Protein 5C0N (pdb70)

CATH classification: 2.40.128.20

InterPro domains:
  IPR000463 Cytosolic fatty-acid binding [PR00178] (5-27)
  IPR000463 Cytosolic fatty-acid binding [PR00178] (64-80)
  IPR000463 Cytosolic fatty-acid binding [PR00178] (111-131)
  IPR000463 Cytosolic fatty-acid binding [PS00214] (7-24)
  IPR000566 Lipocalin/cytosolic fatty-acid binding domain [PF00061] (6-131)
  IPR012674 Calycin [G3DSA:2.40.128.20] (1-132)
  IPR012674 Calycin [SSF50814] (1-131)
  IPR031259 Intracellular lipid binding protein [PTHR11955] (1-131)

GO terms:
  GO:0060229 lipase activator activity (F, IDA)
  GO:0005811 lipid droplet (C, IDA)
  GO:0009617 response to bacterium (P, IEP)
  GO:0019433 triglyceride catabolic process (P, IDA)
  GO:0050872 white fat cell differentiation (P, IDA)
  GO:0050873 brown fat cell differentiation (P, IDA)
  GO:0140042 lipid droplet formation (P, IDA)
  GO:0071285 cellular response to lithium ion (P, IDA)
  GO:0071356 cellular response to tumor necrosis factor (P, IDA)
  GO:0005811 lipid droplet (C, IGI)
  GO:0042632 cholesterol homeostasis (P, IMP)
  GO:0045892 negative regulation of DNA-templated transcription (P, IMP)
  GO:0050729 positive regulation of inflammatory response (P, IMP)
  GO:0006469 negative regulation of protein kinase activity (P, IMP)
  GO:0005654 nucleoplasm (C, TAS)
  GO:0120162 positive regulation of cold-induced thermogenesis (P, IGI)
  GO:0005324 long-chain fatty acid transmembrane transporter activity (F, IDA)
  GO:0005634 nucleus (C, IDA)
  GO:0005737 cytoplasm (C, IDA)
  GO:0036041 long-chain fatty acid binding (F, IDA)

Structure (mmCIF, N/CA/C/O backbone):
data_5C0N
#
_entry.id   5C0N
#
_cell.length_a   65.270
_cell.length_b   101.950
_cell.length_c   95.320
_cell.angle_alpha   90.00
_cell.angle_beta   90.03
_cell.angle_gamma   90.00
#
_symmetry.space_group_name_H-M   'P 1 21 1'
#
loop_
_entity.id
_entity.type
_entity.pdbx_description
1 polymer 'Fatty acid-binding protein, adipocyte'
2 polymer 'Fab CA33 Heavy chain'
3 polymer 'Fab CA33 light chain'
#
loop_
_atom_site.group_PDB
_atom_site.id
_atom_site.type_symbol
_atom_site.label_atom_id
_atom_site.label_alt_id
_atom_site.label_comp_id
_atom_site.label_asym_id
_atom_site.label_entity_id
_atom_site.label_seq_id
_atom_site.pdbx_PDB_ins_code
_atom_site.Cartn_x
_atom_site.Cartn_y
_atom_site.Cartn_z
_atom_site.occupancy
_atom_site.B_iso_or_equiv
_atom_site.auth_seq_id
_atom_site.auth_comp_id
_atom_site.auth_asym_id
_atom_site.auth_atom_id
_atom_site.pdbx_PDB_model_num
ATOM 1 N N . CYS A 1 2 ? 28.239 -55.819 21.958 1.00 78.00 1 CYS A N 1
ATOM 2 C CA . CYS A 1 2 ? 28.643 -54.529 21.306 1.00 84.55 1 CYS A CA 1
ATOM 3 C C . CYS A 1 2 ? 27.486 -53.898 20.500 1.00 84.25 1 CYS A C 1
ATOM 4 O O . CYS A 1 2 ? 27.693 -52.991 19.690 1.00 87.09 1 CYS A O 1
ATOM 7 N N . ASP A 1 3 ? 26.269 -54.354 20.769 1.00 89.63 2 ASP A N 1
ATOM 8 C CA . ASP A 1 3 ? 25.067 -53.856 20.101 1.00 92.99 2 ASP A CA 1
ATOM 9 C C . ASP A 1 3 ? 24.525 -52.664 20.910 1.00 84.82 2 ASP A C 1
ATOM 10 O O . ASP A 1 3 ? 24.383 -51.568 20.391 1.00 96.12 2 ASP A O 1
ATOM 15 N N . ALA A 1 4 ? 24.277 -52.890 22.199 1.00 75.50 3 ALA A N 1
ATOM 16 C CA . ALA A 1 4 ? 23.751 -51.888 23.137 1.00 67.06 3 ALA A CA 1
ATOM 17 C C . ALA A 1 4 ? 24.637 -50.650 23.403 1.00 67.39 3 ALA A C 1
ATOM 18 O O . ALA A 1 4 ? 24.262 -49.793 24.197 1.00 68.71 3 ALA A O 1
ATOM 20 N N . PHE A 1 5 ? 25.809 -50.549 22.786 1.00 61.14 4 PHE A N 1
ATOM 21 C CA . PHE A 1 5 ? 26.519 -49.267 22.750 1.00 57.60 4 PHE A CA 1
ATOM 22 C C . PHE A 1 5 ? 26.176 -48.499 21.481 1.00 53.15 4 PHE A C 1
ATOM 23 O O . PHE A 1 5 ? 26.200 -47.271 21.458 1.00 51.98 4 PHE A O 1
ATOM 31 N N . VAL A 1 6 ? 25.890 -49.221 20.412 1.00 50.19 5 VAL A N 1
ATOM 32 C CA . VAL A 1 6 ? 25.727 -48.607 19.087 1.00 54.66 5 VAL A CA 1
ATOM 33 C C . VAL A 1 6 ? 24.637 -47.535 19.134 1.00 51.32 5 VAL A C 1
ATOM 34 O O . VAL A 1 6 ? 23.614 -47.716 19.777 1.00 50.32 5 VAL A O 1
ATOM 38 N N . GLY A 1 7 ? 24.872 -46.425 18.455 1.00 48.63 6 GLY A N 1
ATOM 39 C CA . GLY A 1 7 ? 23.878 -45.381 18.390 1.00 51.82 6 GLY A CA 1
ATOM 40 C C . GLY A 1 7 ? 24.462 -43.996 18.588 1.00 52.68 6 GLY A C 1
ATOM 41 O O . GLY A 1 7 ? 25.657 -43.822 18.743 1.00 62.35 6 GLY A O 1
ATOM 42 N N . THR A 1 8 ? 23.586 -43.015 18.543 1.00 50.65 7 THR A N 1
ATOM 43 C CA . THR A 1 8 ? 23.930 -41.637 18.743 1.00 49.12 7 THR A CA 1
ATOM 44 C C . THR A 1 8 ? 23.492 -41.347 20.150 1.00 51.05 7 THR A C 1
ATOM 45 O O . THR A 1 8 ? 22.433 -41.831 20.590 1.00 53.58 7 THR A O 1
ATOM 49 N N . TRP A 1 9 ? 24.299 -40.579 20.865 1.00 46.74 8 TRP A N 1
ATOM 50 C CA . TRP A 1 9 ? 24.055 -40.344 22.269 1.00 45.37 8 TRP A CA 1
ATOM 51 C C . TRP A 1 9 ? 24.163 -38.852 22.583 1.00 48.70 8 TRP A C 1
ATOM 52 O O . TRP A 1 9 ? 24.970 -38.166 21.987 1.00 49.76 8 TRP A O 1
ATOM 63 N N . LYS A 1 10 ? 23.371 -38.374 23.546 1.00 48.06 9 LYS A N 1
ATOM 64 C CA . LYS A 1 10 ? 23.205 -36.947 23.801 1.00 44.11 9 LYS A CA 1
ATOM 65 C C . LYS A 1 10 ? 23.426 -36.648 25.277 1.00 44.04 9 LYS A C 1
ATOM 66 O O . LYS A 1 10 ? 22.801 -37.259 26.151 1.00 43.78 9 LYS A O 1
ATOM 72 N N . LEU A 1 11 ? 24.334 -35.719 25.555 1.00 42.02 10 LEU A N 1
ATOM 73 C CA . LEU A 1 11 ? 24.809 -35.507 26.918 1.00 41.05 10 LEU A CA 1
ATOM 74 C C . LEU A 1 11 ? 23.726 -34.883 27.774 1.00 42.64 10 LEU A C 1
ATOM 75 O O . LEU A 1 11 ? 23.149 -33.860 27.424 1.00 39.03 10 LEU A O 1
ATOM 80 N N . VAL A 1 12 ? 23.469 -35.493 28.920 1.00 43.27 11 VAL A N 1
ATOM 81 C CA . VAL A 1 12 ? 22.450 -34.984 29.811 1.00 42.86 11 VAL A CA 1
ATOM 82 C C . VAL A 1 12 ? 22.875 -34.636 31.234 1.00 41.41 11 VAL A C 1
ATOM 83 O O . VAL A 1 12 ? 22.070 -34.043 31.947 1.00 43.22 11 VAL A O 1
ATOM 87 N N . SER A 1 13 ? 24.072 -35.036 31.674 1.00 39.67 12 SER A N 1
ATOM 88 C CA . SER A 1 13 ? 24.641 -34.533 32.933 1.00 43.09 12 SER A CA 1
ATOM 89 C C . SER A 1 13 ? 26.154 -34.623 32.982 1.00 46.05 12 SER A C 1
ATOM 90 O O . SER A 1 13 ? 26.745 -35.457 32.309 1.00 44.87 12 SER A O 1
ATOM 93 N N . SER A 1 14 ? 26.755 -33.747 33.796 1.00 48.69 13 SER A N 1
ATOM 94 C CA . SER A 1 14 ? 28.208 -33.658 33.958 1.00 49.37 13 SER A CA 1
ATOM 95 C C . SER A 1 14 ? 28.590 -33.529 35.441 1.00 50.44 13 SER A C 1
ATOM 96 O O . SER A 1 14 ? 27.739 -33.284 36.297 1.00 56.31 13 SER A O 1
ATOM 99 N N . GLU A 1 15 ? 29.867 -33.725 35.728 1.00 51.78 14 GLU A N 1
ATOM 100 C CA . GLU A 1 15 ? 30.373 -33.854 37.091 1.00 58.23 14 GLU A CA 1
ATOM 101 C C . GLU A 1 15 ? 31.873 -33.880 37.032 1.00 60.28 14 GLU A C 1
ATOM 102 O O . GLU A 1 15 ? 32.458 -34.866 36.580 1.00 77.94 14 GLU A O 1
ATOM 108 N N . ASN A 1 16 ? 32.495 -32.793 37.457 1.00 58.20 15 ASN A N 1
ATOM 109 C CA . ASN A 1 16 ? 33.953 -32.704 37.596 1.00 52.96 15 ASN A CA 1
ATOM 110 C C . ASN A 1 16 ? 34.752 -32.647 36.303 1.00 47.85 15 ASN A C 1
ATOM 111 O O . ASN A 1 16 ? 35.957 -32.713 36.349 1.00 52.45 15 ASN A O 1
ATOM 116 N N . PHE A 1 17 ? 34.106 -32.451 35.167 1.00 46.76 16 PHE A N 1
ATOM 117 C CA . PHE A 1 17 ? 34.819 -32.397 33.901 1.00 47.51 16 PHE A CA 1
ATOM 118 C C . PHE A 1 17 ? 35.865 -31.268 33.824 1.00 50.18 16 PHE A C 1
ATOM 119 O O . PHE A 1 17 ? 36.769 -31.324 32.985 1.00 46.30 16 PHE A O 1
ATOM 127 N N . ASP A 1 18 ? 35.730 -30.224 34.650 1.00 50.90 17 ASP A N 1
ATOM 128 C CA . ASP A 1 18 ? 36.783 -29.218 34.722 1.00 51.24 17 ASP A CA 1
ATOM 129 C C . ASP A 1 18 ? 37.984 -29.793 35.473 1.00 50.72 17 ASP A C 1
ATOM 130 O O . ASP A 1 18 ? 39.102 -29.723 34.996 1.00 50.16 17 ASP A O 1
ATOM 135 N N . ASP A 1 19 ? 37.726 -30.399 36.623 1.00 53.53 18 ASP A N 1
ATOM 136 C CA . ASP A 1 19 ? 38.768 -31.003 37.452 1.00 55.87 18 ASP A CA 1
ATOM 137 C C . ASP A 1 19 ? 39.530 -32.059 36.718 1.00 57.62 18 ASP A C 1
ATOM 138 O O . ASP A 1 19 ? 40.749 -31.980 36.636 1.00 65.04 18 ASP A O 1
ATOM 143 N N . TYR A 1 20 ? 38.817 -33.031 36.149 1.00 56.30 19 TYR A N 1
ATOM 144 C CA . TYR A 1 20 ? 39.460 -34.054 35.337 1.00 52.04 19 TYR A CA 1
ATOM 145 C C . TYR A 1 20 ? 40.365 -33.395 34.296 1.00 48.20 19 TYR A C 1
ATOM 146 O O . TYR A 1 20 ? 41.462 -33.861 34.087 1.00 47.71 19 TYR A O 1
ATOM 155 N N . MET A 1 21 ? 39.937 -32.306 33.666 1.00 48.31 20 MET A N 1
ATOM 156 C CA . MET A 1 21 ? 40.731 -31.716 32.569 1.00 52.16 20 MET A CA 1
ATOM 157 C C . MET A 1 21 ? 41.995 -30.976 33.001 1.00 58.57 20 MET A C 1
ATOM 158 O O . MET A 1 21 ? 42.960 -30.926 32.229 1.00 55.46 20 MET A O 1
ATOM 163 N N . LYS A 1 22 ? 41.963 -30.348 34.186 1.00 63.13 21 LYS A N 1
ATOM 164 C CA . LYS A 1 22 ? 43.149 -29.715 34.791 1.00 64.16 21 LYS A CA 1
ATOM 165 C C . LYS A 1 22 ? 44.155 -30.790 35.221 1.00 63.98 21 LYS A C 1
ATOM 166 O O . LYS A 1 22 ? 45.353 -30.538 35.287 1.00 66.14 21 LYS A O 1
ATOM 172 N N . GLU A 1 23 ? 43.663 -31.988 35.501 1.00 60.58 22 GLU A N 1
ATOM 173 C CA . GLU A 1 23 ? 44.505 -33.132 35.805 1.00 57.89 22 GLU A CA 1
ATOM 174 C C . GLU A 1 23 ? 45.207 -33.686 34.568 1.00 56.21 22 GLU A C 1
ATOM 175 O O . GLU A 1 23 ? 46.336 -34.156 34.622 1.00 59.42 22 GLU A O 1
ATOM 181 N N . VAL A 1 24 ? 44.501 -33.710 33.461 1.00 56.86 23 VAL A N 1
ATOM 182 C CA . VAL A 1 24 ? 45.073 -34.180 32.222 1.00 59.98 23 VAL A CA 1
ATOM 183 C C . VAL A 1 24 ? 45.917 -33.019 31.676 1.00 61.35 23 VAL A C 1
ATOM 184 O O . VAL A 1 24 ? 46.735 -33.193 30.760 1.00 59.64 23 VAL A O 1
ATOM 188 N N . GLY A 1 25 ? 45.710 -31.835 32.246 1.00 57.57 24 GLY A N 1
ATOM 189 C CA . GLY A 1 25 ? 46.634 -30.707 32.070 1.00 60.76 24 GLY A CA 1
ATOM 190 C C . GLY A 1 25 ? 46.324 -29.739 30.934 1.00 61.44 24 GLY A C 1
ATOM 191 O O . GLY A 1 25 ? 47.225 -29.350 30.198 1.00 60.53 24 GLY A O 1
ATOM 192 N N . VAL A 1 26 ? 45.053 -29.354 30.795 1.00 62.96 25 VAL A N 1
ATOM 193 C CA . VAL A 1 26 ? 44.624 -28.444 29.740 1.00 62.77 25 VAL A CA 1
ATOM 194 C C . VAL A 1 26 ? 44.572 -27.039 30.354 1.00 64.83 25 VAL A C 1
ATOM 195 O O . VAL A 1 26 ? 44.365 -26.895 31.563 1.00 56.62 25 VAL A O 1
ATOM 199 N N . GLY A 1 27 ? 44.794 -26.012 29.530 1.00 64.95 26 GLY A N 1
ATOM 200 C CA . GLY A 1 27 ? 44.975 -24.633 30.031 1.00 72.83 26 GLY A CA 1
ATOM 201 C C . GLY A 1 27 ? 43.695 -23.918 30.407 1.00 71.88 26 GLY A C 1
ATOM 202 O O . GLY A 1 27 ? 42.661 -24.216 29.838 1.00 75.01 26 GLY A O 1
ATOM 203 N N . PHE A 1 28 ? 43.767 -22.960 31.332 1.00 68.61 27 PHE A N 1
ATOM 204 C CA . PHE A 1 28 ? 42.559 -22.337 31.877 1.00 72.68 27 PHE A CA 1
ATOM 205 C C . PHE A 1 28 ? 41.614 -21.850 30.785 1.00 72.69 27 PHE A C 1
ATOM 206 O O . PHE A 1 28 ? 40.447 -22.255 30.716 1.00 69.37 27 PHE A O 1
ATOM 214 N N . ALA A 1 29 ? 42.118 -20.962 29.943 1.00 69.83 28 ALA A N 1
ATOM 215 C CA . ALA A 1 29 ? 41.308 -20.405 28.876 1.00 64.15 28 ALA A CA 1
ATOM 216 C C . ALA A 1 29 ? 40.702 -21.511 28.031 1.00 61.39 28 ALA A C 1
ATOM 217 O O . ALA A 1 29 ? 39.492 -21.536 27.786 1.00 57.72 28 ALA A O 1
ATOM 219 N N . THR A 1 30 ? 41.557 -22.433 27.599 1.00 61.25 29 THR A N 1
ATOM 220 C CA . THR A 1 30 ? 41.168 -23.418 26.586 1.00 63.22 29 THR A CA 1
ATOM 221 C C . THR A 1 30 ? 40.279 -24.497 27.252 1.00 61.65 29 THR A C 1
ATOM 222 O O . THR A 1 30 ? 39.521 -25.196 26.576 1.00 60.66 29 THR A O 1
ATOM 226 N N . ARG A 1 31 ? 40.388 -24.612 28.579 1.00 59.68 30 ARG A N 1
ATOM 227 C CA . ARG A 1 31 ? 39.605 -25.559 29.388 1.00 52.43 30 ARG A CA 1
ATOM 228 C C . ARG A 1 31 ? 38.186 -25.091 29.575 1.00 52.23 30 ARG A C 1
ATOM 229 O O . ARG A 1 31 ? 37.273 -25.900 29.584 1.00 51.64 30 ARG A O 1
ATOM 237 N N . LYS A 1 32 ? 37.991 -23.787 29.726 1.00 59.67 31 LYS A N 1
ATOM 238 C CA . LYS A 1 32 ? 36.643 -23.261 29.885 1.00 72.16 31 LYS A CA 1
ATOM 239 C C . LYS A 1 32 ? 35.817 -23.391 28.594 1.00 71.44 31 LYS A C 1
ATOM 240 O O . LYS A 1 32 ? 34.703 -23.912 28.613 1.00 69.69 31 LYS A O 1
ATOM 246 N N . VAL A 1 33 ? 36.374 -22.951 27.472 1.00 73.52 32 VAL A N 1
ATOM 247 C CA . VAL A 1 33 ? 35.647 -22.975 26.196 1.00 71.97 32 VAL A CA 1
ATOM 248 C C . VAL A 1 33 ? 35.208 -24.392 25.786 1.00 75.10 32 VAL A C 1
ATOM 249 O O . VAL A 1 33 ? 34.114 -24.583 25.240 1.00 81.88 32 VAL A O 1
ATOM 253 N N . ALA A 1 34 ? 36.059 -25.382 26.026 1.00 74.67 33 ALA A N 1
ATOM 254 C CA . ALA A 1 34 ? 35.678 -26.774 25.796 1.00 69.46 33 ALA A CA 1
ATOM 255 C C . ALA A 1 34 ? 34.611 -27.241 26.793 1.00 67.04 33 ALA A C 1
ATOM 256 O O . ALA A 1 34 ? 33.780 -28.085 26.465 1.00 67.22 33 ALA A O 1
ATOM 258 N N . GLY A 1 35 ? 34.644 -26.704 28.009 1.00 63.48 34 GLY A N 1
ATOM 259 C CA . GLY A 1 35 ? 33.658 -27.061 29.033 1.00 61.87 34 GLY A CA 1
ATOM 260 C C . GLY A 1 35 ? 32.265 -26.514 28.775 1.00 60.62 34 GLY A C 1
ATOM 261 O O . GLY A 1 35 ? 31.297 -27.061 29.278 1.00 59.17 34 GLY A O 1
ATOM 262 N N . MET A 1 36 ? 32.175 -25.425 28.006 1.00 64.99 35 MET A N 1
ATOM 263 C CA . MET A 1 36 ? 30.890 -24.844 27.581 1.00 62.19 35 MET A CA 1
ATOM 264 C C . MET A 1 36 ? 30.159 -25.871 26.742 1.00 61.26 35 MET A C 1
ATOM 265 O O . MET A 1 36 ? 29.086 -26.346 27.116 1.00 67.29 35 MET A O 1
ATOM 270 N N . ALA A 1 37 ? 30.775 -26.233 25.622 1.00 58.91 36 ALA A N 1
ATOM 271 C CA . ALA A 1 37 ? 30.170 -27.126 24.632 1.00 56.54 36 ALA A CA 1
ATOM 272 C C . ALA A 1 37 ? 29.668 -28.411 25.222 1.00 51.92 36 ALA A C 1
ATOM 273 O O . ALA A 1 37 ? 30.009 -28.747 26.337 1.00 56.28 36 ALA A O 1
ATOM 275 N N . LYS A 1 38 ? 28.811 -29.096 24.478 1.00 51.55 37 LYS A N 1
ATOM 276 C CA . LYS A 1 38 ? 28.218 -30.335 24.944 1.00 50.91 37 LYS A CA 1
ATOM 277 C C . LYS A 1 38 ? 28.377 -31.393 23.895 1.00 52.57 37 LYS A C 1
ATOM 278 O O . LYS A 1 38 ? 27.587 -31.510 22.968 1.00 54.95 37 LYS A O 1
ATOM 284 N N . PRO A 1 39 ? 29.420 -32.180 24.029 1.00 56.54 38 PRO A N 1
ATOM 285 C CA . PRO A 1 39 ? 29.592 -33.192 23.020 1.00 58.85 38 PRO A CA 1
ATOM 286 C C . PRO A 1 39 ? 28.500 -34.254 23.053 1.00 58.56 38 PRO A C 1
ATOM 287 O O . PRO A 1 39 ? 28.028 -34.615 24.128 1.00 60.14 38 PRO A O 1
ATOM 291 N N . ASN A 1 40 ? 28.141 -34.748 21.870 1.00 55.27 39 ASN A N 1
ATOM 292 C CA . ASN A 1 40 ? 27.390 -35.978 21.719 1.00 51.41 39 ASN A CA 1
ATOM 293 C C . ASN A 1 40 ? 28.392 -37.133 21.656 1.00 53.88 39 ASN A C 1
ATOM 294 O O . ASN A 1 40 ? 29.567 -36.948 21.934 1.00 56.62 39 ASN A O 1
ATOM 299 N N . MET A 1 41 ? 27.936 -38.329 21.290 1.00 59.29 40 MET A N 1
ATOM 300 C CA . MET A 1 41 ? 28.794 -39.509 21.176 1.00 51.81 40 MET A CA 1
ATOM 301 C C . MET A 1 41 ? 28.126 -40.513 20.208 1.00 51.74 40 MET A C 1
ATOM 302 O O . MET A 1 41 ? 27.110 -41.130 20.505 1.00 49.22 40 MET A O 1
ATOM 307 N N . ILE A 1 42 ? 28.682 -40.627 19.014 1.00 51.85 41 ILE A N 1
ATOM 308 C CA . ILE A 1 42 ? 28.164 -41.565 18.037 1.00 51.84 41 ILE A CA 1
ATOM 309 C C . ILE A 1 42 ? 29.069 -42.765 17.989 1.00 47.63 41 ILE A C 1
ATOM 310 O O . ILE A 1 42 ? 30.281 -42.617 17.883 1.00 51.94 41 ILE A O 1
ATOM 315 N N . ILE A 1 43 ? 28.471 -43.949 18.041 1.00 46.54 42 ILE A N 1
ATOM 316 C CA . ILE A 1 43 ? 29.200 -45.204 18.122 1.00 44.89 42 ILE A CA 1
ATOM 317 C C . ILE A 1 43 ? 28.682 -46.174 17.060 1.00 50.77 42 ILE A C 1
ATOM 318 O O . ILE A 1 43 ? 27.485 -46.544 17.071 1.00 48.52 42 ILE A O 1
ATOM 323 N N . SER A 1 44 ? 29.587 -46.578 16.156 1.00 49.49 43 SER A N 1
ATOM 324 C CA . SER A 1 44 ? 29.253 -47.435 15.028 1.00 50.50 43 SER A CA 1
ATOM 325 C C . SER A 1 44 ? 30.137 -48.665 15.022 1.00 50.87 43 SER A C 1
ATOM 326 O O . SER A 1 44 ? 31.149 -48.714 15.737 1.00 50.98 43 SER A O 1
ATOM 329 N N . VAL A 1 45 ? 29.759 -49.649 14.199 1.00 54.80 44 VAL A N 1
ATOM 330 C CA . VAL A 1 45 ? 30.491 -50.918 14.073 1.00 57.01 44 VAL A CA 1
ATOM 331 C C . VAL A 1 45 ? 30.545 -51.434 12.617 1.00 61.13 44 VAL A C 1
ATOM 332 O O . VAL A 1 45 ? 29.830 -52.345 12.227 1.00 64.61 44 VAL A O 1
ATOM 336 N N . ASN A 1 46 ? 31.428 -50.828 11.834 1.00 68.15 45 ASN A N 1
ATOM 337 C CA . ASN A 1 46 ? 31.760 -51.267 10.474 1.00 70.80 45 ASN A CA 1
ATOM 338 C C . ASN A 1 46 ? 32.520 -52.637 10.453 1.00 66.89 45 ASN A C 1
ATOM 339 O O . ASN A 1 46 ? 33.757 -52.692 10.501 1.00 62.36 45 ASN A O 1
ATOM 344 N N . GLY A 1 47 ? 31.782 -53.739 10.377 1.00 63.36 46 GLY A N 1
ATOM 345 C CA . GLY A 1 47 ? 32.393 -55.077 10.369 1.00 66.97 46 GLY A CA 1
ATOM 346 C C . GLY A 1 47 ? 32.874 -55.470 11.755 1.00 69.94 46 GLY A C 1
ATOM 347 O O . GLY A 1 47 ? 32.097 -55.946 12.583 1.00 76.19 46 GLY A O 1
ATOM 348 N N . ASP A 1 48 ? 34.161 -55.283 12.020 1.00 72.80 47 ASP A N 1
ATOM 349 C CA . ASP A 1 48 ? 34.681 -55.390 13.399 1.00 75.32 47 ASP A CA 1
ATOM 350 C C . ASP A 1 48 ? 35.483 -54.124 13.847 1.00 66.94 47 ASP A C 1
ATOM 351 O O . ASP A 1 48 ? 35.980 -54.058 14.966 1.00 59.43 47 ASP A O 1
ATOM 356 N N . LEU A 1 49 ? 35.577 -53.126 12.975 1.00 58.26 48 LEU A N 1
ATOM 357 C CA . LEU A 1 49 ? 36.271 -51.923 13.278 1.00 52.29 48 LEU A CA 1
ATOM 358 C C . LEU A 1 49 ? 35.255 -50.931 13.890 1.00 52.99 48 LEU A C 1
ATOM 359 O O . LEU A 1 49 ? 34.358 -50.388 13.212 1.00 55.11 48 LEU A O 1
ATOM 364 N N . VAL A 1 50 ? 35.430 -50.667 15.184 1.00 49.49 49 VAL A N 1
ATOM 365 C CA . VAL A 1 50 ? 34.570 -49.730 15.933 1.00 44.28 49 VAL A CA 1
ATOM 366 C C . VAL A 1 50 ? 34.921 -48.238 15.788 1.00 41.31 49 VAL A C 1
ATOM 367 O O . VAL A 1 50 ? 36.055 -47.795 15.946 1.00 42.99 49 VAL A O 1
ATOM 371 N N . THR A 1 51 ? 33.931 -47.439 15.498 1.00 42.45 50 THR A N 1
ATOM 372 C CA . THR A 1 51 ? 34.187 -46.026 15.317 1.00 48.14 50 THR A CA 1
ATOM 373 C C . THR A 1 51 ? 33.397 -45.294 16.381 1.00 49.97 50 THR A C 1
ATOM 374 O O . THR A 1 51 ? 32.204 -45.555 16.575 1.00 55.44 50 THR A O 1
ATOM 378 N N . ILE A 1 52 ? 34.088 -44.422 17.103 1.00 48.81 51 ILE A N 1
ATOM 379 C CA . ILE A 1 52 ? 33.465 -43.590 18.088 1.00 51.74 51 ILE A CA 1
ATOM 380 C C . ILE A 1 52 ? 33.722 -42.154 17.684 1.00 50.35 51 ILE A C 1
ATOM 381 O O . ILE A 1 52 ? 34.864 -41.717 17.713 1.00 55.18 51 ILE A O 1
ATOM 386 N N . ARG A 1 53 ? 32.667 -41.423 17.337 1.00 50.94 52 ARG A N 1
ATOM 387 C CA . ARG A 1 53 ? 32.763 -39.997 17.020 1.00 50.94 52 ARG A CA 1
ATOM 388 C C . ARG A 1 53 ? 32.224 -39.184 18.156 1.00 52.79 52 ARG A C 1
ATOM 389 O O . ARG A 1 53 ? 31.312 -39.635 18.835 1.00 50.64 52 ARG A O 1
ATOM 397 N N . SER A 1 54 ? 32.759 -37.980 18.345 1.00 51.07 53 SER A N 1
ATOM 398 C CA . SER A 1 54 ? 32.141 -37.021 19.236 1.00 51.67 53 SER A CA 1
ATOM 399 C C . SER A 1 54 ? 32.005 -35.714 18.492 1.00 57.27 53 SER A C 1
ATOM 400 O O . SER A 1 54 ? 32.998 -35.203 17.991 1.00 65.02 53 SER A O 1
ATOM 403 N N . GLU A 1 55 ? 30.786 -35.173 18.419 1.00 60.43 54 GLU A N 1
ATOM 404 C CA . GLU A 1 55 ? 30.492 -33.970 17.619 1.00 61.66 54 GLU A CA 1
ATOM 405 C C . GLU A 1 55 ? 30.191 -32.767 18.482 1.00 63.21 54 GLU A C 1
ATOM 406 O O . GLU A 1 55 ? 29.116 -32.200 18.416 1.00 76.15 54 GLU A O 1
ATOM 412 N N . SER A 1 56 ? 31.140 -32.384 19.315 1.00 71.61 55 SER A N 1
ATOM 413 C CA . SER A 1 56 ? 31.017 -31.162 20.107 1.00 70.73 55 SER A CA 1
ATOM 414 C C . SER A 1 56 ? 31.211 -29.929 19.239 1.00 68.15 55 SER A C 1
ATOM 415 O O . SER A 1 56 ? 31.698 -30.010 18.108 1.00 62.63 55 SER A O 1
ATOM 418 N N . THR A 1 57 ? 30.851 -28.780 19.800 1.00 72.84 56 THR A N 1
ATOM 419 C CA . THR A 1 57 ? 30.984 -27.497 19.111 1.00 79.84 56 THR A CA 1
ATOM 420 C C . THR A 1 57 ? 32.452 -27.154 18.842 1.00 78.65 56 THR A C 1
ATOM 421 O O . THR A 1 57 ? 32.888 -27.090 17.680 1.00 67.67 56 THR A O 1
ATOM 425 N N . PHE A 1 58 ? 33.210 -26.948 19.909 1.00 76.19 57 PHE A N 1
ATOM 426 C CA . PHE A 1 58 ? 34.509 -26.329 19.745 1.00 81.98 57 PHE A CA 1
ATOM 427 C C . PHE A 1 58 ? 35.502 -27.272 19.029 1.00 77.36 57 PHE A C 1
ATOM 428 O O . PHE A 1 58 ? 36.352 -26.790 18.267 1.00 76.68 57 PHE A O 1
ATOM 436 N N . LYS A 1 59 ? 35.384 -28.593 19.227 1.00 71.57 58 LYS A N 1
ATOM 437 C CA . LYS A 1 59 ? 36.149 -29.572 18.413 1.00 66.90 58 LYS A CA 1
ATOM 438 C C . LYS A 1 59 ? 35.393 -30.867 18.151 1.00 60.19 58 LYS A C 1
ATOM 439 O O . LYS A 1 59 ? 34.843 -31.461 19.053 1.00 57.45 58 LYS A O 1
ATOM 445 N N . ASN A 1 60 ? 35.388 -31.292 16.896 1.00 60.11 59 ASN A N 1
ATOM 446 C CA . ASN A 1 60 ? 34.993 -32.645 16.534 1.00 64.11 59 ASN A CA 1
ATOM 447 C C . ASN A 1 60 ? 36.189 -33.598 16.555 1.00 65.54 59 ASN A C 1
ATOM 448 O O . ASN A 1 60 ? 37.317 -33.214 16.257 1.00 72.58 59 ASN A O 1
ATOM 453 N N . THR A 1 61 ? 35.921 -34.850 16.899 1.00 63.54 60 THR A N 1
ATOM 454 C CA . THR A 1 61 ? 36.931 -35.895 16.940 1.00 56.45 60 THR A CA 1
ATOM 455 C C . THR A 1 61 ? 36.312 -37.215 16.482 1.00 56.70 60 THR A C 1
ATOM 456 O O . THR A 1 61 ? 35.086 -37.369 16.428 1.00 54.70 60 THR A O 1
ATOM 460 N N . GLU A 1 62 ? 37.180 -38.156 16.136 1.00 58.53 61 GLU A N 1
ATOM 461 C CA . GLU A 1 62 ? 36.772 -39.492 15.703 1.00 58.26 61 GLU A CA 1
ATOM 462 C C . GLU A 1 62 ? 37.923 -40.463 15.863 1.00 54.08 61 GLU A C 1
ATOM 463 O O . GLU A 1 62 ? 39.075 -40.103 15.620 1.00 58.91 61 GLU A O 1
ATOM 469 N N . ILE A 1 63 ? 37.616 -41.689 16.264 1.00 48.58 62 ILE A N 1
ATOM 470 C CA . ILE A 1 63 ? 38.638 -42.708 16.402 1.00 50.23 62 ILE A CA 1
ATOM 471 C C . ILE A 1 63 ? 38.119 -43.987 15.786 1.00 52.31 62 ILE A C 1
ATOM 472 O O . ILE A 1 63 ? 36.916 -44.184 15.724 1.00 56.24 62 ILE A O 1
ATOM 477 N N . SER A 1 64 ? 39.018 -44.840 15.297 1.00 54.98 63 SER A N 1
ATOM 478 C CA . SER A 1 64 ? 38.620 -46.140 14.725 1.00 52.45 63 SER A CA 1
ATOM 479 C C . SER A 1 64 ? 39.617 -47.199 15.114 1.00 52.42 63 SER A C 1
ATOM 480 O O . SER A 1 64 ? 40.829 -47.015 14.949 1.00 50.52 63 SER A O 1
ATOM 483 N N . PHE A 1 65 ? 39.110 -48.314 15.628 1.00 51.65 64 PHE A N 1
ATOM 484 C CA . PHE A 1 65 ? 39.984 -49.276 16.268 1.00 53.00 64 PHE A CA 1
ATOM 485 C C . PHE A 1 65 ? 39.448 -50.670 16.242 1.00 53.95 64 PHE A C 1
ATOM 486 O O . PHE A 1 65 ? 38.296 -50.901 15.869 1.00 53.80 64 PHE A O 1
ATOM 494 N N . LYS A 1 66 ? 40.323 -51.597 16.614 1.00 52.95 65 LYS A N 1
ATOM 495 C CA . LYS A 1 66 ? 39.898 -52.929 16.922 1.00 56.31 65 LYS A CA 1
ATOM 496 C C . LYS A 1 66 ? 39.982 -53.138 18.426 1.00 51.64 65 LYS A C 1
ATOM 497 O O . LYS A 1 66 ? 40.887 -52.619 19.122 1.00 51.93 65 LYS A O 1
ATOM 503 N N . LEU A 1 67 ? 39.023 -53.912 18.919 1.00 48.61 66 LEU A N 1
ATOM 504 C CA . LEU A 1 67 ? 38.950 -54.201 20.331 1.00 49.52 66 LEU A CA 1
ATOM 505 C C . LEU A 1 67 ? 40.169 -54.973 20.805 1.00 49.36 66 LEU A C 1
ATOM 506 O O . LEU A 1 67 ? 40.349 -56.124 20.455 1.00 53.55 66 LEU A O 1
ATOM 511 N N . GLY A 1 68 ? 41.018 -54.298 21.577 1.00 50.93 67 GLY A N 1
ATOM 512 C CA . GLY A 1 68 ? 42.140 -54.941 22.252 1.00 49.13 67 GLY A CA 1
ATOM 513 C C . GLY A 1 68 ? 43.415 -54.828 21.459 1.00 50.50 67 GLY A C 1
ATOM 514 O O . GLY A 1 68 ? 44.400 -55.533 21.762 1.00 52.04 67 GLY A O 1
ATOM 515 N N . VAL A 1 69 ? 43.388 -53.929 20.461 1.00 45.80 68 VAL A N 1
ATOM 516 C CA . VAL A 1 69 ? 44.552 -53.574 19.652 1.00 40.20 68 VAL A CA 1
ATOM 517 C C . VAL A 1 69 ? 44.848 -52.104 19.849 1.00 40.70 68 VAL A C 1
ATOM 518 O O . VAL A 1 69 ? 44.024 -51.230 19.525 1.00 39.00 68 VAL A O 1
ATOM 522 N N . GLU A 1 70 ? 46.035 -51.829 20.374 1.00 44.95 69 GLU A N 1
ATOM 523 C CA . GLU A 1 70 ? 46.466 -50.461 20.609 1.00 46.82 69 GLU A CA 1
ATOM 524 C C . GLU A 1 70 ? 46.480 -49.739 19.310 1.00 49.37 69 GLU A C 1
ATOM 525 O O . GLU A 1 70 ? 46.647 -50.358 18.274 1.00 59.30 69 GLU A O 1
ATOM 531 N N . PHE A 1 71 ? 46.321 -48.427 19.384 1.00 53.99 70 PHE A N 1
ATOM 532 C CA . PHE A 1 71 ? 46.327 -47.549 18.233 1.00 53.19 70 PHE A CA 1
ATOM 533 C C . PHE A 1 71 ? 46.729 -46.157 18.707 1.00 49.42 70 PHE A C 1
ATOM 534 O O . PHE A 1 71 ? 46.860 -45.903 19.896 1.00 40.87 70 PHE A O 1
ATOM 542 N N . ASP A 1 72 ? 46.932 -45.263 17.753 1.00 56.05 71 ASP A N 1
ATOM 543 C CA . ASP A 1 72 ? 47.303 -43.876 18.047 1.00 62.00 71 ASP A CA 1
ATOM 544 C C . ASP A 1 72 ? 46.100 -42.948 17.881 1.00 57.71 71 ASP A C 1
ATOM 545 O O . ASP A 1 72 ? 45.279 -43.170 17.005 1.00 58.25 71 ASP A O 1
ATOM 550 N N . GLU A 1 73 ? 45.990 -41.928 18.725 1.00 52.76 72 GLU A N 1
ATOM 551 C CA . GLU A 1 73 ? 44.928 -40.958 18.572 1.00 54.88 72 GLU A CA 1
ATOM 552 C C . GLU A 1 73 ? 45.360 -39.576 19.005 1.00 52.38 72 GLU A C 1
ATOM 553 O O . GLU A 1 73 ? 46.300 -39.424 19.765 1.00 51.97 72 GLU A O 1
ATOM 559 N N . ILE A 1 74 ? 44.672 -38.573 18.486 1.00 53.06 73 ILE A N 1
ATOM 560 C CA . ILE A 1 74 ? 44.816 -37.227 18.987 1.00 58.39 73 ILE A CA 1
ATOM 561 C C . ILE A 1 74 ? 43.472 -36.903 19.658 1.00 56.05 73 ILE A C 1
ATOM 562 O O . ILE A 1 74 ? 42.419 -36.858 19.020 1.00 55.33 73 ILE A O 1
ATOM 567 N N . THR A 1 75 ? 43.50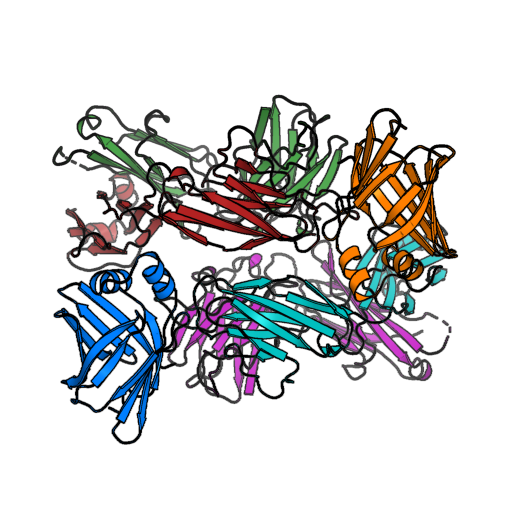9 -36.708 20.964 1.00 54.52 74 THR A N 1
ATOM 568 C CA . THR A 1 75 ? 42.318 -36.387 21.709 1.00 56.38 74 THR A CA 1
ATOM 569 C C . THR A 1 75 ? 41.967 -34.968 21.461 1.00 60.39 74 THR A C 1
ATOM 570 O O . THR A 1 75 ? 42.813 -34.188 21.024 1.00 70.69 74 THR A O 1
ATOM 574 N N . ALA A 1 76 ? 40.725 -34.628 21.780 1.00 61.46 75 ALA A N 1
ATOM 575 C CA . ALA A 1 76 ? 40.197 -33.280 21.610 1.00 63.87 75 ALA A CA 1
ATOM 576 C C . ALA A 1 76 ? 41.091 -32.154 22.193 1.00 66.36 75 ALA A C 1
ATOM 577 O O . ALA A 1 76 ? 41.349 -31.161 21.513 1.00 80.21 75 ALA A O 1
ATOM 579 N N . ASP A 1 77 ? 41.580 -32.312 23.426 1.00 63.77 76 ASP A N 1
ATOM 580 C CA . ASP A 1 77 ? 42.566 -31.367 24.004 1.00 62.46 76 ASP A CA 1
ATOM 581 C C . ASP A 1 77 ? 43.963 -31.419 23.328 1.00 64.02 76 ASP A C 1
ATOM 582 O O . ASP A 1 77 ? 44.888 -30.717 23.733 1.00 64.20 76 ASP A O 1
ATOM 587 N N . ASP A 1 78 ? 44.090 -32.266 22.310 1.00 60.98 77 ASP A N 1
ATOM 588 C CA . ASP A 1 78 ? 45.189 -32.245 21.359 1.00 62.55 77 ASP A CA 1
ATOM 589 C C . ASP A 1 78 ? 46.462 -32.903 21.899 1.00 59.54 77 ASP A C 1
ATOM 590 O O . ASP A 1 78 ? 47.557 -32.633 21.425 1.00 61.39 77 ASP A O 1
ATOM 595 N N . ARG A 1 79 ? 46.315 -33.796 22.862 1.00 57.99 78 ARG A N 1
ATOM 596 C CA . ARG A 1 79 ? 47.420 -34.671 23.244 1.00 56.41 78 ARG A CA 1
ATOM 597 C C . ARG A 1 79 ? 47.569 -35.805 22.242 1.00 61.37 78 ARG A C 1
ATOM 598 O O . ARG A 1 79 ? 46.552 -36.346 21.782 1.00 62.32 78 ARG A O 1
ATOM 606 N N . LYS A 1 80 ? 48.820 -36.190 21.939 1.00 63.73 79 LYS A N 1
ATOM 607 C CA . LYS A 1 80 ? 49.120 -37.363 21.058 1.00 58.03 79 LYS A CA 1
ATOM 608 C C . LYS A 1 80 ? 49.333 -38.617 21.882 1.00 48.77 79 LYS A C 1
ATOM 609 O O . LYS A 1 80 ? 50.408 -38.785 22.470 1.00 45.20 79 LYS A O 1
ATOM 615 N N . VAL A 1 81 ? 48.335 -39.498 21.927 1.00 41.86 80 VAL A N 1
ATOM 616 C CA . VAL A 1 81 ? 48.391 -40.611 22.880 1.00 42.70 80 VAL A CA 1
ATOM 617 C C . VAL A 1 81 ? 48.442 -42.002 22.215 1.00 45.67 80 VAL A C 1
ATOM 618 O O . VAL A 1 81 ? 48.398 -42.141 20.980 1.00 53.36 80 VAL A O 1
ATOM 622 N N . LYS A 1 82 ? 48.626 -43.005 23.063 1.00 41.46 81 LYS A N 1
ATOM 623 C CA . LYS A 1 82 ? 48.614 -44.395 22.686 1.00 41.49 81 LYS A CA 1
ATOM 624 C C . LYS A 1 82 ? 47.513 -44.974 23.533 1.00 42.40 81 LYS A C 1
ATOM 625 O O . LYS A 1 82 ? 47.399 -44.685 24.722 1.00 48.19 81 LYS A O 1
ATOM 631 N N . SER A 1 83 ? 46.666 -45.777 22.939 1.00 42.78 82 SER A N 1
ATOM 632 C CA . SER A 1 83 ? 45.519 -46.222 23.665 1.00 41.95 82 SER A CA 1
ATOM 633 C C . SER A 1 83 ? 44.973 -47.511 23.114 1.00 40.64 82 SER A C 1
ATOM 634 O O . SER A 1 83 ? 45.181 -47.844 21.970 1.00 38.82 82 SER A O 1
ATOM 637 N N . ILE A 1 84 ? 44.218 -48.191 23.950 1.00 38.05 83 ILE A N 1
ATOM 638 C CA . ILE A 1 84 ? 43.722 -49.494 23.652 1.00 40.74 83 ILE A CA 1
ATOM 639 C C . ILE A 1 84 ? 42.339 -49.519 24.255 1.00 43.80 83 ILE A C 1
ATOM 640 O O . ILE A 1 84 ? 42.112 -48.836 25.250 1.00 49.94 83 ILE A O 1
ATOM 645 N N . ILE A 1 85 ? 41.413 -50.255 23.632 1.00 42.01 84 ILE A N 1
ATOM 646 C CA . ILE A 1 85 ? 40.050 -50.307 24.094 1.00 38.09 84 ILE A CA 1
ATOM 647 C C . ILE A 1 85 ? 39.545 -51.725 24.039 1.00 38.03 84 ILE A C 1
ATOM 648 O O . ILE A 1 85 ? 39.602 -52.334 23.014 1.00 37.65 84 ILE A O 1
ATOM 653 N N . THR A 1 86 ? 38.998 -52.208 25.143 1.00 41.16 85 THR A N 1
ATOM 654 C CA . THR A 1 86 ? 38.613 -53.611 25.302 1.00 44.22 85 THR A CA 1
ATOM 655 C C . THR A 1 86 ? 37.251 -53.700 25.975 1.00 49.25 85 THR A C 1
ATOM 656 O O . THR A 1 86 ? 36.924 -52.889 26.855 1.00 59.80 85 THR A O 1
ATOM 660 N N . LEU A 1 87 ? 36.452 -54.671 25.560 1.00 49.45 86 LEU A N 1
ATOM 661 C CA . LEU A 1 87 ? 35.142 -54.843 26.136 1.00 49.32 86 LEU A CA 1
ATOM 662 C C . LEU A 1 87 ? 35.294 -55.627 27.398 1.00 48.11 86 LEU A C 1
ATOM 663 O O . LEU A 1 87 ? 35.376 -56.848 27.369 1.00 50.49 86 LEU A O 1
ATOM 668 N N . ASP A 1 88 ? 35.298 -54.899 28.512 1.00 52.86 87 ASP A N 1
ATOM 669 C CA . ASP A 1 88 ? 35.660 -55.421 29.833 1.00 54.65 87 ASP A CA 1
ATOM 670 C C . ASP A 1 88 ? 34.469 -55.613 30.771 1.00 53.76 87 ASP A C 1
ATOM 671 O O . ASP A 1 88 ? 34.046 -54.677 31.480 1.00 50.31 87 ASP A O 1
ATOM 676 N N . GLY A 1 89 ? 33.963 -56.840 30.822 1.00 53.02 88 GLY A N 1
ATOM 677 C CA . GLY A 1 89 ? 32.883 -57.145 31.752 1.00 56.24 88 GLY A CA 1
ATOM 678 C C . GLY A 1 89 ? 31.657 -56.241 31.564 1.00 53.89 88 GLY A C 1
ATOM 679 O O . GLY A 1 89 ? 31.150 -55.666 32.526 1.00 55.11 88 GLY A O 1
ATOM 680 N N . GLY A 1 90 ? 31.187 -56.112 30.323 1.00 48.79 89 GLY A N 1
ATOM 681 C CA . GLY A 1 90 ? 29.980 -55.334 30.026 1.00 45.87 89 GLY A CA 1
ATOM 682 C C . GLY A 1 90 ? 30.293 -53.934 29.552 1.00 49.13 89 GLY A C 1
ATOM 683 O O . GLY A 1 90 ? 29.614 -53.403 28.668 1.00 54.68 89 GLY A O 1
ATOM 684 N N . ALA A 1 91 ? 31.358 -53.349 30.103 1.00 49.47 90 ALA A N 1
ATOM 685 C CA . ALA A 1 91 ? 31.797 -51.997 29.762 1.00 45.23 90 ALA A CA 1
ATOM 686 C C . ALA A 1 91 ? 32.774 -51.944 28.595 1.00 43.83 90 ALA A C 1
ATOM 687 O O . ALA A 1 91 ? 33.378 -52.920 28.232 1.00 45.59 90 ALA A O 1
ATOM 689 N N . LEU A 1 92 ? 32.943 -50.754 28.042 1.00 43.62 91 LEU A N 1
ATOM 690 C CA . LEU A 1 92 ? 33.907 -50.520 27.011 1.00 40.29 91 LEU A CA 1
ATOM 691 C C . LEU A 1 92 ? 34.966 -49.603 27.630 1.00 39.64 91 LEU A C 1
ATOM 692 O O . LEU A 1 92 ? 34.810 -48.372 27.731 1.00 38.36 91 LEU A O 1
ATOM 697 N N . VAL A 1 93 ? 36.046 -50.224 28.079 1.00 40.44 92 VAL A N 1
ATOM 698 C CA . VAL A 1 93 ? 37.096 -49.514 28.817 1.00 41.28 92 VAL A CA 1
ATOM 699 C C . VAL A 1 93 ? 38.208 -49.096 27.886 1.00 42.27 92 VAL A C 1
ATOM 700 O O . VAL A 1 93 ? 38.631 -49.879 27.044 1.00 38.26 92 VAL A O 1
ATOM 704 N N . GLN A 1 94 ? 38.695 -47.876 28.079 1.00 45.89 93 GLN A N 1
ATOM 705 C CA . GLN A 1 94 ? 39.767 -47.322 27.258 1.00 45.17 93 GLN A CA 1
ATOM 706 C C . GLN A 1 94 ? 40.892 -46.887 28.161 1.00 41.15 93 GLN A C 1
ATOM 707 O O . GLN A 1 94 ? 40.677 -46.089 29.065 1.00 54.19 93 GLN A O 1
ATOM 713 N N . VAL A 1 95 ? 42.083 -47.382 27.948 1.00 34.21 94 VAL A N 1
ATOM 714 C CA . VAL A 1 95 ? 43.212 -46.767 28.597 1.00 34.46 94 VAL A CA 1
ATOM 715 C C . VAL A 1 95 ? 43.915 -45.863 27.610 1.00 36.20 94 VAL A C 1
ATOM 716 O O . VAL A 1 95 ? 44.061 -46.222 26.446 1.00 40.50 94 VAL A O 1
ATOM 720 N N . GLN A 1 96 ? 44.334 -44.689 28.074 1.00 35.36 95 GLN A N 1
ATOM 721 C CA . GLN A 1 96 ? 45.179 -43.815 27.295 1.00 35.64 95 GLN A CA 1
ATOM 722 C C . GLN A 1 96 ? 46.461 -43.595 28.063 1.00 38.70 95 GLN A C 1
ATOM 723 O O . GLN A 1 96 ? 46.425 -43.137 29.205 1.00 34.93 95 GLN A O 1
ATOM 729 N N . LYS A 1 97 ? 47.588 -43.956 27.429 1.00 43.50 96 LYS A N 1
ATOM 730 C CA . LYS A 1 97 ? 48.922 -43.723 27.967 1.00 40.77 96 LYS A CA 1
ATOM 731 C C . LYS A 1 97 ? 49.620 -42.714 27.055 1.00 40.84 96 LYS A C 1
ATOM 732 O O . LYS A 1 97 ? 49.517 -42.804 25.843 1.00 42.34 96 LYS A O 1
ATOM 738 N N . TRP A 1 98 ? 50.247 -41.703 27.652 1.00 41.29 97 TRP A N 1
ATOM 739 C CA . TRP A 1 98 ? 50.992 -40.693 26.919 1.00 44.27 97 TRP A CA 1
ATOM 740 C C . TRP A 1 98 ? 51.902 -39.952 27.912 1.00 47.28 97 TRP A C 1
ATOM 741 O O . TRP A 1 98 ? 51.555 -39.805 29.068 1.00 42.80 97 TRP A O 1
ATOM 752 N N . ASP A 1 99 ? 53.064 -39.488 27.441 1.00 55.49 98 ASP A N 1
ATOM 753 C CA . ASP A 1 99 ? 54.139 -38.885 28.299 1.00 54.64 98 ASP A CA 1
ATOM 754 C C . ASP A 1 99 ? 54.238 -39.472 29.713 1.00 45.89 98 ASP A C 1
ATOM 755 O O . ASP A 1 99 ? 54.197 -38.723 30.692 1.00 45.38 98 ASP A O 1
ATOM 760 N N . GLY A 1 100 ? 54.362 -40.795 29.815 1.00 40.32 99 GLY A N 1
ATOM 761 C CA . GLY A 1 100 ? 54.540 -41.461 31.120 1.00 39.29 99 GLY A CA 1
ATOM 762 C C . GLY A 1 100 ? 53.337 -41.395 32.064 1.00 40.62 99 GLY A C 1
ATOM 763 O O . GLY A 1 100 ? 53.446 -41.671 33.256 1.00 36.52 99 GLY A O 1
ATOM 764 N N . LYS A 1 101 ? 52.177 -41.030 31.524 1.00 43.86 100 LYS A N 1
ATOM 765 C CA . LYS A 1 101 ? 50.977 -40.801 32.324 1.00 44.38 100 LYS A CA 1
ATOM 766 C C . LYS A 1 101 ? 49.824 -41.602 31.725 1.00 42.76 100 LYS A C 1
ATOM 767 O O . LYS A 1 101 ? 49.934 -42.107 30.620 1.00 39.55 100 LYS A O 1
ATOM 773 N N . SER A 1 102 ? 48.745 -41.735 32.496 1.00 43.48 101 SER A N 1
ATOM 774 C CA . SER A 1 102 ? 47.675 -42.675 32.212 1.00 38.87 101 SER A CA 1
ATOM 775 C C . SER A 1 102 ? 46.297 -42.169 32.667 1.00 39.58 101 SER A C 1
ATOM 776 O O . SER A 1 102 ? 46.175 -41.265 33.497 1.00 37.47 101 SER A O 1
ATOM 779 N N . THR A 1 103 ? 45.259 -42.782 32.110 1.00 42.02 102 THR A N 1
ATOM 780 C CA . THR A 1 103 ? 43.884 -42.424 32.401 1.00 41.08 102 THR A CA 1
ATOM 781 C C . THR A 1 103 ? 42.932 -43.440 31.804 1.00 39.37 102 THR A C 1
ATOM 782 O O . THR A 1 103 ? 43.220 -44.063 30.780 1.00 35.81 102 THR A O 1
ATOM 786 N N . THR A 1 104 ? 41.766 -43.573 32.413 1.00 38.55 103 THR A N 1
ATOM 787 C CA . THR A 1 104 ? 40.887 -44.668 32.054 1.00 37.35 103 THR A CA 1
ATOM 788 C C . THR A 1 104 ? 39.542 -44.121 31.797 1.00 35.00 103 THR A C 1
ATOM 789 O O . THR A 1 104 ? 39.048 -43.399 32.607 1.00 42.70 103 THR A O 1
ATOM 793 N N . ILE A 1 105 ? 38.930 -44.518 30.698 1.00 34.47 104 ILE A N 1
ATOM 794 C CA . ILE A 1 105 ? 37.613 -44.056 30.327 1.00 37.69 104 ILE A CA 1
ATOM 795 C C . ILE A 1 105 ? 36.656 -45.273 30.186 1.00 39.82 104 ILE A C 1
ATOM 796 O O . ILE A 1 105 ? 36.609 -45.968 29.158 1.00 34.93 104 ILE A O 1
ATOM 801 N N . LYS A 1 106 ? 35.900 -45.527 31.255 1.00 43.99 105 LYS A N 1
ATOM 802 C CA . LYS A 1 106 ? 34.912 -46.607 31.284 1.00 43.83 105 LYS A CA 1
ATOM 803 C C . LYS A 1 106 ? 33.613 -46.080 30.766 1.00 43.05 105 LYS A C 1
ATOM 804 O O . LYS A 1 106 ? 33.207 -44.991 31.118 1.00 39.43 105 LYS A O 1
ATOM 810 N N . ARG A 1 107 ? 32.967 -46.885 29.921 1.00 47.31 106 ARG A N 1
ATOM 811 C CA . ARG A 1 107 ? 31.693 -46.557 29.300 1.00 43.28 106 ARG A CA 1
ATOM 812 C C . ARG A 1 107 ? 30.763 -47.704 29.536 1.00 47.38 106 ARG A C 1
ATOM 813 O O . ARG A 1 107 ? 30.802 -48.661 28.780 1.00 47.27 106 ARG A O 1
ATOM 821 N N . LYS A 1 108 ? 29.933 -47.642 30.572 1.00 50.39 107 LYS A N 1
ATOM 822 C CA . LYS A 1 108 ? 29.003 -48.723 30.780 1.00 52.58 107 LYS A CA 1
ATOM 823 C C . LYS A 1 108 ? 27.610 -48.243 30.476 1.00 50.56 107 LYS A C 1
ATOM 824 O O . LYS A 1 108 ? 27.312 -47.070 30.581 1.00 53.15 107 LYS A O 1
ATOM 830 N N . ARG A 1 109 ? 26.742 -49.155 30.084 1.00 53.78 108 ARG A N 1
ATOM 831 C CA . ARG A 1 109 ? 25.316 -48.861 30.035 1.00 53.90 108 ARG A CA 1
ATOM 832 C C . ARG A 1 109 ? 24.775 -48.927 31.472 1.00 51.83 108 ARG A C 1
ATOM 833 O O . ARG A 1 109 ? 25.216 -49.749 32.246 1.00 49.52 108 ARG A O 1
ATOM 841 N N . ASP A 1 110 ? 23.862 -48.028 31.826 1.00 58.51 109 ASP A N 1
ATOM 842 C CA . ASP A 1 110 ? 23.173 -48.035 33.129 1.00 63.55 109 ASP A CA 1
ATOM 843 C C . ASP A 1 110 ? 21.711 -47.605 32.911 1.00 61.42 109 ASP A C 1
ATOM 844 O O . ASP A 1 110 ? 21.430 -46.435 32.675 1.00 61.52 109 ASP A O 1
ATOM 849 N N . GLY A 1 111 ? 20.791 -48.563 32.962 1.00 58.70 110 GLY A N 1
ATOM 850 C CA . GLY A 1 111 ? 19.421 -48.331 32.534 1.00 54.29 110 GLY A CA 1
ATOM 851 C C . GLY A 1 111 ? 19.414 -48.042 31.053 1.00 56.62 110 GLY A C 1
ATOM 852 O O . GLY A 1 111 ? 20.180 -48.642 30.302 1.00 54.01 110 GLY A O 1
ATOM 853 N N . ASP A 1 112 ? 18.547 -47.116 30.633 1.00 66.18 111 ASP A N 1
ATOM 854 C CA . ASP A 1 112 ? 18.521 -46.602 29.231 1.00 68.62 111 ASP A CA 1
ATOM 855 C C . ASP A 1 112 ? 19.641 -45.589 28.933 1.00 63.18 111 ASP A C 1
ATOM 856 O O . ASP A 1 112 ? 19.729 -45.076 27.814 1.00 50.07 111 ASP A O 1
ATOM 861 N N . LYS A 1 113 ? 20.494 -45.327 29.937 1.00 63.53 112 LYS A N 1
ATOM 862 C CA . LYS A 1 113 ? 21.611 -44.402 29.798 1.00 66.50 112 LYS A CA 1
ATOM 863 C C . LYS A 1 113 ? 22.941 -45.080 29.497 1.00 67.25 112 LYS A C 1
ATOM 864 O O . LYS A 1 113 ? 23.091 -46.304 29.590 1.00 67.17 112 LYS A O 1
ATOM 870 N N . LEU A 1 114 ? 23.901 -44.228 29.147 1.00 66.44 113 LEU A N 1
ATOM 871 C CA . LEU A 1 114 ? 25.291 -44.582 28.934 1.00 64.69 113 LEU A CA 1
ATOM 872 C C . LEU A 1 114 ? 26.140 -43.709 29.843 1.00 61.24 113 LEU A C 1
ATOM 873 O O . LEU A 1 114 ? 26.280 -42.525 29.584 1.00 59.61 113 LEU A O 1
ATOM 878 N N . VAL A 1 115 ? 26.697 -44.306 30.899 1.00 54.95 114 VAL A N 1
ATOM 879 C CA . VAL A 1 115 ? 27.496 -43.591 31.889 1.00 49.94 114 VAL A CA 1
ATOM 880 C C . VAL A 1 115 ? 28.963 -43.689 31.519 1.00 44.43 114 VAL A C 1
ATOM 881 O O . VAL A 1 115 ? 29.429 -44.735 31.084 1.00 44.72 114 VAL A O 1
ATOM 885 N N . VAL A 1 116 ? 29.689 -42.604 31.725 1.00 40.51 115 VAL A N 1
ATOM 886 C CA . VAL A 1 116 ? 31.104 -42.549 31.387 1.00 39.90 115 VAL A CA 1
ATOM 887 C C . VAL A 1 116 ? 31.954 -42.030 32.568 1.00 42.33 115 VAL A C 1
ATOM 888 O O . VAL A 1 116 ? 31.900 -40.851 32.919 1.00 46.15 115 VAL A O 1
ATOM 892 N N . GLU A 1 117 ? 32.725 -42.914 33.178 1.00 40.97 116 GLU A N 1
ATOM 893 C CA . GLU A 1 117 ? 33.585 -42.551 34.260 1.00 42.00 116 GLU A CA 1
ATOM 894 C C . GLU A 1 117 ? 34.936 -42.311 33.602 1.00 40.99 116 GLU A C 1
ATOM 895 O O . GLU A 1 117 ? 35.416 -43.170 32.888 1.00 41.05 116 GLU A O 1
ATOM 901 N N . CYS A 1 118 ? 35.538 -41.139 33.815 1.00 41.90 117 CYS A N 1
ATOM 902 C CA . CYS A 1 118 ? 36.964 -40.888 33.473 1.00 41.50 117 CYS A CA 1
ATOM 903 C C . CYS A 1 118 ? 37.776 -40.681 34.736 1.00 37.95 117 CYS A C 1
ATOM 904 O O . CYS A 1 118 ? 37.349 -39.962 35.598 1.00 48.53 117 CYS A O 1
ATOM 907 N N . VAL A 1 119 ? 38.915 -41.339 34.871 1.00 38.62 118 VAL A N 1
ATOM 908 C CA . VAL A 1 119 ? 39.779 -41.188 36.049 1.00 39.15 118 VAL A CA 1
ATOM 909 C C . VAL A 1 119 ? 41.243 -40.983 35.692 1.00 43.38 118 VAL A C 1
ATOM 910 O O . VAL A 1 119 ? 41.823 -41.721 34.900 1.00 41.39 118 VAL A O 1
ATOM 914 N N . MET A 1 120 ? 41.822 -39.943 36.268 1.00 50.72 119 MET A N 1
ATOM 915 C CA . MET A 1 120 ? 43.244 -39.751 36.254 1.00 52.75 119 MET A CA 1
ATOM 916 C C . MET A 1 120 ? 43.716 -39.440 37.672 1.00 59.65 119 MET A C 1
ATOM 917 O O . MET A 1 120 ? 43.580 -38.304 38.170 1.00 59.84 119 MET A O 1
ATOM 922 N N . LYS A 1 121 ? 44.225 -40.486 38.321 1.00 64.25 120 LYS A N 1
ATOM 923 C CA . LYS A 1 121 ? 44.758 -40.405 39.662 1.00 67.22 120 LYS A CA 1
ATOM 924 C C . LYS A 1 121 ? 43.702 -39.928 40.658 1.00 65.15 120 LYS A C 1
ATOM 925 O O . LYS A 1 121 ? 43.756 -38.792 41.127 1.00 57.83 120 LYS A O 1
ATOM 931 N N . GLY A 1 122 ? 42.736 -40.785 40.979 1.00 68.72 121 GLY A N 1
ATOM 932 C CA . GLY A 1 122 ? 41.725 -40.439 41.989 1.00 72.39 121 GLY A CA 1
ATOM 933 C C . GLY A 1 122 ? 40.718 -39.378 41.547 1.00 68.93 121 GLY A C 1
ATOM 934 O O . GLY A 1 122 ? 39.530 -39.509 41.847 1.00 78.27 121 GLY A O 1
ATOM 935 N N . VAL A 1 123 ? 41.186 -38.330 40.864 1.00 52.60 122 VAL A N 1
ATOM 936 C CA . VAL A 1 123 ? 40.310 -37.382 40.210 1.00 47.65 122 VAL A CA 1
ATOM 937 C C . VAL A 1 123 ? 39.483 -38.068 39.152 1.00 47.10 122 VAL A C 1
ATOM 938 O O . VAL A 1 123 ? 40.015 -38.553 38.179 1.00 46.08 122 VAL A O 1
ATOM 942 N N . THR A 1 124 ? 38.167 -38.083 39.327 1.00 51.84 123 THR A N 1
ATOM 943 C CA . THR A 1 124 ? 37.259 -38.772 38.393 1.00 48.40 123 THR A CA 1
ATOM 944 C C . THR A 1 124 ? 36.023 -37.932 38.013 1.00 47.37 123 THR A C 1
ATOM 945 O O . THR A 1 124 ? 35.481 -37.231 38.870 1.00 55.71 123 THR A O 1
ATOM 949 N N . SER A 1 125 ? 35.589 -38.010 36.749 1.00 41.39 124 SER A N 1
ATOM 950 C CA . SER A 1 125 ? 34.480 -37.188 36.232 1.00 42.30 124 SER A CA 1
ATOM 951 C C . SER A 1 125 ? 33.436 -38.056 35.614 1.00 39.98 124 SER A C 1
ATOM 952 O O . SER A 1 125 ? 33.780 -39.118 35.091 1.00 46.40 124 SER A O 1
ATOM 955 N N . THR A 1 126 ? 32.174 -37.645 35.646 1.00 35.79 125 THR A N 1
ATOM 956 C CA . THR A 1 126 ? 31.097 -38.546 35.183 1.00 38.79 125 THR A CA 1
ATOM 957 C C . THR A 1 126 ? 30.159 -37.812 34.274 1.00 42.06 125 THR A C 1
ATOM 958 O O . THR A 1 126 ? 29.418 -36.937 34.725 1.00 54.32 125 THR A O 1
ATOM 962 N N . ARG A 1 127 ? 30.142 -38.190 33.009 1.00 41.48 126 ARG A N 1
ATOM 963 C CA . ARG A 1 127 ? 29.139 -37.680 32.089 1.00 44.57 126 ARG A CA 1
ATOM 964 C C . ARG A 1 127 ? 28.139 -38.774 31.791 1.00 43.50 126 ARG A C 1
ATOM 965 O O . ARG A 1 127 ? 28.418 -39.951 31.993 1.00 42.08 126 ARG A O 1
ATOM 973 N N . VAL A 1 128 ? 26.955 -38.367 31.358 1.00 42.91 127 VAL A N 1
ATOM 974 C CA . VAL A 1 128 ? 25.860 -39.297 31.163 1.00 44.86 127 VAL A CA 1
ATOM 975 C C . VAL A 1 128 ? 25.151 -38.964 29.852 1.00 43.71 127 VAL A C 1
ATOM 976 O O . VAL A 1 128 ? 25.110 -37.815 29.433 1.00 47.60 127 VAL A O 1
ATOM 980 N N . TYR A 1 129 ? 24.626 -39.975 29.184 1.00 41.10 128 TYR A N 1
ATOM 981 C CA . TYR A 1 129 ? 24.061 -39.757 27.881 1.00 46.66 128 TYR A CA 1
ATOM 982 C C . TYR A 1 129 ? 22.752 -40.540 27.708 1.00 55.30 128 TYR A C 1
ATOM 983 O O . TYR A 1 129 ? 22.587 -41.622 28.272 1.00 58.31 128 TYR A O 1
ATOM 992 N N . GLU A 1 130 ? 21.825 -39.968 26.935 1.00 59.15 129 GLU A N 1
ATOM 993 C CA . GLU A 1 130 ? 20.578 -40.612 26.567 1.00 58.77 129 GLU A CA 1
ATOM 994 C C . GLU A 1 130 ? 20.656 -40.798 25.089 1.00 57.82 129 GLU A C 1
ATOM 995 O O . GLU A 1 130 ? 21.338 -40.044 24.406 1.00 56.16 129 GLU A O 1
ATOM 1001 N N . ARG A 1 131 ? 19.950 -41.793 24.582 1.00 58.76 130 ARG A N 1
ATOM 1002 C CA . ARG A 1 131 ? 19.906 -42.011 23.145 1.00 59.28 130 ARG A CA 1
ATOM 1003 C C . ARG A 1 131 ? 19.247 -40.808 22.481 1.00 59.68 130 ARG A C 1
ATOM 1004 O O . ARG A 1 131 ? 18.099 -40.491 22.757 1.00 53.98 130 ARG A O 1
ATOM 1012 N N . ALA A 1 132 ? 19.995 -40.115 21.635 1.00 63.76 131 ALA A N 1
ATOM 1013 C CA . ALA A 1 132 ? 19.402 -39.168 20.693 1.00 63.75 131 ALA A CA 1
ATOM 1014 C C . ALA A 1 132 ? 18.838 -39.927 19.490 1.00 66.23 131 ALA A C 1
ATOM 1015 O O . ALA A 1 132 ? 18.288 -41.028 19.592 1.00 72.09 131 ALA A O 1
ATOM 1018 N N . GLN B 2 1 ? -1.823 -37.980 12.889 1.00 68.37 1 GLN H N 1
ATOM 1019 C CA . GLN B 2 1 ? -2.098 -36.985 11.830 1.00 66.72 1 GLN H CA 1
ATOM 1020 C C . GLN B 2 1 ? -3.037 -35.845 12.236 1.00 59.87 1 GLN H C 1
ATOM 1021 O O . GLN B 2 1 ? -3.485 -35.105 11.373 1.00 66.81 1 GLN H O 1
ATOM 1027 N N . SER B 2 2 ? -3.288 -35.651 13.531 1.00 53.88 2 SER H N 1
ATOM 1028 C CA . SER B 2 2 ? -4.169 -34.575 13.991 1.00 50.73 2 SER H CA 1
ATOM 1029 C C . SER B 2 2 ? -4.283 -34.445 15.512 1.00 44.85 2 SER H C 1
ATOM 1030 O O . SER B 2 2 ? -4.307 -35.441 16.229 1.00 42.70 2 SER H O 1
ATOM 1033 N N . VAL B 2 3 ? -4.356 -33.210 15.993 1.00 44.50 3 VAL H N 1
ATOM 1034 C CA . VAL B 2 3 ? -4.649 -32.948 17.405 1.00 49.17 3 VAL H CA 1
ATOM 1035 C C . VAL B 2 3 ? -5.601 -31.758 17.521 1.00 51.45 3 VAL H C 1
ATOM 1036 O O . VAL B 2 3 ? -5.647 -30.940 16.616 1.00 50.29 3 VAL H O 1
ATOM 1040 N N . GLU B 2 4 ? -6.372 -31.664 18.608 1.00 52.39 4 GLU H N 1
ATOM 1041 C CA . GLU B 2 4 ? -7.384 -30.608 18.717 1.00 54.41 4 GLU H CA 1
ATOM 1042 C C . GLU B 2 4 ? -7.666 -30.227 20.149 1.00 51.03 4 GLU H C 1
ATOM 1043 O O . GLU B 2 4 ? -7.962 -31.091 20.976 1.00 45.27 4 GLU H O 1
ATOM 1049 N N . GLU B 2 5 ? -7.612 -28.922 20.419 1.00 49.07 5 GLU H N 1
ATOM 1050 C CA . GLU B 2 5 ? -7.829 -28.407 21.762 1.00 51.73 5 GLU H CA 1
ATOM 1051 C C . GLU B 2 5 ? -9.274 -28.061 21.927 1.00 53.58 5 GLU H C 1
ATOM 1052 O O . GLU B 2 5 ? -9.965 -27.746 20.943 1.00 48.00 5 GLU H O 1
ATOM 1058 N N . SER B 2 6 ? -9.695 -28.070 23.193 1.00 52.39 6 SER H N 1
ATOM 1059 C CA . SER B 2 6 ? -11.063 -27.805 23.557 1.00 49.09 6 SER H CA 1
ATOM 1060 C C . SER B 2 6 ? -11.090 -27.467 25.016 1.00 46.58 6 SER H C 1
ATOM 1061 O O . SER B 2 6 ? -10.214 -27.870 25.767 1.00 43.31 6 SER H O 1
ATOM 1064 N N . GLY B 2 7 ? -12.114 -26.741 25.429 1.00 49.11 7 GLY H N 1
ATOM 1065 C CA . GLY B 2 7 ? -12.369 -26.530 26.852 1.00 47.43 7 GLY H CA 1
ATOM 1066 C C . GLY B 2 7 ? -12.089 -25.125 27.328 1.00 44.89 7 GLY H C 1
ATOM 1067 O O . GLY B 2 7 ? -12.278 -24.825 28.495 1.00 50.25 7 GLY H O 1
ATOM 1068 N N . GLY B 2 8 ? -11.605 -24.277 26.430 1.00 42.08 8 GLY H N 1
ATOM 1069 C CA . GLY B 2 8 ? -11.287 -22.891 26.747 1.00 38.04 8 GLY H CA 1
ATOM 1070 C C . GLY B 2 8 ? -12.540 -22.065 26.873 1.00 36.41 8 GLY H C 1
ATOM 1071 O O . GLY B 2 8 ? -13.461 -22.162 26.067 1.00 32.49 8 GLY H O 1
ATOM 1072 N N . ARG B 2 9 ? -12.565 -21.223 27.885 1.00 38.06 9 ARG H N 1
ATOM 1073 C CA . ARG B 2 9 ? -13.751 -20.458 28.205 1.00 39.77 9 ARG H CA 1
ATOM 1074 C C . ARG B 2 9 ? -13.401 -19.336 29.139 1.00 36.35 9 ARG H C 1
ATOM 1075 O O . ARG B 2 9 ? -12.246 -19.166 29.499 1.00 39.21 9 ARG H O 1
ATOM 1083 N N . LEU B 2 10 ? -14.394 -18.558 29.526 1.00 35.88 10 LEU H N 1
ATOM 1084 C CA . LEU B 2 10 ? -14.198 -17.553 30.551 1.00 35.98 10 LEU H CA 1
ATOM 1085 C C . LEU B 2 10 ? -14.271 -18.194 31.940 1.00 38.54 10 LEU H C 1
ATOM 1086 O O . LEU B 2 10 ? -15.235 -18.909 32.229 1.00 40.10 10 LEU H O 1
ATOM 1091 N N . VAL B 2 11 ? -13.235 -17.974 32.765 1.00 40.64 11 VAL H N 1
ATOM 1092 C CA . VAL B 2 11 ? -13.287 -18.254 34.210 1.00 40.64 11 VAL H CA 1
ATOM 1093 C C . VAL B 2 11 ? -12.980 -17.019 35.025 1.00 40.67 11 VAL H C 1
ATOM 1094 O O . VAL B 2 11 ? -12.352 -16.063 34.544 1.00 37.47 11 VAL H O 1
ATOM 1098 N N . THR B 2 12 ? -13.442 -17.041 36.265 1.00 43.74 12 THR H N 1
ATOM 1099 C CA . THR B 2 12 ? -13.065 -16.005 37.204 1.00 49.23 12 THR H CA 1
ATOM 1100 C C . THR B 2 12 ? -11.715 -16.408 37.800 1.00 47.45 12 THR H C 1
ATOM 1101 O O . THR B 2 12 ? -11.399 -17.607 37.876 1.00 46.54 12 THR H O 1
ATOM 1105 N N . PRO B 2 13 ? -10.897 -15.410 38.181 1.00 42.13 13 PRO H N 1
ATOM 1106 C CA . PRO B 2 13 ? -9.638 -15.697 38.805 1.00 44.70 13 PRO H CA 1
ATOM 1107 C C . PRO B 2 13 ? -9.854 -16.671 39.934 1.00 52.15 13 PRO H C 1
ATOM 1108 O O . PRO B 2 13 ? -10.815 -16.494 40.694 1.00 58.87 13 PRO H O 1
ATOM 1112 N N . GLY B 2 14 ? -9.014 -17.707 40.023 1.00 55.35 14 GLY H N 1
ATOM 1113 C CA . GLY B 2 14 ? -9.068 -18.643 41.147 1.00 56.08 14 GLY H CA 1
ATOM 1114 C C . GLY B 2 14 ? -9.670 -19.992 40.845 1.00 60.81 14 GLY H C 1
ATOM 1115 O O . GLY B 2 14 ? -9.182 -21.008 41.323 1.00 70.44 14 GLY H O 1
ATOM 1116 N N . THR B 2 15 ? -10.745 -20.031 40.079 1.00 64.06 15 THR H N 1
ATOM 1117 C CA . THR B 2 15 ? -11.402 -21.311 39.824 1.00 67.43 15 THR H CA 1
ATOM 1118 C C . THR B 2 15 ? -10.606 -22.147 38.829 1.00 59.85 15 THR H C 1
ATOM 1119 O O . THR B 2 15 ? -10.268 -21.678 37.742 1.00 57.33 15 THR H O 1
ATOM 1123 N N . PRO B 2 16 ? -10.326 -23.404 39.176 1.00 57.75 16 PRO H N 1
ATOM 1124 C CA . PRO B 2 16 ? -9.582 -24.251 38.214 1.00 63.51 16 PRO H CA 1
ATOM 1125 C C . PRO B 2 16 ? -10.259 -24.503 36.834 1.00 56.75 16 PRO H C 1
ATOM 1126 O O . PRO B 2 16 ? -11.454 -24.272 36.664 1.00 51.46 16 PRO H O 1
ATOM 1130 N N . LEU B 2 17 ? -9.454 -24.971 35.886 1.00 49.96 17 LEU H N 1
ATOM 1131 C CA . LEU B 2 17 ? -9.809 -25.037 34.469 1.00 47.81 17 LEU H CA 1
ATOM 1132 C C . LEU B 2 17 ? -9.084 -26.222 33.853 1.00 46.50 17 LEU H C 1
ATOM 1133 O O . LEU B 2 17 ? -7.914 -26.471 34.179 1.00 44.22 17 LEU H O 1
ATOM 1138 N N . THR B 2 18 ? -9.761 -26.977 32.989 1.00 44.48 18 THR H N 1
ATOM 1139 C CA . THR B 2 18 ? -9.076 -28.063 32.320 1.00 43.18 18 THR H CA 1
ATOM 1140 C C . THR B 2 18 ? -9.241 -28.022 30.828 1.00 39.99 18 THR H C 1
ATOM 1141 O O . THR B 2 18 ? -10.325 -28.158 30.304 1.00 39.56 18 THR H O 1
ATOM 1145 N N . LEU B 2 19 ? -8.119 -27.851 30.152 1.00 41.83 19 LEU H N 1
ATOM 1146 C CA . LEU B 2 19 ? -8.067 -27.948 28.709 1.00 46.54 19 LEU H CA 1
ATOM 1147 C C . LEU B 2 19 ? -7.750 -29.404 28.329 1.00 49.45 19 LEU H C 1
ATOM 1148 O O . LEU B 2 19 ? -7.211 -30.176 29.127 1.00 49.00 19 LEU H O 1
ATOM 1153 N N . THR B 2 20 ? -8.070 -29.744 27.090 1.00 51.29 20 THR H N 1
ATOM 1154 C CA . THR B 2 20 ? -8.080 -31.110 26.635 1.00 53.73 20 THR H CA 1
ATOM 1155 C C . THR B 2 20 ? -7.683 -31.144 25.181 1.00 53.13 20 THR H C 1
ATOM 1156 O O . THR B 2 20 ? -8.306 -30.497 24.332 1.00 51.60 20 THR H O 1
ATOM 1160 N N . CYS B 2 21 ? -6.622 -31.883 24.910 1.00 52.95 21 CYS H N 1
ATOM 1161 C CA . CYS B 2 21 ? -6.188 -32.124 23.558 1.00 53.11 21 CYS H CA 1
ATOM 1162 C C . CYS B 2 21 ? -6.720 -33.489 23.178 1.00 51.02 21 CYS H C 1
ATOM 1163 O O . CYS B 2 21 ? -6.621 -34.425 23.973 1.00 54.73 21 CYS H O 1
ATOM 1166 N N . THR B 2 22 ? -7.287 -33.620 21.990 1.00 42.61 22 THR H N 1
ATOM 1167 C CA . THR B 2 22 ? -7.780 -34.911 21.574 1.00 40.96 22 THR H CA 1
ATOM 1168 C C . THR B 2 22 ? -7.127 -35.277 20.274 1.00 42.77 22 THR H C 1
ATOM 1169 O O . THR B 2 22 ? -7.004 -34.455 19.356 1.00 46.81 22 THR H O 1
ATOM 1173 N N . VAL B 2 23 ? -6.720 -36.529 20.185 1.00 42.01 23 VAL H N 1
ATOM 1174 C CA . VAL B 2 23 ? -5.803 -36.944 19.151 1.00 41.27 23 VAL H CA 1
ATOM 1175 C C . VAL B 2 23 ? -6.458 -37.996 18.277 1.00 44.97 23 VAL H C 1
ATOM 1176 O O . VAL B 2 23 ? -7.439 -38.637 18.670 1.00 40.22 23 VAL H O 1
ATOM 1180 N N . SER B 2 24 ? -5.907 -38.158 17.080 1.00 51.55 24 SER H N 1
ATOM 1181 C CA . SER B 2 24 ? -6.428 -39.130 16.119 1.00 56.47 24 SER H CA 1
ATOM 1182 C C . SER B 2 24 ? -5.405 -39.349 15.012 1.00 57.82 24 SER H C 1
ATOM 1183 O O . SER B 2 24 ? -4.898 -38.399 14.419 1.00 54.97 24 SER H O 1
ATOM 1186 N N . GLY B 2 25 ? -5.098 -40.618 14.773 1.00 55.71 25 GLY H N 1
ATOM 1187 C CA . GLY B 2 25 ? -4.123 -40.987 13.791 1.00 53.44 25 GLY H CA 1
ATOM 1188 C C . GLY B 2 25 ? -2.794 -41.433 14.375 1.00 53.85 25 GLY H C 1
ATOM 1189 O O . GLY B 2 25 ? -1.873 -41.744 13.623 1.00 66.79 25 GLY H O 1
ATOM 1190 N N . PHE B 2 26 ? -2.665 -41.481 15.693 1.00 53.27 26 PHE H N 1
ATOM 1191 C CA . PHE B 2 26 ? -1.439 -41.995 16.309 1.00 57.29 26 PHE H CA 1
ATOM 1192 C C . PHE B 2 26 ? -1.690 -42.370 17.760 1.00 59.34 26 PHE H C 1
ATOM 1193 O O . PHE B 2 26 ? -2.705 -41.972 18.342 1.00 67.96 26 PHE H O 1
ATOM 1201 N N . SER B 2 27 ? -0.769 -43.113 18.358 1.00 53.55 27 SER H N 1
ATOM 1202 C CA . SER B 2 27 ? -0.992 -43.556 19.729 1.00 50.86 27 SER H CA 1
ATOM 1203 C C . SER B 2 27 ? -0.157 -42.766 20.745 1.00 51.65 27 SER H C 1
ATOM 1204 O O . SER B 2 27 ? 0.979 -42.397 20.487 1.00 50.86 27 SER H O 1
ATOM 1207 N N . LEU B 2 28 ? -0.743 -42.504 21.903 1.00 55.70 28 LEU H N 1
ATOM 1208 C CA . LEU B 2 28 ? -0.046 -41.839 23.018 1.00 57.24 28 LEU H CA 1
ATOM 1209 C C . LEU B 2 28 ? 0.881 -42.749 23.785 1.00 56.73 28 LEU H C 1
ATOM 1210 O O . LEU B 2 28 ? 1.475 -42.337 24.757 1.00 58.27 28 LEU H O 1
ATOM 1215 N N . SER B 2 29 ? 0.951 -44.003 23.395 1.00 61.31 29 SER H N 1
ATOM 1216 C CA . SER B 2 29 ? 1.923 -44.900 23.978 1.00 69.38 29 SER H CA 1
ATOM 1217 C C . SER B 2 29 ? 3.181 -44.875 23.108 1.00 70.24 29 SER H C 1
ATOM 1218 O O . SER B 2 29 ? 4.193 -45.472 23.464 1.00 83.09 29 SER H O 1
ATOM 1221 N N . THR B 2 30 ? 3.123 -44.168 21.980 1.00 63.59 30 THR H N 1
ATOM 1222 C CA . THR B 2 30 ? 4.275 -43.983 21.082 1.00 60.47 30 THR H CA 1
ATOM 1223 C C . THR B 2 30 ? 4.834 -42.535 21.138 1.00 56.71 30 THR H C 1
ATOM 1224 O O . THR B 2 30 ? 6.044 -42.329 21.135 1.00 50.84 30 THR H O 1
ATOM 1228 N N . TYR B 2 31 ? 3.933 -41.550 21.195 1.00 56.54 31 TYR H N 1
ATOM 1229 C CA . TYR B 2 31 ? 4.275 -40.150 20.991 1.00 50.50 31 TYR H CA 1
ATOM 1230 C C . TYR B 2 31 ? 4.264 -39.310 22.234 1.00 51.32 31 TYR H C 1
ATOM 1231 O O . TYR B 2 31 ? 3.509 -39.548 23.194 1.00 58.67 31 TYR H O 1
ATOM 1240 N N . TYR B 2 32 ? 5.110 -38.287 22.181 1.00 49.28 32 TYR H N 1
ATOM 1241 C CA . TYR B 2 32 ? 5.172 -37.274 23.218 1.00 49.55 32 TYR H CA 1
ATOM 1242 C C . TYR B 2 32 ? 4.048 -36.260 22.918 1.00 49.09 32 TYR H C 1
ATOM 1243 O O . TYR B 2 32 ? 3.613 -36.152 21.778 1.00 50.93 32 TYR H O 1
ATOM 1252 N N . MET B 2 33 ? 3.612 -35.485 23.894 1.00 43.22 33 MET H N 1
ATOM 1253 C CA . MET B 2 33 ? 2.761 -34.366 23.572 1.00 45.04 33 MET H CA 1
ATOM 1254 C C . MET B 2 33 ? 3.175 -33.217 24.425 1.00 44.99 33 MET H C 1
ATOM 1255 O O . MET B 2 33 ? 3.737 -33.419 25.486 1.00 46.32 33 MET H O 1
ATOM 1260 N N . SER B 2 34 ? 2.876 -32.010 23.972 1.00 44.48 34 SER H N 1
ATOM 1261 C CA . SER B 2 34 ? 3.233 -30.835 24.723 1.00 42.35 34 SER H CA 1
ATOM 1262 C C . SER B 2 34 ? 2.210 -29.744 24.562 1.00 40.62 34 SER H C 1
ATOM 1263 O O . SER B 2 34 ? 1.453 -29.733 23.601 1.00 45.59 34 SER H O 1
ATOM 1266 N N . TRP B 2 35 ? 2.160 -28.850 25.539 1.00 39.14 35 TRP H N 1
ATOM 1267 C CA . TRP B 2 35 ? 1.267 -27.706 25.511 1.00 35.42 35 TRP H CA 1
ATOM 1268 C C . TRP B 2 35 ? 2.084 -26.465 25.459 1.00 36.53 35 TRP H C 1
ATOM 1269 O O . TRP B 2 35 ? 3.084 -26.319 26.178 1.00 38.77 35 TRP H O 1
ATOM 1280 N N . VAL B 2 36 ? 1.620 -25.553 24.630 1.00 37.03 36 VAL H N 1
ATOM 1281 C CA . VAL B 2 36 ? 2.264 -24.276 24.411 1.00 39.21 36 VAL H CA 1
ATOM 1282 C C . VAL B 2 36 ? 1.211 -23.224 24.460 1.00 37.02 36 VAL H C 1
ATOM 1283 O O . VAL B 2 36 ? 0.090 -23.468 23.992 1.00 37.34 36 VAL H O 1
ATOM 1287 N N . ARG B 2 37 ? 1.528 -22.063 25.017 1.00 34.45 37 ARG H N 1
ATOM 1288 C CA . ARG B 2 37 ? 0.490 -21.058 25.129 1.00 37.01 37 ARG H CA 1
ATOM 1289 C C . ARG B 2 37 ? 0.980 -19.793 24.507 1.00 36.47 37 ARG H C 1
ATOM 1290 O O . ARG B 2 37 ? 2.198 -19.601 24.400 1.00 40.76 37 ARG H O 1
ATOM 1298 N N . GLN B 2 38 ? 0.039 -18.933 24.116 1.00 32.77 38 GLN H N 1
ATOM 1299 C CA . GLN B 2 38 ? 0.378 -17.657 23.502 1.00 30.52 38 GLN H CA 1
ATOM 1300 C C . GLN B 2 38 ? -0.662 -16.620 23.796 1.00 32.79 38 GLN H C 1
ATOM 1301 O O . GLN B 2 38 ? -1.769 -16.672 23.265 1.00 31.46 38 GLN H O 1
ATOM 1307 N N . ALA B 2 39 ? -0.322 -15.672 24.653 1.00 36.31 39 ALA H N 1
ATOM 1308 C CA . ALA B 2 39 ? -1.250 -14.594 24.949 1.00 40.73 39 ALA H CA 1
ATOM 1309 C C . ALA B 2 39 ? -1.381 -13.686 23.700 1.00 45.48 39 ALA H C 1
ATOM 1310 O O . ALA B 2 39 ? -0.509 -13.678 22.834 1.00 45.51 39 ALA H O 1
ATOM 1312 N N . PRO B 2 40 ? -2.467 -12.912 23.607 1.00 47.21 40 PRO H N 1
ATOM 1313 C CA . PRO B 2 40 ? -2.675 -12.187 22.356 1.00 47.58 40 PRO H CA 1
ATOM 1314 C C . PRO B 2 40 ? -1.599 -11.126 22.042 1.00 48.52 40 PRO H C 1
ATOM 1315 O O . PRO B 2 40 ? -1.180 -10.361 22.918 1.00 45.54 40 PRO H O 1
ATOM 1319 N N . GLY B 2 41 ? -1.163 -11.099 20.790 1.00 52.12 41 GLY H N 1
ATOM 1320 C CA . GLY B 2 41 ? -0.144 -10.162 20.328 1.00 56.98 41 GLY H CA 1
ATOM 1321 C C . GLY B 2 41 ? 1.217 -10.365 20.978 1.00 63.18 41 GLY H C 1
ATOM 1322 O O . GLY B 2 41 ? 2.001 -9.415 21.137 1.00 62.12 41 GLY H O 1
ATOM 1323 N N . LYS B 2 42 ? 1.527 -11.611 21.319 1.00 62.81 42 LYS H N 1
ATOM 1324 C CA . LYS B 2 42 ? 2.646 -11.885 22.209 1.00 60.91 42 LYS H CA 1
ATOM 1325 C C . LYS B 2 42 ? 3.381 -13.140 21.735 1.00 50.09 42 LYS H C 1
ATOM 1326 O O . LYS B 2 42 ? 2.967 -13.747 20.765 1.00 48.20 42 LYS H O 1
ATOM 1332 N N . GLY B 2 43 ? 4.417 -13.562 22.453 1.00 40.80 43 GLY H N 1
ATOM 1333 C CA . GLY B 2 43 ? 5.150 -14.757 22.065 1.00 41.07 43 GLY H CA 1
ATOM 1334 C C . GLY B 2 43 ? 4.549 -16.124 22.418 1.00 40.41 43 GLY H C 1
ATOM 1335 O O . GLY B 2 43 ? 3.708 -16.254 23.316 1.00 38.49 43 GLY H O 1
ATOM 1336 N N . LEU B 2 44 ? 5.064 -17.157 21.755 1.00 40.97 44 LEU H N 1
ATOM 1337 C CA . LEU B 2 44 ? 4.846 -18.543 22.165 1.00 43.58 44 LEU H CA 1
ATOM 1338 C C . LEU B 2 44 ? 5.602 -18.869 23.447 1.00 37.84 44 LEU H C 1
ATOM 1339 O O . LEU B 2 44 ? 6.770 -18.677 23.494 1.00 34.80 44 LEU H O 1
ATOM 1344 N N . GLU B 2 45 ? 4.922 -19.332 24.478 1.00 41.23 45 GLU H N 1
ATOM 1345 C CA . GLU B 2 45 ? 5.561 -19.852 25.697 1.00 42.86 45 GLU H CA 1
ATOM 1346 C C . GLU B 2 45 ? 5.305 -21.353 25.755 1.00 39.84 45 GLU H C 1
ATOM 1347 O O . GLU B 2 45 ? 4.154 -21.804 25.581 1.00 40.76 45 GLU H O 1
ATOM 1353 N N . TRP B 2 46 ? 6.363 -22.118 25.989 1.00 36.49 46 TRP H N 1
ATOM 1354 C CA . TRP B 2 46 ? 6.248 -23.572 26.190 1.00 34.44 46 TRP H CA 1
ATOM 1355 C C . TRP B 2 46 ? 5.864 -23.857 27.634 1.00 34.52 46 TRP H C 1
ATOM 1356 O O . TRP B 2 46 ? 6.526 -23.361 28.553 1.00 36.58 46 TRP H O 1
ATOM 1367 N N . ILE B 2 47 ? 4.800 -24.626 27.827 1.00 34.47 47 ILE H N 1
ATOM 1368 C CA . ILE B 2 47 ? 4.334 -24.950 29.164 1.00 38.34 47 ILE H CA 1
ATOM 1369 C C . ILE B 2 47 ? 5.039 -26.170 29.712 1.00 41.02 47 ILE H C 1
ATOM 1370 O O . ILE B 2 47 ? 5.595 -26.125 30.796 1.00 44.23 47 ILE H O 1
ATOM 1375 N N . GLY B 2 48 ? 4.949 -27.277 28.995 1.00 43.23 48 GLY H N 1
ATOM 1376 C CA . GLY B 2 48 ? 5.476 -28.542 29.491 1.00 43.29 48 GLY H CA 1
ATOM 1377 C C . GLY B 2 48 ? 5.239 -29.659 28.492 1.00 41.34 48 GLY H C 1
ATOM 1378 O O . GLY B 2 48 ? 4.412 -29.550 27.606 1.00 38.06 48 GLY H O 1
ATOM 1379 N N . ILE B 2 49 ? 5.958 -30.749 28.651 1.00 40.24 49 ILE H N 1
ATOM 1380 C CA . ILE B 2 49 ? 5.813 -31.889 27.765 1.00 39.42 49 ILE H CA 1
ATOM 1381 C C . ILE B 2 49 ? 5.416 -33.101 28.595 1.00 38.80 49 ILE H C 1
ATOM 1382 O O . ILE B 2 49 ? 5.756 -33.157 29.775 1.00 40.21 49 ILE H O 1
ATOM 1387 N N . ILE B 2 50 ? 4.689 -34.040 27.988 1.00 38.05 50 ILE H N 1
ATOM 1388 C CA . ILE B 2 50 ? 4.416 -35.340 28.601 1.00 40.73 50 ILE H CA 1
ATOM 1389 C C . ILE B 2 50 ? 4.878 -36.531 27.721 1.00 45.49 50 ILE H C 1
ATOM 1390 O O . ILE B 2 50 ? 4.548 -36.626 26.541 1.00 47.89 50 ILE H O 1
ATOM 1395 N N . TYR B 2 51 ? 5.672 -37.414 28.330 1.00 49.72 51 TYR H N 1
ATOM 1396 C CA . TYR B 2 51 ? 6.321 -38.531 27.659 1.00 50.04 51 TYR H CA 1
ATOM 1397 C C . TYR B 2 51 ? 5.297 -39.626 27.426 1.00 52.90 51 TYR H C 1
ATOM 1398 O O . TYR B 2 51 ? 4.234 -39.591 28.044 1.00 50.75 51 TYR H O 1
ATOM 1407 N N . PRO B 2 52 ? 5.624 -40.625 26.564 1.00 56.23 52 PRO H N 1
ATOM 1408 C CA . PRO B 2 52 ? 4.731 -41.772 26.329 1.00 56.75 52 PRO H CA 1
ATOM 1409 C C . PRO B 2 52 ? 4.629 -42.699 27.534 1.00 56.46 52 PRO H C 1
ATOM 1410 O O . PRO B 2 52 ? 3.638 -43.388 27.684 1.00 58.22 52 PRO H O 1
ATOM 1414 N N . SER B 2 53 ? 5.647 -42.699 28.385 1.00 58.93 53 SER H N 1
ATOM 1415 C CA . SER B 2 53 ? 5.606 -43.450 29.636 1.00 58.27 53 SER H CA 1
ATOM 1416 C C . SER B 2 53 ? 4.749 -42.787 30.725 1.00 63.68 53 SER H C 1
ATOM 1417 O O . SER B 2 53 ? 4.449 -43.417 31.726 1.00 73.56 53 SER H O 1
ATOM 1420 N N . GLY B 2 54 ? 4.407 -41.509 30.564 1.00 63.10 54 GLY H N 1
ATOM 1421 C CA . GLY B 2 54 ? 3.580 -40.784 31.542 1.00 58.11 54 GLY H CA 1
ATOM 1422 C C . GLY B 2 54 ? 4.355 -39.731 32.329 1.00 53.42 54 GLY H C 1
ATOM 1423 O O . GLY B 2 54 ? 3.781 -38.981 33.117 1.00 50.60 54 GLY H O 1
ATOM 1424 N N . SER B 2 55 ? 5.669 -39.708 32.136 1.00 51.38 55 SER H N 1
ATOM 1425 C CA . SER B 2 55 ? 6.541 -38.729 32.774 1.00 52.22 55 SER H CA 1
ATOM 1426 C C . SER B 2 55 ? 6.303 -37.357 32.199 1.00 53.44 55 SER H C 1
ATOM 1427 O O . SER B 2 55 ? 5.811 -37.212 31.073 1.00 49.86 55 SER H O 1
ATOM 1430 N N . THR B 2 56 ? 6.722 -36.343 32.949 1.00 51.65 56 THR H N 1
ATOM 1431 C CA . THR B 2 56 ? 6.316 -35.009 32.650 1.00 49.45 56 THR H CA 1
ATOM 1432 C C . THR B 2 56 ? 7.394 -34.011 33.071 1.00 46.16 56 THR H C 1
ATOM 1433 O O . THR B 2 56 ? 7.944 -34.140 34.136 1.00 48.51 56 THR H O 1
ATOM 1437 N N . TYR B 2 57 ? 7.718 -33.052 32.211 1.00 45.34 57 TYR H N 1
ATOM 1438 C CA . TYR B 2 57 ? 8.470 -31.855 32.604 1.00 46.28 57 TYR H CA 1
ATOM 1439 C C . TYR B 2 57 ? 7.652 -30.572 32.301 1.00 47.19 57 TYR H C 1
ATOM 1440 O O . TYR B 2 57 ? 6.815 -30.529 31.393 1.00 48.75 57 TYR H O 1
ATOM 1449 N N . CYS B 2 58 ? 7.850 -29.553 33.109 1.00 45.71 58 CYS H N 1
ATOM 1450 C CA . CYS B 2 58 ? 7.175 -28.307 32.898 1.00 51.09 58 CYS H CA 1
ATOM 1451 C C . CYS B 2 58 ? 8.278 -27.280 32.897 1.00 53.16 58 CYS H C 1
ATOM 1452 O O . CYS B 2 58 ? 9.295 -27.480 33.530 1.00 59.29 58 CYS H O 1
ATOM 1455 N N . ALA B 2 59 ? 8.079 -26.194 32.174 1.00 51.19 59 ALA H N 1
ATOM 1456 C CA . ALA B 2 59 ? 8.918 -25.029 32.290 1.00 48.53 59 ALA H CA 1
ATOM 1457 C C . ALA B 2 59 ? 9.103 -24.622 33.762 1.00 50.89 59 ALA H C 1
ATOM 1458 O O . ALA B 2 59 ? 8.343 -25.026 34.625 1.00 49.69 59 ALA H O 1
ATOM 1460 N N . SER B 2 60 ? 10.114 -23.809 34.047 1.00 58.16 60 SER H N 1
ATOM 1461 C CA . SER B 2 60 ? 10.438 -23.429 35.428 1.00 63.50 60 SER H CA 1
ATOM 1462 C C . SER B 2 60 ? 9.280 -22.679 36.113 1.00 66.20 60 SER H C 1
ATOM 1463 O O . SER B 2 60 ? 8.786 -23.132 37.144 1.00 67.81 60 SER H O 1
ATOM 1466 N N . TRP B 2 61 ? 8.836 -21.572 35.507 1.00 62.68 61 TRP H N 1
ATOM 1467 C CA . TRP B 2 61 ? 7.640 -20.800 35.950 1.00 58.25 61 TRP H CA 1
ATOM 1468 C C . TRP B 2 61 ? 6.298 -21.570 36.003 1.00 59.35 61 TRP H C 1
ATOM 1469 O O . TRP B 2 61 ? 5.353 -21.149 36.677 1.00 62.34 61 TRP H O 1
ATOM 1480 N N . ALA B 2 62 ? 6.191 -22.667 35.274 1.00 56.78 62 ALA H N 1
ATOM 1481 C CA . ALA B 2 62 ? 4.930 -23.378 35.187 1.00 60.11 62 ALA H CA 1
ATOM 1482 C C . ALA B 2 62 ? 4.737 -24.239 36.391 1.00 61.97 62 ALA H C 1
ATOM 1483 O O . ALA B 2 62 ? 3.609 -24.523 36.785 1.00 59.99 62 ALA H O 1
ATOM 1485 N N . LYS B 2 63 ? 5.842 -24.677 36.981 1.00 70.80 63 LYS H N 1
ATOM 1486 C CA . LYS B 2 63 ? 5.737 -25.577 38.115 1.00 73.43 63 LYS H CA 1
ATOM 1487 C C . LYS B 2 63 ? 4.853 -24.890 39.164 1.00 64.38 63 LYS H C 1
ATOM 1488 O O . LYS B 2 63 ? 4.972 -23.664 39.438 1.00 52.05 63 LYS H O 1
ATOM 1494 N N . GLY B 2 64 ? 3.914 -25.673 39.672 1.00 57.22 64 GLY H N 1
ATOM 1495 C CA . GLY B 2 64 ? 3.038 -25.215 40.722 1.00 62.37 64 GLY H CA 1
ATOM 1496 C C . GLY B 2 64 ? 1.717 -24.798 40.152 1.00 64.58 64 GLY H C 1
ATOM 1497 O O . GLY B 2 64 ? 0.669 -25.024 40.762 1.00 67.23 64 GLY H O 1
ATOM 1498 N N . ARG B 2 65 ? 1.753 -24.204 38.964 1.00 68.48 65 ARG H N 1
ATOM 1499 C CA . ARG B 2 65 ? 0.532 -23.641 38.391 1.00 69.31 65 ARG H CA 1
ATOM 1500 C C . ARG B 2 65 ? -0.132 -24.529 37.320 1.00 65.92 65 ARG H C 1
ATOM 1501 O O . ARG B 2 65 ? -1.332 -24.451 37.149 1.00 76.88 65 ARG H O 1
ATOM 1509 N N . PHE B 2 66 ? 0.611 -25.405 36.654 1.00 61.30 66 PHE H N 1
ATOM 1510 C CA . PHE B 2 66 ? 0.028 -26.306 35.661 1.00 59.24 66 PHE H CA 1
ATOM 1511 C C . PHE B 2 66 ? 0.202 -27.770 36.043 1.00 58.09 66 PHE H C 1
ATOM 1512 O O . PHE B 2 66 ? 0.863 -28.096 37.016 1.00 67.74 66 PHE H O 1
ATOM 1520 N N . THR B 2 67 ? -0.452 -28.648 35.303 1.00 56.52 67 THR H N 1
ATOM 1521 C CA . THR B 2 67 ? -0.290 -30.101 35.473 1.00 57.11 67 THR H CA 1
ATOM 1522 C C . THR B 2 67 ? -0.747 -30.741 34.153 1.00 53.77 67 THR H C 1
ATOM 1523 O O . THR B 2 67 ? -1.669 -30.238 33.541 1.00 55.97 67 THR H O 1
ATOM 1527 N N . ILE B 2 68 ? -0.073 -31.799 33.691 1.00 50.88 68 ILE H N 1
ATOM 1528 C CA . ILE B 2 68 ? -0.444 -32.457 32.441 1.00 47.05 68 ILE H CA 1
ATOM 1529 C C . ILE B 2 68 ? -0.685 -33.953 32.647 1.00 45.49 68 ILE H C 1
ATOM 1530 O O . ILE B 2 68 ? 0.218 -34.686 32.991 1.00 44.39 68 ILE H O 1
ATOM 1535 N N . SER B 2 69 ? -1.907 -34.411 32.443 1.00 47.14 69 SER H N 1
ATOM 1536 C CA . SER B 2 69 ? -2.211 -35.853 32.515 1.00 48.70 69 SER H CA 1
ATOM 1537 C C . SER B 2 69 ? -2.581 -36.351 31.137 1.00 44.49 69 SER H C 1
ATOM 1538 O O . SER B 2 69 ? -2.820 -35.552 30.246 1.00 47.23 69 SER H O 1
ATOM 1541 N N . LYS B 2 70 ? -2.606 -37.654 30.940 1.00 42.80 70 LYS H N 1
ATOM 1542 C CA . LYS B 2 70 ? -2.993 -38.175 29.638 1.00 46.65 70 LYS H CA 1
ATOM 1543 C C . LYS B 2 70 ? -3.929 -39.327 29.869 1.00 48.78 70 LYS H C 1
ATOM 1544 O O . LYS B 2 70 ? -3.973 -39.873 30.966 1.00 57.03 70 LYS H O 1
ATOM 1550 N N . ALA B 2 71 ? -4.665 -39.698 28.831 1.00 49.18 71 ALA H N 1
ATOM 1551 C CA . ALA B 2 71 ? -5.572 -40.847 28.875 1.00 49.18 71 ALA H CA 1
ATOM 1552 C C . ALA B 2 71 ? -5.302 -41.726 27.656 1.00 58.66 71 ALA H C 1
ATOM 1553 O O . ALA B 2 71 ? -4.181 -41.754 27.111 1.00 63.86 71 ALA H O 1
ATOM 1555 N N . SER B 2 72 ? -6.326 -42.471 27.262 1.00 60.62 72 SER H N 1
ATOM 1556 C CA . SER B 2 72 ? -6.327 -43.210 26.007 1.00 59.60 72 SER H CA 1
ATOM 1557 C C . SER B 2 72 ? -5.883 -42.298 24.823 1.00 56.06 72 SER H C 1
ATOM 1558 O O . SER B 2 72 ? -4.860 -42.526 24.205 1.00 55.80 72 SER H O 1
ATOM 1561 N N . THR B 2 73 ? -6.653 -41.259 24.532 1.00 53.96 73 THR H N 1
ATOM 1562 C CA . THR B 2 73 ? -6.441 -40.452 23.345 1.00 55.69 73 THR H CA 1
ATOM 1563 C C . THR B 2 73 ? -6.650 -38.962 23.614 1.00 54.21 73 THR H C 1
ATOM 1564 O O . THR B 2 73 ? -7.005 -38.182 22.707 1.00 44.34 73 THR H O 1
ATOM 1568 N N . THR B 2 74 ? -6.432 -38.575 24.871 1.00 53.25 74 THR H N 1
ATOM 1569 C CA .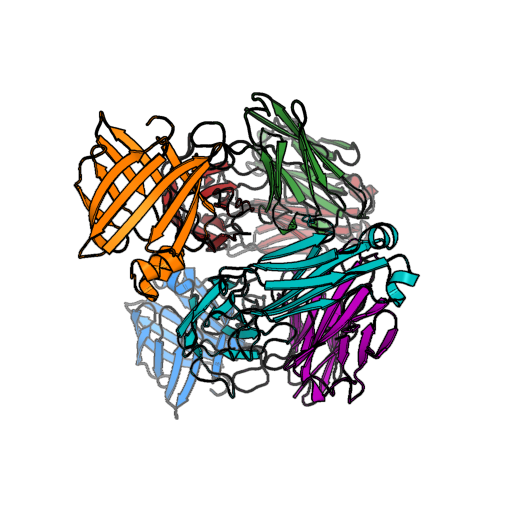 THR B 2 74 ? -6.546 -37.183 25.281 1.00 51.13 74 THR H CA 1
ATOM 1570 C C . THR B 2 74 ? -5.351 -36.836 26.108 1.00 50.64 74 THR H C 1
ATOM 1571 O O . THR B 2 74 ? -4.745 -37.712 26.706 1.00 59.49 74 THR H O 1
ATOM 1575 N N . VAL B 2 75 ? -5.016 -35.557 26.122 1.00 43.96 75 VAL H N 1
ATOM 1576 C CA . VAL B 2 75 ? -3.992 -35.061 26.983 1.00 44.09 75 VAL H CA 1
ATOM 1577 C C . VAL B 2 75 ? -4.657 -33.871 27.650 1.00 49.13 75 VAL H C 1
ATOM 1578 O O . VAL B 2 75 ? -5.328 -33.095 26.978 1.00 56.92 75 VAL H O 1
ATOM 1582 N N . ASP B 2 76 ? -4.551 -33.756 28.963 1.00 47.85 76 ASP H N 1
ATOM 1583 C CA . ASP B 2 76 ? -5.248 -32.702 29.652 1.00 52.36 76 ASP H CA 1
ATOM 1584 C C . ASP B 2 76 ? -4.241 -31.813 30.299 1.00 50.04 76 ASP H C 1
ATOM 1585 O O . ASP B 2 76 ? -3.276 -32.273 30.865 1.00 51.08 76 ASP H O 1
ATOM 1590 N N . LEU B 2 77 ? -4.446 -30.519 30.155 1.00 50.89 77 LEU H N 1
ATOM 1591 C CA . LEU B 2 77 ? -3.690 -29.525 30.885 1.00 46.26 77 LEU H CA 1
ATOM 1592 C C . LEU B 2 77 ? -4.632 -29.006 31.933 1.00 45.28 77 LEU H C 1
ATOM 1593 O O . LEU B 2 77 ? -5.659 -28.435 31.606 1.00 46.40 77 LEU H O 1
ATOM 1598 N N . LYS B 2 78 ? -4.291 -29.194 33.193 1.00 49.75 78 LYS H N 1
ATOM 1599 C CA . LYS B 2 78 ? -5.051 -28.587 34.275 1.00 58.65 78 LYS H CA 1
ATOM 1600 C C . LYS B 2 78 ? -4.338 -27.295 34.738 1.00 58.50 78 LYS H C 1
ATOM 1601 O O . LYS B 2 78 ? -3.172 -27.330 35.133 1.00 60.67 78 LYS H O 1
ATOM 1607 N N . ILE B 2 79 ? -5.033 -26.156 34.644 1.00 56.14 79 ILE H N 1
ATOM 1608 C CA . ILE B 2 79 ? -4.540 -24.877 35.166 1.00 55.86 79 ILE H CA 1
ATOM 1609 C C . ILE B 2 79 ? -5.086 -24.730 36.579 1.00 55.96 79 ILE H C 1
ATOM 1610 O O . ILE B 2 79 ? -6.283 -24.740 36.777 1.00 58.39 79 ILE H O 1
ATOM 1615 N N . THR B 2 80 ? -4.195 -24.614 37.554 1.00 65.28 80 THR H N 1
ATOM 1616 C CA . THR B 2 80 ? -4.516 -24.934 38.946 1.00 73.32 80 THR H CA 1
ATOM 1617 C C . THR B 2 80 ? -5.179 -23.799 39.705 1.00 73.16 80 THR H C 1
ATOM 1618 O O . THR B 2 80 ? -6.088 -24.034 40.504 1.00 64.11 80 THR H O 1
ATOM 1622 N N . SER B 2 81 ? -4.694 -22.584 39.467 1.00 72.80 81 SER H N 1
ATOM 1623 C CA . SER B 2 81 ? -5.274 -21.390 40.076 1.00 72.01 81 SER H CA 1
ATOM 1624 C C . SER B 2 81 ? -5.112 -20.165 39.151 1.00 66.39 81 SER H C 1
ATOM 1625 O O . SER B 2 81 ? -4.275 -19.307 39.400 1.00 70.89 81 SER H O 1
ATOM 1628 N N . PRO B 2 82 ? -5.907 -20.094 38.075 1.00 56.24 82 PRO H N 1
ATOM 1629 C CA . PRO B 2 82 ? -5.712 -19.078 37.059 1.00 49.09 82 PRO H CA 1
ATOM 1630 C C . PRO B 2 82 ? -5.608 -17.673 37.602 1.00 47.45 82 PRO H C 1
ATOM 1631 O O . PRO B 2 82 ? -6.320 -17.288 38.538 1.00 48.73 82 PRO H O 1
ATOM 1635 N N . THR B 2 83 ? -4.723 -16.909 36.984 1.00 47.07 83 THR H N 1
ATOM 1636 C CA . THR B 2 83 ? -4.651 -15.470 37.177 1.00 49.34 83 THR H CA 1
ATOM 1637 C C . THR B 2 83 ? -4.867 -14.806 35.835 1.00 48.45 83 THR H C 1
ATOM 1638 O O . THR B 2 83 ? -4.980 -15.465 34.814 1.00 52.42 83 THR H O 1
ATOM 1642 N N . THR B 2 84 ? -4.918 -13.492 35.814 1.00 48.85 84 THR H N 1
ATOM 1643 C CA . THR B 2 84 ? -5.274 -12.816 34.589 1.00 47.24 84 THR H CA 1
ATOM 1644 C C . THR B 2 84 ? -4.099 -12.887 33.640 1.00 50.36 84 THR H C 1
ATOM 1645 O O . THR B 2 84 ? -4.240 -12.679 32.420 1.00 48.75 84 THR H O 1
ATOM 1649 N N . GLU B 2 85 ? -2.933 -13.196 34.204 1.00 52.08 85 GLU H N 1
ATOM 1650 C CA . GLU B 2 85 ? -1.734 -13.439 33.413 1.00 55.96 85 GLU H CA 1
ATOM 1651 C C . GLU B 2 85 ? -1.945 -14.685 32.541 1.00 49.65 85 GLU H C 1
ATOM 1652 O O . GLU B 2 85 ? -1.405 -14.760 31.445 1.00 55.07 85 GLU H O 1
ATOM 1658 N N . ASP B 2 86 ? -2.758 -15.630 33.011 1.00 44.27 86 ASP H N 1
ATOM 1659 C CA . ASP B 2 86 ? -2.995 -16.893 32.311 1.00 45.62 86 ASP H CA 1
ATOM 1660 C C . ASP B 2 86 ? -3.982 -16.801 31.141 1.00 44.45 86 ASP H C 1
ATOM 1661 O O . ASP B 2 86 ? -4.212 -17.790 30.443 1.00 48.24 86 ASP H O 1
ATOM 1666 N N . THR B 2 87 ? -4.500 -15.611 30.863 1.00 44.22 87 THR H N 1
ATOM 1667 C CA . THR B 2 87 ? -5.292 -15.392 29.639 1.00 44.07 87 THR H CA 1
ATOM 1668 C C . THR B 2 87 ? -4.451 -15.528 28.376 1.00 42.59 87 THR H C 1
ATOM 1669 O O . THR B 2 87 ? -3.542 -14.733 28.126 1.00 43.80 87 THR H O 1
ATOM 1673 N N . ALA B 2 88 ? -4.805 -16.506 27.560 1.00 40.18 88 ALA H N 1
ATOM 1674 C CA . ALA B 2 88 ? -4.065 -16.801 26.360 1.00 37.98 88 ALA H CA 1
ATOM 1675 C C . ALA B 2 88 ? -4.745 -17.853 25.506 1.00 36.61 88 ALA H C 1
ATOM 1676 O O . ALA B 2 88 ? -5.700 -18.530 25.940 1.00 35.45 88 ALA H O 1
ATOM 1678 N N . THR B 2 89 ? -4.205 -18.041 24.304 1.00 35.22 89 THR H N 1
ATOM 1679 C CA . THR B 2 89 ? -4.586 -19.164 23.457 1.00 35.14 89 THR H CA 1
ATOM 1680 C C . THR B 2 89 ? -3.638 -20.324 23.651 1.00 34.59 89 THR H C 1
ATOM 1681 O O . THR B 2 89 ? -2.424 -20.162 23.540 1.00 33.77 89 THR H O 1
ATOM 1685 N N . TYR B 2 90 ? -4.208 -21.484 23.984 1.00 35.37 90 TYR H N 1
ATOM 1686 C CA . TYR B 2 90 ? -3.440 -22.635 24.418 1.00 34.98 90 TYR H CA 1
ATOM 1687 C C . TYR B 2 90 ? -3.462 -23.571 23.288 1.00 37.36 90 TYR H C 1
ATOM 1688 O O . TYR B 2 90 ? -4.497 -24.106 22.956 1.00 38.56 90 TYR H O 1
ATOM 1697 N N . PHE B 2 91 ? -2.305 -23.725 22.662 1.00 38.86 91 PHE H N 1
ATOM 1698 C CA . PHE B 2 91 ? -2.122 -24.705 21.638 1.00 36.75 91 PHE H CA 1
ATOM 1699 C C . PHE B 2 91 ? -1.770 -25.987 22.316 1.00 35.27 91 PHE H C 1
ATOM 1700 O O . PHE B 2 91 ? -1.292 -25.986 23.408 1.00 30.76 91 PHE H O 1
ATOM 1708 N N . CYS B 2 92 ? -1.996 -27.068 21.598 1.00 42.37 92 CYS H N 1
ATOM 1709 C CA . CYS B 2 92 ? -1.569 -28.407 21.934 1.00 47.57 92 CYS H CA 1
ATOM 1710 C C . CYS B 2 92 ? -0.705 -28.865 20.762 1.00 41.79 92 CYS H C 1
ATOM 1711 O O . CYS B 2 92 ? -1.022 -28.552 19.603 1.00 44.61 92 CYS H O 1
ATOM 1714 N N . ALA B 2 93 ? 0.380 -29.586 21.005 1.00 39.67 93 ALA H N 1
ATOM 1715 C CA . ALA B 2 93 ? 1.309 -29.935 19.882 1.00 38.06 93 ALA H CA 1
ATOM 1716 C C . ALA B 2 93 ? 2.073 -31.201 20.073 1.00 35.79 93 ALA H C 1
ATOM 1717 O O . ALA B 2 93 ? 2.276 -31.646 21.197 1.00 34.46 93 ALA H O 1
ATOM 1719 N N . ARG B 2 94 ? 2.560 -31.726 18.955 1.00 37.29 94 ARG H N 1
ATOM 1720 C CA . ARG B 2 94 ? 3.233 -33.005 18.950 1.00 40.13 94 ARG H CA 1
ATOM 1721 C C . ARG B 2 94 ? 4.694 -32.956 18.517 1.00 41.80 94 ARG H C 1
ATOM 1722 O O . ARG B 2 94 ? 4.997 -32.766 17.333 1.00 45.39 94 ARG H O 1
ATOM 1730 N N . PRO B 2 95 ? 5.613 -33.176 19.469 1.00 40.63 95 PRO H N 1
ATOM 1731 C CA . PRO B 2 95 ? 7.041 -33.305 19.152 1.00 40.92 95 PRO H CA 1
ATOM 1732 C C . PRO B 2 95 ? 7.344 -34.599 18.464 1.00 44.45 95 PRO H C 1
ATOM 1733 O O . PRO B 2 95 ? 6.749 -35.627 18.793 1.00 51.51 95 PRO H O 1
ATOM 1737 N N . ASP B 2 96 ? 8.287 -34.560 17.538 1.00 48.91 96 ASP H N 1
ATOM 1738 C CA . ASP B 2 96 ? 8.793 -35.776 16.921 1.00 51.89 96 ASP H CA 1
ATOM 1739 C C . ASP B 2 96 ? 10.300 -35.714 16.823 1.00 52.48 96 ASP H C 1
ATOM 1740 O O . ASP B 2 96 ? 10.899 -34.732 17.234 1.00 52.01 96 ASP H O 1
ATOM 1745 N N . ASN B 2 97 ? 10.898 -36.783 16.285 1.00 62.70 97 ASN H N 1
ATOM 1746 C CA . ASN B 2 97 ? 12.319 -36.844 15.956 1.00 61.76 97 ASN H CA 1
ATOM 1747 C C . ASN B 2 97 ? 12.543 -36.972 14.470 1.00 61.85 97 ASN H C 1
ATOM 1748 O O . ASN B 2 97 ? 11.600 -36.888 13.693 1.00 58.16 97 ASN H O 1
ATOM 1753 N N . ASP B 2 98 ? 13.819 -37.190 14.123 1.00 79.57 98 ASP H N 1
ATOM 1754 C CA . ASP B 2 98 ? 14.401 -37.115 12.744 1.00 88.28 98 ASP H CA 1
ATOM 1755 C C . ASP B 2 98 ? 13.431 -37.559 11.647 1.00 84.62 98 ASP H C 1
ATOM 1756 O O . ASP B 2 98 ? 13.380 -36.916 10.589 1.00 82.07 98 ASP H O 1
ATOM 1761 N N . GLY B 2 99 ? 12.703 -38.659 11.909 1.00 80.40 99 GLY H N 1
ATOM 1762 C CA . GLY B 2 99 ? 11.429 -39.003 11.250 1.00 77.93 99 GLY H CA 1
ATOM 1763 C C . GLY B 2 99 ? 10.253 -38.779 12.192 1.00 80.21 99 GLY H C 1
ATOM 1764 O O . GLY B 2 99 ? 9.508 -37.808 12.038 1.00 63.53 99 GLY H O 1
ATOM 1765 N N . THR B 2 100 ? 10.117 -39.673 13.183 1.00 88.69 100 THR H N 1
ATOM 1766 C CA . THR B 2 100 ? 9.015 -39.648 14.166 1.00 86.62 100 THR H CA 1
ATOM 1767 C C . THR B 2 100 ? 9.295 -40.382 15.509 1.00 81.01 100 THR H C 1
ATOM 1768 O O . THR B 2 100 ? 10.227 -41.189 15.628 1.00 77.75 100 THR H O 1
ATOM 1772 N N . SER B 2 101 ? 8.438 -40.065 16.489 1.00 77.52 101 SER H N 1
ATOM 1773 C CA . SER B 2 101 ? 8.343 -40.643 17.852 1.00 77.37 101 SER H CA 1
ATOM 1774 C C . SER B 2 101 ? 9.377 -40.202 18.875 1.00 79.73 101 SER H C 1
ATOM 1775 O O . SER B 2 101 ? 9.808 -41.012 19.683 1.00 98.50 101 SER H O 1
ATOM 1778 N N . GLY B 2 102 ? 9.725 -38.917 18.900 1.00 79.44 102 GLY H N 1
ATOM 1779 C CA . GLY B 2 102 ? 10.708 -38.379 19.862 1.00 69.74 102 GLY H CA 1
ATOM 1780 C C . GLY B 2 102 ? 10.420 -36.917 20.139 1.00 63.56 102 GLY H C 1
ATOM 1781 O O . GLY B 2 102 ? 9.257 -36.502 20.036 1.00 64.88 102 GLY H O 1
ATOM 1782 N N . TYR B 2 103 ? 11.459 -36.135 20.475 1.00 54.28 103 TYR H N 1
ATOM 1783 C CA . TYR B 2 103 ? 11.295 -34.683 20.606 1.00 48.39 103 TYR H CA 1
ATOM 1784 C C . TYR B 2 103 ? 12.309 -33.748 19.963 1.00 46.04 103 TYR H C 1
ATOM 1785 O O . TYR B 2 103 ? 12.001 -32.583 19.766 1.00 44.51 103 TYR H O 1
ATOM 1794 N N . LEU B 2 104 ? 13.469 -34.235 19.572 1.00 43.40 104 LEU H N 1
ATOM 1795 C CA . LEU B 2 104 ? 14.556 -33.335 19.175 1.00 44.04 104 LEU H CA 1
ATOM 1796 C C . LEU B 2 104 ? 14.342 -32.540 17.851 1.00 43.65 104 LEU H C 1
ATOM 1797 O O . LEU B 2 104 ? 15.024 -31.509 17.612 1.00 48.55 104 LEU H O 1
ATOM 1802 N N . SER B 2 105 ? 13.409 -32.969 17.000 1.00 38.46 105 SER H N 1
ATOM 1803 C CA . SER B 2 105 ? 13.086 -32.159 15.812 1.00 38.25 105 SER H CA 1
ATOM 1804 C C . SER B 2 105 ? 11.943 -31.175 16.035 1.00 38.22 105 SER H C 1
ATOM 1805 O O . SER B 2 105 ? 11.465 -30.577 15.064 1.00 35.50 105 SER H O 1
ATOM 1808 N N . GLY B 2 106 ? 11.482 -31.023 17.291 1.00 38.03 106 GLY H N 1
ATOM 1809 C CA . GLY B 2 106 ? 10.366 -30.135 17.610 1.00 35.90 106 GLY H CA 1
ATOM 1810 C C . GLY B 2 106 ? 8.990 -30.534 17.060 1.00 38.46 106 GLY H C 1
ATOM 1811 O O . GLY B 2 106 ? 8.728 -31.682 16.708 1.00 38.44 106 GLY H O 1
ATOM 1812 N N . PHE B 2 107 ? 8.104 -29.556 16.981 1.00 40.80 107 PHE H N 1
ATOM 1813 C CA . PHE B 2 107 ? 6.692 -29.799 16.809 1.00 39.86 107 PHE H CA 1
ATOM 1814 C C . PHE B 2 107 ? 6.370 -29.901 15.336 1.00 42.95 107 PHE H C 1
ATOM 1815 O O . PHE B 2 107 ? 6.641 -28.959 14.571 1.00 47.07 107 PHE H O 1
ATOM 1823 N N . GLY B 2 108 ? 5.747 -31.013 14.945 1.00 39.18 108 GLY H N 1
ATOM 1824 C CA . GLY B 2 108 ? 5.286 -31.179 13.574 1.00 37.48 108 GLY H CA 1
ATOM 1825 C C . GLY B 2 108 ? 3.795 -31.090 13.367 1.00 37.10 108 GLY H C 1
ATOM 1826 O O . GLY B 2 108 ? 3.304 -31.186 12.270 1.00 37.22 108 GLY H O 1
ATOM 1827 N N . LEU B 2 109 ? 3.061 -30.922 14.442 1.00 44.30 109 LEU H N 1
ATOM 1828 C CA . LEU B 2 109 ? 1.613 -31.072 14.430 1.00 42.84 109 LEU H CA 1
ATOM 1829 C C . LEU B 2 109 ? 1.077 -30.180 15.511 1.00 40.60 109 LEU H C 1
ATOM 1830 O O . LEU B 2 109 ? 1.488 -30.301 16.682 1.00 39.03 109 LEU H O 1
ATOM 1835 N N . TRP B 2 110 ? 0.195 -29.273 15.122 1.00 35.25 110 TRP H N 1
ATOM 1836 C CA . TRP B 2 110 ? -0.472 -28.457 16.093 1.00 35.59 110 TRP H CA 1
ATOM 1837 C C . TRP B 2 110 ? -1.977 -28.480 15.937 1.00 35.69 110 TRP H C 1
ATOM 1838 O O . TRP B 2 110 ? -2.512 -28.758 14.870 1.00 34.96 110 TRP H O 1
ATOM 1849 N N . GLY B 2 111 ? -2.660 -28.132 17.012 1.00 35.36 111 GLY H N 1
ATOM 1850 C CA . GLY B 2 111 ? -4.069 -27.808 16.912 1.00 36.63 111 GLY H CA 1
ATOM 1851 C C . GLY B 2 111 ? -4.218 -26.356 16.585 1.00 36.40 111 GLY H C 1
ATOM 1852 O O . GLY B 2 111 ? -3.228 -25.666 16.413 1.00 36.71 111 GLY H O 1
ATOM 1853 N N . GLN B 2 112 ? -5.459 -25.895 16.496 1.00 37.77 112 GLN H N 1
ATOM 1854 C CA . GLN B 2 112 ? -5.726 -24.527 16.078 1.00 37.41 112 GLN H CA 1
ATOM 1855 C C . GLN B 2 112 ? -5.763 -23.611 17.251 1.00 40.24 112 GLN H C 1
ATOM 1856 O O . GLN B 2 112 ? -5.855 -22.421 17.056 1.00 46.09 112 GLN H O 1
ATOM 1862 N N . GLY B 2 113 ? -5.671 -24.147 18.472 1.00 40.20 113 GLY H N 1
ATOM 1863 C CA . GLY B 2 113 ? -5.672 -23.332 19.687 1.00 40.62 113 GLY H CA 1
ATOM 1864 C C . GLY B 2 113 ? -7.058 -23.250 20.295 1.00 41.22 113 GLY H C 1
ATOM 1865 O O . GLY B 2 113 ? -8.032 -23.339 19.585 1.00 41.99 113 GLY H O 1
ATOM 1866 N N . THR B 2 114 ? -7.117 -23.101 21.619 1.00 42.45 114 THR H N 1
ATOM 1867 C CA . THR B 2 114 ? -8.342 -22.840 22.362 1.00 43.41 114 THR H CA 1
ATOM 1868 C C . THR B 2 114 ? -8.046 -21.666 23.270 1.00 43.89 114 THR H C 1
ATOM 1869 O O . THR B 2 114 ? -7.101 -21.711 24.046 1.00 43.19 114 THR H O 1
ATOM 1873 N N . LEU B 2 115 ? -8.863 -20.620 23.171 1.00 47.44 115 LEU H N 1
ATOM 1874 C CA . LEU B 2 115 ? -8.675 -19.394 23.952 1.00 43.26 115 LEU H CA 1
ATOM 1875 C C . LEU B 2 115 ? -9.236 -19.534 25.369 1.00 39.50 115 LEU H C 1
ATOM 1876 O O . LEU B 2 115 ? -10.405 -19.826 25.563 1.00 37.90 115 LEU H O 1
ATOM 1881 N N . VAL B 2 116 ? -8.371 -19.323 26.359 1.00 38.69 116 VAL H N 1
ATOM 1882 C CA . VAL B 2 116 ? -8.791 -19.212 27.759 1.00 36.43 116 VAL H CA 1
ATOM 1883 C C . VAL B 2 116 ? -8.822 -17.753 28.186 1.00 33.85 116 VAL H C 1
ATOM 1884 O O . VAL B 2 116 ? -7.855 -17.055 27.999 1.00 35.58 116 VAL H O 1
ATOM 1888 N N . THR B 2 117 ? -9.908 -17.293 28.769 1.00 32.95 117 THR H N 1
ATOM 1889 C CA . THR B 2 117 ? -9.969 -15.914 29.259 1.00 35.64 117 THR H CA 1
ATOM 1890 C C . THR B 2 117 ? -10.196 -15.932 30.769 1.00 36.64 117 THR H C 1
ATOM 1891 O O . THR B 2 117 ? -11.140 -16.562 31.242 1.00 35.90 117 THR H O 1
ATOM 1895 N N . VAL B 2 118 ? -9.307 -15.285 31.527 1.00 36.91 118 VAL H N 1
ATOM 1896 C CA . VAL B 2 118 ? -9.471 -15.210 32.971 1.00 38.41 118 VAL H CA 1
ATOM 1897 C C . VAL B 2 118 ? -9.797 -13.786 33.328 1.00 38.66 118 VAL H C 1
ATOM 1898 O O . VAL B 2 118 ? -9.030 -12.881 33.008 1.00 36.79 118 VAL H O 1
ATOM 1902 N N . SER B 2 119 ? -10.924 -13.614 34.019 1.00 41.87 119 SER H N 1
ATOM 1903 C CA . SER B 2 119 ? -11.452 -12.299 34.372 1.00 43.39 119 SER H CA 1
ATOM 1904 C C . SER B 2 119 ? -12.764 -12.396 35.155 1.00 42.47 119 SER H C 1
ATOM 1905 O O . SER B 2 119 ? -13.536 -13.364 35.076 1.00 36.85 119 SER H O 1
ATOM 1908 N N . SER B 2 120 ? -13.030 -11.339 35.887 1.00 46.78 120 SER H N 1
ATOM 1909 C CA . SER B 2 120 ? -14.256 -11.267 36.652 1.00 54.23 120 SER H CA 1
ATOM 1910 C C . SER B 2 120 ? -15.195 -10.270 35.970 1.00 55.97 120 SER H C 1
ATOM 1911 O O . SER B 2 120 ? -16.023 -9.637 36.612 1.00 52.93 120 SER H O 1
ATOM 1914 N N . ALA B 2 121 ? -15.052 -10.138 34.650 1.00 59.22 121 ALA H N 1
ATOM 1915 C CA . ALA B 2 121 ? -15.985 -9.358 33.861 1.00 55.06 121 ALA H CA 1
ATOM 1916 C C . ALA B 2 121 ? -17.026 -10.330 33.408 1.00 56.93 121 ALA H C 1
ATOM 1917 O O . ALA B 2 121 ? -16.743 -11.522 33.230 1.00 52.91 121 ALA H O 1
ATOM 1919 N N . LYS B 2 122 ? -18.241 -9.807 33.289 1.00 67.02 122 LYS H N 1
ATOM 1920 C CA . LYS B 2 122 ? -19.411 -10.540 32.799 1.00 70.34 122 LYS H CA 1
ATOM 1921 C C . LYS B 2 122 ? -19.298 -10.989 31.344 1.00 64.54 122 LYS H C 1
ATOM 1922 O O . LYS B 2 122 ? -18.723 -10.289 30.499 1.00 67.35 122 LYS H O 1
ATOM 1928 N N . THR B 2 123 ? -19.956 -12.098 31.031 1.00 56.35 123 THR H N 1
ATOM 1929 C CA . THR B 2 123 ? -20.167 -12.480 29.643 1.00 50.07 123 THR H CA 1
ATOM 1930 C C . THR B 2 123 ? -21.210 -11.597 29.018 1.00 51.72 123 THR H C 1
ATOM 1931 O O . THR B 2 123 ? -22.313 -11.556 29.521 1.00 56.37 123 THR H O 1
ATOM 1935 N N . THR B 2 124 ? -20.860 -10.880 27.944 1.00 58.20 124 THR H N 1
ATOM 1936 C CA . THR B 2 124 ? -21.818 -10.058 27.164 1.00 57.98 124 THR H CA 1
ATOM 1937 C C . THR B 2 124 ? -21.927 -10.526 25.692 1.00 56.14 124 THR H C 1
ATOM 1938 O O . THR B 2 124 ? -20.917 -10.665 25.020 1.00 55.53 124 THR H O 1
ATOM 1942 N N . PRO B 2 125 ? -23.148 -10.743 25.189 1.00 55.69 125 PRO H N 1
ATOM 1943 C CA . PRO B 2 125 ? -23.260 -11.099 23.791 1.00 51.17 125 PRO H CA 1
ATOM 1944 C C . PRO B 2 125 ? -23.166 -9.835 22.922 1.00 52.34 125 PRO H C 1
ATOM 1945 O O . PRO B 2 125 ? -23.427 -8.740 23.405 1.00 43.88 125 PRO H O 1
ATOM 1949 N N . PRO B 2 126 ? -22.725 -9.981 21.646 1.00 61.51 126 PRO H N 1
ATOM 1950 C CA . PRO B 2 126 ? -22.457 -8.850 20.743 1.00 57.74 126 PRO H CA 1
ATOM 1951 C C . PRO B 2 126 ? -23.703 -8.360 20.091 1.00 59.67 126 PRO H C 1
ATOM 1952 O O . PRO B 2 126 ? -24.593 -9.162 19.822 1.00 64.30 126 PRO H O 1
ATOM 1956 N N . SER B 2 127 ? -23.756 -7.071 19.789 1.00 62.51 127 SER H N 1
ATOM 1957 C CA . SER B 2 127 ? -24.788 -6.593 18.907 1.00 67.75 127 SER H CA 1
ATOM 1958 C C . SER B 2 127 ? -24.125 -6.491 17.524 1.00 69.25 127 SER H C 1
ATOM 1959 O O . SER B 2 127 ? -22.954 -6.105 17.419 1.00 60.99 127 SER H O 1
ATOM 1962 N N . VAL B 2 128 ? -24.869 -6.854 16.478 1.00 67.11 128 VAL H N 1
ATOM 1963 C CA . VAL B 2 128 ? -24.318 -6.939 15.129 1.00 61.36 128 VAL H CA 1
ATOM 1964 C C . VAL B 2 128 ? -25.156 -6.102 14.101 1.00 58.50 128 VAL H C 1
ATOM 1965 O O . VAL B 2 128 ? -26.320 -6.365 13.831 1.00 53.59 128 VAL H O 1
ATOM 1969 N N . TYR B 2 129 ? -24.529 -5.080 13.534 1.00 63.05 129 TYR H N 1
ATOM 1970 C CA . TYR B 2 129 ? -25.188 -4.141 12.622 1.00 66.01 129 TYR H CA 1
ATOM 1971 C C . TYR B 2 129 ? -24.680 -4.290 11.170 1.00 68.98 129 TYR H C 1
ATOM 1972 O O . TYR B 2 129 ? -23.480 -4.391 10.961 1.00 64.57 129 TYR H O 1
ATOM 1981 N N . PRO B 2 130 ? -25.585 -4.278 10.168 1.00 72.17 130 PRO H N 1
ATOM 1982 C CA . PRO B 2 130 ? -25.133 -4.277 8.788 1.00 70.24 130 PRO H CA 1
ATOM 1983 C C . PRO B 2 130 ? -24.457 -2.945 8.407 1.00 66.62 130 PRO H C 1
ATOM 1984 O O . PRO B 2 130 ? -24.733 -1.930 9.036 1.00 61.96 130 PRO H O 1
ATOM 1988 N N . LEU B 2 131 ? -23.557 -2.979 7.412 1.00 66.66 131 LEU H N 1
ATOM 1989 C CA . LEU B 2 131 ? -22.919 -1.779 6.831 1.00 61.18 131 LEU H CA 1
ATOM 1990 C C . LEU B 2 131 ? -23.068 -1.859 5.344 1.00 60.41 131 LEU H C 1
ATOM 1991 O O . LEU B 2 131 ? -22.355 -2.604 4.691 1.00 61.75 131 LEU H O 1
ATOM 1996 N N . ALA B 2 132 ? -24.023 -1.097 4.833 1.00 63.77 132 ALA H N 1
ATOM 1997 C CA . ALA B 2 132 ? -24.478 -1.205 3.469 1.00 65.31 132 ALA H CA 1
ATOM 1998 C C . ALA B 2 132 ? -24.222 0.106 2.761 1.00 66.72 132 ALA H C 1
ATOM 1999 O O . ALA B 2 132 ? -24.195 1.142 3.399 1.00 72.28 132 ALA H O 1
ATOM 2001 N N . PRO B 2 133 ? -24.013 0.075 1.437 1.00 73.08 133 PRO H N 1
ATOM 2002 C CA . PRO B 2 133 ? -24.202 1.346 0.716 1.00 78.85 133 PRO H CA 1
ATOM 2003 C C . PRO B 2 133 ? -25.714 1.661 0.549 1.00 89.40 133 PRO H C 1
ATOM 2004 O O . PRO B 2 133 ? -26.388 0.978 -0.222 1.00 92.90 133 PRO H O 1
ATOM 2008 N N . GLY B 2 134 ? -26.234 2.647 1.303 1.00 100.61 134 GLY H N 1
ATOM 2009 C CA . GLY B 2 134 ? -27.691 2.982 1.365 1.00 97.19 134 GLY H CA 1
ATOM 2010 C C . GLY B 2 134 ? -28.228 3.903 0.268 1.00 91.88 134 GLY H C 1
ATOM 2011 O O . GLY B 2 134 ? -29.320 4.478 0.389 1.00 74.32 134 GLY H O 1
ATOM 2012 N N . ASN B 2 140 ? -19.369 2.194 -10.944 1.00 78.13 140 ASN H N 1
ATOM 2013 C CA . ASN B 2 140 ? -18.302 1.818 -10.002 1.00 88.41 140 ASN H CA 1
ATOM 2014 C C . ASN B 2 140 ? -17.932 0.289 -10.066 1.00 97.92 140 ASN H C 1
ATOM 2015 O O . ASN B 2 140 ? -18.836 -0.546 -10.026 1.00 101.14 140 ASN H O 1
ATOM 2020 N N . SER B 2 141 ? -16.631 -0.068 -10.149 1.00 97.28 141 SER H N 1
ATOM 2021 C CA . SER B 2 141 ? -16.165 -1.469 -10.409 1.00 91.60 141 SER H CA 1
ATOM 2022 C C . SER B 2 141 ? -16.635 -2.518 -9.374 1.00 85.08 141 SER H C 1
ATOM 2023 O O . SER B 2 141 ? -17.353 -3.458 -9.710 1.00 81.91 141 SER H O 1
ATOM 2026 N N . MET B 2 142 ? -16.204 -2.334 -8.125 1.00 81.32 142 MET H N 1
ATOM 2027 C CA . MET B 2 142 ? -16.482 -3.229 -6.992 1.00 71.56 142 MET H CA 1
ATOM 2028 C C . MET B 2 142 ? -17.299 -2.494 -5.920 1.00 72.52 142 MET H C 1
ATOM 2029 O O . MET B 2 142 ? -17.487 -1.276 -5.964 1.00 72.06 142 MET H O 1
ATOM 2034 N N . VAL B 2 143 ? -17.780 -3.236 -4.935 1.00 72.13 143 VAL H N 1
ATOM 2035 C CA . VAL B 2 143 ? -18.623 -2.659 -3.899 1.00 60.62 143 VAL H CA 1
ATOM 2036 C C . VAL B 2 143 ? -18.320 -3.340 -2.560 1.00 57.35 143 VAL H C 1
ATOM 2037 O O . VAL B 2 143 ? -18.417 -4.564 -2.440 1.00 45.63 143 VAL H O 1
ATOM 2041 N N . THR B 2 144 ? -17.922 -2.524 -1.581 1.00 58.77 144 THR H N 1
ATOM 2042 C CA . THR B 2 144 ? -17.544 -2.967 -0.229 1.00 57.64 144 THR H CA 1
ATOM 2043 C C . THR B 2 144 ? -18.750 -2.986 0.716 1.00 54.46 144 THR H C 1
ATOM 2044 O O . THR B 2 144 ? -19.586 -2.082 0.674 1.00 53.84 144 THR H O 1
ATOM 2048 N N . LEU B 2 145 ? -18.857 -4.037 1.524 1.00 48.97 145 LEU H N 1
ATOM 2049 C CA . LEU B 2 145 ? -19.932 -4.156 2.491 1.00 47.00 145 LEU H CA 1
ATOM 2050 C C . LEU B 2 145 ? -19.347 -4.458 3.831 1.00 47.37 145 LEU H C 1
ATOM 2051 O O . LEU B 2 145 ? -18.201 -4.886 3.899 1.00 47.11 145 LEU H O 1
ATOM 2056 N N . GLY B 2 146 ? -20.146 -4.300 4.888 1.00 47.12 146 GLY H N 1
ATOM 2057 C CA . GLY B 2 146 ? -19.645 -4.501 6.248 1.00 46.33 146 GLY H CA 1
ATOM 2058 C C . GLY B 2 146 ? -20.544 -5.066 7.347 1.00 45.37 146 GLY H C 1
ATOM 2059 O O . GLY B 2 146 ? -21.747 -5.213 7.208 1.00 40.15 146 GLY H O 1
ATOM 2060 N N . CYS B 2 147 ? -19.888 -5.441 8.435 1.00 51.33 147 CYS H N 1
ATOM 2061 C CA . CYS B 2 147 ? -20.524 -5.861 9.673 1.00 53.00 147 CYS H CA 1
ATOM 2062 C C . CYS B 2 147 ? -19.806 -5.195 10.816 1.00 57.15 147 CYS H C 1
ATOM 2063 O O . CYS B 2 147 ? -18.587 -5.331 10.968 1.00 69.17 147 CYS H O 1
ATOM 2066 N N . LEU B 2 148 ? -20.562 -4.475 11.623 1.00 51.12 148 LEU H N 1
ATOM 2067 C CA . LEU B 2 148 ? -20.043 -3.968 12.856 1.00 47.05 148 LEU H CA 1
ATOM 2068 C C . LEU B 2 148 ? -20.458 -4.923 13.958 1.00 44.15 148 LEU H C 1
ATOM 2069 O O . LEU B 2 148 ? -21.626 -4.992 14.276 1.00 42.50 148 LEU H O 1
ATOM 2074 N N . VAL B 2 149 ? -19.509 -5.664 14.540 1.00 45.72 149 VAL H N 1
ATOM 2075 C CA . VAL B 2 149 ? -19.795 -6.526 15.707 1.00 44.73 149 VAL H CA 1
ATOM 2076 C C . VAL B 2 149 ? -19.353 -5.824 16.995 1.00 43.78 149 VAL H C 1
ATOM 2077 O O . VAL B 2 149 ? -18.196 -5.877 17.358 1.00 34.76 149 VAL H O 1
ATOM 2081 N N . LYS B 2 150 ? -20.326 -5.209 17.683 1.00 47.48 150 LYS H N 1
ATOM 2082 C CA . LYS B 2 150 ? -20.082 -4.240 18.723 1.00 44.16 150 LYS H CA 1
ATOM 2083 C C . LYS B 2 150 ? -20.367 -4.765 20.127 1.00 45.23 150 LYS H C 1
ATOM 2084 O O . LYS B 2 150 ? -21.293 -5.552 20.336 1.00 49.74 150 LYS H O 1
ATOM 2090 N N . GLY B 2 151 ? -19.528 -4.357 21.079 1.00 47.12 151 GLY H N 1
ATOM 2091 C CA . GLY B 2 151 ? -19.754 -4.595 22.522 1.00 46.97 151 GLY H CA 1
ATOM 2092 C C . GLY B 2 151 ? -19.996 -6.016 23.029 1.00 44.74 151 GLY H C 1
ATOM 2093 O O . GLY B 2 151 ? -21.074 -6.321 23.531 1.00 45.76 151 GLY H O 1
ATOM 2094 N N . TYR B 2 152 ? -19.001 -6.888 22.907 1.00 40.90 152 TYR H N 1
ATOM 2095 C CA . TYR B 2 152 ? -19.133 -8.245 23.437 1.00 38.08 152 TYR H CA 1
ATOM 2096 C C . TYR B 2 152 ? -17.987 -8.555 24.364 1.00 36.29 152 TYR H C 1
ATOM 2097 O O . TYR B 2 152 ? -16.997 -7.806 24.443 1.00 35.21 152 TYR H O 1
ATOM 2106 N N . PHE B 2 153 ? -18.102 -9.690 25.041 1.00 35.65 153 PHE H N 1
ATOM 2107 C CA . PHE B 2 153 ? -17.031 -10.194 25.901 1.00 35.70 153 PHE H CA 1
ATOM 2108 C C . PHE B 2 153 ? -17.406 -11.573 26.409 1.00 39.34 153 PHE H C 1
ATOM 2109 O O . PHE B 2 153 ? -18.531 -11.794 26.813 1.00 37.90 153 PHE H O 1
ATOM 2117 N N . PRO B 2 154 ? -16.444 -12.503 26.425 1.00 44.97 154 PRO H N 1
ATOM 2118 C CA . PRO B 2 154 ? -15.046 -12.341 25.973 1.00 43.79 154 PRO H CA 1
ATOM 2119 C C . PRO B 2 154 ? -14.866 -12.638 24.481 1.00 44.58 154 PRO H C 1
ATOM 2120 O O . PRO B 2 154 ? -15.809 -13.020 23.799 1.00 39.94 154 PRO H O 1
ATOM 2124 N N . GLU B 2 155 ? -13.646 -12.454 23.998 1.00 54.85 155 GLU H N 1
ATOM 2125 C CA . GLU B 2 155 ? -13.203 -13.059 22.730 1.00 61.83 155 GLU H CA 1
ATOM 2126 C C . GLU B 2 155 ? -13.291 -14.594 22.895 1.00 59.90 155 GLU H C 1
ATOM 2127 O O . GLU B 2 155 ? -13.250 -15.089 24.016 1.00 58.32 155 GLU H O 1
ATOM 2133 N N . PRO B 2 156 ? -13.404 -15.351 21.786 1.00 57.60 156 PRO H N 1
ATOM 2134 C CA . PRO B 2 156 ? -13.426 -14.962 20.374 1.00 52.72 156 PRO H CA 1
ATOM 2135 C C . PRO B 2 156 ? -14.824 -14.795 19.832 1.00 55.82 156 PRO H C 1
ATOM 2136 O O . PRO B 2 156 ? -15.822 -15.096 20.509 1.00 58.28 156 PRO H O 1
ATOM 2140 N N . VAL B 2 157 ? -14.883 -14.379 18.581 1.00 57.41 157 VAL H N 1
ATOM 2141 C CA . VAL B 2 157 ? -16.133 -14.231 17.889 1.00 57.47 157 VAL H CA 1
ATOM 2142 C C . VAL B 2 157 ? -15.844 -14.570 16.428 1.00 59.74 157 VAL H C 1
ATOM 2143 O O . VAL B 2 157 ? -14.979 -13.974 15.819 1.00 67.86 157 VAL H O 1
ATOM 2147 N N . THR B 2 158 ? -16.516 -15.573 15.876 1.00 63.78 158 THR H N 1
ATOM 2148 C CA . THR B 2 158 ? -16.306 -15.943 14.475 1.00 58.17 158 THR H CA 1
ATOM 2149 C C . THR B 2 158 ? -17.161 -15.027 13.620 1.00 53.59 158 THR H C 1
ATOM 2150 O O . THR B 2 158 ? -18.276 -14.723 13.969 1.00 58.59 158 THR H O 1
ATOM 2154 N N . VAL B 2 159 ? -16.630 -14.584 12.496 1.00 53.03 159 VAL H N 1
ATOM 2155 C CA . VAL B 2 159 ? -17.413 -13.886 11.479 1.00 48.93 159 VAL H CA 1
ATOM 2156 C C . VAL B 2 159 ? -17.220 -14.570 10.119 1.00 47.74 159 VAL H C 1
ATOM 2157 O O . VAL B 2 159 ? -16.105 -14.688 9.642 1.00 43.01 159 VAL H O 1
ATOM 2161 N N . THR B 2 160 ? -18.299 -15.052 9.516 1.00 47.95 160 THR H N 1
ATOM 2162 C CA . THR B 2 160 ? -18.233 -15.584 8.180 1.00 46.21 160 THR H CA 1
ATOM 2163 C C . THR B 2 160 ? -19.177 -14.751 7.341 1.00 47.02 160 THR H C 1
ATOM 2164 O O . THR B 2 160 ? -19.853 -13.887 7.842 1.00 46.68 160 THR H O 1
ATOM 2168 N N . TRP B 2 161 ? -19.183 -15.019 6.047 1.00 50.28 161 TRP H N 1
ATOM 2169 C CA . TRP B 2 161 ? -20.121 -14.438 5.112 1.00 45.14 161 TRP H CA 1
ATOM 2170 C C . TRP B 2 161 ? -20.744 -15.562 4.251 1.00 48.36 161 TRP H C 1
ATOM 2171 O O . TRP B 2 161 ? -20.042 -16.352 3.605 1.00 47.68 161 TRP H O 1
ATOM 2182 N N . ASN B 2 162 ? -22.072 -15.608 4.214 1.00 48.74 162 ASN H N 1
ATOM 2183 C CA . ASN B 2 162 ? -22.803 -16.726 3.611 1.00 45.60 162 ASN H CA 1
ATOM 2184 C C . ASN B 2 162 ? -22.226 -18.053 4.024 1.00 43.35 162 ASN H C 1
ATOM 2185 O O . ASN B 2 162 ? -21.929 -18.900 3.215 1.00 53.64 162 ASN H O 1
ATOM 2190 N N . SER B 2 163 ? -22.024 -18.198 5.312 1.00 45.33 163 SER H N 1
ATOM 2191 C CA . SER B 2 163 ? -21.724 -19.468 5.950 1.00 48.06 163 SER H CA 1
ATOM 2192 C C . SER B 2 163 ? -20.340 -19.923 5.615 1.00 47.22 163 SER H C 1
ATOM 2193 O O . SER B 2 163 ? -19.987 -21.049 5.904 1.00 48.09 163 SER H O 1
ATOM 2196 N N . GLY B 2 164 ? -19.543 -19.012 5.060 1.00 55.99 164 GLY H N 1
ATOM 2197 C CA . GLY B 2 164 ? -18.169 -19.291 4.598 1.00 57.50 164 GLY H CA 1
ATOM 2198 C C . GLY B 2 164 ? -18.041 -19.602 3.129 1.00 55.67 164 GLY H C 1
ATOM 2199 O O . GLY B 2 164 ? -17.007 -20.090 2.678 1.00 57.12 164 GLY H O 1
ATOM 2200 N N . SER B 2 165 ? -19.096 -19.318 2.381 1.00 58.49 165 SER H N 1
ATOM 2201 C CA . SER B 2 165 ? -19.118 -19.559 0.955 1.00 64.68 165 SER H CA 1
ATOM 2202 C C . SER B 2 165 ? -18.755 -18.294 0.214 1.00 66.72 165 SER H C 1
ATOM 2203 O O . SER B 2 165 ? -18.683 -18.304 -1.007 1.00 85.68 165 SER H O 1
ATOM 2206 N N . LEU B 2 166 ? -18.581 -17.202 0.939 1.00 59.40 166 LEU H N 1
ATOM 2207 C CA . LEU B 2 166 ? -18.006 -16.014 0.367 1.00 55.67 166 LEU H CA 1
ATOM 2208 C C . LEU B 2 166 ? -16.864 -15.694 1.309 1.00 61.51 166 LEU H C 1
ATOM 2209 O O . LEU B 2 166 ? -17.070 -15.099 2.366 1.00 70.87 166 LEU H O 1
ATOM 2214 N N . SER B 2 167 ? -15.675 -16.168 0.945 1.00 58.51 167 SER H N 1
ATOM 2215 C CA . SER B 2 167 ? -14.482 -16.097 1.789 1.00 55.43 167 SER H CA 1
ATOM 2216 C C . SER B 2 167 ? -13.441 -15.159 1.251 1.00 50.66 167 SER H C 1
ATOM 2217 O O . SER B 2 167 ? -12.517 -14.794 1.967 1.00 52.48 167 SER H O 1
ATOM 2220 N N . SER B 2 168 ? -13.550 -14.790 -0.014 1.00 48.80 168 SER H N 1
ATOM 2221 C CA . SER B 2 168 ? -12.532 -13.942 -0.628 1.00 49.04 168 SER H CA 1
ATOM 2222 C C . SER B 2 168 ? -13.018 -12.513 -0.698 1.00 48.01 168 SER H C 1
ATOM 2223 O O . SER B 2 168 ? -14.217 -12.218 -0.878 1.00 51.79 168 SER H O 1
ATOM 2226 N N . GLY B 2 169 ? -12.059 -11.625 -0.567 1.00 45.02 169 GLY H N 1
ATOM 2227 C CA . GLY B 2 169 ? -12.330 -10.211 -0.558 1.00 45.01 169 GLY H CA 1
ATOM 2228 C C . GLY B 2 169 ? -12.698 -9.783 0.827 1.00 44.99 169 GLY H C 1
ATOM 2229 O O . GLY B 2 169 ? -13.112 -8.638 1.005 1.00 48.19 169 GLY H O 1
ATOM 2230 N N . VAL B 2 170 ? -12.520 -10.693 1.803 1.00 45.24 170 VAL H N 1
ATOM 2231 C CA . VAL B 2 170 ? -12.871 -10.435 3.212 1.00 44.94 170 VAL H CA 1
ATOM 2232 C C . VAL B 2 170 ? -11.698 -9.889 3.970 1.00 45.59 170 VAL H C 1
ATOM 2233 O O . VAL B 2 170 ? -10.597 -10.368 3.816 1.00 46.34 170 VAL H O 1
ATOM 2237 N N . HIS B 2 171 ? -11.959 -8.849 4.751 1.00 51.60 171 HIS H N 1
ATOM 2238 C CA . 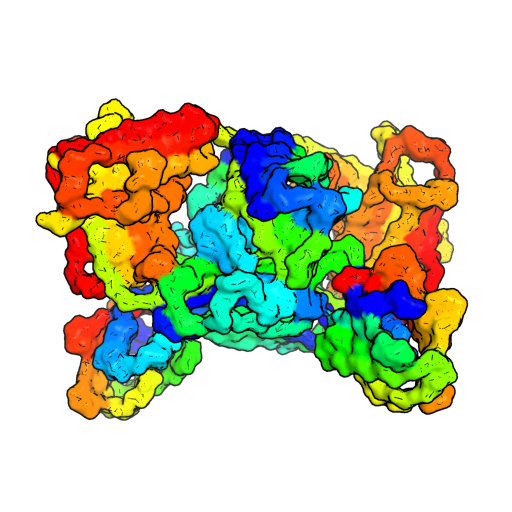HIS B 2 171 ? -11.066 -8.367 5.797 1.00 52.17 171 HIS H CA 1
ATOM 2239 C C . HIS B 2 171 ? -11.858 -8.380 7.107 1.00 50.86 171 HIS H C 1
ATOM 2240 O O . HIS B 2 171 ? -12.934 -7.800 7.183 1.00 51.70 171 HIS H O 1
ATOM 2247 N N . THR B 2 172 ? -11.338 -9.051 8.126 1.00 49.32 172 THR H N 1
ATOM 2248 C CA . THR B 2 172 ? -11.939 -9.038 9.440 1.00 48.11 172 THR H CA 1
ATOM 2249 C C . THR B 2 172 ? -10.890 -8.453 10.363 1.00 51.07 172 THR H C 1
ATOM 2250 O O . THR B 2 172 ? -9.856 -9.066 10.613 1.00 58.65 172 THR H O 1
ATOM 2254 N N . PHE B 2 173 ? -11.188 -7.287 10.912 1.00 50.57 173 PHE H N 1
ATOM 2255 C CA . PHE B 2 173 ? -10.222 -6.535 11.675 1.00 47.98 173 PHE H CA 1
ATOM 2256 C C . PHE B 2 173 ? -10.096 -6.989 13.119 1.00 53.94 173 PHE H C 1
ATOM 2257 O O . PHE B 2 173 ? -11.085 -7.415 13.726 1.00 54.06 173 PHE H O 1
ATOM 2265 N N . PRO B 2 174 ? -8.871 -6.898 13.679 1.00 59.23 174 PRO H N 1
ATOM 2266 C CA . PRO B 2 174 ? -8.627 -7.253 15.072 1.00 58.15 174 PRO H CA 1
ATOM 2267 C C . PRO B 2 174 ? -9.590 -6.518 15.986 1.00 57.77 174 PRO H C 1
ATOM 2268 O O . PRO B 2 174 ? -9.928 -5.341 15.732 1.00 47.13 174 PRO H O 1
ATOM 2272 N N . ALA B 2 175 ? -9.999 -7.202 17.051 1.00 55.52 175 ALA H N 1
ATOM 2273 C CA . ALA B 2 175 ? -10.924 -6.619 18.001 1.00 54.67 175 ALA H CA 1
ATOM 2274 C C . ALA B 2 175 ? -10.192 -5.606 18.863 1.00 58.44 175 ALA H C 1
ATOM 2275 O O . ALA B 2 175 ? -8.962 -5.652 18.990 1.00 61.41 175 ALA H O 1
ATOM 2277 N N . VAL B 2 176 ? -10.946 -4.671 19.426 1.00 57.98 176 VAL H N 1
ATOM 2278 C CA . VAL B 2 176 ? -10.389 -3.712 20.348 1.00 60.17 176 VAL H CA 1
ATOM 2279 C C . VAL B 2 176 ? -11.244 -3.594 21.604 1.00 64.39 176 VAL H C 1
ATOM 2280 O O . VAL B 2 176 ? -12.472 -3.673 21.553 1.00 54.97 176 VAL H O 1
ATOM 2284 N N . LEU B 2 177 ? -10.543 -3.399 22.722 1.00 72.16 177 LEU H N 1
ATOM 2285 C CA . LEU B 2 177 ? -11.113 -3.385 24.052 1.00 71.57 177 LEU H CA 1
ATOM 2286 C C . LEU B 2 177 ? -11.335 -1.966 24.548 1.00 70.44 177 LEU H C 1
ATOM 2287 O O . LEU B 2 177 ? -10.410 -1.185 24.550 1.00 60.35 177 LEU H O 1
ATOM 2292 N N . GLN B 2 178 ? -12.568 -1.654 24.954 1.00 79.97 178 GLN H N 1
ATOM 2293 C CA . GLN B 2 178 ? -12.891 -0.388 25.658 1.00 83.96 178 GLN H CA 1
ATOM 2294 C C . GLN B 2 178 ? -13.969 -0.624 26.729 1.00 80.85 178 GLN H C 1
ATOM 2295 O O . GLN B 2 178 ? -15.020 -1.226 26.453 1.00 71.18 178 GLN H O 1
ATOM 2301 N N . SER B 2 179 ? -13.699 -0.116 27.930 1.00 78.58 179 SER H N 1
ATOM 2302 C CA . SER B 2 179 ? -14.356 -0.583 29.147 1.00 80.23 179 SER H CA 1
ATOM 2303 C C . SER B 2 179 ? -13.903 -2.024 29.317 1.00 92.07 179 SER H C 1
ATOM 2304 O O . SER B 2 179 ? -12.700 -2.304 29.299 1.00 110.28 179 SER H O 1
ATOM 2307 N N . ASP B 2 180 ? -14.846 -2.948 29.479 1.00 90.26 180 ASP H N 1
ATOM 2308 C CA . ASP B 2 180 ? -14.542 -4.375 29.347 1.00 87.65 180 ASP H CA 1
ATOM 2309 C C . ASP B 2 180 ? -15.273 -4.942 28.153 1.00 69.95 180 ASP H C 1
ATOM 2310 O O . ASP B 2 180 ? -15.840 -6.032 28.226 1.00 67.22 180 ASP H O 1
ATOM 2315 N N . LEU B 2 181 ? -15.257 -4.215 27.045 1.00 61.24 181 LEU H N 1
ATOM 2316 C CA . LEU B 2 181 ? -16.037 -4.641 25.889 1.00 57.67 181 LEU H CA 1
ATOM 2317 C C . LEU B 2 181 ? -15.279 -4.611 24.581 1.00 58.07 181 LEU H C 1
ATOM 2318 O O . LEU B 2 181 ? -14.565 -3.657 24.275 1.00 55.66 181 LEU H O 1
ATOM 2323 N N . TYR B 2 182 ? -15.499 -5.660 23.798 1.00 60.26 182 TYR H N 1
ATOM 2324 C CA . TYR B 2 182 ? -14.853 -5.810 22.511 1.00 64.25 182 TYR H CA 1
ATOM 2325 C C . TYR B 2 182 ? -15.693 -5.302 21.354 1.00 60.53 182 TYR H C 1
ATOM 2326 O O . TYR B 2 182 ? -16.921 -5.317 21.397 1.00 55.79 182 TYR H O 1
ATOM 2335 N N . THR B 2 183 ? -14.992 -4.875 20.315 1.00 58.09 183 THR H N 1
ATOM 2336 C CA . THR B 2 183 ? -15.603 -4.363 19.107 1.00 61.80 183 THR H CA 1
ATOM 2337 C C . THR B 2 183 ? -14.755 -4.723 17.879 1.00 60.38 183 THR H C 1
ATOM 2338 O O . THR B 2 183 ? -13.546 -4.497 17.839 1.00 57.64 183 THR H O 1
ATOM 2342 N N . LEU B 2 184 ? -15.398 -5.294 16.870 1.00 61.43 184 LEU H N 1
ATOM 2343 C CA . LEU B 2 184 ? -14.718 -5.552 15.614 1.00 58.39 184 LEU H CA 1
ATOM 2344 C C . LEU B 2 184 ? -15.635 -5.368 14.394 1.00 57.30 184 LEU H C 1
ATOM 2345 O O . LEU B 2 184 ? -16.851 -5.555 14.466 1.00 48.84 184 LEU H O 1
ATOM 2350 N N . SER B 2 185 ? -15.000 -4.981 13.286 1.00 61.28 185 SER H N 1
ATOM 2351 C CA . SER B 2 185 ? -15.623 -4.820 11.965 1.00 59.65 185 SER H CA 1
ATOM 2352 C C . SER B 2 185 ? -15.098 -5.904 11.008 1.00 56.34 185 SER H C 1
ATOM 2353 O O . SER B 2 185 ? -13.976 -6.402 11.197 1.00 54.24 185 SER H O 1
ATOM 2356 N N . SER B 2 186 ? -15.930 -6.294 10.034 1.00 51.18 186 SER H N 1
ATOM 2357 C CA . SER B 2 186 ? -15.511 -7.126 8.911 1.00 47.06 186 SER H CA 1
ATOM 2358 C C . SER B 2 186 ? -16.011 -6.493 7.637 1.00 47.96 186 SER H C 1
ATOM 2359 O O . SER B 2 186 ? -17.173 -6.115 7.562 1.00 51.14 186 SER H O 1
ATOM 2362 N N . SER B 2 187 ? -15.142 -6.374 6.631 1.00 45.40 187 SER H N 1
ATOM 2363 C CA . SER B 2 187 ? -15.559 -5.932 5.290 1.00 43.47 187 SER H CA 1
ATOM 2364 C C . SER B 2 187 ? -15.428 -7.099 4.316 1.00 44.51 187 SER H C 1
ATOM 2365 O O . SER B 2 187 ? -14.793 -8.104 4.603 1.00 39.74 187 SER H O 1
ATOM 2368 N N . VAL B 2 188 ? -16.090 -6.970 3.180 1.00 53.00 188 VAL H N 1
ATOM 2369 C CA . VAL B 2 188 ? -16.057 -7.980 2.133 1.00 54.75 188 VAL H CA 1
ATOM 2370 C C . VAL B 2 188 ? -16.360 -7.261 0.842 1.00 53.05 188 VAL H C 1
ATOM 2371 O O . VAL B 2 188 ? -17.400 -6.619 0.727 1.00 55.33 188 VAL H O 1
ATOM 2375 N N . THR B 2 189 ? -15.447 -7.342 -0.115 1.00 52.08 189 THR H N 1
ATOM 2376 C CA . THR B 2 189 ? -15.600 -6.620 -1.361 1.00 52.52 189 THR H CA 1
ATOM 2377 C C . THR B 2 189 ? -15.917 -7.554 -2.511 1.00 55.38 189 THR H C 1
ATOM 2378 O O . THR B 2 189 ? -15.166 -8.489 -2.809 1.00 61.92 189 THR H O 1
ATOM 2382 N N . VAL B 2 190 ? -17.032 -7.269 -3.174 1.00 54.95 190 VAL H N 1
ATOM 2383 C CA . VAL B 2 190 ? -17.554 -8.125 -4.230 1.00 50.60 190 VAL H CA 1
ATOM 2384 C C . VAL B 2 190 ? -17.711 -7.349 -5.506 1.00 50.81 190 VAL H C 1
ATOM 2385 O O . VAL B 2 190 ? -17.698 -6.120 -5.490 1.00 49.14 190 VAL H O 1
ATOM 2389 N N . PRO B 2 191 ? -17.827 -8.063 -6.632 1.00 60.43 191 PRO H N 1
ATOM 2390 C CA . PRO B 2 191 ? -18.129 -7.412 -7.898 1.00 65.25 191 PRO H CA 1
ATOM 2391 C C . PRO B 2 191 ? -19.458 -6.703 -7.816 1.00 67.46 191 PRO H C 1
ATOM 2392 O O . PRO B 2 191 ? -20.412 -7.255 -7.248 1.00 65.82 191 PRO H O 1
ATOM 2396 N N . SER B 2 192 ? -19.525 -5.510 -8.399 1.00 67.97 192 SER H N 1
ATOM 2397 C CA . SER B 2 192 ? -20.794 -4.779 -8.530 1.00 68.94 192 SER H CA 1
ATOM 2398 C C . SER B 2 192 ? -21.969 -5.673 -8.966 1.00 64.24 192 SER H C 1
ATOM 2399 O O . SER B 2 192 ? -23.068 -5.570 -8.431 1.00 60.65 192 SER H O 1
ATOM 2402 N N . SER B 2 193 ? -21.707 -6.532 -9.949 1.00 61.94 193 SER H N 1
ATOM 2403 C CA . SER B 2 193 ? -22.669 -7.490 -10.455 1.00 58.46 193 SER H CA 1
ATOM 2404 C C . SER B 2 193 ? -23.152 -8.526 -9.416 1.00 63.43 193 SER H C 1
ATOM 2405 O O . SER B 2 193 ? -24.239 -9.102 -9.564 1.00 65.24 193 SER H O 1
ATOM 2408 N N . THR B 2 194 ? -22.315 -8.825 -8.425 1.00 60.62 194 THR H N 1
ATOM 2409 C CA . THR B 2 194 ? -22.566 -9.926 -7.488 1.00 65.62 194 THR H CA 1
ATOM 2410 C C . THR B 2 194 ? -23.588 -9.520 -6.423 1.00 63.63 194 THR H C 1
ATOM 2411 O O . THR B 2 194 ? -24.265 -10.354 -5.826 1.00 56.59 194 THR H O 1
ATOM 2415 N N . TRP B 2 195 ? -23.688 -8.218 -6.194 1.00 67.05 195 TRP H N 1
ATOM 2416 C CA . TRP B 2 195 ? -24.601 -7.646 -5.209 1.00 63.19 195 TRP H CA 1
ATOM 2417 C C . TRP B 2 195 ? -25.011 -6.313 -5.793 1.00 63.06 195 TRP H C 1
ATOM 2418 O O . TRP B 2 195 ? -24.173 -5.600 -6.338 1.00 63.08 195 TRP H O 1
ATOM 2429 N N . PRO B 2 196 ? -26.282 -5.929 -5.629 1.00 67.22 196 PRO H N 1
ATOM 2430 C CA . PRO B 2 196 ? -27.323 -6.584 -4.810 1.00 67.91 196 PRO H CA 1
ATOM 2431 C C . PRO B 2 196 ? -27.962 -7.819 -5.434 1.00 72.15 196 PRO H C 1
ATOM 2432 O O . PRO B 2 196 ? -28.845 -8.418 -4.807 1.00 70.15 196 PRO H O 1
ATOM 2436 N N . SER B 2 197 ? -27.507 -8.184 -6.638 1.00 70.31 197 SER H N 1
ATOM 2437 C CA . SER B 2 197 ? -28.025 -9.316 -7.401 1.00 68.66 197 SER H CA 1
ATOM 2438 C C . SER B 2 197 ? -28.262 -10.536 -6.519 1.00 71.27 197 SER H C 1
ATOM 2439 O O . SER B 2 197 ? -29.380 -11.036 -6.385 1.00 67.91 197 SER H O 1
ATOM 2442 N N . GLU B 2 198 ? -27.190 -10.998 -5.897 1.00 81.23 198 GLU H N 1
ATOM 2443 C CA . GLU B 2 198 ? -27.257 -12.112 -4.969 1.00 85.15 198 GLU H CA 1
ATOM 2444 C C . GLU B 2 198 ? -27.476 -11.524 -3.614 1.00 80.16 198 GLU H C 1
ATOM 2445 O O . GLU B 2 198 ? -27.228 -10.350 -3.415 1.00 75.22 198 GLU H O 1
ATOM 2451 N N . THR B 2 199 ? -27.900 -12.357 -2.678 1.00 82.16 199 THR H N 1
ATOM 2452 C CA . THR B 2 199 ? -28.122 -11.913 -1.305 1.00 85.91 199 THR H CA 1
ATOM 2453 C C . THR B 2 199 ? -26.921 -12.330 -0.456 1.00 83.59 199 THR H C 1
ATOM 2454 O O . THR B 2 199 ? -26.565 -13.516 -0.430 1.00 70.66 199 THR H O 1
ATOM 2458 N N . VAL B 2 200 ? -26.328 -11.349 0.236 1.00 77.77 200 VAL H N 1
ATOM 2459 C CA . VAL B 2 200 ? -25.148 -11.559 1.075 1.00 72.82 200 VAL H CA 1
ATOM 2460 C C . VAL B 2 200 ? -25.519 -11.259 2.514 1.00 70.97 200 VAL H C 1
ATOM 2461 O O . VAL B 2 200 ? -26.356 -10.403 2.755 1.00 83.08 200 VAL H O 1
ATOM 2465 N N . THR B 2 201 ? -24.850 -11.939 3.442 1.00 63.72 201 THR H N 1
ATOM 2466 C CA . THR B 2 201 ? -25.247 -12.043 4.833 1.00 60.36 201 THR H CA 1
ATOM 2467 C C . THR B 2 201 ? -23.994 -12.304 5.634 1.00 66.37 201 THR H C 1
ATOM 2468 O O . THR B 2 201 ? -23.255 -13.225 5.312 1.00 71.61 201 THR H O 1
ATOM 2472 N N . CYS B 2 202 ? -23.757 -11.521 6.683 1.00 65.01 202 CYS H N 1
ATOM 2473 C CA . CYS B 2 202 ? -22.645 -11.782 7.577 1.00 63.24 202 CYS H CA 1
ATOM 2474 C C . CYS B 2 202 ? -23.161 -12.597 8.770 1.00 60.44 202 CYS H C 1
ATOM 2475 O O . CYS B 2 202 ? -24.202 -12.277 9.314 1.00 58.09 202 CYS H O 1
ATOM 2478 N N . ASN B 2 203 ? -22.437 -13.650 9.149 1.00 61.52 203 ASN H N 1
ATOM 2479 C CA . ASN B 2 203 ? -22.843 -14.568 10.228 1.00 61.81 203 ASN H CA 1
ATOM 2480 C C . ASN B 2 203 ? -21.859 -14.520 11.359 1.00 60.74 203 ASN H C 1
ATOM 2481 O O . ASN B 2 203 ? -20.712 -14.911 11.174 1.00 78.47 203 ASN H O 1
ATOM 2486 N N . VAL B 2 204 ? -22.321 -14.106 12.533 1.00 51.80 204 VAL H N 1
ATOM 2487 C CA . VAL B 2 204 ? -21.476 -13.926 13.681 1.00 45.98 204 VAL H CA 1
ATOM 2488 C C . VAL B 2 204 ? -21.806 -14.946 14.768 1.00 46.81 204 VAL H C 1
ATOM 2489 O O . VAL B 2 204 ? -22.944 -15.071 15.184 1.00 46.17 204 VAL H O 1
ATOM 2493 N N . ALA B 2 205 ? -20.790 -15.676 15.218 1.00 50.88 205 ALA H N 1
ATOM 2494 C CA . ALA B 2 205 ? -20.933 -16.639 16.300 1.00 53.75 205 ALA H CA 1
ATOM 2495 C C . ALA B 2 205 ? -20.106 -16.121 17.446 1.00 56.79 205 ALA H C 1
ATOM 2496 O O . ALA B 2 205 ? -19.045 -15.514 17.236 1.00 49.76 205 ALA H O 1
ATOM 2498 N N . HIS B 2 206 ? -20.646 -16.319 18.649 1.00 59.76 206 HIS H N 1
ATOM 2499 C CA . HIS B 2 206 ? -20.011 -15.926 19.898 1.00 55.26 206 HIS H CA 1
ATOM 2500 C C . HIS B 2 206 ? -20.311 -17.062 20.829 1.00 57.67 206 HIS H C 1
ATOM 2501 O O . HIS B 2 206 ? -21.283 -17.016 21.576 1.00 55.75 206 HIS H O 1
ATOM 2508 N N . PRO B 2 207 ? -19.464 -18.094 20.795 1.00 59.23 207 PRO H N 1
ATOM 2509 C CA . PRO B 2 207 ? -19.774 -19.311 21.546 1.00 57.48 207 PRO H CA 1
ATOM 2510 C C . PRO B 2 207 ? -20.016 -19.019 23.039 1.00 55.69 207 PRO H C 1
ATOM 2511 O O . PRO B 2 207 ? -20.899 -19.617 23.639 1.00 56.57 207 PRO H O 1
ATOM 2515 N N . ALA B 2 208 ? -19.277 -18.056 23.594 1.00 57.46 208 ALA H N 1
ATOM 2516 C CA . ALA B 2 208 ? -19.328 -17.723 25.021 1.00 57.77 208 ALA H CA 1
ATOM 2517 C C . ALA B 2 208 ? -20.747 -17.515 25.604 1.00 57.87 208 ALA H C 1
ATOM 2518 O O . ALA B 2 208 ? -21.002 -17.882 26.753 1.00 50.52 208 ALA H O 1
ATOM 2520 N N . SER B 2 209 ? -21.650 -16.955 24.796 1.00 56.67 209 SER H N 1
ATOM 2521 C CA . SER B 2 209 ? -23.057 -16.811 25.153 1.00 52.57 209 SER H CA 1
ATOM 2522 C C . SER B 2 209 ? -23.992 -17.523 24.163 1.00 59.27 209 SER H C 1
ATOM 2523 O O . SER B 2 209 ? -25.106 -17.060 23.938 1.00 58.72 209 SER H O 1
ATOM 2526 N N . SER B 2 210 ? -23.533 -18.607 23.532 1.00 61.92 210 SER H N 1
ATOM 2527 C CA . SER B 2 210 ? -24.338 -19.315 22.526 1.00 65.74 210 SER H CA 1
ATOM 2528 C C . SER B 2 210 ? -25.127 -18.401 21.561 1.00 70.29 210 SER H C 1
ATOM 2529 O O . SER B 2 210 ? -26.252 -18.718 21.177 1.00 78.42 210 SER H O 1
ATOM 2532 N N . THR B 2 211 ? -24.545 -17.272 21.181 1.00 68.80 211 THR H N 1
ATOM 2533 C CA . THR B 2 211 ? -25.141 -16.395 20.192 1.00 70.95 211 THR H CA 1
ATOM 2534 C C . THR B 2 211 ? -24.741 -16.879 18.780 1.00 70.51 211 THR H C 1
ATOM 2535 O O . THR B 2 211 ? -23.626 -17.377 18.550 1.00 73.25 211 THR H O 1
ATOM 2539 N N . LYS B 2 212 ? -25.694 -16.768 17.858 1.00 67.11 212 LYS H N 1
ATOM 2540 C CA . LYS B 2 212 ? -25.461 -16.913 16.427 1.00 62.79 212 LYS H CA 1
ATOM 2541 C C . LYS B 2 212 ? -26.403 -15.942 15.780 1.00 56.60 212 LYS H C 1
ATOM 2542 O O . LYS B 2 212 ? -27.559 -15.901 16.137 1.00 52.16 212 LYS H O 1
ATOM 2548 N N . VAL B 2 213 ? -25.922 -15.110 14.878 1.00 53.38 213 VAL H N 1
ATOM 2549 C CA . VAL B 2 213 ? -26.774 -14.072 14.342 1.00 55.85 213 VAL H CA 1
ATOM 2550 C C . VAL B 2 213 ? -26.573 -13.996 12.837 1.00 58.91 213 VAL H C 1
ATOM 2551 O O . VAL B 2 213 ? -25.577 -14.491 12.358 1.00 70.24 213 VAL H O 1
ATOM 2555 N N . ASP B 2 214 ? -27.518 -13.441 12.079 1.00 57.17 214 ASP H N 1
ATOM 2556 C CA . ASP B 2 214 ? -27.375 -13.365 10.632 1.00 61.26 214 ASP H CA 1
ATOM 2557 C C . ASP B 2 214 ? -27.943 -12.065 10.106 1.00 55.87 214 ASP H C 1
ATOM 2558 O O . ASP B 2 214 ? -29.098 -11.999 9.792 1.00 63.34 214 ASP H O 1
ATOM 2563 N N . LYS B 2 215 ? -27.144 -11.030 10.000 1.00 54.93 215 LYS H N 1
ATOM 2564 C CA . LYS B 2 215 ? -27.591 -9.822 9.307 1.00 62.53 215 LYS H CA 1
ATOM 2565 C C . LYS B 2 215 ? -27.509 -9.998 7.797 1.00 55.77 215 LYS H C 1
ATOM 2566 O O . LYS B 2 215 ? -26.468 -10.325 7.290 1.00 64.80 215 LYS H O 1
ATOM 2572 N N . LYS B 2 216 ? -28.594 -9.780 7.083 1.00 57.32 216 LYS H N 1
ATOM 2573 C CA . LYS B 2 216 ? -28.521 -9.651 5.647 1.00 60.41 216 LYS H CA 1
ATOM 2574 C C . LYS B 2 216 ? -28.256 -8.192 5.341 1.00 61.00 216 LYS H C 1
ATOM 2575 O O . LYS B 2 216 ? -28.727 -7.318 6.052 1.00 67.62 216 LYS H O 1
ATOM 2581 N N . ILE B 2 217 ? -27.511 -7.939 4.267 1.00 58.90 217 ILE H N 1
ATOM 2582 C CA . ILE B 2 217 ? -27.094 -6.605 3.874 1.00 58.70 217 ILE H CA 1
ATOM 2583 C C . ILE B 2 217 ? -27.927 -6.175 2.675 1.00 65.94 217 ILE H C 1
ATOM 2584 O O . ILE B 2 217 ? -27.947 -6.843 1.628 1.00 70.61 217 ILE H O 1
ATOM 2589 N N . VAL B 2 218 ? -28.565 -5.017 2.814 1.00 69.80 218 VAL H N 1
ATOM 2590 C CA . VAL B 2 218 ? -29.694 -4.647 1.986 1.00 66.08 218 VAL H CA 1
ATOM 2591 C C . VAL B 2 218 ? -29.585 -3.164 1.722 1.00 60.45 218 VAL H C 1
ATOM 2592 O O . VAL B 2 218 ? -29.131 -2.435 2.572 1.00 54.26 218 VAL H O 1
ATOM 2596 N N . PRO B 2 219 ? -29.943 -2.719 0.519 1.00 64.01 219 PRO H N 1
ATOM 2597 C CA . PRO B 2 219 ? -29.631 -1.287 0.271 1.00 62.53 219 PRO H CA 1
ATOM 2598 C C . PRO B 2 219 ? -30.660 -0.271 0.831 1.00 55.22 219 PRO H C 1
ATOM 2599 O O . PRO B 2 219 ? -30.309 0.890 1.088 1.00 46.69 219 PRO H O 1
ATOM 2603 N N . ASP C 3 1 ? 15.661 -24.413 32.025 1.00 66.59 1 ASP L N 1
ATOM 2604 C CA . ASP C 3 1 ? 15.759 -22.944 32.244 1.00 66.20 1 ASP L CA 1
ATOM 2605 C C . ASP C 3 1 ? 16.618 -22.202 31.195 1.00 63.16 1 ASP L C 1
ATOM 2606 O O . ASP C 3 1 ? 17.037 -21.066 31.451 1.00 66.35 1 ASP L O 1
ATOM 2611 N N . VAL C 3 2 ? 16.887 -22.807 30.029 1.00 58.22 2 VAL L N 1
ATOM 2612 C CA . VAL C 3 2 ? 17.648 -22.101 28.961 1.00 58.52 2 VAL L CA 1
ATOM 2613 C C . VAL C 3 2 ? 16.789 -20.988 28.375 1.00 58.07 2 VAL L C 1
ATOM 2614 O O . VAL C 3 2 ? 15.564 -21.098 28.403 1.00 61.43 2 VAL L O 1
ATOM 2618 N N . VAL C 3 3 ? 17.420 -19.925 27.868 1.00 54.98 3 VAL L N 1
ATOM 2619 C CA . VAL C 3 3 ? 16.686 -18.817 27.222 1.00 51.73 3 VAL L CA 1
ATOM 2620 C C . VAL C 3 3 ? 17.251 -18.418 25.861 1.00 51.52 3 VAL L C 1
ATOM 2621 O O . VAL C 3 3 ? 18.445 -18.180 25.689 1.00 51.59 3 VAL L O 1
ATOM 2625 N N . MET C 3 4 ? 16.331 -18.328 24.915 1.00 49.87 4 MET L N 1
ATOM 2626 C CA . MET C 3 4 ? 16.612 -17.999 23.545 1.00 48.40 4 MET L CA 1
ATOM 2627 C C . MET C 3 4 ? 16.326 -16.518 23.265 1.00 51.35 4 MET L C 1
ATOM 2628 O O . MET C 3 4 ? 15.369 -15.924 23.799 1.00 53.31 4 MET L O 1
ATOM 2633 N N . THR C 3 5 ? 17.151 -15.917 22.415 1.00 47.39 5 THR L N 1
ATOM 2634 C CA . THR C 3 5 ? 17.094 -14.482 22.202 1.00 45.51 5 THR L CA 1
ATOM 2635 C C . THR C 3 5 ? 17.232 -14.234 20.744 1.00 45.89 5 THR L C 1
ATOM 2636 O O . THR C 3 5 ? 18.312 -14.425 20.180 1.00 56.96 5 THR L O 1
ATOM 2640 N N . GLN C 3 6 ? 16.129 -13.819 20.136 1.00 45.12 6 GLN L N 1
ATOM 2641 C CA . GLN C 3 6 ? 16.108 -13.507 18.736 1.00 46.82 6 GLN L CA 1
ATOM 2642 C C . GLN C 3 6 ? 16.524 -12.062 18.504 1.00 51.11 6 GLN L C 1
ATOM 2643 O O . GLN C 3 6 ? 16.289 -11.195 19.349 1.00 51.35 6 GLN L O 1
ATOM 2649 N N . THR C 3 7 ? 17.151 -11.827 17.352 1.00 54.30 7 THR L N 1
ATOM 2650 C CA . THR C 3 7 ? 17.297 -10.483 16.792 1.00 53.31 7 THR L CA 1
ATOM 2651 C C . THR C 3 7 ? 17.117 -10.589 15.289 1.00 50.20 7 THR L C 1
ATOM 2652 O O . THR C 3 7 ? 17.301 -11.662 14.716 1.00 48.87 7 THR L O 1
ATOM 2656 N N . PRO C 3 8 ? 16.715 -9.484 14.643 1.00 51.06 8 PRO L N 1
ATOM 2657 C CA . PRO C 3 8 ? 16.191 -8.266 15.291 1.00 48.47 8 PRO L CA 1
ATOM 2658 C C . PRO C 3 8 ? 14.768 -8.573 15.699 1.00 48.21 8 PRO L C 1
ATOM 2659 O O . PRO C 3 8 ? 14.267 -9.637 15.344 1.00 45.73 8 PRO L O 1
ATOM 2663 N N . ALA C 3 9 ? 14.091 -7.674 16.412 1.00 51.07 9 ALA L N 1
ATOM 2664 C CA . ALA C 3 9 ? 12.647 -7.880 16.689 1.00 45.32 9 ALA L CA 1
ATOM 2665 C C . ALA C 3 9 ? 11.784 -7.778 15.418 1.00 46.61 9 ALA L C 1
ATOM 2666 O O . ALA C 3 9 ? 10.874 -8.570 15.230 1.00 50.21 9 ALA L O 1
ATOM 2668 N N . SER C 3 10 ? 12.065 -6.799 14.561 1.00 48.76 10 SER L N 1
ATOM 2669 C CA . SER C 3 10 ? 11.329 -6.598 13.312 1.00 52.42 10 SER L CA 1
ATOM 2670 C C . SER C 3 10 ? 12.314 -6.381 12.178 1.00 52.30 10 SER L C 1
ATOM 2671 O O . SER C 3 10 ? 13.453 -5.988 12.435 1.00 55.78 10 SER L O 1
ATOM 2674 N N . VAL C 3 11 ? 11.893 -6.630 10.939 1.00 47.26 11 VAL L N 1
ATOM 2675 C CA . VAL C 3 11 ? 12.724 -6.295 9.796 1.00 49.97 11 VAL L CA 1
ATOM 2676 C C . VAL C 3 11 ? 11.896 -6.206 8.535 1.00 54.02 11 VAL L C 1
ATOM 2677 O O . VAL C 3 11 ? 11.026 -7.043 8.330 1.00 54.21 11 VAL L O 1
ATOM 2681 N N . SER C 3 12 ? 12.174 -5.191 7.699 1.00 58.76 12 SER L N 1
ATOM 2682 C CA . SER C 3 12 ? 11.481 -5.001 6.412 1.00 55.95 12 SER L CA 1
ATOM 2683 C C . SER C 3 12 ? 12.444 -5.262 5.309 1.00 55.47 12 SER L C 1
ATOM 2684 O O . SER C 3 12 ? 13.614 -4.980 5.467 1.00 58.14 12 SER L O 1
ATOM 2687 N N . GLU C 3 13 ? 11.938 -5.798 4.199 1.00 60.27 13 GLU L N 1
ATOM 2688 C CA . GLU C 3 13 ? 12.719 -6.070 2.983 1.00 61.68 13 GLU L CA 1
ATOM 2689 C C . GLU C 3 13 ? 11.825 -6.160 1.756 1.00 59.56 13 GLU L C 1
ATOM 2690 O O . GLU C 3 13 ? 10.731 -6.688 1.824 1.00 56.54 13 GLU L O 1
ATOM 2696 N N . PRO C 3 14 ? 12.297 -5.675 0.611 1.00 63.24 14 PRO L N 1
ATOM 2697 C CA . PRO C 3 14 ? 11.478 -5.651 -0.597 1.00 63.93 14 PRO L CA 1
ATOM 2698 C C . PRO C 3 14 ? 11.321 -7.023 -1.197 1.00 61.73 14 PRO L C 1
ATOM 2699 O O . PRO C 3 14 ? 12.146 -7.885 -0.922 1.00 65.87 14 PRO L O 1
ATOM 2703 N N . VAL C 3 15 ? 10.274 -7.214 -1.999 1.00 60.42 15 VAL L N 1
ATOM 2704 C CA . VAL C 3 15 ? 10.017 -8.509 -2.653 1.00 63.31 15 VAL L CA 1
ATOM 2705 C C . VAL C 3 15 ? 11.244 -8.931 -3.432 1.00 67.93 15 VAL L C 1
ATOM 2706 O O . VAL C 3 15 ? 11.976 -8.079 -3.930 1.00 69.35 15 VAL L O 1
ATOM 2710 N N . GLY C 3 16 ? 11.472 -10.239 -3.532 1.00 68.97 16 GLY L N 1
ATOM 2711 C CA . GLY C 3 16 ? 12.674 -10.763 -4.182 1.00 65.29 16 GLY L CA 1
ATOM 2712 C C . GLY C 3 16 ? 13.977 -10.610 -3.388 1.00 65.94 16 GLY L C 1
ATOM 2713 O O . GLY C 3 16 ? 14.949 -11.298 -3.678 1.00 65.13 16 GLY L O 1
ATOM 2714 N N . GLY C 3 17 ? 14.016 -9.734 -2.379 1.00 63.07 17 GLY L N 1
ATOM 2715 C CA . GLY C 3 17 ? 15.221 -9.543 -1.569 1.00 63.05 17 GLY L CA 1
ATOM 2716 C C . GLY C 3 17 ? 15.496 -10.679 -0.577 1.00 60.50 17 GLY L C 1
ATOM 2717 O O . GLY C 3 17 ? 15.053 -11.829 -0.772 1.00 50.81 17 GLY L O 1
ATOM 2718 N N . THR C 3 18 ? 16.213 -10.334 0.499 1.00 54.97 18 THR L N 1
ATOM 2719 C CA . THR C 3 18 ? 16.730 -11.319 1.434 1.00 59.27 18 THR L CA 1
ATOM 2720 C C . THR C 3 18 ? 16.759 -10.813 2.911 1.00 57.52 18 THR L C 1
ATOM 2721 O O . THR C 3 18 ? 17.234 -9.692 3.194 1.00 58.03 18 THR L O 1
ATOM 2725 N N . VAL C 3 19 ? 16.262 -11.642 3.841 1.00 49.58 19 VAL L N 1
ATOM 2726 C CA . VAL C 3 19 ? 16.352 -11.330 5.271 1.00 54.70 19 VAL L CA 1
ATOM 2727 C C . VAL C 3 19 ? 17.257 -12.302 5.982 1.00 58.64 19 VAL L C 1
ATOM 2728 O O . VAL C 3 19 ? 17.489 -13.412 5.497 1.00 60.32 19 VAL L O 1
ATOM 2732 N N . THR C 3 20 ? 17.770 -11.868 7.136 1.00 62.60 20 THR L N 1
ATOM 2733 C CA . THR C 3 20 ? 18.500 -12.727 8.054 1.00 60.91 20 THR L CA 1
ATOM 2734 C C . THR C 3 20 ? 18.082 -12.489 9.514 1.00 60.14 20 THR L C 1
ATOM 2735 O O . THR C 3 20 ? 18.410 -11.452 10.093 1.00 63.59 20 THR L O 1
ATOM 2739 N N . ILE C 3 21 ? 17.397 -13.455 10.129 1.00 59.05 21 ILE L N 1
ATOM 2740 C CA . ILE C 3 21 ? 17.112 -13.385 11.591 1.00 61.86 21 ILE L CA 1
ATOM 2741 C C . ILE C 3 21 ? 18.148 -14.230 12.333 1.00 61.22 21 ILE L C 1
ATOM 2742 O O . ILE C 3 21 ? 18.814 -15.051 11.692 1.00 60.50 21 ILE L O 1
ATOM 2747 N N . LYS C 3 22 ? 18.309 -13.987 13.645 1.00 58.52 22 LYS L N 1
ATOM 2748 C CA . LYS C 3 22 ? 19.320 -14.655 14.470 1.00 59.54 22 LYS L CA 1
ATOM 2749 C C . LYS C 3 22 ? 18.828 -15.090 15.849 1.00 59.31 22 LYS L C 1
ATOM 2750 O O . LYS C 3 22 ? 18.045 -14.388 16.479 1.00 59.21 22 LYS L O 1
ATOM 2756 N N . CYS C 3 23 ? 19.306 -16.253 16.304 1.00 59.12 23 CYS L N 1
ATOM 2757 C CA . CYS C 3 23 ? 19.025 -16.796 17.642 1.00 57.68 23 CYS L CA 1
ATOM 2758 C C . CYS C 3 23 ? 20.290 -16.982 18.438 1.00 53.00 23 CYS L C 1
ATOM 2759 O O . CYS C 3 23 ? 21.308 -17.376 17.900 1.00 61.26 23 CYS L O 1
ATOM 2762 N N . GLN C 3 24 ? 20.222 -16.683 19.726 1.00 50.66 24 GLN L N 1
ATOM 2763 C CA . GLN C 3 24 ? 21.315 -16.960 20.642 1.00 48.56 24 GLN L CA 1
ATOM 2764 C C . GLN C 3 24 ? 20.778 -17.733 21.847 1.00 47.52 24 GLN L C 1
ATOM 2765 O O . GLN C 3 24 ? 19.950 -17.231 22.607 1.00 46.74 24 GLN L O 1
ATOM 2771 N N . ALA C 3 25 ? 21.255 -18.954 22.016 1.00 44.95 25 ALA L N 1
ATOM 2772 C CA . ALA C 3 25 ? 20.993 -19.696 23.230 1.00 45.47 25 ALA L CA 1
ATOM 2773 C C . ALA C 3 25 ? 21.863 -19.186 24.399 1.00 43.89 25 ALA L C 1
ATOM 2774 O O . ALA C 3 25 ? 22.984 -18.734 24.193 1.00 38.48 25 ALA L O 1
ATOM 2776 N N . SER C 3 26 ? 21.353 -19.265 25.621 1.00 43.04 26 SER L N 1
ATOM 2777 C CA . SER C 3 26 ? 22.146 -18.844 26.784 1.00 50.47 26 SER L CA 1
ATOM 2778 C C . SER C 3 26 ? 23.233 -19.869 27.190 1.00 61.85 26 SER L C 1
ATOM 2779 O O . SER C 3 26 ? 24.220 -19.521 27.854 1.00 69.75 26 SER L O 1
ATOM 2782 N N . GLU C 3 27 ? 23.000 -21.129 26.815 1.00 64.01 27 GLU L N 1
ATOM 2783 C CA . GLU C 3 27 ? 23.876 -22.254 27.081 1.00 60.16 27 GLU L CA 1
ATOM 2784 C C . GLU C 3 27 ? 24.169 -22.847 25.713 1.00 64.65 27 GLU L C 1
ATOM 2785 O O . GLU C 3 27 ? 23.542 -22.439 24.727 1.00 70.68 27 GLU L O 1
ATOM 2791 N N . ASP C 3 28 ? 25.087 -23.816 25.635 1.00 61.08 28 ASP L N 1
ATOM 2792 C CA . ASP C 3 28 ? 25.295 -24.577 24.390 1.00 55.53 28 ASP L CA 1
ATOM 2793 C C . ASP C 3 28 ? 24.142 -25.582 24.288 1.00 47.38 28 ASP L C 1
ATOM 2794 O O . ASP C 3 28 ? 23.782 -26.204 25.281 1.00 48.98 28 ASP L O 1
ATOM 2799 N N . ILE C 3 29 ? 23.547 -25.707 23.108 1.00 39.80 29 ILE L N 1
ATOM 2800 C CA . ILE C 3 29 ? 22.454 -26.654 22.860 1.00 37.36 29 ILE L CA 1
ATOM 2801 C C . ILE C 3 29 ? 22.691 -27.495 21.623 1.00 37.47 29 ILE L C 1
ATOM 2802 O O . ILE C 3 29 ? 21.721 -27.996 21.012 1.00 38.64 29 ILE L O 1
ATOM 2807 N N . SER C 3 30 ? 23.958 -27.607 21.218 1.00 37.94 30 SER L N 1
ATOM 2808 C CA . SER C 3 30 ? 24.347 -28.332 20.000 1.00 38.81 30 SER L CA 1
ATOM 2809 C C . SER C 3 30 ? 23.547 -27.805 18.816 1.00 39.39 30 SER L C 1
ATOM 2810 O O . SER C 3 30 ? 23.241 -26.615 18.795 1.00 41.78 30 SER L O 1
ATOM 2813 N N . ARG C 3 31 ? 23.181 -28.668 17.860 1.00 39.18 31 ARG L N 1
ATOM 2814 C CA . ARG C 3 31 ? 22.395 -28.252 16.693 1.00 43.67 31 ARG L CA 1
ATOM 2815 C C . ARG C 3 31 ? 20.881 -28.548 16.841 1.00 43.06 31 ARG L C 1
ATOM 2816 O O . ARG C 3 31 ? 20.185 -28.690 15.823 1.00 40.24 31 ARG L O 1
ATOM 2824 N N . TYR C 3 32 ? 20.391 -28.640 18.087 1.00 38.42 32 TYR L N 1
ATOM 2825 C CA . TYR C 3 32 ? 19.001 -28.932 18.353 1.00 35.88 32 TYR L CA 1
ATOM 2826 C C . TYR C 3 32 ? 18.213 -27.617 18.450 1.00 37.95 32 TYR L C 1
ATOM 2827 O O . TYR C 3 32 ? 17.965 -27.050 19.527 1.00 39.12 32 TYR L O 1
ATOM 2836 N N . LEU C 3 33 ? 17.792 -27.148 17.297 1.00 37.07 33 LEU L N 1
ATOM 2837 C CA . LEU C 3 33 ? 17.082 -25.926 17.229 1.00 35.94 33 LEU L CA 1
ATOM 2838 C C . LEU C 3 33 ? 16.194 -25.919 16.003 1.00 36.93 33 LEU L C 1
ATOM 2839 O O . LEU C 3 33 ? 16.673 -26.178 14.884 1.00 38.51 33 LEU L O 1
ATOM 2844 N N . VAL C 3 34 ? 14.923 -25.561 16.205 1.00 35.93 34 VAL L N 1
ATOM 2845 C CA . VAL C 3 34 ? 13.916 -25.545 15.135 1.00 37.01 34 VAL L CA 1
ATOM 2846 C C . VAL C 3 34 ? 13.484 -24.113 14.822 1.00 37.63 34 VAL L C 1
ATOM 2847 O O . VAL C 3 34 ? 13.474 -23.293 15.724 1.00 41.15 34 VAL L O 1
ATOM 2851 N N . TRP C 3 35 ? 13.138 -23.796 13.572 1.00 36.86 35 TRP L N 1
ATOM 2852 C CA . TRP C 3 35 ? 12.534 -22.475 13.240 1.00 39.40 35 TRP L CA 1
ATOM 2853 C C . TRP C 3 35 ? 11.080 -22.646 12.808 1.00 39.25 35 TRP L C 1
ATOM 2854 O O . TRP C 3 35 ? 10.763 -23.465 11.950 1.00 38.94 35 TRP L O 1
ATOM 2865 N N . TYR C 3 36 ? 10.192 -21.855 13.380 1.00 39.93 36 TYR L N 1
ATOM 2866 C CA . TYR C 3 36 ? 8.816 -21.859 12.944 1.00 39.65 36 TYR L CA 1
ATOM 2867 C C . TYR C 3 36 ? 8.460 -20.561 12.266 1.00 40.23 36 TYR L C 1
ATOM 2868 O O . TYR C 3 36 ? 9.012 -19.520 12.584 1.00 39.30 36 TYR L O 1
ATOM 2877 N N . GLN C 3 37 ? 7.549 -20.648 11.310 1.00 40.75 37 GLN L N 1
ATOM 2878 C CA . GLN C 3 37 ? 6.848 -19.484 10.799 1.00 40.31 37 GLN L CA 1
ATOM 2879 C C . GLN C 3 37 ? 5.435 -19.424 11.394 1.00 39.63 37 GLN L C 1
ATOM 2880 O O . GLN C 3 37 ? 4.698 -20.395 11.340 1.00 37.89 37 GLN L O 1
ATOM 2886 N N . GLN C 3 38 ? 5.026 -18.293 11.935 1.00 45.35 38 GLN L N 1
ATOM 2887 C CA . GLN C 3 38 ? 3.615 -18.145 12.334 1.00 50.86 38 GLN L CA 1
ATOM 2888 C C . GLN C 3 38 ? 2.916 -17.004 11.616 1.00 56.47 38 GLN L C 1
ATOM 2889 O O . GLN C 3 38 ? 3.318 -15.851 11.785 1.00 52.92 38 GLN L O 1
ATOM 2895 N N . LYS C 3 39 ? 1.878 -17.324 10.821 1.00 63.97 39 LYS L N 1
ATOM 2896 C CA . LYS C 3 39 ? 0.966 -16.287 10.244 1.00 69.02 39 LYS L CA 1
ATOM 2897 C C . LYS C 3 39 ? -0.120 -15.995 11.291 1.00 68.00 39 LYS L C 1
ATOM 2898 O O . LYS C 3 39 ? -0.437 -16.900 12.051 1.00 80.05 39 LYS L O 1
ATOM 2904 N N . PRO C 3 40 ? -0.695 -14.763 11.330 1.00 68.90 40 PRO L N 1
ATOM 2905 C CA . PRO C 3 40 ? -1.598 -14.392 12.457 1.00 65.47 40 PRO L CA 1
ATOM 2906 C C . PRO C 3 40 ? -2.900 -15.210 12.485 1.00 63.53 40 PRO L C 1
ATOM 2907 O O . PRO C 3 40 ? -3.503 -15.416 11.428 1.00 65.11 40 PRO L O 1
ATOM 2911 N N . GLY C 3 41 ? -3.304 -15.689 13.672 1.00 54.90 41 GLY L N 1
ATOM 2912 C CA . GLY C 3 41 ? -4.477 -16.543 13.819 1.00 50.85 41 GLY L CA 1
ATOM 2913 C C . GLY C 3 41 ? -4.278 -18.044 13.608 1.00 53.67 41 GLY L C 1
ATOM 2914 O O . GLY C 3 41 ? -5.080 -18.861 14.107 1.00 61.72 41 GLY L O 1
ATOM 2915 N N . GLN C 3 42 ? -3.227 -18.412 12.871 1.00 49.10 42 GLN L N 1
ATOM 2916 C CA . GLN C 3 42 ? -2.900 -19.807 12.524 1.00 47.00 42 GLN L CA 1
ATOM 2917 C C . GLN C 3 42 ? -1.972 -20.301 13.615 1.00 41.61 42 GLN L C 1
ATOM 2918 O O . GLN C 3 42 ? -1.334 -19.493 14.288 1.00 42.08 42 GLN L O 1
ATOM 2924 N N . PRO C 3 43 ? -1.835 -21.623 13.785 1.00 39.66 43 PRO L N 1
ATOM 2925 C CA . PRO C 3 43 ? -0.701 -22.065 14.608 1.00 37.11 43 PRO L CA 1
ATOM 2926 C C . PRO C 3 43 ? 0.557 -22.058 13.758 1.00 40.84 43 PRO L C 1
ATOM 2927 O O . PRO C 3 43 ? 0.462 -21.900 12.525 1.00 36.70 43 PRO L O 1
ATOM 2931 N N . PRO C 3 44 ? 1.738 -22.238 14.393 1.00 46.25 44 PRO L N 1
ATOM 2932 C CA . PRO C 3 44 ? 2.969 -22.157 13.624 1.00 43.13 44 PRO L CA 1
ATOM 2933 C C . PRO C 3 44 ? 3.236 -23.409 12.782 1.00 45.44 44 PRO L C 1
ATOM 2934 O O . PRO C 3 44 ? 2.709 -24.497 13.070 1.00 39.93 44 PRO L O 1
ATOM 2938 N N . LYS C 3 45 ? 4.019 -23.203 11.723 1.00 48.12 45 LYS L N 1
ATOM 2939 C CA . LYS C 3 45 ? 4.499 -24.255 10.841 1.00 49.54 45 LYS L CA 1
ATOM 2940 C C . LYS C 3 45 ? 5.967 -24.405 11.069 1.00 46.69 45 LYS L C 1
ATOM 2941 O O . LYS C 3 45 ? 6.710 -23.427 11.076 1.00 47.71 45 LYS L O 1
ATOM 2947 N N . ARG C 3 46 ? 6.394 -25.645 11.195 1.00 46.46 46 ARG L N 1
ATOM 2948 C CA . ARG C 3 46 ? 7.813 -25.971 11.306 1.00 44.52 46 ARG L CA 1
ATOM 2949 C C . ARG C 3 46 ? 8.534 -25.800 9.969 1.00 43.42 46 ARG L C 1
ATOM 2950 O O . ARG C 3 46 ? 8.194 -26.474 8.997 1.00 38.67 46 ARG L O 1
ATOM 2958 N N . LEU C 3 47 ? 9.514 -24.885 9.922 1.00 46.74 47 LEU L N 1
ATOM 2959 C CA . LEU C 3 47 ? 10.335 -24.609 8.695 1.00 42.05 47 LEU L CA 1
ATOM 2960 C C . LEU C 3 47 ? 11.601 -25.432 8.598 1.00 40.74 47 LEU L C 1
ATOM 2961 O O . LEU C 3 47 ? 11.800 -26.181 7.633 1.00 41.48 47 LEU L O 1
ATOM 2966 N N . ILE C 3 48 ? 12.447 -25.286 9.617 1.00 38.48 48 ILE L N 1
ATOM 2967 C CA . ILE C 3 48 ? 13.750 -25.915 9.661 1.00 38.89 48 ILE L CA 1
ATOM 2968 C C . ILE C 3 48 ? 13.964 -26.508 11.048 1.00 39.66 48 ILE L C 1
ATOM 2969 O O . ILE C 3 48 ? 13.681 -25.854 12.068 1.00 38.33 48 ILE L O 1
ATOM 2974 N N . TYR C 3 49 ? 14.427 -27.757 11.085 1.00 41.71 49 TYR L N 1
ATOM 2975 C CA . TYR C 3 49 ? 14.779 -28.407 12.337 1.00 45.94 49 TYR L CA 1
ATOM 2976 C C . TYR C 3 49 ? 16.229 -28.895 12.303 1.00 51.30 49 TYR L C 1
ATOM 2977 O O . TYR C 3 49 ? 16.862 -28.909 11.223 1.00 52.63 49 TYR L O 1
ATOM 2986 N N . LYS C 3 50 ? 16.754 -29.262 13.479 1.00 50.55 50 LYS L N 1
ATOM 2987 C CA . LYS C 3 50 ? 18.139 -29.696 13.609 1.00 55.67 50 LYS L CA 1
ATOM 2988 C C . LYS C 3 50 ? 19.072 -28.618 13.134 1.00 48.55 50 LYS L C 1
ATOM 2989 O O . LYS C 3 50 ? 20.099 -28.910 12.568 1.00 48.04 50 LYS L O 1
ATOM 2995 N N . ALA C 3 51 ? 18.705 -27.371 13.362 1.00 48.22 51 ALA L N 1
ATOM 2996 C CA . ALA C 3 51 ? 19.458 -26.195 12.883 1.00 49.17 51 ALA L CA 1
ATOM 2997 C C . ALA C 3 51 ? 19.522 -25.971 11.376 1.00 48.75 51 ALA L C 1
ATOM 2998 O O . ALA C 3 51 ? 19.403 -24.815 10.964 1.00 54.44 51 ALA L O 1
ATOM 3000 N N . SER C 3 52 ? 19.676 -27.029 10.566 1.00 49.43 52 SER L N 1
ATOM 3001 C CA . SER C 3 52 ? 19.790 -26.880 9.088 1.00 52.57 52 SER L CA 1
ATOM 3002 C C . SER C 3 52 ? 18.909 -27.781 8.203 1.00 55.54 52 SER L C 1
ATOM 3003 O O . SER C 3 52 ? 18.811 -27.541 7.010 1.00 57.72 52 SER L O 1
ATOM 3006 N N . THR C 3 53 ? 18.292 -28.818 8.756 1.00 57.85 53 THR L N 1
ATOM 3007 C CA . THR C 3 53 ? 17.521 -29.753 7.940 1.00 60.28 53 THR L CA 1
ATOM 3008 C C . THR C 3 53 ? 16.192 -29.111 7.565 1.00 65.74 53 THR L C 1
ATOM 3009 O O . THR C 3 53 ? 15.529 -28.538 8.428 1.00 75.26 53 THR L O 1
ATOM 3013 N N . LEU C 3 54 ? 15.803 -29.213 6.296 1.00 61.15 54 LEU L N 1
ATOM 3014 C CA . LEU C 3 54 ? 14.524 -28.675 5.826 1.00 58.67 54 LEU L CA 1
ATOM 3015 C C . LEU C 3 54 ? 13.350 -29.618 6.047 1.00 62.69 54 LEU L C 1
ATOM 3016 O O . LEU C 3 54 ? 13.350 -30.718 5.512 1.00 74.14 54 LEU L O 1
ATOM 3021 N N . ALA C 3 55 ? 12.330 -29.178 6.783 1.00 62.08 55 ALA L N 1
ATOM 3022 C CA . ALA C 3 55 ? 11.094 -29.965 6.978 1.00 59.45 55 ALA L CA 1
ATOM 3023 C C . ALA C 3 55 ? 10.391 -30.167 5.657 1.00 59.31 55 ALA L C 1
ATOM 3024 O O . ALA C 3 55 ? 10.652 -29.432 4.714 1.00 61.45 55 ALA L O 1
ATOM 3026 N N . SER C 3 56 ? 9.489 -31.145 5.600 1.00 63.18 56 SER L N 1
ATOM 3027 C CA . SER C 3 56 ? 8.883 -31.558 4.330 1.00 65.82 56 SER L CA 1
ATOM 3028 C C . SER C 3 56 ? 8.187 -30.417 3.612 1.00 64.52 56 SER L C 1
ATOM 3029 O O . SER C 3 56 ? 7.553 -29.566 4.240 1.00 68.50 56 SER L O 1
ATOM 3032 N N . GLY C 3 57 ? 8.329 -30.402 2.294 1.00 60.30 57 GLY L N 1
ATOM 3033 C CA . GLY C 3 57 ? 7.683 -29.404 1.470 1.00 63.51 57 GLY L CA 1
ATOM 3034 C C . GLY C 3 57 ? 7.969 -27.954 1.829 1.00 62.53 57 GLY L C 1
ATOM 3035 O O . GLY C 3 57 ? 7.118 -27.092 1.648 1.00 73.97 57 GLY L O 1
ATOM 3036 N N . VAL C 3 58 ? 9.160 -27.664 2.316 1.00 58.37 58 VAL L N 1
ATOM 3037 C CA . VAL C 3 58 ? 9.519 -26.282 2.583 1.00 57.88 58 VAL L CA 1
ATOM 3038 C C . VAL C 3 58 ? 10.583 -25.881 1.548 1.00 60.18 58 VAL L C 1
ATOM 3039 O O . VAL C 3 58 ? 11.613 -26.547 1.411 1.00 55.20 58 VAL L O 1
ATOM 3043 N N . PRO C 3 59 ? 10.332 -24.796 0.795 1.00 63.20 59 PRO L N 1
ATOM 3044 C CA . PRO C 3 59 ? 11.317 -24.311 -0.191 1.00 61.69 59 PRO L CA 1
ATOM 3045 C C . PRO C 3 59 ? 12.722 -24.036 0.382 1.00 63.65 59 PRO L C 1
ATOM 3046 O O . PRO C 3 59 ? 12.851 -23.553 1.502 1.00 54.74 59 PRO L O 1
ATOM 3050 N N . SER C 3 60 ? 13.767 -24.301 -0.406 1.00 72.22 60 SER L N 1
ATOM 3051 C CA . SER C 3 60 ? 15.164 -24.076 0.039 1.00 71.35 60 SER L CA 1
ATOM 3052 C C . SER C 3 60 ? 15.582 -22.598 0.121 1.00 68.81 60 SER L C 1
ATOM 3053 O O . SER C 3 60 ? 16.677 -22.287 0.559 1.00 72.29 60 SER L O 1
ATOM 3056 N N . ARG C 3 61 ? 14.700 -21.696 -0.283 1.00 68.28 61 ARG L N 1
ATOM 3057 C CA . ARG C 3 61 ? 14.891 -20.269 -0.040 1.00 66.98 61 ARG L CA 1
ATOM 3058 C C . ARG C 3 61 ? 15.198 -20.059 1.442 1.00 60.52 61 ARG L C 1
ATOM 3059 O O . ARG C 3 61 ? 15.960 -19.184 1.818 1.00 70.98 61 ARG L O 1
ATOM 3067 N N . PHE C 3 62 ? 14.624 -20.919 2.269 1.00 52.21 62 PHE L N 1
ATOM 3068 C CA . PHE C 3 62 ? 14.883 -20.950 3.689 1.00 46.45 62 PHE L CA 1
ATOM 3069 C C . PHE C 3 62 ? 16.170 -21.725 3.951 1.00 46.56 62 PHE L C 1
ATOM 3070 O O . PHE C 3 62 ? 16.286 -22.908 3.655 1.00 41.33 62 PHE L O 1
ATOM 3078 N N . LYS C 3 63 ? 17.160 -21.017 4.471 1.00 54.45 63 LYS L N 1
ATOM 3079 C CA . LYS C 3 63 ? 18.436 -21.605 4.832 1.00 61.54 63 LYS L CA 1
ATOM 3080 C C . LYS C 3 63 ? 18.622 -21.440 6.309 1.00 52.40 63 LYS L C 1
ATOM 3081 O O . LYS C 3 63 ? 18.752 -20.333 6.796 1.00 57.56 63 LYS L O 1
ATOM 3087 N N . GLY C 3 64 ? 18.640 -22.555 7.019 1.00 48.18 64 GLY L N 1
ATOM 3088 C CA . GLY C 3 64 ? 19.023 -22.563 8.421 1.00 46.30 64 GLY L CA 1
ATOM 3089 C C . GLY C 3 64 ? 20.479 -22.901 8.670 1.00 43.52 64 GLY L C 1
ATOM 3090 O O . GLY C 3 64 ? 20.960 -23.941 8.213 1.00 44.67 64 GLY L O 1
ATOM 3091 N N . SER C 3 65 ? 21.167 -22.052 9.426 1.00 44.09 65 SER L N 1
ATOM 3092 C CA . SER C 3 65 ? 22.590 -22.266 9.764 1.00 51.64 65 SER L CA 1
ATOM 3093 C C . SER C 3 65 ? 22.768 -22.117 11.254 1.00 50.29 65 SER L C 1
ATOM 3094 O O . SER C 3 65 ? 21.794 -21.883 11.964 1.00 63.84 65 SER L O 1
ATOM 3097 N N . GLY C 3 66 ? 24.003 -22.280 11.717 1.00 50.22 66 GLY L N 1
ATOM 3098 C CA . GLY C 3 66 ? 24.361 -22.141 13.140 1.00 50.45 66 GLY L CA 1
ATOM 3099 C C . GLY C 3 66 ? 24.704 -23.439 13.865 1.00 47.57 66 GLY L C 1
ATOM 3100 O O . GLY C 3 66 ? 24.405 -24.509 13.385 1.00 47.80 66 GLY L O 1
ATOM 3101 N N . SER C 3 67 ? 25.339 -23.335 15.019 1.00 48.38 67 SER L N 1
ATOM 3102 C CA . SER C 3 67 ? 25.626 -24.489 15.867 1.00 51.96 67 SER L CA 1
ATOM 3103 C C . SER C 3 67 ? 26.082 -24.027 17.233 1.00 51.27 67 SER L C 1
ATOM 3104 O O . SER C 3 67 ? 26.796 -23.040 17.368 1.00 52.83 67 SER L O 1
ATOM 3107 N N . GLY C 3 68 ? 25.677 -24.748 18.256 1.00 53.65 68 GLY L N 1
ATOM 3108 C CA . GLY C 3 68 ? 26.146 -24.454 19.597 1.00 57.28 68 GLY L CA 1
ATOM 3109 C C . GLY C 3 68 ? 25.374 -23.373 20.312 1.00 58.47 68 GLY L C 1
ATOM 3110 O O . GLY C 3 68 ? 24.583 -23.655 21.199 1.00 64.14 68 GLY L O 1
ATOM 3111 N N . THR C 3 69 ? 25.617 -22.124 19.954 1.00 62.51 69 THR L N 1
ATOM 3112 C CA . THR C 3 69 ? 24.954 -21.038 20.654 1.00 65.85 69 THR L CA 1
ATOM 3113 C C . THR C 3 69 ? 24.318 -19.979 19.744 1.00 65.83 69 THR L C 1
ATOM 3114 O O . THR C 3 69 ? 23.417 -19.266 20.184 1.00 63.45 69 THR L O 1
ATOM 3118 N N . ASP C 3 70 ? 24.751 -19.887 18.490 1.00 58.90 70 ASP L N 1
ATOM 3119 C CA . ASP C 3 70 ? 24.367 -18.768 17.649 1.00 56.72 70 ASP L CA 1
ATOM 3120 C C . ASP C 3 70 ? 23.894 -19.273 16.296 1.00 56.92 70 ASP L C 1
ATOM 3121 O O . ASP C 3 70 ? 24.710 -19.768 15.511 1.00 62.12 70 ASP L O 1
ATOM 3126 N N . PHE C 3 71 ? 22.587 -19.162 16.024 1.00 52.09 71 PHE L N 1
ATOM 3127 C CA . PHE C 3 71 ? 22.001 -19.636 14.748 1.00 46.35 71 PHE L CA 1
ATOM 3128 C C . PHE C 3 71 ? 21.323 -18.508 13.982 1.00 46.67 71 PHE L C 1
ATOM 3129 O O . PHE C 3 71 ? 21.072 -17.422 14.541 1.00 44.76 71 PHE L O 1
ATOM 3137 N N . THR C 3 72 ? 21.051 -18.773 12.701 1.00 43.09 72 THR L N 1
ATOM 3138 C CA . THR C 3 72 ? 20.501 -17.784 11.796 1.00 42.99 72 THR L CA 1
ATOM 3139 C C . THR C 3 72 ? 19.595 -18.444 10.794 1.00 42.61 72 THR L C 1
ATOM 3140 O O . THR C 3 72 ? 19.961 -19.416 10.154 1.00 45.30 72 THR L O 1
ATOM 3144 N N . LEU C 3 73 ? 18.408 -17.905 10.641 1.00 44.33 73 LEU L N 1
ATOM 3145 C CA . LEU C 3 73 ? 17.522 -18.305 9.557 1.00 48.54 73 LEU L CA 1
ATOM 3146 C C . LEU C 3 73 ? 17.700 -17.241 8.508 1.00 48.58 73 LEU L C 1
ATOM 3147 O O . LEU C 3 73 ? 18.009 -16.076 8.840 1.00 45.85 73 LEU L O 1
ATOM 3152 N N . THR C 3 74 ? 17.579 -17.643 7.247 1.00 50.19 74 THR L N 1
ATOM 3153 C CA . THR C 3 74 ? 17.803 -16.736 6.129 1.00 51.06 74 THR L CA 1
ATOM 3154 C C . THR C 3 74 ? 16.880 -17.034 4.977 1.00 54.66 74 THR L C 1
ATOM 3155 O O . THR C 3 74 ? 16.877 -18.139 4.451 1.00 55.66 74 THR L O 1
ATOM 3159 N N . ILE C 3 75 ? 16.108 -16.026 4.585 1.00 56.67 75 ILE L N 1
ATOM 3160 C CA . ILE C 3 75 ? 15.046 -16.207 3.609 1.00 58.96 75 ILE L CA 1
ATOM 3161 C C . ILE C 3 75 ? 15.373 -15.371 2.396 1.00 60.53 75 ILE L C 1
ATOM 3162 O O . ILE C 3 75 ? 15.603 -14.155 2.507 1.00 63.54 75 ILE L O 1
ATOM 3167 N N . SER C 3 76 ? 15.376 -16.035 1.246 1.00 61.19 76 SER L N 1
ATOM 3168 C CA . SER C 3 76 ? 15.816 -15.452 -0.011 1.00 63.10 76 SER L CA 1
ATOM 3169 C C . SER C 3 76 ? 14.624 -15.387 -0.906 1.00 62.44 76 SER L C 1
ATOM 3170 O O . SER C 3 76 ? 13.617 -16.015 -0.628 1.00 58.85 76 SER L O 1
ATOM 3173 N N . ASP C 3 77 ? 14.724 -14.608 -1.973 1.00 69.74 77 ASP L N 1
ATOM 3174 C CA . ASP C 3 77 ? 13.653 -14.510 -2.968 1.00 76.13 77 ASP L CA 1
ATOM 3175 C C . ASP C 3 77 ? 12.332 -14.107 -2.300 1.00 67.24 77 ASP L C 1
ATOM 3176 O O . ASP C 3 77 ? 11.250 -14.543 -2.708 1.00 75.55 77 ASP L O 1
ATOM 3181 N N . LEU C 3 78 ? 12.420 -13.268 -1.282 1.00 62.25 78 LEU L N 1
ATOM 3182 C CA . LEU C 3 78 ? 11.271 -12.980 -0.415 1.00 64.98 78 LEU L CA 1
ATOM 3183 C C . LEU C 3 78 ? 9.969 -12.825 -1.211 1.00 65.63 78 LEU L C 1
ATOM 3184 O O . LEU C 3 78 ? 9.844 -11.914 -2.027 1.00 64.28 78 LEU L O 1
ATOM 3189 N N . GLU C 3 79 ? 9.035 -13.750 -0.976 1.00 66.29 79 GLU L N 1
ATOM 3190 C CA . GLU C 3 79 ? 7.735 -13.826 -1.658 1.00 68.17 79 GLU L CA 1
ATOM 3191 C C . GLU C 3 79 ? 6.721 -13.081 -0.781 1.00 67.68 79 GLU L C 1
ATOM 3192 O O . GLU C 3 79 ? 6.995 -12.870 0.406 1.00 70.20 79 GLU L O 1
ATOM 3198 N N . CYS C 3 80 ? 5.579 -12.646 -1.319 1.00 66.47 80 CYS L N 1
ATOM 3199 C CA . CYS C 3 80 ? 4.597 -11.938 -0.459 1.00 68.59 80 CYS L CA 1
ATOM 3200 C C . CYS C 3 80 ? 4.147 -12.856 0.641 1.00 63.90 80 CYS L C 1
ATOM 3201 O O . CYS C 3 80 ? 4.058 -12.472 1.801 1.00 68.34 80 CYS L O 1
ATOM 3204 N N . ASP C 3 81 ? 3.887 -14.096 0.271 1.00 60.64 81 ASP L N 1
ATOM 3205 C CA . ASP C 3 81 ? 3.560 -15.108 1.243 1.00 57.91 81 ASP L CA 1
ATOM 3206 C C . ASP C 3 81 ? 4.484 -15.217 2.478 1.00 54.95 81 ASP L C 1
ATOM 3207 O O . ASP C 3 81 ? 4.042 -15.720 3.485 1.00 57.39 81 ASP L O 1
ATOM 3212 N N . ASP C 3 82 ? 5.736 -14.754 2.432 1.00 54.51 82 ASP L N 1
ATOM 3213 C CA . ASP C 3 82 ? 6.667 -14.950 3.574 1.00 52.19 82 ASP L CA 1
ATOM 3214 C C . ASP C 3 82 ? 6.449 -14.018 4.741 1.00 53.22 82 ASP L C 1
ATOM 3215 O O . ASP C 3 82 ? 7.199 -14.078 5.707 1.00 50.55 82 ASP L O 1
ATOM 3220 N N . ALA C 3 83 ? 5.444 -13.146 4.639 1.00 58.84 83 ALA L N 1
ATOM 3221 C CA . ALA C 3 83 ? 5.121 -12.196 5.707 1.00 54.95 83 ALA L CA 1
ATOM 3222 C C . ALA C 3 83 ? 4.500 -12.954 6.871 1.00 49.50 83 ALA L C 1
ATOM 3223 O O . ALA C 3 83 ? 3.423 -13.541 6.763 1.00 48.20 83 ALA L O 1
ATOM 3225 N N . ALA C 3 84 ? 5.204 -12.937 7.984 1.00 44.40 84 ALA L N 1
ATOM 3226 C CA . ALA C 3 84 ? 4.829 -13.719 9.136 1.00 45.64 84 ALA L CA 1
ATOM 3227 C C . ALA C 3 84 ? 5.763 -13.345 10.259 1.00 45.80 84 ALA L C 1
ATOM 3228 O O . ALA C 3 84 ? 6.517 -12.394 10.158 1.00 46.13 84 ALA L O 1
ATOM 3230 N N . THR C 3 85 ? 5.721 -14.108 11.334 1.00 46.12 85 THR L N 1
ATOM 3231 C CA . THR C 3 85 ? 6.549 -13.850 12.485 1.00 45.28 85 THR L CA 1
ATOM 3232 C C . THR C 3 85 ? 7.271 -15.153 12.740 1.00 42.31 85 THR L C 1
ATOM 3233 O O . THR C 3 85 ? 6.644 -16.203 12.805 1.00 46.07 85 THR L O 1
ATOM 3237 N N . TYR C 3 86 ? 8.591 -15.096 12.859 1.00 38.31 86 TYR L N 1
ATOM 3238 C CA . TYR C 3 86 ? 9.386 -16.307 12.873 1.00 36.44 86 TYR L CA 1
ATOM 3239 C C . TYR C 3 86 ? 9.921 -16.578 14.277 1.00 38.10 86 TYR L C 1
ATOM 3240 O O . TYR C 3 86 ? 10.507 -15.697 14.943 1.00 38.68 86 TYR L O 1
ATOM 3249 N N . TYR C 3 87 ? 9.703 -17.805 14.729 1.00 39.99 87 TYR L N 1
ATOM 3250 C CA . TYR C 3 87 ? 10.118 -18.201 16.059 1.00 41.73 87 TYR L CA 1
ATOM 3251 C C . TYR C 3 87 ? 11.144 -19.294 15.948 1.00 41.53 87 TYR L C 1
ATOM 3252 O O . TYR C 3 87 ? 11.097 -20.115 15.056 1.00 38.98 87 TYR L O 1
ATOM 3261 N N . CYS C 3 88 ? 12.085 -19.251 16.870 1.00 47.75 88 CYS L N 1
ATOM 3262 C CA . CYS C 3 88 ? 13.142 -20.197 16.961 1.00 48.46 88 CYS L CA 1
ATOM 3263 C C . CYS C 3 88 ? 12.915 -20.909 18.296 1.00 47.94 88 CYS L C 1
ATOM 3264 O O . CYS C 3 88 ? 12.461 -20.296 19.278 1.00 47.86 88 CYS L O 1
ATOM 3267 N N . GLN C 3 89 ? 13.209 -22.204 18.342 1.00 45.76 89 GLN L N 1
ATOM 3268 C CA . GLN C 3 89 ? 12.991 -22.978 19.566 1.00 45.01 89 GLN L CA 1
ATOM 3269 C C . GLN C 3 89 ? 14.163 -23.916 19.859 1.00 45.46 89 GLN L C 1
ATOM 3270 O O . GLN C 3 89 ? 14.661 -24.592 18.970 1.00 51.07 89 GLN L O 1
ATOM 3276 N N . CYS C 3 90 ? 14.614 -23.930 21.101 1.00 44.84 90 CYS L N 1
ATOM 3277 C CA . CYS C 3 90 ? 15.551 -24.927 21.558 1.00 48.77 90 CYS L CA 1
ATOM 3278 C C . CYS C 3 90 ? 14.812 -26.252 21.666 1.00 53.32 90 CYS L C 1
ATOM 3279 O O . CYS C 3 90 ? 13.762 -26.313 22.325 1.00 57.50 90 CYS L O 1
ATOM 3282 N N . THR C 3 91 ? 15.337 -27.306 21.025 1.00 51.88 91 THR L N 1
ATOM 3283 C CA . THR C 3 91 ? 14.732 -28.641 21.140 1.00 47.02 91 THR L CA 1
ATOM 3284 C C . THR C 3 91 ? 15.618 -29.720 21.762 1.00 49.91 91 THR L C 1
ATOM 3285 O O . THR C 3 91 ? 15.236 -30.880 21.798 1.00 52.97 91 THR L O 1
ATOM 3289 N N . TYR C 3 92 ? 16.794 -29.341 22.259 1.00 48.95 92 TYR L N 1
ATOM 3290 C CA . TYR C 3 92 ? 17.582 -30.209 23.138 1.00 44.68 92 TYR L CA 1
ATOM 3291 C C . TYR C 3 92 ? 16.600 -30.533 24.218 1.00 44.79 92 TYR L C 1
ATOM 3292 O O . TYR C 3 92 ? 15.845 -29.663 24.618 1.00 46.48 92 TYR L O 1
ATOM 3301 N N . GLY C 3 93 ? 16.564 -31.746 24.716 1.00 44.47 93 GLY L N 1
ATOM 3302 C CA . GLY C 3 93 ? 15.587 -32.015 25.775 1.00 44.88 93 GLY L CA 1
ATOM 3303 C C . GLY C 3 93 ? 16.140 -31.907 27.180 1.00 43.91 93 GLY L C 1
ATOM 3304 O O . GLY C 3 93 ? 16.509 -30.831 27.658 1.00 39.38 93 GLY L O 1
ATOM 3305 N N . THR C 3 94 ? 16.190 -33.066 27.830 1.00 45.19 94 THR L N 1
ATOM 3306 C CA . THR C 3 94 ? 16.738 -33.203 29.152 1.00 44.84 94 THR L CA 1
ATOM 3307 C C . THR C 3 94 ? 18.140 -32.687 29.175 1.00 40.30 94 THR L C 1
ATOM 3308 O O . THR C 3 94 ? 18.908 -33.064 28.342 1.00 38.44 94 THR L O 1
ATOM 3312 N N . TYR C 3 95 ? 18.470 -31.856 30.149 1.00 39.83 95 TYR L N 1
ATOM 3313 C CA . TYR C 3 95 ? 19.846 -31.704 30.542 1.00 43.91 95 TYR L CA 1
ATOM 3314 C C . TYR C 3 95 ? 19.890 -31.310 31.987 1.00 45.89 95 TYR L C 1
ATOM 3315 O O . TYR C 3 95 ? 19.237 -30.349 32.378 1.00 54.36 95 TYR L O 1
ATOM 3324 N N . ALA C 3 96 ? 20.621 -32.085 32.786 1.00 46.70 96 ALA L N 1
ATOM 3325 C CA . ALA C 3 96 ? 20.807 -31.805 34.205 1.00 48.56 96 ALA L CA 1
ATOM 3326 C C . ALA C 3 96 ? 19.490 -31.699 35.033 1.00 48.76 96 ALA L C 1
ATOM 3327 O O . ALA C 3 96 ? 19.321 -30.831 35.860 1.00 42.61 96 ALA L O 1
ATOM 3329 N N . GLY C 3 97 ? 18.559 -32.600 34.807 1.00 55.16 97 GLY L N 1
ATOM 3330 C CA . GLY C 3 97 ? 17.309 -32.591 35.573 1.00 66.49 97 GLY L CA 1
ATOM 3331 C C . GLY C 3 97 ? 16.364 -31.471 35.171 1.00 69.08 97 GLY L C 1
ATOM 3332 O O . GLY C 3 97 ? 15.431 -31.141 35.903 1.00 79.56 97 GLY L O 1
ATOM 3333 N N . SER C 3 98 ? 16.586 -30.913 33.988 1.00 62.90 98 SER L N 1
ATOM 3334 C CA . SER C 3 98 ? 15.724 -29.888 33.446 1.00 57.70 98 SER L CA 1
ATOM 3335 C C . SER C 3 98 ? 15.331 -30.310 32.038 1.00 54.54 98 SER L C 1
ATOM 3336 O O . SER C 3 98 ? 15.736 -31.378 31.556 1.00 52.51 98 SER L O 1
ATOM 3339 N N . PHE C 3 99 ? 14.529 -29.482 31.387 1.00 49.49 99 PHE L N 1
ATOM 3340 C CA . PHE C 3 99 ? 14.086 -29.760 30.035 1.00 45.71 99 PHE L CA 1
ATOM 3341 C C . PHE C 3 99 ? 14.080 -28.443 29.273 1.00 44.48 99 PHE L C 1
ATOM 3342 O O . PHE C 3 99 ? 13.633 -27.406 29.782 1.00 39.76 99 PHE L O 1
ATOM 3350 N N . PHE C 3 100 ? 14.603 -28.503 28.058 1.00 44.21 100 PHE L N 1
ATOM 3351 C CA . PHE C 3 100 ? 15.070 -27.329 27.358 1.00 48.19 100 PHE L CA 1
ATOM 3352 C C . PHE C 3 100 ? 14.273 -27.264 26.067 1.00 49.45 100 PHE L C 1
ATOM 3353 O O . PHE C 3 100 ? 14.708 -27.768 25.017 1.00 52.76 100 PHE L O 1
ATOM 3361 N N . TYR C 3 101 ? 13.114 -26.626 26.119 1.00 47.52 101 TYR L N 1
ATOM 3362 C CA . TYR C 3 101 ? 12.259 -26.562 24.947 1.00 41.23 101 TYR L CA 1
ATOM 3363 C C . TYR C 3 101 ? 11.813 -25.152 24.633 1.00 38.36 101 TYR L C 1
ATOM 3364 O O . TYR C 3 101 ? 10.830 -24.969 23.956 1.00 45.85 101 TYR L O 1
ATOM 3373 N N . SER C 3 102 ? 12.565 -24.160 25.084 1.00 38.69 102 SER L N 1
ATOM 3374 C CA . SER C 3 102 ? 12.097 -22.765 25.133 1.00 39.44 102 SER L CA 1
ATOM 3375 C C . SER C 3 102 ? 12.063 -22.110 23.794 1.00 38.36 102 SER L C 1
ATOM 3376 O O . SER C 3 102 ? 12.898 -22.411 22.969 1.00 43.27 102 SER L O 1
ATOM 3379 N N . PHE C 3 103 ? 11.128 -21.170 23.598 1.00 39.48 103 PHE L N 1
ATOM 3380 C CA . PHE C 3 103 ? 11.006 -20.376 22.346 1.00 35.52 103 PHE L CA 1
ATOM 3381 C C . PHE C 3 103 ? 11.765 -19.061 22.373 1.00 37.27 103 PHE L C 1
ATOM 3382 O O . PHE C 3 103 ? 12.098 -18.535 23.437 1.00 34.19 103 PHE L O 1
ATOM 3390 N N . GLY C 3 104 ? 12.083 -18.576 21.173 1.00 40.05 104 GLY L N 1
ATOM 3391 C CA . GLY C 3 104 ? 12.612 -17.243 20.976 1.00 41.88 104 GLY L CA 1
ATOM 3392 C C . GLY C 3 104 ? 11.504 -16.237 21.115 1.00 46.60 104 GLY L C 1
ATOM 3393 O O . GLY C 3 104 ? 10.322 -16.577 21.042 1.00 56.27 104 GLY L O 1
ATOM 3394 N N . GLY C 3 105 ? 11.871 -14.991 21.354 1.00 53.96 105 GLY L N 1
ATOM 3395 C CA . GLY C 3 105 ? 10.885 -13.929 21.578 1.00 59.86 105 GLY L CA 1
ATOM 3396 C C . GLY C 3 105 ? 10.095 -13.594 20.331 1.00 54.92 105 GLY L C 1
ATOM 3397 O O . GLY C 3 105 ? 9.049 -12.942 20.422 1.00 56.69 105 GLY L O 1
ATOM 3398 N N . GLY C 3 106 ? 10.587 -14.055 19.184 1.00 47.90 106 GLY L N 1
ATOM 3399 C CA . GLY C 3 106 ? 9.887 -13.881 17.915 1.00 50.02 106 GLY L CA 1
ATOM 3400 C C . GLY C 3 106 ? 10.461 -12.737 17.114 1.00 50.53 106 GLY L C 1
ATOM 3401 O O . GLY C 3 106 ? 10.956 -11.776 17.698 1.00 52.54 106 GLY L O 1
ATOM 3402 N N . THR C 3 107 ? 10.433 -12.862 15.782 1.00 48.23 107 THR L N 1
ATOM 3403 C CA . THR C 3 107 ? 10.875 -11.797 14.878 1.00 46.04 107 THR L CA 1
ATOM 3404 C C . THR C 3 107 ? 9.894 -11.649 13.746 1.00 45.38 107 THR L C 1
ATOM 3405 O O . THR C 3 107 ? 9.636 -12.603 13.022 1.00 42.62 107 THR L O 1
ATOM 3409 N N . GLU C 3 108 ? 9.353 -10.445 13.594 1.00 48.55 108 GLU L N 1
ATOM 3410 C CA . GLU C 3 108 ? 8.378 -10.174 12.550 1.00 53.83 108 GLU L CA 1
ATOM 3411 C C . GLU C 3 108 ? 9.095 -9.760 11.286 1.00 51.31 108 GLU L C 1
ATOM 3412 O O . GLU C 3 108 ? 9.988 -8.910 11.321 1.00 56.13 108 GLU L O 1
ATOM 3418 N N . VAL C 3 109 ? 8.657 -10.313 10.168 1.00 45.76 109 VAL L N 1
ATOM 3419 C CA . VAL C 3 109 ? 9.176 -9.920 8.866 1.00 48.00 109 VAL L CA 1
ATOM 3420 C C . VAL C 3 109 ? 8.112 -9.171 8.044 1.00 53.59 109 VAL L C 1
ATOM 3421 O O . VAL C 3 109 ? 7.020 -9.690 7.776 1.00 56.40 109 VAL L O 1
ATOM 3425 N N . VAL C 3 110 ? 8.456 -7.958 7.623 1.00 57.08 110 VAL L N 1
ATOM 3426 C CA . VAL C 3 110 ? 7.625 -7.178 6.714 1.00 57.29 110 VAL L CA 1
ATOM 3427 C C . VAL C 3 110 ? 8.167 -7.205 5.290 1.00 55.39 110 VAL L C 1
ATOM 3428 O O . VAL C 3 110 ? 9.318 -6.862 5.071 1.00 57.37 110 VAL L O 1
ATOM 3432 N N . VAL C 3 111 ? 7.332 -7.599 4.330 1.00 57.11 111 VAL L N 1
ATOM 3433 C CA . VAL C 3 111 ? 7.718 -7.651 2.913 1.00 58.75 111 VAL L CA 1
ATOM 3434 C C . VAL C 3 111 ? 7.281 -6.383 2.178 1.00 64.96 111 VAL L C 1
ATOM 3435 O O . VAL C 3 111 ? 6.093 -6.228 1.850 1.00 62.52 111 VAL L O 1
ATOM 3439 N N . GLU C 3 112 ? 8.249 -5.506 1.892 1.00 68.29 112 GLU L N 1
ATOM 3440 C CA . GLU C 3 112 ? 7.989 -4.252 1.180 1.00 67.78 112 GLU L CA 1
ATOM 3441 C C . GLU C 3 112 ? 7.532 -4.509 -0.245 1.00 64.50 112 GLU L C 1
ATOM 3442 O O . GLU C 3 112 ? 7.815 -5.551 -0.832 1.00 65.57 112 GLU L O 1
ATOM 3448 N N . ARG C 3 113 ? 6.817 -3.546 -0.796 1.00 62.50 113 ARG L N 1
ATOM 3449 C CA . ARG C 3 113 ? 6.269 -3.659 -2.140 1.00 65.39 113 ARG L CA 1
ATOM 3450 C C . ARG C 3 113 ? 5.897 -2.265 -2.582 1.00 73.45 113 ARG L C 1
ATOM 3451 O O . ARG C 3 113 ? 5.810 -1.352 -1.758 1.00 69.11 113 ARG L O 1
ATOM 3459 N N . THR C 3 114 ? 5.673 -2.092 -3.883 1.00 81.20 114 THR L N 1
ATOM 3460 C CA . THR C 3 114 ? 5.405 -0.760 -4.415 1.00 80.66 114 THR L CA 1
ATOM 3461 C C . THR C 3 114 ? 4.153 -0.232 -3.752 1.00 75.01 114 THR L C 1
ATOM 3462 O O . THR C 3 114 ? 3.185 -0.961 -3.583 1.00 69.16 114 THR L O 1
ATOM 3466 N N . ASP C 3 115 ? 4.172 1.049 -3.420 1.00 71.07 115 ASP L N 1
ATOM 3467 C CA . ASP C 3 115 ? 3.056 1.678 -2.736 1.00 65.96 115 ASP L CA 1
ATOM 3468 C C . ASP C 3 115 ? 1.709 1.405 -3.423 1.00 61.18 115 ASP L C 1
ATOM 3469 O O . ASP C 3 115 ? 1.635 1.026 -4.593 1.00 52.46 115 ASP L O 1
ATOM 3474 N N . ALA C 3 116 ? 0.643 1.576 -2.656 1.00 61.12 116 ALA L N 1
ATOM 3475 C CA . ALA C 3 116 ? -0.707 1.309 -3.121 1.00 59.70 116 ALA L CA 1
ATOM 3476 C C . ALA C 3 116 ? -1.624 2.228 -2.387 1.00 58.36 116 ALA L C 1
ATOM 3477 O O . ALA C 3 116 ? -1.535 2.312 -1.156 1.00 51.01 116 ALA L O 1
ATOM 3479 N N . ALA C 3 117 ? -2.497 2.915 -3.131 1.00 56.31 117 ALA L N 1
ATOM 3480 C CA . ALA C 3 117 ? -3.542 3.733 -2.507 1.00 54.74 117 ALA L CA 1
ATOM 3481 C C . ALA C 3 117 ? -4.689 2.850 -1.983 1.00 50.27 117 ALA L C 1
ATOM 3482 O O . ALA C 3 117 ? -4.980 1.784 -2.529 1.00 46.32 117 ALA L O 1
ATOM 3484 N N . PRO C 3 118 ? -5.346 3.299 -0.923 1.00 48.07 118 PRO L N 1
ATOM 3485 C CA . PRO C 3 118 ? -6.467 2.577 -0.334 1.00 46.85 118 PRO L CA 1
ATOM 3486 C C . PRO C 3 118 ? -7.781 2.848 -1.035 1.00 45.31 118 PRO L C 1
ATOM 3487 O O . PRO C 3 118 ? -8.031 3.990 -1.417 1.00 41.17 118 PRO L O 1
ATOM 3491 N N . THR C 3 119 ? -8.605 1.810 -1.181 1.00 44.37 119 THR L N 1
ATOM 3492 C CA . THR C 3 119 ? -9.997 1.969 -1.562 1.00 47.63 119 THR L CA 1
ATOM 3493 C C . THR C 3 119 ? -10.848 2.321 -0.322 1.00 51.21 119 THR L C 1
ATOM 3494 O O . THR C 3 119 ? -11.241 1.453 0.474 1.00 48.40 119 THR L O 1
ATOM 3498 N N . VAL C 3 120 ? -11.125 3.613 -0.179 1.00 51.16 120 VAL L N 1
ATOM 3499 C CA . VAL C 3 120 ? -11.875 4.139 0.948 1.00 51.31 120 VAL L CA 1
ATOM 3500 C C . VAL C 3 120 ? -13.383 3.943 0.734 1.00 49.09 120 VAL L C 1
ATOM 3501 O O . VAL C 3 120 ? -13.897 4.217 -0.346 1.00 47.76 120 VAL L O 1
ATOM 3505 N N . SER C 3 121 ? -14.080 3.507 1.780 1.00 45.15 121 SER L N 1
ATOM 3506 C CA . SER C 3 121 ? -15.528 3.288 1.729 1.00 47.12 121 SER L CA 1
ATOM 3507 C C . SER C 3 121 ? -16.171 3.676 3.069 1.00 54.32 121 SER L C 1
ATOM 3508 O O . SER C 3 121 ? -15.774 3.147 4.122 1.00 55.07 121 SER L O 1
ATOM 3511 N N . ILE C 3 122 ? -17.151 4.599 3.038 1.00 59.79 122 ILE L N 1
ATOM 3512 C CA . ILE C 3 122 ? -17.782 5.148 4.280 1.00 55.79 122 ILE L CA 1
ATOM 3513 C C . ILE C 3 122 ? -19.203 4.649 4.504 1.00 50.72 122 ILE L C 1
ATOM 3514 O O . ILE C 3 122 ? -20.003 4.584 3.563 1.00 52.27 122 ILE L O 1
ATOM 3519 N N . PHE C 3 123 ? -19.496 4.282 5.747 1.00 48.43 123 PHE L N 1
ATOM 3520 C CA . PHE C 3 123 ? -20.774 3.681 6.099 1.00 54.27 123 PHE L CA 1
ATOM 3521 C C . PHE C 3 123 ? -21.431 4.397 7.271 1.00 60.88 123 PHE L C 1
ATOM 3522 O O . PHE C 3 123 ? -20.772 4.658 8.286 1.00 51.87 123 PHE L O 1
ATOM 3530 N N . PRO C 3 124 ? -22.744 4.683 7.145 1.00 70.94 124 PRO L N 1
ATOM 3531 C CA . PRO C 3 124 ? -23.433 5.388 8.210 1.00 72.93 124 PRO L CA 1
ATOM 3532 C C . PRO C 3 124 ? -23.815 4.470 9.359 1.00 64.07 124 PRO L C 1
ATOM 3533 O O . PRO C 3 124 ? -23.461 3.302 9.345 1.00 70.98 124 PRO L O 1
ATOM 3537 N N . PRO C 3 125 ? -24.492 5.007 10.376 1.00 55.91 125 PRO L N 1
ATOM 3538 C CA . PRO C 3 125 ? -25.046 4.145 11.407 1.00 55.92 125 PRO L CA 1
ATOM 3539 C C . PRO C 3 125 ? -26.251 3.434 10.889 1.00 53.03 125 PRO L C 1
ATOM 3540 O O . PRO C 3 125 ? -27.133 4.074 10.356 1.00 58.46 125 PRO L O 1
ATOM 3544 N N . SER C 3 126 ? -26.270 2.118 10.977 1.00 50.36 126 SER L N 1
ATOM 3545 C CA . SER C 3 126 ? -27.415 1.408 10.523 1.00 59.67 126 SER L CA 1
ATOM 3546 C C . SER C 3 126 ? -28.580 1.902 11.351 1.00 74.71 126 SER L C 1
ATOM 3547 O O . SER C 3 126 ? -28.370 2.529 12.398 1.00 76.56 126 SER L O 1
ATOM 3550 N N . SER C 3 127 ? -29.796 1.600 10.891 1.00 88.92 127 SER L N 1
ATOM 3551 C CA . SER C 3 127 ? -31.018 1.878 11.662 1.00 88.54 127 SER L CA 1
ATOM 3552 C C . SER C 3 127 ? -30.929 1.236 13.046 1.00 84.67 127 SER L C 1
ATOM 3553 O O . SER C 3 127 ? -30.994 1.931 14.063 1.00 91.88 127 SER L O 1
ATOM 3556 N N . GLU C 3 128 ? -30.743 -0.081 13.074 1.00 75.12 128 GLU L N 1
ATOM 3557 C CA . GLU C 3 128 ? -30.811 -0.863 14.325 1.00 75.86 128 GLU L CA 1
ATOM 3558 C C . GLU C 3 128 ? -30.025 -0.217 15.469 1.00 69.99 128 GLU L C 1
ATOM 3559 O O . GLU C 3 128 ? -30.454 -0.231 16.624 1.00 66.59 128 GLU L O 1
ATOM 3565 N N . GLN C 3 129 ? -28.873 0.350 15.142 1.00 64.77 129 GLN L N 1
ATOM 3566 C CA . GLN C 3 129 ? -28.037 0.985 16.148 1.00 68.48 129 GLN L CA 1
ATOM 3567 C C . GLN C 3 129 ? -28.645 2.310 16.608 1.00 64.24 129 GLN L C 1
ATOM 3568 O O . GLN C 3 129 ? -28.555 2.672 17.783 1.00 54.71 129 GLN L O 1
ATOM 3574 N N . LEU C 3 130 ? -29.236 3.033 15.671 1.00 67.70 130 LEU L N 1
ATOM 3575 C CA . LEU C 3 130 ? -29.951 4.252 15.998 1.00 74.27 130 LEU L CA 1
ATOM 3576 C C . LEU C 3 130 ? -31.095 3.960 16.978 1.00 79.13 130 LEU L C 1
ATOM 3577 O O . LEU C 3 130 ? -31.255 4.706 17.961 1.00 85.37 130 LEU L O 1
ATOM 3582 N N . THR C 3 131 ? -31.836 2.859 16.770 1.00 70.85 131 THR L N 1
ATOM 3583 C CA . THR C 3 131 ? -32.883 2.474 17.749 1.00 69.57 131 THR L CA 1
ATOM 3584 C C . THR C 3 131 ? -32.338 2.207 19.177 1.00 74.02 131 THR L C 1
ATOM 3585 O O . THR C 3 131 ? -33.101 2.237 20.135 1.00 91.91 131 THR L O 1
ATOM 3589 N N . SER C 3 132 ? -31.041 1.945 19.327 1.00 76.47 132 SER L N 1
ATOM 3590 C CA . SER C 3 132 ? -30.465 1.739 20.669 1.00 77.20 132 SER L CA 1
ATOM 3591 C C . SER C 3 132 ? -29.785 2.982 21.234 1.00 73.69 132 SER L C 1
ATOM 3592 O O . SER C 3 132 ? -29.101 2.912 22.260 1.00 71.42 132 SER L O 1
ATOM 3595 N N . GLY C 3 133 ? -29.957 4.114 20.563 1.00 75.67 133 GLY L N 1
ATOM 3596 C CA . GLY C 3 133 ? -29.346 5.366 21.010 1.00 78.57 133 GLY L CA 1
ATOM 3597 C C . GLY C 3 133 ? -27.860 5.440 20.745 1.00 71.94 133 GLY L C 1
ATOM 3598 O O . GLY C 3 133 ? -27.171 6.343 21.266 1.00 71.26 133 GLY L O 1
ATOM 3599 N N . GLY C 3 134 ? -27.378 4.490 19.935 1.00 69.79 134 GLY L N 1
ATOM 3600 C CA . GLY C 3 134 ? -25.989 4.459 19.473 1.00 72.86 134 GLY L CA 1
ATOM 3601 C C . GLY C 3 134 ? -25.829 4.932 18.022 1.00 72.57 134 GLY L C 1
ATOM 3602 O O . GLY C 3 134 ? -26.749 4.793 17.190 1.00 67.40 134 GLY L O 1
ATOM 3603 N N . ALA C 3 135 ? -24.659 5.494 17.712 1.00 69.54 135 ALA L N 1
ATOM 3604 C CA . ALA C 3 135 ? -24.356 5.911 16.347 1.00 75.24 135 ALA L CA 1
ATOM 3605 C C . ALA C 3 135 ? -22.880 5.754 16.041 1.00 70.57 135 ALA L C 1
ATOM 3606 O O . ALA C 3 135 ? -22.093 6.628 16.373 1.00 64.55 135 ALA L O 1
ATOM 3608 N N . SER C 3 136 ? -22.529 4.648 15.380 1.00 70.45 136 SER L N 1
ATOM 3609 C CA . SER C 3 136 ? -21.154 4.380 14.985 1.00 70.72 136 SER L CA 1
ATOM 3610 C C . SER C 3 136 ? -21.008 4.567 13.474 1.00 60.63 136 SER L C 1
ATOM 3611 O O . SER C 3 136 ? -21.669 3.899 12.656 1.00 58.98 136 SER L O 1
ATOM 3614 N N . VAL C 3 137 ? -20.153 5.502 13.127 1.00 49.96 137 VAL L N 1
ATOM 3615 C CA . VAL C 3 137 ? -19.833 5.752 11.752 1.00 54.63 137 VAL L CA 1
ATOM 3616 C C . VAL C 3 137 ? -18.551 5.011 11.384 1.00 52.42 137 VAL L C 1
ATOM 3617 O O . VAL C 3 137 ? -17.499 5.259 11.963 1.00 47.81 137 VAL L O 1
ATOM 3621 N N . VAL C 3 138 ? -18.633 4.136 10.389 1.00 55.51 138 VAL L N 1
ATOM 3622 C CA . VAL C 3 138 ? -17.512 3.242 10.025 1.00 57.29 138 VAL L CA 1
ATOM 3623 C C . VAL C 3 138 ? -16.782 3.684 8.735 1.00 47.92 138 VAL L C 1
ATOM 3624 O O . VAL C 3 138 ? -17.387 4.202 7.821 1.00 47.09 138 VAL L O 1
ATOM 3628 N N . CYS C 3 139 ? -15.477 3.517 8.684 1.00 45.86 139 CYS L N 1
ATOM 3629 C CA . CYS C 3 139 ? -14.740 3.836 7.467 1.00 49.65 139 CYS L CA 1
ATOM 3630 C C . CYS C 3 139 ? -13.656 2.790 7.109 1.00 47.48 139 CYS L C 1
ATOM 3631 O O . CYS C 3 139 ? -12.628 2.705 7.765 1.00 45.79 139 CYS L O 1
ATOM 3634 N N . PHE C 3 140 ? -13.905 1.970 6.092 1.00 44.79 140 PHE L N 1
ATOM 3635 C CA . PHE C 3 140 ? -12.917 0.984 5.647 1.00 43.66 140 PHE L CA 1
ATOM 3636 C C . PHE C 3 140 ? -11.895 1.556 4.653 1.00 46.42 140 PHE L C 1
ATOM 3637 O O . PHE C 3 140 ? -12.263 2.046 3.590 1.00 48.40 140 PHE L O 1
ATOM 3645 N N . LEU C 3 141 ? -10.616 1.505 5.014 1.00 48.52 141 LEU L N 1
ATOM 3646 C CA . LEU C 3 141 ? -9.525 1.840 4.103 1.00 48.16 141 LEU L CA 1
ATOM 3647 C C . LEU C 3 141 ? -8.799 0.587 3.670 1.00 47.71 141 LEU L C 1
ATOM 3648 O O . LEU C 3 141 ? -7.769 0.228 4.230 1.00 51.20 141 LEU L O 1
ATOM 3653 N N . ASN C 3 142 ? -9.344 -0.059 2.650 1.00 51.45 142 ASN L N 1
ATOM 3654 C CA . ASN C 3 142 ? -8.846 -1.357 2.171 1.00 55.07 142 ASN L CA 1
ATOM 3655 C C . ASN C 3 142 ? -7.644 -1.339 1.196 1.00 47.57 142 ASN L C 1
ATOM 3656 O O . ASN C 3 142 ? -7.627 -0.570 0.246 1.00 41.91 142 ASN L O 1
ATOM 3661 N N . ASN C 3 143 ? -6.661 -2.188 1.504 1.00 42.78 143 ASN L N 1
ATOM 3662 C CA . ASN C 3 143 ? -5.634 -2.655 0.573 1.00 46.86 143 ASN L CA 1
ATOM 3663 C C . ASN C 3 143 ? -4.607 -1.618 0.179 1.00 44.19 143 ASN L C 1
ATOM 3664 O O . ASN C 3 143 ? -4.461 -1.305 -0.993 1.00 45.47 143 ASN L O 1
ATOM 3669 N N . PHE C 3 144 ? -3.869 -1.108 1.146 1.00 43.17 144 PHE L N 1
ATOM 3670 C CA . PHE C 3 144 ? -2.831 -0.121 0.848 1.00 44.86 144 PHE L CA 1
ATOM 3671 C C . PHE C 3 144 ? -1.483 -0.567 1.401 1.00 46.43 144 PHE L C 1
ATOM 3672 O O . PHE C 3 144 ? -1.424 -1.385 2.322 1.00 41.42 144 PHE L O 1
ATOM 3680 N N . TYR C 3 145 ? -0.415 -0.013 0.824 1.00 50.18 145 TYR L N 1
ATOM 3681 C CA . TYR C 3 145 ? 0.961 -0.100 1.357 1.00 54.51 145 TYR L CA 1
ATOM 3682 C C . TYR C 3 145 ? 1.583 1.319 1.186 1.00 52.62 145 TYR L C 1
ATOM 3683 O O . TYR C 3 145 ? 1.283 1.984 0.205 1.00 52.56 145 TYR L O 1
ATOM 3692 N N . PRO C 3 146 ? 2.430 1.796 2.119 1.00 55.43 146 PRO L N 1
ATOM 3693 C CA . PRO C 3 146 ? 3.000 1.224 3.350 1.00 57.34 146 PRO L CA 1
ATOM 3694 C C . PRO C 3 146 ? 2.032 1.308 4.461 1.00 59.77 146 PRO L C 1
ATOM 3695 O O . PRO C 3 146 ? 0.960 1.884 4.278 1.00 57.82 146 PRO L O 1
ATOM 3699 N N . LYS C 3 147 ? 2.424 0.763 5.611 1.00 66.31 147 LYS L N 1
ATOM 3700 C CA . LYS C 3 147 ? 1.535 0.677 6.757 1.00 67.10 147 LYS L CA 1
ATOM 3701 C C . LYS C 3 147 ? 0.999 2.050 7.103 1.00 68.34 147 LYS L C 1
ATOM 3702 O O . LYS C 3 147 ? -0.199 2.245 7.069 1.00 67.84 147 LYS L O 1
ATOM 3708 N N . ASP C 3 148 ? 1.877 3.017 7.352 1.00 77.17 148 ASP L N 1
ATOM 3709 C CA . ASP C 3 148 ? 1.424 4.307 7.913 1.00 88.04 148 ASP L CA 1
ATOM 3710 C C . ASP C 3 148 ? 0.498 5.093 6.958 1.00 85.42 148 ASP L C 1
ATOM 3711 O O . ASP C 3 148 ? 0.849 5.464 5.826 1.00 72.70 148 ASP L O 1
ATOM 3716 N N . ILE C 3 149 ? -0.708 5.316 7.455 1.00 86.06 149 ILE L N 1
ATOM 3717 C CA . ILE C 3 149 ? -1.765 6.015 6.744 1.00 87.81 149 ILE L CA 1
ATOM 3718 C C . ILE C 3 149 ? -2.367 6.915 7.803 1.00 92.44 149 ILE L C 1
ATOM 3719 O O . ILE C 3 149 ? -2.331 6.567 8.988 1.00 98.22 149 ILE L O 1
ATOM 3724 N N . ASN C 3 150 ? -2.901 8.069 7.412 1.00 91.40 150 ASN L N 1
ATOM 3725 C CA . ASN C 3 150 ? -3.538 8.937 8.393 1.00 93.77 150 ASN L CA 1
ATOM 3726 C C . ASN C 3 150 ? -4.992 9.220 8.023 1.00 87.41 150 ASN L C 1
ATOM 3727 O O . ASN C 3 150 ? -5.264 9.757 6.943 1.00 83.85 150 ASN L O 1
ATOM 3732 N N . VAL C 3 151 ? -5.912 8.827 8.914 1.00 79.38 151 VAL L N 1
ATOM 3733 C CA . VAL C 3 151 ? -7.338 9.058 8.713 1.00 76.88 151 VAL L CA 1
ATOM 3734 C C . VAL C 3 151 ? -7.869 10.176 9.616 1.00 76.84 151 VAL L C 1
ATOM 3735 O O . VAL C 3 151 ? -7.595 10.225 10.825 1.00 69.17 151 VAL L O 1
ATOM 3739 N N . LYS C 3 152 ? -8.647 11.065 9.011 1.00 77.84 152 LYS L N 1
ATOM 3740 C CA . LYS C 3 152 ? -9.204 12.200 9.713 1.00 79.06 152 LYS L CA 1
ATOM 3741 C C . LYS C 3 152 ? -10.689 12.246 9.394 1.00 73.11 152 LYS L C 1
ATOM 3742 O O . LYS C 3 152 ? -11.101 12.123 8.247 1.00 69.23 152 LYS L O 1
ATOM 3748 N N . TRP C 3 153 ? -11.494 12.394 10.431 1.00 76.14 153 TRP L N 1
ATOM 3749 C CA . TRP C 3 153 ? -12.912 12.655 10.263 1.00 79.66 153 TRP L CA 1
ATOM 3750 C C . TRP C 3 153 ? -13.220 14.163 10.232 1.00 78.69 153 TRP L C 1
ATOM 3751 O O . TRP C 3 153 ? -12.454 14.986 10.744 1.00 66.14 153 TRP L O 1
ATOM 3762 N N . LYS C 3 154 ? -14.352 14.502 9.615 1.00 80.55 154 LYS L N 1
ATOM 3763 C CA . LYS C 3 154 ? -14.863 15.862 9.577 1.00 78.14 154 LYS L CA 1
ATOM 3764 C C . LYS C 3 154 ? -16.373 15.828 9.758 1.00 84.42 154 LYS L C 1
ATOM 3765 O O . LYS C 3 154 ? -17.084 15.193 8.980 1.00 91.14 154 LYS L O 1
ATOM 3771 N N . ILE C 3 155 ? -16.848 16.497 10.805 1.00 87.07 155 ILE L N 1
ATOM 3772 C CA . ILE C 3 155 ? -18.262 16.770 10.969 1.00 89.46 155 ILE L CA 1
ATOM 3773 C C . ILE C 3 155 ? -18.507 18.216 10.526 1.00 91.00 155 ILE L C 1
ATOM 3774 O O . ILE C 3 155 ? -17.985 19.153 11.134 1.00 86.96 155 ILE L O 1
ATOM 3779 N N . ASP C 3 156 ? -19.288 18.377 9.454 1.00 94.14 156 ASP L N 1
ATOM 3780 C CA . ASP C 3 156 ? -19.648 19.692 8.914 1.00 103.48 156 ASP L CA 1
ATOM 3781 C C . ASP C 3 156 ? -18.420 20.602 8.809 1.00 106.37 156 ASP L C 1
ATOM 3782 O O . ASP C 3 156 ? -18.333 21.603 9.513 1.00 112.28 156 ASP L O 1
ATOM 3787 N N . GLY C 3 157 ? -17.463 20.235 7.957 1.00 104.44 157 GLY L N 1
ATOM 3788 C CA . GLY C 3 157 ? -16.219 21.017 7.788 1.00 101.52 157 GLY L CA 1
ATOM 3789 C C . GLY C 3 157 ? -15.175 21.013 8.922 1.00 101.33 157 GLY L C 1
ATOM 3790 O O . GLY C 3 157 ? -14.042 21.461 8.710 1.00 84.71 157 GLY L O 1
ATOM 3791 N N . SER C 3 158 ? -15.532 20.497 10.110 1.00 103.53 158 SER L N 1
ATOM 3792 C CA . SER C 3 158 ? -14.676 20.565 11.319 1.00 100.62 158 SER L CA 1
ATOM 3793 C C . SER C 3 158 ? -14.084 19.230 11.759 1.00 89.94 158 SER L C 1
ATOM 3794 O O . SER C 3 158 ? -14.825 18.299 12.063 1.00 77.23 158 SER L O 1
ATOM 3797 N N . GLU C 3 159 ? -12.755 19.170 11.838 1.00 88.80 159 GLU L N 1
ATOM 3798 C CA . GLU C 3 159 ? -12.017 17.979 12.341 1.00 95.81 159 GLU L CA 1
ATOM 3799 C C . GLU C 3 159 ? -12.629 17.382 13.588 1.00 83.37 159 GLU L C 1
ATOM 3800 O O . GLU C 3 159 ? -13.343 18.057 14.314 1.00 90.11 159 GLU L O 1
ATOM 3806 N N . ARG C 3 160 ? -12.333 16.116 13.844 1.00 82.46 160 ARG L N 1
ATOM 3807 C CA . ARG C 3 160 ? -12.917 15.424 14.982 1.00 92.49 160 ARG L CA 1
ATOM 3808 C C . ARG C 3 160 ? -12.005 14.295 15.483 1.00 105.57 160 ARG L C 1
ATOM 3809 O O . ARG C 3 160 ? -11.694 13.368 14.723 1.00 109.80 160 ARG L O 1
ATOM 3817 N N . GLN C 3 161 ? -11.592 14.386 16.757 1.00 110.68 161 GLN L N 1
ATOM 3818 C CA . GLN C 3 161 ? -10.669 13.425 17.389 1.00 108.18 161 GLN L CA 1
ATOM 3819 C C . GLN C 3 161 ? -11.259 12.911 18.690 1.00 100.38 161 GLN L C 1
ATOM 3820 O O . GLN C 3 161 ? -10.702 13.155 19.755 1.00 96.10 161 GLN L O 1
ATOM 3826 N N . ASN C 3 162 ? -12.380 12.206 18.627 1.00 98.77 162 ASN L N 1
ATOM 3827 C CA . ASN C 3 162 ? -13.112 11.903 19.845 1.00 111.58 162 ASN L CA 1
ATOM 3828 C C . ASN C 3 162 ? -14.079 10.724 19.691 1.00 107.66 162 ASN L C 1
ATOM 3829 O O . ASN C 3 162 ? -15.238 10.915 19.335 1.00 104.08 162 ASN L O 1
ATOM 3834 N N . GLY C 3 163 ? -13.600 9.516 19.985 1.00 104.88 163 GLY L N 1
ATOM 3835 C CA . GLY C 3 163 ? -14.359 8.279 19.738 1.00 100.55 163 GLY L CA 1
ATOM 3836 C C . GLY C 3 163 ? -13.815 7.512 18.541 1.00 95.32 163 GLY L C 1
ATOM 3837 O O . GLY C 3 163 ? -14.292 6.413 18.222 1.00 89.09 163 GLY L O 1
ATOM 3838 N N . VAL C 3 164 ? -12.828 8.115 17.871 1.00 93.33 164 VAL L N 1
ATOM 3839 C CA . VAL C 3 164 ? -12.118 7.509 16.748 1.00 91.56 164 VAL L CA 1
ATOM 3840 C C . VAL C 3 164 ? -11.276 6.375 17.322 1.00 95.34 164 VAL L C 1
ATOM 3841 O O . VAL C 3 164 ? -10.370 6.613 18.122 1.00 98.15 164 VAL L O 1
ATOM 3845 N N . LEU C 3 165 ? -11.597 5.149 16.928 1.00 89.68 165 LEU L N 1
ATOM 3846 C CA . LEU C 3 165 ? -10.845 3.970 17.347 1.00 81.84 165 LEU L CA 1
ATOM 3847 C C . LEU C 3 165 ? -10.501 3.144 16.096 1.00 75.08 165 LEU L C 1
ATOM 3848 O O . LEU C 3 165 ? -11.357 2.478 15.499 1.00 71.15 165 LEU L O 1
ATOM 3853 N N . ASN C 3 166 ? -9.236 3.194 15.690 1.00 69.56 166 ASN L N 1
ATOM 3854 C CA . ASN C 3 166 ? -8.786 2.467 14.499 1.00 64.67 166 ASN L CA 1
ATOM 3855 C C . ASN C 3 166 ? -8.325 1.020 14.769 1.00 59.54 166 ASN L C 1
ATOM 3856 O O . ASN C 3 166 ? -7.982 0.665 15.896 1.00 54.42 166 ASN L O 1
ATOM 3861 N N . SER C 3 167 ? -8.360 0.194 13.722 1.00 55.31 167 SER L N 1
ATOM 3862 C CA . SER C 3 167 ? -7.873 -1.188 13.775 1.00 53.19 167 SER L CA 1
ATOM 3863 C C . SER C 3 167 ? -7.220 -1.569 12.465 1.00 59.16 167 SER L C 1
ATOM 3864 O O . SER C 3 167 ? -7.836 -1.431 11.418 1.00 63.49 167 SER L O 1
ATOM 3867 N N . TRP C 3 168 ? -5.993 -2.083 12.508 1.00 65.89 168 TRP L N 1
ATOM 3868 C CA . TRP C 3 168 ? -5.288 -2.412 11.270 1.00 67.91 168 TRP L CA 1
ATOM 3869 C C . TRP C 3 168 ? -5.089 -3.921 11.146 1.00 66.23 168 TRP L C 1
ATOM 3870 O O . TRP C 3 168 ? -4.726 -4.586 12.101 1.00 64.14 168 TRP L O 1
ATOM 3881 N N . THR C 3 169 ? -5.313 -4.452 9.955 1.00 67.66 169 THR L N 1
ATOM 3882 C CA . THR C 3 169 ? -5.020 -5.850 9.708 1.00 63.78 169 THR L CA 1
ATOM 3883 C C . THR C 3 169 ? -3.542 -6.060 9.654 1.00 66.96 169 THR L C 1
ATOM 3884 O O . THR C 3 169 ? -2.770 -5.132 9.388 1.00 58.91 169 THR L O 1
ATOM 3888 N N . ASP C 3 170 ? -3.165 -7.308 9.887 1.00 70.67 170 ASP L N 1
ATOM 3889 C CA . ASP C 3 170 ? -1.832 -7.759 9.585 1.00 73.62 170 ASP L CA 1
ATOM 3890 C C . ASP C 3 170 ? -1.666 -7.706 8.076 1.00 66.98 170 ASP L C 1
ATOM 3891 O O . ASP C 3 170 ? -2.664 -7.703 7.330 1.00 70.34 170 ASP L O 1
ATOM 3896 N N . GLN C 3 171 ? -0.411 -7.654 7.640 1.00 55.39 171 GLN L N 1
ATOM 3897 C CA . GLN C 3 171 ? -0.088 -7.585 6.223 1.00 53.62 171 GLN L CA 1
ATOM 3898 C C . GLN C 3 171 ? -0.643 -8.804 5.459 1.00 48.65 171 GLN L C 1
ATOM 3899 O O . GLN C 3 171 ? -0.507 -9.903 5.921 1.00 44.68 171 GLN L O 1
ATOM 3905 N N . ASP C 3 172 ? -1.270 -8.617 4.304 1.00 49.07 172 ASP L N 1
ATOM 3906 C CA . ASP C 3 172 ? -1.843 -9.763 3.577 1.00 54.79 172 ASP L CA 1
ATOM 3907 C C . ASP C 3 172 ? -0.733 -10.627 3.000 1.00 61.61 172 ASP L C 1
ATOM 3908 O O . ASP C 3 172 ? 0.334 -10.121 2.634 1.00 62.94 172 ASP L O 1
ATOM 3913 N N . SER C 3 173 ? -0.975 -11.926 2.910 1.00 62.71 173 SER L N 1
ATOM 3914 C CA . SER C 3 173 ? 0.024 -12.830 2.385 1.00 65.25 173 SER L CA 1
ATOM 3915 C C . SER C 3 173 ? -0.343 -13.285 0.968 1.00 69.32 173 SER L C 1
ATOM 3916 O O . SER C 3 173 ? 0.290 -14.189 0.420 1.00 74.32 173 SER L O 1
ATOM 3919 N N . LYS C 3 174 ? -1.372 -12.661 0.391 1.00 77.24 174 LYS L N 1
ATOM 3920 C CA . LYS C 3 174 ? -1.632 -12.668 -1.057 1.00 77.46 174 LYS L CA 1
ATOM 3921 C C . LYS C 3 174 ? -0.825 -11.532 -1.704 1.00 71.17 174 LYS L C 1
ATOM 3922 O O . LYS C 3 174 ? -0.036 -11.786 -2.608 1.00 78.65 174 LYS L O 1
ATOM 3928 N N . ASP C 3 175 ? -1.002 -10.292 -1.224 1.00 65.97 175 ASP L N 1
ATOM 3929 C CA . ASP C 3 175 ? -0.505 -9.082 -1.930 1.00 61.16 175 ASP L CA 1
ATOM 3930 C C . ASP C 3 175 ? 0.294 -8.040 -1.105 1.00 59.41 175 ASP L C 1
ATOM 3931 O O . ASP C 3 175 ? 0.650 -6.981 -1.610 1.00 54.90 175 ASP L O 1
ATOM 3936 N N . CYS C 3 176 ? 0.611 -8.341 0.144 1.00 59.29 176 CYS L N 1
ATOM 3937 C CA . CYS C 3 176 ? 1.516 -7.488 0.932 1.00 61.83 176 CYS L CA 1
ATOM 3938 C C . CYS C 3 176 ? 0.912 -6.134 1.249 1.00 56.45 176 CYS L C 1
ATOM 3939 O O . CYS C 3 176 ? 1.636 -5.210 1.607 1.00 54.00 176 CYS L O 1
ATOM 3942 N N . THR C 3 177 ? -0.404 -6.021 1.183 1.00 54.03 177 THR L N 1
ATOM 3943 C CA . THR C 3 177 ? -1.044 -4.785 1.590 1.00 56.88 177 THR L CA 1
ATOM 3944 C C . THR C 3 177 ? -1.582 -4.922 2.974 1.00 53.69 177 THR L C 1
ATOM 3945 O O . THR C 3 177 ? -1.751 -6.024 3.487 1.00 51.02 177 THR L O 1
ATOM 3949 N N . TYR C 3 178 ? -1.880 -3.779 3.557 1.00 53.01 178 TYR L N 1
ATOM 3950 C CA . TYR C 3 178 ? -2.611 -3.715 4.794 1.00 52.47 178 TYR L CA 1
ATOM 3951 C C . TYR C 3 178 ? -4.014 -3.176 4.493 1.00 51.86 178 TYR L C 1
ATOM 3952 O O . TYR C 3 178 ? -4.275 -2.682 3.404 1.00 55.47 178 TYR L O 1
ATOM 3961 N N . SER C 3 179 ? -4.895 -3.279 5.479 1.00 54.40 179 SER L N 1
ATOM 3962 C CA . SER C 3 179 ? -6.233 -2.656 5.468 1.00 53.17 179 SER L CA 1
ATOM 3963 C C . SER C 3 179 ? -6.487 -2.028 6.835 1.00 54.08 179 SER L C 1
ATOM 3964 O O . SER C 3 179 ? -5.883 -2.434 7.831 1.00 50.13 179 SER L O 1
ATOM 3967 N N . MET C 3 180 ? -7.375 -1.044 6.890 1.00 54.24 180 MET L N 1
ATOM 3968 C CA . MET C 3 180 ? -7.686 -0.408 8.144 1.00 60.28 180 MET L CA 1
ATOM 3969 C C . MET C 3 180 ? -9.138 -0.058 8.261 1.00 56.20 180 MET L C 1
ATOM 3970 O O . MET C 3 180 ? -9.683 0.476 7.312 1.00 63.17 180 MET L O 1
ATOM 3975 N N . SER C 3 181 ? -9.738 -0.309 9.429 1.00 50.95 181 SER L N 1
ATOM 3976 C CA . SER C 3 181 ? -11.062 0.233 9.781 1.00 50.61 181 SER L CA 1
ATOM 3977 C C . SER C 3 181 ? -10.888 1.380 10.750 1.00 54.21 181 SER L C 1
ATOM 3978 O O . SER C 3 181 ? -10.126 1.293 11.712 1.00 56.35 181 SER L O 1
ATOM 3981 N N . SER C 3 182 ? -11.627 2.449 10.521 1.00 61.12 182 SER L N 1
ATOM 3982 C CA . SER C 3 182 ? -11.671 3.565 11.450 1.00 62.03 182 SER L CA 1
ATOM 3983 C C . SER C 3 182 ? -13.104 3.719 11.883 1.00 57.69 182 SER L C 1
ATOM 3984 O O . SER C 3 182 ? -13.989 3.782 11.055 1.00 50.27 182 SER L O 1
ATOM 3987 N N . THR C 3 183 ? -13.343 3.792 13.180 1.00 61.78 183 THR L N 1
ATOM 3988 C CA . THR C 3 183 ? -14.711 3.946 13.646 1.00 70.31 183 THR L CA 1
ATOM 3989 C C . THR C 3 183 ? -14.883 5.157 14.562 1.00 77.37 183 THR L C 1
ATOM 3990 O O . THR C 3 183 ? -14.046 5.418 15.434 1.00 81.09 183 THR L O 1
ATOM 3994 N N . LEU C 3 184 ? -15.963 5.901 14.314 1.00 81.85 184 LEU L N 1
ATOM 3995 C CA . LEU C 3 184 ? -16.320 7.086 15.089 1.00 81.15 184 LEU L CA 1
ATOM 3996 C C . LEU C 3 184 ? -17.587 6.816 15.885 1.00 82.27 184 LEU L C 1
ATOM 3997 O O . LEU C 3 184 ? -18.687 6.847 15.335 1.00 74.17 184 LEU L O 1
ATOM 4002 N N . THR C 3 185 ? -17.413 6.568 17.184 1.00 86.97 185 THR L N 1
ATOM 4003 C CA . THR C 3 185 ? -18.522 6.235 18.056 1.00 89.78 185 THR L CA 1
ATOM 4004 C C . THR C 3 185 ? -19.115 7.513 18.674 1.00 95.40 185 THR L C 1
ATOM 4005 O O . THR C 3 185 ? -18.419 8.267 19.354 1.00 103.27 185 THR L O 1
ATOM 4009 N N . LEU C 3 186 ? -20.400 7.745 18.385 1.00 96.31 186 LEU L N 1
ATOM 4010 C CA . LEU C 3 186 ? -21.191 8.877 18.875 1.00 86.77 186 LEU L CA 1
ATOM 4011 C C . LEU C 3 186 ? -22.464 8.324 19.493 1.00 90.60 186 LEU L C 1
ATOM 4012 O O . LEU C 3 186 ? -22.889 7.209 19.177 1.00 82.47 186 LEU L O 1
ATOM 4017 N N . THR C 3 187 ? -23.106 9.126 20.327 1.00 94.73 187 THR L N 1
ATOM 4018 C CA . THR C 3 187 ? -24.483 8.848 20.730 1.00 93.62 187 THR L CA 1
ATOM 4019 C C . THR C 3 187 ? -25.410 9.259 19.595 1.00 83.12 187 THR L C 1
ATOM 4020 O O . THR C 3 187 ? -25.027 10.089 18.761 1.00 70.86 187 THR L O 1
ATOM 4024 N N . LYS C 3 188 ? -26.612 8.677 19.566 1.00 82.78 188 LYS L N 1
ATOM 4025 C CA . LYS C 3 188 ? -27.686 9.084 18.635 1.00 85.26 188 LYS L CA 1
ATOM 4026 C C . LYS C 3 188 ? -27.923 10.570 18.767 1.00 89.43 188 LYS L C 1
ATOM 4027 O O . LYS C 3 188 ? -28.028 11.294 17.783 1.00 86.59 188 LYS L O 1
ATOM 4033 N N . ASP C 3 189 ? -27.979 10.996 20.025 1.00 100.73 189 ASP L N 1
ATOM 4034 C CA . ASP C 3 189 ? -28.065 12.397 20.428 1.00 101.19 189 ASP L CA 1
ATOM 4035 C C . ASP C 3 189 ? -27.170 13.322 19.567 1.00 84.79 189 ASP L C 1
ATOM 4036 O O . ASP C 3 189 ? -27.669 14.112 18.772 1.00 75.92 189 ASP L O 1
ATOM 4041 N N . GLU C 3 190 ? -25.854 13.199 19.688 1.00 83.66 190 GLU L N 1
ATOM 4042 C CA . GLU C 3 190 ? -24.947 14.053 18.922 1.00 87.72 190 GLU L CA 1
ATOM 4043 C C . GLU C 3 190 ? -25.021 13.787 17.424 1.00 85.51 190 GLU L C 1
ATOM 4044 O O . GLU C 3 190 ? -24.665 14.644 16.599 1.00 79.75 190 GLU L O 1
ATOM 4050 N N . TYR C 3 191 ? -25.399 12.572 17.067 1.00 84.64 191 TYR L N 1
ATOM 4051 C CA . TYR C 3 191 ? -25.498 12.233 15.663 1.00 81.35 191 TYR L CA 1
ATOM 4052 C C . TYR C 3 191 ? -26.515 13.112 14.922 1.00 83.38 191 TYR L C 1
ATOM 4053 O O . TYR C 3 191 ? -26.175 13.717 13.891 1.00 86.76 191 TYR L O 1
ATOM 4062 N N . GLU C 3 192 ? -27.730 13.205 15.478 1.00 82.96 192 GLU L N 1
ATOM 4063 C CA . GLU C 3 192 ? -28.852 13.931 14.866 1.00 78.30 192 GLU L CA 1
ATOM 4064 C C . GLU C 3 192 ? -28.566 15.449 14.679 1.00 77.23 192 GLU L C 1
ATOM 4065 O O . GLU C 3 192 ? -29.101 16.066 13.770 1.00 70.38 192 GLU L O 1
ATOM 4071 N N . ARG C 3 193 ? -27.682 16.030 15.494 1.00 84.52 193 ARG L N 1
ATOM 4072 C CA . ARG C 3 193 ? -27.314 17.456 15.337 1.00 90.90 193 ARG L CA 1
ATOM 4073 C C . ARG C 3 193 ? -26.604 17.844 14.031 1.00 87.92 193 ARG L C 1
ATOM 4074 O O . ARG C 3 193 ? -26.669 19.014 13.634 1.00 88.67 193 ARG L O 1
ATOM 4082 N N . HIS C 3 194 ? -25.918 16.907 13.379 1.00 82.67 194 HIS L N 1
ATOM 4083 C CA . HIS C 3 194 ? -25.062 17.266 12.244 1.00 81.72 194 HIS L CA 1
ATOM 4084 C C . HIS C 3 194 ? -25.500 16.545 11.002 1.00 80.20 194 HIS L C 1
ATOM 4085 O O . HIS C 3 194 ? -26.344 15.635 11.078 1.00 67.26 194 HIS L O 1
ATOM 4092 N N . ASN C 3 195 ? -24.917 16.955 9.868 1.00 79.49 195 ASN L N 1
ATOM 4093 C CA . ASN C 3 195 ? -25.331 16.491 8.526 1.00 80.70 195 ASN L CA 1
ATOM 4094 C C . ASN C 3 195 ? -24.172 15.926 7.671 1.00 78.86 195 ASN L C 1
ATOM 4095 O O . ASN C 3 195 ? -24.179 14.747 7.308 1.00 71.00 195 ASN L O 1
ATOM 4100 N N . SER C 3 196 ? -23.173 16.769 7.402 1.00 77.44 196 SER L N 1
ATOM 4101 C CA . SER C 3 196 ? -21.970 16.413 6.637 1.00 77.08 196 SER L CA 1
ATOM 4102 C C . SER C 3 196 ? -20.941 15.567 7.446 1.00 81.12 196 SER L C 1
ATOM 4103 O O . SER C 3 196 ? -20.164 16.088 8.261 1.00 70.88 196 SER L O 1
ATOM 4106 N N . TYR C 3 197 ? -20.944 14.257 7.212 1.00 82.43 197 TYR L N 1
ATOM 4107 C CA . TYR C 3 197 ? -19.929 13.362 7.773 1.00 80.85 197 TYR L CA 1
ATOM 4108 C C . TYR C 3 197 ? -18.987 12.873 6.666 1.00 74.04 197 TYR L C 1
ATOM 4109 O O . TYR C 3 197 ? -19.418 12.556 5.570 1.00 69.91 197 TYR L O 1
ATOM 4118 N N . THR C 3 198 ? -17.698 12.829 6.974 1.00 72.07 198 THR L N 1
ATOM 4119 C CA . THR C 3 198 ? -16.670 12.620 5.979 1.00 74.51 198 THR L CA 1
ATOM 4120 C C . THR C 3 198 ? -15.449 11.889 6.534 1.00 77.87 198 THR L C 1
ATOM 4121 O O . THR C 3 198 ? -15.137 11.986 7.713 1.00 82.30 198 THR L O 1
ATOM 4125 N N . CYS C 3 199 ? -14.741 11.187 5.652 1.00 80.31 199 CYS L N 1
ATOM 4126 C CA . CYS C 3 199 ? -13.631 10.332 6.033 1.00 74.30 199 CYS L CA 1
ATOM 4127 C C . CYS C 3 199 ? -12.419 10.577 5.110 1.00 75.00 199 CYS L C 1
ATOM 4128 O O . CYS C 3 199 ? -12.497 10.364 3.890 1.00 64.29 199 CYS L O 1
ATOM 4131 N N . GLU C 3 200 ? -11.301 11.021 5.694 1.00 80.32 200 GLU L N 1
ATOM 4132 C CA . GLU C 3 200 ? -10.134 11.479 4.904 1.00 84.91 200 GLU L CA 1
ATOM 4133 C C . GLU C 3 200 ? -8.902 10.608 5.048 1.00 85.30 200 GLU L C 1
ATOM 4134 O O . GLU C 3 200 ? -8.401 10.387 6.145 1.00 86.13 200 GLU L O 1
ATOM 4140 N N . ALA C 3 201 ? -8.371 10.177 3.918 1.00 79.30 201 ALA L N 1
ATOM 4141 C CA . ALA C 3 201 ? -7.263 9.270 3.928 1.00 78.76 201 ALA L CA 1
ATOM 4142 C C . ALA C 3 201 ? -6.038 9.963 3.360 1.00 77.99 201 ALA L C 1
ATOM 4143 O O . ALA C 3 201 ? -5.979 10.262 2.172 1.00 73.67 201 ALA L O 1
ATOM 4145 N N . THR C 3 202 ? -5.056 10.212 4.215 1.00 81.77 202 THR L N 1
ATOM 4146 C CA . THR C 3 202 ? -3.831 10.891 3.814 1.00 84.12 202 THR L CA 1
ATOM 4147 C C . THR C 3 202 ? -2.735 9.847 3.667 1.00 82.01 202 THR L C 1
ATOM 4148 O O . THR C 3 202 ? -2.297 9.263 4.655 1.00 80.58 202 THR L O 1
ATOM 4152 N N . HIS C 3 203 ? -2.309 9.605 2.433 1.00 83.30 203 HIS L N 1
ATOM 4153 C CA . HIS C 3 203 ? -1.376 8.527 2.135 1.00 92.94 203 HIS L CA 1
ATOM 4154 C C . HIS C 3 203 ? -0.268 8.975 1.148 1.00 105.20 203 HIS L C 1
ATOM 4155 O O . HIS C 3 203 ? -0.523 9.751 0.217 1.00 100.56 203 HIS L O 1
ATOM 4162 N N . LYS C 3 204 ? 0.950 8.464 1.343 1.00 108.79 204 LYS L N 1
ATOM 4163 C CA . LYS C 3 204 ? 2.074 8.710 0.426 1.00 103.59 204 LYS L CA 1
ATOM 4164 C C . LYS C 3 204 ? 1.659 8.699 -1.072 1.00 100.34 204 LYS L C 1
ATOM 4165 O O . LYS C 3 204 ? 2.213 9.462 -1.863 1.00 91.99 204 LYS L O 1
ATOM 4171 N N . THR C 3 205 ? 0.705 7.850 -1.467 1.00 98.43 205 THR L N 1
ATOM 4172 C CA . THR C 3 205 ? 0.376 7.684 -2.901 1.00 109.05 205 THR L CA 1
ATOM 4173 C C . THR C 3 205 ? -0.037 8.990 -3.593 1.00 112.02 205 THR L C 1
ATOM 4174 O O . THR C 3 205 ? 0.612 9.419 -4.543 1.00 111.35 205 THR L O 1
ATOM 4178 N N . SER C 3 206 ? -1.116 9.610 -3.119 1.00 115.27 206 SER L N 1
ATOM 4179 C CA . SER C 3 206 ? -1.613 10.855 -3.704 1.00 107.54 206 SER L CA 1
ATOM 4180 C C . SER C 3 206 ? -1.208 12.078 -2.878 1.00 105.18 206 SER L C 1
ATOM 4181 O O . SER C 3 206 ? -1.182 12.037 -1.641 1.00 99.61 206 SER L O 1
ATOM 4184 N N . THR C 3 207 ? -0.888 13.161 -3.584 1.00 104.85 207 THR L N 1
ATOM 4185 C CA . THR C 3 207 ? -0.550 14.441 -2.963 1.00 104.72 207 THR L CA 1
ATOM 4186 C C . THR C 3 207 ? -1.756 14.952 -2.164 1.00 106.51 207 THR L C 1
ATOM 4187 O O . THR C 3 207 ? -1.617 15.481 -1.056 1.00 94.21 207 THR L O 1
ATOM 4191 N N . SER C 3 208 ? -2.935 14.762 -2.749 1.00 106.70 208 SER L N 1
ATOM 4192 C CA . SER C 3 208 ? -4.198 15.182 -2.165 1.00 111.54 208 SER L CA 1
ATOM 4193 C C . SER C 3 208 ? -4.942 13.994 -1.577 1.00 107.60 208 SER L C 1
ATOM 4194 O O . SER C 3 208 ? -5.012 12.937 -2.216 1.00 98.71 208 SER L O 1
ATOM 4197 N N . PRO C 3 209 ? -5.573 14.187 -0.401 1.00 102.19 209 PRO L N 1
ATOM 4198 C CA . PRO C 3 209 ? -6.145 13.040 0.277 1.00 98.15 209 PRO L CA 1
ATOM 4199 C C . PRO C 3 209 ? -7.391 12.486 -0.423 1.00 89.56 209 PRO L C 1
ATOM 4200 O O . PRO C 3 209 ? -8.076 13.210 -1.136 1.00 87.77 209 PRO L O 1
ATOM 4204 N N . ILE C 3 210 ? -7.646 11.200 -0.216 1.00 85.54 210 ILE L N 1
ATOM 4205 C CA . ILE C 3 210 ? -8.883 10.565 -0.649 1.00 88.17 210 ILE L CA 1
ATOM 4206 C C . ILE C 3 210 ? -9.984 10.876 0.344 1.00 81.89 210 ILE L C 1
ATOM 4207 O O . ILE C 3 210 ? -9.755 10.862 1.559 1.00 81.56 210 ILE L O 1
ATOM 4212 N N . VAL C 3 211 ? -11.187 11.116 -0.173 1.00 75.11 211 VAL L N 1
ATOM 4213 C CA . VAL C 3 211 ? -12.313 11.548 0.667 1.00 72.75 211 VAL L CA 1
ATOM 4214 C C . VAL C 3 211 ? -13.629 10.864 0.299 1.00 68.06 211 VAL L C 1
ATOM 4215 O O . VAL C 3 211 ? -14.060 10.860 -0.858 1.00 64.97 211 VAL L O 1
ATOM 4219 N N . LYS C 3 212 ? -14.269 10.286 1.298 1.00 65.99 212 LYS L N 1
ATOM 4220 C CA . LYS C 3 212 ? -15.596 9.756 1.108 1.00 69.25 212 LYS L CA 1
ATOM 4221 C C . LYS C 3 212 ? -16.465 10.300 2.210 1.00 68.87 212 LYS L C 1
ATOM 4222 O O . LYS C 3 212 ? -15.988 10.560 3.315 1.00 67.57 212 LYS L O 1
ATOM 4228 N N . SER C 3 213 ? -17.742 10.498 1.890 1.00 72.89 213 SER L N 1
ATOM 4229 C CA . SER C 3 213 ? -18.647 11.275 2.739 1.00 68.93 213 SER L CA 1
ATOM 4230 C C . SER C 3 213 ? -20.093 10.958 2.511 1.00 61.21 213 SER L C 1
ATOM 4231 O O . SER C 3 213 ? -20.440 10.230 1.605 1.00 63.17 213 SER L O 1
ATOM 4234 N N . PHE C 3 214 ? -20.936 11.502 3.367 1.00 65.19 214 PHE L N 1
ATOM 4235 C CA . PHE C 3 214 ? -22.368 11.388 3.205 1.00 68.72 214 PHE L CA 1
ATOM 4236 C C . PHE C 3 214 ? -23.043 12.419 4.093 1.00 76.35 214 PHE L C 1
ATOM 4237 O O . PHE C 3 214 ? -22.432 12.952 5.044 1.00 70.66 214 PHE L O 1
ATOM 4245 N N . ASN C 3 215 ? -24.311 12.676 3.772 1.00 80.31 215 ASN L N 1
ATOM 4246 C CA . ASN C 3 215 ? -25.122 13.655 4.468 1.00 77.16 215 ASN L CA 1
ATOM 4247 C C . ASN C 3 215 ? -26.336 12.950 5.067 1.00 81.33 215 ASN L C 1
ATOM 4248 O O . ASN C 3 215 ? -27.078 12.251 4.357 1.00 87.63 215 ASN L O 1
ATOM 4253 N N . ARG C 3 216 ? -26.496 13.088 6.383 1.00 80.68 216 ARG L N 1
ATOM 4254 C CA . ARG C 3 216 ? -27.517 12.353 7.142 1.00 84.52 216 ARG L CA 1
ATOM 4255 C C . ARG C 3 216 ? -28.942 12.539 6.588 1.00 89.31 216 ARG L C 1
ATOM 4256 O O . ARG C 3 216 ? -29.614 11.562 6.217 1.00 94.32 216 ARG L O 1
ATOM 4264 N N . CYS D 1 2 ? 21.605 35.121 14.476 1.00 97.25 1 CYS B N 1
ATOM 4265 C CA . CYS D 1 2 ? 22.348 33.824 14.295 1.00 101.07 1 CYS B CA 1
ATOM 4266 C C . CYS D 1 2 ? 22.640 33.142 15.646 1.00 97.66 1 CYS B C 1
ATOM 4267 O O . CYS D 1 2 ? 23.464 32.217 15.731 1.00 83.91 1 CYS B O 1
ATOM 4270 N N . ASP D 1 3 ? 21.941 33.593 16.690 1.00 100.70 2 ASP B N 1
ATOM 4271 C CA . ASP D 1 3 ? 22.112 33.070 18.051 1.00 98.53 2 ASP B CA 1
ATOM 4272 C C . ASP D 1 3 ? 21.156 31.885 18.207 1.00 80.54 2 ASP B C 1
ATOM 4273 O O . ASP D 1 3 ? 21.574 30.780 18.504 1.00 67.90 2 ASP B O 1
ATOM 4278 N N . ALA D 1 4 ? 19.879 32.144 17.945 1.00 71.32 3 ALA B N 1
ATOM 4279 C CA . ALA D 1 4 ? 18.793 31.170 18.040 1.00 68.12 3 ALA B CA 1
ATOM 4280 C C . ALA D 1 4 ? 18.855 29.950 17.099 1.00 63.26 3 ALA B C 1
ATOM 4281 O O . ALA D 1 4 ? 17.953 29.110 17.124 1.00 65.45 3 ALA B O 1
ATOM 4283 N N . PHE D 1 5 ? 19.869 29.846 16.259 1.00 62.71 4 PHE B N 1
ATOM 4284 C CA . PHE D 1 5 ? 20.158 28.565 15.595 1.00 68.50 4 PHE B CA 1
ATOM 4285 C C . PHE D 1 5 ? 21.220 27.759 16.353 1.00 68.60 4 PHE B C 1
ATOM 4286 O O . PHE D 1 5 ? 21.219 26.536 16.328 1.00 67.42 4 PHE B O 1
ATOM 4294 N N . VAL D 1 6 ? 22.111 28.451 17.052 1.00 74.08 5 VAL B N 1
ATOM 4295 C CA . VAL D 1 6 ? 23.252 27.807 17.695 1.00 70.85 5 VAL B CA 1
ATOM 4296 C C . VAL D 1 6 ? 22.781 26.741 18.655 1.00 66.68 5 VAL B C 1
ATOM 4297 O O . VAL D 1 6 ? 21.796 26.929 19.374 1.00 65.79 5 VAL B O 1
ATOM 4301 N N . GLY D 1 7 ? 23.471 25.612 18.664 1.00 63.75 6 GLY B N 1
ATOM 4302 C CA . GLY D 1 7 ? 23.156 24.567 19.617 1.00 60.88 6 GLY B CA 1
ATOM 4303 C C . GLY D 1 7 ? 23.149 23.214 18.991 1.00 60.29 6 GLY B C 1
ATOM 4304 O O . GLY D 1 7 ? 23.432 23.045 17.809 1.00 53.75 6 GLY B O 1
ATOM 4305 N N . THR D 1 8 ? 22.788 22.244 19.813 1.00 63.30 7 THR B N 1
ATOM 4306 C CA . THR D 1 8 ? 22.678 20.861 19.401 1.00 62.33 7 THR B CA 1
ATOM 4307 C C . THR D 1 8 ? 21.192 20.601 19.286 1.00 55.08 7 THR B C 1
ATOM 4308 O O . THR D 1 8 ? 20.418 21.121 20.100 1.00 60.30 7 THR B O 1
ATOM 4312 N N . TRP D 1 9 ? 20.797 19.847 18.260 1.00 47.39 8 TRP B N 1
ATOM 4313 C CA . TRP D 1 9 ? 19.392 19.663 17.923 1.00 45.15 8 TRP B CA 1
ATOM 4314 C C . TRP D 1 9 ? 19.127 18.201 17.673 1.00 51.19 8 TRP B C 1
ATOM 4315 O O . TRP D 1 9 ? 19.987 17.503 17.157 1.00 60.54 8 TRP B O 1
ATOM 4326 N N . LYS D 1 10 ? 17.922 17.741 18.003 1.00 54.07 9 LYS B N 1
ATOM 4327 C CA . LYS D 1 10 ? 17.603 16.319 18.044 1.00 51.40 9 LYS B CA 1
ATOM 4328 C C . LYS D 1 10 ? 16.316 16.064 17.280 1.00 46.28 9 LYS B C 1
ATOM 4329 O O . LYS D 1 10 ? 15.291 16.654 17.551 1.00 42.58 9 LYS B O 1
ATOM 4335 N N . LEU D 1 11 ? 16.379 15.146 16.329 1.00 49.86 10 LEU B N 1
ATOM 4336 C CA . LEU D 1 11 ? 15.288 14.932 15.375 1.00 50.57 10 LEU B CA 1
ATOM 4337 C C . LEU D 1 11 ? 14.071 14.304 16.015 1.00 48.91 10 LEU B C 1
ATOM 4338 O O . LEU D 1 11 ? 14.170 13.292 16.688 1.00 49.19 10 LEU B O 1
ATOM 4343 N N . VAL D 1 12 ? 12.916 14.910 15.804 1.00 50.75 11 VAL B N 1
ATOM 4344 C CA . VAL D 1 12 ? 11.694 14.425 16.436 1.00 53.54 11 VAL B CA 1
ATOM 4345 C C . VAL D 1 12 ? 10.520 14.108 15.510 1.00 53.52 11 VAL B C 1
ATOM 4346 O O . VAL D 1 12 ? 9.536 13.557 15.975 1.00 50.24 11 VAL B O 1
ATOM 4350 N N . SER D 1 13 ? 10.598 14.488 14.234 1.00 59.65 12 SER B N 1
ATOM 4351 C CA . SER D 1 13 ? 9.641 14.002 13.206 1.00 63.52 12 SER B CA 1
ATOM 4352 C C . SER D 1 13 ? 10.188 14.116 11.791 1.00 67.84 12 SER B C 1
ATOM 4353 O O . SER D 1 13 ? 11.043 14.963 11.517 1.00 83.32 12 SER B O 1
ATOM 4356 N N . SER D 1 14 ? 9.679 13.262 10.906 1.00 69.83 13 SER B N 1
ATOM 4357 C CA . SER D 1 14 ? 10.095 13.217 9.495 1.00 70.59 13 SER B CA 1
ATOM 4358 C C . SER D 1 14 ? 8.873 13.109 8.572 1.00 71.58 13 SER B C 1
ATOM 4359 O O . SER D 1 14 ? 7.754 12.816 9.013 1.00 67.12 13 SER B O 1
ATOM 4362 N N . GLU D 1 15 ? 9.111 13.354 7.287 1.00 80.19 14 GLU B N 1
ATOM 4363 C CA . GLU D 1 15 ? 8.048 13.477 6.277 1.00 89.17 14 GLU B CA 1
ATOM 4364 C C . GLU D 1 15 ? 8.713 13.540 4.904 1.00 91.82 14 GLU B C 1
ATOM 4365 O O . GLU D 1 15 ? 9.337 14.546 4.567 1.00 100.55 14 GLU B O 1
ATOM 4371 N N . ASN D 1 16 ? 8.601 12.457 4.141 1.00 80.16 15 ASN B N 1
ATOM 4372 C CA . ASN D 1 16 ? 9.026 12.417 2.745 1.00 74.29 15 ASN B CA 1
ATOM 4373 C C . ASN D 1 16 ? 10.524 12.361 2.490 1.00 74.13 15 ASN B C 1
ATOM 4374 O O . ASN D 1 16 ? 10.955 12.507 1.359 1.00 79.00 15 ASN B O 1
ATOM 4379 N N . PHE D 1 17 ? 11.327 12.133 3.519 1.00 78.10 16 PHE B N 1
ATOM 4380 C CA . PHE D 1 17 ? 12.787 12.099 3.344 1.00 81.99 16 PHE B CA 1
ATOM 4381 C C . PHE D 1 17 ? 13.295 11.003 2.389 1.00 88.60 16 PHE B C 1
ATOM 4382 O O . PHE D 1 17 ? 14.411 11.106 1.854 1.00 88.44 16 PHE B O 1
ATOM 4390 N N . ASP D 1 18 ? 12.495 9.965 2.167 1.00 95.47 17 ASP B N 1
ATOM 4391 C CA . ASP D 1 18 ? 12.836 9.010 1.128 1.00 106.42 17 ASP B CA 1
ATOM 4392 C C . ASP D 1 18 ? 12.603 9.661 -0.237 1.00 109.09 17 ASP B C 1
ATOM 4393 O O . ASP D 1 18 ? 13.479 9.631 -1.104 1.00 104.86 17 ASP B O 1
ATOM 4398 N N . ASP D 1 19 ? 11.422 10.257 -0.410 1.00 106.85 18 ASP B N 1
ATOM 4399 C CA . ASP D 1 19 ? 11.040 10.902 -1.669 1.00 101.68 18 ASP B CA 1
ATOM 4400 C C . ASP D 1 19 ? 12.061 11.955 -2.076 1.00 94.79 18 ASP B C 1
ATOM 4401 O O . ASP D 1 19 ? 12.588 11.921 -3.186 1.00 93.83 18 ASP B O 1
ATOM 4406 N N . TYR D 1 20 ? 12.304 12.909 -1.187 1.00 89.19 19 TYR B N 1
ATOM 4407 C CA . TYR D 1 20 ? 13.277 13.940 -1.462 1.00 86.25 19 TYR B CA 1
ATOM 4408 C C . TYR D 1 20 ? 14.598 13.302 -1.912 1.00 89.21 19 TYR B C 1
ATOM 4409 O O . TYR D 1 20 ? 15.221 13.805 -2.835 1.00 92.87 19 TYR B O 1
ATOM 4418 N N . MET D 1 21 ? 15.013 12.194 -1.304 1.00 94.16 20 MET B N 1
ATOM 4419 C CA . MET D 1 21 ? 16.330 11.602 -1.649 1.00 108.06 20 MET B CA 1
ATOM 4420 C C . MET D 1 21 ? 16.437 10.869 -3.004 1.00 109.62 20 MET B C 1
ATOM 4421 O O . MET D 1 21 ? 17.514 10.861 -3.618 1.00 104.01 20 MET B O 1
ATOM 4426 N N . LYS D 1 22 ? 15.349 10.244 -3.451 1.00 115.05 21 LYS B N 1
ATOM 4427 C CA . LYS D 1 22 ? 15.305 9.695 -4.814 1.00 114.99 21 LYS B CA 1
ATOM 4428 C C . LYS D 1 22 ? 15.245 10.807 -5.878 1.00 120.31 21 LYS B C 1
ATOM 4429 O O . LYS D 1 22 ? 15.635 10.578 -7.018 1.00 120.19 21 LYS B O 1
ATOM 4435 N N . GLU D 1 23 ? 14.761 11.996 -5.495 1.00 112.61 22 GLU B N 1
ATOM 4436 C CA . GLU D 1 23 ? 14.785 13.194 -6.361 1.00 100.16 22 GLU B CA 1
ATOM 4437 C C . GLU D 1 23 ? 16.182 13.765 -6.512 1.00 93.99 22 GLU B C 1
ATOM 4438 O O . GLU D 1 23 ? 16.573 14.194 -7.580 1.00 92.29 22 GLU B O 1
ATOM 4444 N N . VAL D 1 24 ? 16.933 13.770 -5.424 1.00 92.88 23 VAL B N 1
ATOM 4445 C CA . VAL D 1 24 ? 18.331 14.183 -5.463 1.00 95.15 23 VAL B CA 1
ATOM 4446 C C . VAL D 1 24 ? 19.162 13.047 -6.088 1.00 102.27 23 VAL B C 1
ATOM 4447 O O . VAL D 1 24 ? 20.308 13.253 -6.497 1.00 101.39 23 VAL B O 1
ATOM 4451 N N . GLY D 1 25 ? 18.572 11.849 -6.149 1.00 105.66 24 GLY B N 1
ATOM 4452 C CA . GLY D 1 25 ? 19.080 10.760 -6.978 1.00 103.64 24 GLY B CA 1
ATOM 4453 C C . GLY D 1 25 ? 20.029 9.809 -6.283 1.00 103.62 24 GLY B C 1
ATOM 4454 O O . GLY D 1 25 ? 21.046 9.434 -6.851 1.00 102.77 24 GLY B O 1
ATOM 4455 N N . VAL D 1 26 ? 19.690 9.400 -5.065 1.00 114.05 25 VAL B N 1
ATOM 4456 C CA . VAL D 1 26 ? 20.510 8.446 -4.308 1.00 113.58 25 VAL B CA 1
ATOM 4457 C C . VAL D 1 26 ? 19.924 7.038 -4.557 1.00 118.67 25 VAL B C 1
ATOM 4458 O O . VAL D 1 26 ? 18.712 6.906 -4.794 1.00 131.86 25 VAL B O 1
ATOM 4462 N N . GLY D 1 27 ? 20.765 6.000 -4.508 1.00 109.54 26 GLY B N 1
ATOM 4463 C CA . GLY D 1 27 ? 20.353 4.639 -4.891 1.00 110.87 26 GLY B CA 1
ATOM 4464 C C . GLY D 1 27 ? 19.510 3.916 -3.853 1.00 121.80 26 GLY B C 1
ATOM 4465 O O . GLY D 1 27 ? 19.644 4.177 -2.660 1.00 130.14 26 GLY B O 1
ATOM 4466 N N . PHE D 1 28 ? 18.658 2.981 -4.290 1.00 132.37 27 PHE B N 1
ATOM 4467 C CA . PHE D 1 28 ? 17.673 2.331 -3.383 1.00 144.82 27 PHE B CA 1
ATOM 4468 C C . PHE D 1 28 ? 18.323 1.787 -2.102 1.00 141.82 27 PHE B C 1
ATOM 4469 O O . PHE D 1 28 ? 17.957 2.175 -0.985 1.00 137.00 27 PHE B O 1
ATOM 4477 N N . ALA D 1 29 ? 19.292 0.894 -2.273 1.00 137.49 28 ALA B N 1
ATOM 4478 C CA . ALA D 1 29 ? 19.999 0.303 -1.144 1.00 134.02 28 ALA B CA 1
ATOM 4479 C C . ALA D 1 29 ? 20.586 1.383 -0.241 1.00 132.56 28 ALA B C 1
ATOM 4480 O O . ALA D 1 29 ? 20.335 1.394 0.972 1.00 125.25 28 ALA B O 1
ATOM 4482 N N . THR D 1 30 ? 21.318 2.317 -0.850 1.00 129.16 29 THR B N 1
ATOM 4483 C CA . THR D 1 30 ? 22.099 3.304 -0.089 1.00 123.99 29 THR B CA 1
ATOM 4484 C C . THR D 1 30 ? 21.156 4.405 0.501 1.00 120.36 29 THR B C 1
ATOM 4485 O O . THR D 1 30 ? 21.480 5.059 1.503 1.00 111.22 29 THR B O 1
ATOM 4489 N N . ARG D 1 31 ? 19.966 4.541 -0.093 1.00 112.60 30 ARG B N 1
ATOM 4490 C CA . ARG D 1 31 ? 18.912 5.442 0.382 1.00 105.32 30 ARG B CA 1
ATOM 4491 C C . ARG D 1 31 ? 18.204 4.938 1.638 1.00 105.23 30 ARG B C 1
ATOM 4492 O O . ARG D 1 31 ? 17.843 5.727 2.503 1.00 91.17 30 ARG B O 1
ATOM 4500 N N . LYS D 1 32 ? 17.973 3.631 1.727 1.00 112.17 31 LYS B N 1
ATOM 4501 C CA . LYS D 1 32 ? 17.304 3.068 2.903 1.00 118.48 31 LYS B CA 1
ATOM 4502 C C . LYS D 1 32 ? 18.193 3.157 4.151 1.00 123.99 31 LYS B C 1
ATOM 4503 O O . LYS D 1 32 ? 17.749 3.642 5.187 1.00 117.27 31 LYS B O 1
ATOM 4509 N N . VAL D 1 33 ? 19.456 2.743 4.030 1.00 124.96 32 VAL B N 1
ATOM 4510 C CA . VAL D 1 33 ? 20.387 2.735 5.171 1.00 123.51 32 VAL B CA 1
ATOM 4511 C C . VAL D 1 33 ? 20.604 4.127 5.789 1.00 117.92 32 VAL B C 1
ATOM 4512 O O . VAL D 1 33 ? 20.660 4.264 7.013 1.00 126.75 32 VAL B O 1
ATOM 4516 N N . ALA D 1 34 ? 20.700 5.153 4.956 1.00 107.57 33 ALA B N 1
ATOM 4517 C CA . ALA D 1 34 ? 20.749 6.522 5.456 1.00 104.85 33 ALA B CA 1
ATOM 4518 C C . ALA D 1 34 ? 19.398 6.962 6.058 1.00 119.61 33 ALA B C 1
ATOM 4519 O O . ALA D 1 34 ? 19.364 7.751 7.000 1.00 121.18 33 ALA B O 1
ATOM 4521 N N . GLY D 1 35 ? 18.287 6.457 5.515 1.00 130.97 34 GLY B N 1
ATOM 4522 C CA . GLY D 1 35 ? 16.946 6.783 6.017 1.00 120.92 34 GLY B CA 1
ATOM 4523 C C . GLY D 1 35 ? 16.601 6.152 7.357 1.00 121.41 34 GLY B C 1
ATOM 4524 O O . GLY D 1 35 ? 15.751 6.670 8.065 1.00 120.68 34 GLY B O 1
ATOM 4525 N N . MET D 1 36 ? 17.250 5.035 7.701 1.00 122.54 35 MET B N 1
ATOM 4526 C CA . MET D 1 36 ? 17.066 4.385 9.009 1.00 115.37 35 MET B CA 1
ATOM 4527 C C . MET D 1 36 ? 17.549 5.342 10.079 1.00 106.69 35 MET B C 1
ATOM 4528 O O . MET D 1 36 ? 16.774 5.759 10.941 1.00 112.58 35 MET B O 1
ATOM 4533 N N . ALA D 1 37 ? 18.836 5.691 10.003 1.00 93.31 36 ALA B N 1
ATOM 4534 C CA . ALA D 1 37 ? 19.483 6.507 11.023 1.00 91.99 36 ALA B CA 1
ATOM 4535 C C . ALA D 1 37 ? 18.702 7.779 11.306 1.00 87.45 36 ALA B C 1
ATOM 4536 O O . ALA D 1 37 ? 17.852 8.182 10.536 1.00 77.10 36 ALA B O 1
ATOM 4538 N N . LYS D 1 38 ? 19.013 8.396 12.435 1.00 92.03 37 LYS B N 1
ATOM 4539 C CA . LYS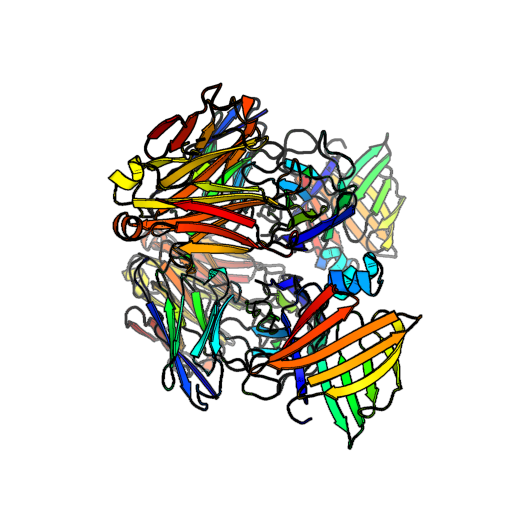 D 1 38 ? 18.413 9.640 12.854 1.00 89.92 37 LYS B CA 1
ATOM 4540 C C . LYS D 1 38 ? 19.594 10.580 13.017 1.00 90.49 37 LYS B C 1
ATOM 4541 O O . LYS D 1 38 ? 20.441 10.345 13.872 1.00 92.79 37 LYS B O 1
ATOM 4547 N N . PRO D 1 39 ? 19.694 11.612 12.164 1.00 86.46 38 PRO B N 1
ATOM 4548 C CA . PRO D 1 39 ? 20.739 12.615 12.386 1.00 87.28 38 PRO B CA 1
ATOM 4549 C C . PRO D 1 39 ? 20.310 13.677 13.375 1.00 77.30 38 PRO B C 1
ATOM 4550 O O . PRO D 1 39 ? 19.135 14.050 13.431 1.00 68.54 38 PRO B O 1
ATOM 4554 N N . ASN D 1 40 ? 21.275 14.136 14.150 1.00 72.43 39 ASN B N 1
ATOM 4555 C CA . ASN D 1 40 ? 21.126 15.339 14.924 1.00 77.54 39 ASN B CA 1
ATOM 4556 C C . ASN D 1 40 ? 21.578 16.517 14.054 1.00 73.35 39 ASN B C 1
ATOM 4557 O O . ASN D 1 40 ? 21.772 16.351 12.856 1.00 81.12 39 ASN B O 1
ATOM 4562 N N . MET D 1 41 ? 21.780 17.684 14.659 1.00 59.69 40 MET B N 1
ATOM 4563 C CA . MET D 1 41 ? 22.235 18.834 13.935 1.00 56.47 40 MET B CA 1
ATOM 4564 C C . MET D 1 41 ? 22.900 19.798 14.930 1.00 58.82 40 MET B C 1
ATOM 4565 O O . MET D 1 41 ? 22.240 20.414 15.770 1.00 51.87 40 MET B O 1
ATOM 4570 N N . ILE D 1 42 ? 24.228 19.895 14.853 1.00 59.59 41 ILE B N 1
ATOM 4571 C CA . ILE D 1 42 ? 24.970 20.790 15.712 1.00 61.95 41 ILE B CA 1
ATOM 4572 C C . ILE D 1 42 ? 25.404 21.993 14.913 1.00 59.92 41 ILE B C 1
ATOM 4573 O O . ILE D 1 42 ? 25.944 21.850 13.833 1.00 59.51 41 ILE B O 1
ATOM 4578 N N . ILE D 1 43 ? 25.182 23.171 15.482 1.00 56.12 42 ILE B N 1
ATOM 4579 C CA . ILE D 1 43 ? 25.392 24.417 14.801 1.00 52.98 42 ILE B CA 1
ATOM 4580 C C . ILE D 1 43 ? 26.181 25.345 15.701 1.00 57.69 42 ILE B C 1
ATOM 4581 O O . ILE D 1 43 ? 25.723 25.721 16.787 1.00 62.98 42 ILE B O 1
ATOM 4586 N N . SER D 1 44 ? 27.355 25.737 15.224 1.00 64.72 43 SER B N 1
ATOM 4587 C CA . SER D 1 44 ? 28.288 26.562 15.982 1.00 67.12 43 SER B CA 1
ATOM 4588 C C . SER D 1 44 ? 28.682 27.803 15.168 1.00 71.43 43 SER B C 1
ATOM 4589 O O . SER D 1 44 ? 28.399 27.877 13.978 1.00 64.38 43 SER B O 1
ATOM 4592 N N . VAL D 1 45 ? 29.318 28.765 15.841 1.00 71.55 44 VAL B N 1
ATOM 4593 C CA . VAL D 1 45 ? 29.756 30.026 15.232 1.00 72.49 44 VAL B CA 1
ATOM 4594 C C . VAL D 1 45 ? 31.114 30.472 15.807 1.00 80.73 44 VAL B C 1
ATOM 4595 O O . VAL D 1 45 ? 31.210 31.373 16.649 1.00 65.34 44 VAL B O 1
ATOM 4599 N N . ASN D 1 46 ? 32.159 29.823 15.305 1.00 93.95 45 ASN B N 1
ATOM 4600 C CA . ASN D 1 46 ? 33.546 30.186 15.572 1.00 101.83 45 ASN B CA 1
ATOM 4601 C C . ASN D 1 46 ? 33.917 31.566 14.952 1.00 93.89 45 ASN B C 1
ATOM 4602 O O . ASN D 1 46 ? 34.341 31.653 13.792 1.00 82.99 45 ASN B O 1
ATOM 4607 N N . GLY D 1 47 ? 33.742 32.641 15.718 1.00 89.93 46 GLY B N 1
ATOM 4608 C CA . GLY D 1 47 ? 34.024 33.998 15.225 1.00 90.83 46 GLY B CA 1
ATOM 4609 C C . GLY D 1 47 ? 32.944 34.478 14.264 1.00 94.72 46 GLY B C 1
ATOM 4610 O O . GLY D 1 47 ? 31.921 35.028 14.685 1.00 89.08 46 GLY B O 1
ATOM 4611 N N . ASP D 1 48 ? 33.181 34.292 12.966 1.00 96.04 47 ASP B N 1
ATOM 4612 C CA . ASP D 1 48 ? 32.134 34.490 11.958 1.00 97.54 47 ASP B CA 1
ATOM 4613 C C . ASP D 1 48 ? 31.939 33.270 11.033 1.00 97.66 47 ASP B C 1
ATOM 4614 O O . ASP D 1 48 ? 31.075 33.261 10.144 1.00 112.22 47 ASP B O 1
ATOM 4619 N N . LEU D 1 49 ? 32.760 32.250 11.215 1.00 93.36 48 LEU B N 1
ATOM 4620 C CA . LEU D 1 49 ? 32.701 31.072 10.368 1.00 95.16 48 LEU B CA 1
ATOM 4621 C C . LEU D 1 49 ? 31.733 30.037 10.999 1.00 91.18 48 LEU B C 1
ATOM 4622 O O . LEU D 1 49 ? 31.994 29.482 12.075 1.00 92.56 48 LEU B O 1
ATOM 4627 N N . VAL D 1 50 ? 30.599 29.828 10.331 1.00 75.60 49 VAL B N 1
ATOM 4628 C CA . VAL D 1 50 ? 29.548 28.940 10.807 1.00 64.96 49 VAL B CA 1
ATOM 4629 C C . VAL D 1 50 ? 29.807 27.461 10.508 1.00 69.76 49 VAL B C 1
ATOM 4630 O O . VAL D 1 50 ? 30.048 27.048 9.376 1.00 62.01 49 VAL B O 1
ATOM 4634 N N . THR D 1 51 ? 29.674 26.636 11.529 1.00 73.65 50 THR B N 1
ATOM 4635 C CA . THR D 1 51 ? 29.881 25.222 11.328 1.00 73.11 50 THR B CA 1
ATOM 4636 C C . THR D 1 51 ? 28.563 24.519 11.620 1.00 64.44 50 THR B C 1
ATOM 4637 O O . THR D 1 51 ? 27.934 24.771 12.637 1.00 64.26 50 THR B O 1
ATOM 4641 N N . ILE D 1 52 ? 28.144 23.677 10.687 1.00 53.61 51 ILE B N 1
ATOM 4642 C CA . ILE D 1 52 ? 26.980 22.869 10.852 1.00 57.46 51 ILE B CA 1
ATOM 4643 C C . ILE D 1 52 ? 27.424 21.443 10.722 1.00 58.25 51 ILE B C 1
ATOM 4644 O O . ILE D 1 52 ? 27.811 21.011 9.659 1.00 51.13 51 ILE B O 1
ATOM 4649 N N . ARG D 1 53 ? 27.333 20.704 11.815 1.00 69.95 52 ARG B N 1
ATOM 4650 C CA . ARG D 1 53 ? 27.678 19.299 11.826 1.00 75.13 52 ARG B CA 1
ATOM 4651 C C . ARG D 1 53 ? 26.390 18.486 11.922 1.00 67.52 52 ARG B C 1
ATOM 4652 O O . ARG D 1 53 ? 25.396 18.929 12.487 1.00 75.36 52 ARG B O 1
ATOM 4660 N N . SER D 1 54 ? 26.379 17.321 11.319 1.00 63.38 53 SER B N 1
ATOM 4661 C CA . SER D 1 54 ? 25.285 16.389 11.515 1.00 73.42 53 SER B CA 1
ATOM 4662 C C . SER D 1 54 ? 25.919 15.068 11.920 1.00 88.26 53 SER B C 1
ATOM 4663 O O . SER D 1 54 ? 26.754 14.541 11.187 1.00 102.29 53 SER B O 1
ATOM 4666 N N . GLU D 1 55 ? 25.509 14.527 13.066 1.00 92.01 54 GLU B N 1
ATOM 4667 C CA . GLU D 1 55 ? 26.133 13.340 13.652 1.00 86.47 54 GLU B CA 1
ATOM 4668 C C . GLU D 1 55 ? 25.178 12.153 13.581 1.00 78.48 54 GLU B C 1
ATOM 4669 O O . GLU D 1 55 ? 24.843 11.556 14.582 1.00 72.83 54 GLU B O 1
ATOM 4675 N N . SER D 1 56 ? 24.752 11.802 12.381 1.00 83.56 55 SER B N 1
ATOM 4676 C CA . SER D 1 56 ? 23.984 10.575 12.175 1.00 91.13 55 SER B CA 1
ATOM 4677 C C . SER D 1 56 ? 24.865 9.316 12.318 1.00 95.11 55 SER B C 1
ATOM 4678 O O . SER D 1 56 ? 26.102 9.389 12.298 1.00 72.69 55 SER B O 1
ATOM 4681 N N . THR D 1 57 ? 24.205 8.164 12.440 1.00 105.88 56 THR B N 1
ATOM 4682 C CA . THR D 1 57 ? 24.898 6.896 12.609 1.00 118.04 56 THR B CA 1
ATOM 4683 C C . THR D 1 57 ? 25.736 6.588 11.381 1.00 142.71 56 THR B C 1
ATOM 4684 O O . THR D 1 57 ? 26.966 6.549 11.435 1.00 143.81 56 THR B O 1
ATOM 4688 N N . PHE D 1 58 ? 25.065 6.392 10.253 1.00 174.08 57 PHE B N 1
ATOM 4689 C CA . PHE D 1 58 ? 25.731 5.795 9.105 1.00 176.04 57 PHE B CA 1
ATOM 4690 C C . PHE D 1 58 ? 26.741 6.728 8.438 1.00 157.41 57 PHE B C 1
ATOM 4691 O O . PHE D 1 58 ? 27.762 6.252 7.957 1.00 153.43 57 PHE B O 1
ATOM 4699 N N . LYS D 1 59 ? 26.497 8.038 8.461 1.00 138.49 58 LYS B N 1
ATOM 4700 C CA . LYS D 1 59 ? 27.535 8.989 8.061 1.00 130.54 58 LYS B CA 1
ATOM 4701 C C . LYS D 1 59 ? 27.507 10.273 8.862 1.00 111.71 58 LYS B C 1
ATOM 4702 O O . LYS D 1 59 ? 26.459 10.881 9.037 1.00 101.75 58 LYS B O 1
ATOM 4708 N N . ASN D 1 60 ? 28.676 10.664 9.351 1.00 108.90 59 ASN B N 1
ATOM 4709 C CA . ASN D 1 60 ? 28.882 11.999 9.892 1.00 118.28 59 ASN B CA 1
ATOM 4710 C C . ASN D 1 60 ? 29.324 12.946 8.798 1.00 119.62 59 ASN B C 1
ATOM 4711 O O . ASN D 1 60 ? 30.019 12.553 7.861 1.00 136.54 59 ASN B O 1
ATOM 4716 N N . THR D 1 61 ? 28.911 14.201 8.927 1.00 113.82 60 THR B N 1
ATOM 4717 C CA . THR D 1 61 ? 29.281 15.250 7.987 1.00 98.18 60 THR B CA 1
ATOM 4718 C C . THR D 1 61 ? 29.485 16.535 8.748 1.00 91.79 60 THR B C 1
ATOM 4719 O O . THR D 1 61 ? 29.057 16.674 9.897 1.00 103.29 60 THR B O 1
ATOM 4723 N N . GLU D 1 62 ? 30.154 17.471 8.104 1.00 88.04 61 GLU B N 1
ATOM 4724 C CA . GLU D 1 62 ? 30.401 18.776 8.688 1.00 93.11 61 GLU B CA 1
ATOM 4725 C C . GLU D 1 62 ? 30.683 19.756 7.562 1.00 93.60 61 GLU B C 1
ATOM 4726 O O . GLU D 1 62 ? 31.333 19.395 6.575 1.00 103.07 61 GLU B O 1
ATOM 4732 N N . ILE D 1 63 ? 30.209 20.990 7.708 1.00 78.69 62 ILE B N 1
ATOM 4733 C CA . ILE D 1 63 ? 30.497 22.023 6.732 1.00 67.10 62 ILE B CA 1
ATOM 4734 C C . ILE D 1 63 ? 30.880 23.287 7.464 1.00 65.27 62 ILE B C 1
ATOM 4735 O O . ILE D 1 63 ? 30.489 23.470 8.604 1.00 77.77 62 ILE B O 1
ATOM 4740 N N . SER D 1 64 ? 31.687 24.128 6.839 1.00 66.27 63 SER B N 1
ATOM 4741 C CA . SER D 1 64 ? 32.095 25.393 7.452 1.00 76.28 63 SER B CA 1
ATOM 4742 C C . SER D 1 64 ? 32.137 26.498 6.410 1.00 79.62 63 SER B C 1
ATOM 4743 O O . SER D 1 64 ? 32.752 26.331 5.349 1.00 92.50 63 SER B O 1
ATOM 4746 N N . PHE D 1 65 ? 31.513 27.633 6.722 1.00 69.03 64 PHE B N 1
ATOM 4747 C CA . PHE D 1 65 ? 31.275 28.632 5.715 1.00 64.91 64 PHE B CA 1
ATOM 4748 C C . PHE D 1 65 ? 31.123 30.013 6.265 1.00 65.53 64 PHE B C 1
ATOM 4749 O O . PHE D 1 65 ? 31.046 30.211 7.472 1.00 63.84 64 PHE B O 1
ATOM 4757 N N . LYS D 1 66 ? 31.108 30.977 5.349 1.00 71.78 65 LYS B N 1
ATOM 4758 C CA . LYS D 1 66 ? 30.670 32.325 5.664 1.00 75.68 65 LYS B CA 1
ATOM 4759 C C . LYS D 1 66 ? 29.317 32.558 4.988 1.00 76.74 65 LYS B C 1
ATOM 4760 O O . LYS D 1 66 ? 29.009 32.034 3.880 1.00 63.14 65 LYS B O 1
ATOM 4766 N N . LEU D 1 67 ? 28.494 33.325 5.692 1.00 74.86 66 LEU B N 1
ATOM 4767 C CA . LEU D 1 67 ? 27.151 33.584 5.231 1.00 79.28 66 LEU B CA 1
ATOM 4768 C C . LEU D 1 67 ? 27.182 34.370 3.946 1.00 80.05 66 LEU B C 1
ATOM 4769 O O . LEU D 1 67 ? 27.577 35.536 3.937 1.00 83.70 66 LEU B O 1
ATOM 4774 N N . GLY D 1 68 ? 26.777 33.715 2.865 1.00 78.29 67 GLY B N 1
ATOM 4775 C CA . GLY D 1 68 ? 26.585 34.391 1.595 1.00 84.78 67 GLY B CA 1
ATOM 4776 C C . GLY D 1 68 ? 27.803 34.296 0.713 1.00 82.38 67 GLY B C 1
ATOM 4777 O O . GLY D 1 68 ? 27.925 35.052 -0.268 1.00 84.77 67 GLY B O 1
ATOM 4778 N N . VAL D 1 69 ? 28.710 33.395 1.095 1.00 77.77 68 VAL B N 1
ATOM 4779 C CA . VAL D 1 69 ? 29.907 33.098 0.338 1.00 75.47 68 VAL B CA 1
ATOM 4780 C C . VAL D 1 69 ? 29.840 31.644 -0.050 1.00 73.42 68 VAL B C 1
ATOM 4781 O O . VAL D 1 69 ? 29.821 30.764 0.804 1.00 76.04 68 VAL B O 1
ATOM 4785 N N . GLU D 1 70 ? 29.809 31.407 -1.350 1.00 78.74 69 GLU B N 1
ATOM 4786 C CA . GLU D 1 70 ? 29.734 30.065 -1.874 1.00 81.59 69 GLU B CA 1
ATOM 4787 C C . GLU D 1 70 ? 30.998 29.360 -1.431 1.00 80.42 69 GLU B C 1
ATOM 4788 O O . GLU D 1 70 ? 32.009 29.986 -1.110 1.00 60.83 69 GLU B O 1
ATOM 4794 N N . PHE D 1 71 ? 30.878 28.046 -1.353 1.00 88.07 70 PHE B N 1
ATOM 4795 C CA . PHE D 1 71 ? 31.946 27.170 -0.911 1.00 83.52 70 PHE B CA 1
ATOM 4796 C C . PHE D 1 71 ? 31.673 25.802 -1.541 1.00 83.12 70 PHE B C 1
ATOM 4797 O O . PHE D 1 71 ? 30.621 25.587 -2.157 1.00 66.30 70 PHE B O 1
ATOM 4805 N N . ASP D 1 72 ? 32.608 24.875 -1.369 1.00 93.70 71 ASP B N 1
ATOM 4806 C CA . ASP D 1 72 ? 32.425 23.494 -1.839 1.00 100.82 71 ASP B CA 1
ATOM 4807 C C . ASP D 1 72 ? 32.122 22.563 -0.663 1.00 95.37 71 ASP B C 1
ATOM 4808 O O . ASP D 1 72 ? 32.619 22.762 0.444 1.00 79.30 71 ASP B O 1
ATOM 4813 N N . GLU D 1 73 ? 31.285 21.561 -0.902 1.00 97.69 72 GLU B N 1
ATOM 4814 C CA . GLU D 1 73 ? 31.006 20.573 0.123 1.00 111.52 72 GLU B CA 1
ATOM 4815 C C . GLU D 1 73 ? 30.763 19.206 -0.467 1.00 114.26 72 GLU B C 1
ATOM 4816 O O . GLU D 1 73 ? 30.418 19.083 -1.644 1.00 122.29 72 GLU B O 1
ATOM 4822 N N . ILE D 1 74 ? 30.950 18.182 0.367 1.00 109.41 73 ILE B N 1
ATOM 4823 C CA . ILE D 1 74 ? 30.503 16.836 0.048 1.00 101.47 73 ILE B CA 1
ATOM 4824 C C . ILE D 1 74 ? 29.361 16.511 1.000 1.00 94.01 73 ILE B C 1
ATOM 4825 O O . ILE D 1 74 ? 29.540 16.434 2.208 1.00 86.78 73 ILE B O 1
ATOM 4830 N N . THR D 1 75 ? 28.176 16.355 0.443 1.00 92.49 74 THR B N 1
ATOM 4831 C CA . THR D 1 75 ? 27.028 16.033 1.233 1.00 94.15 74 THR B CA 1
ATOM 4832 C C . THR D 1 75 ? 27.108 14.578 1.619 1.00 110.82 74 THR B C 1
ATOM 4833 O O . THR D 1 75 ? 27.829 13.805 0.989 1.00 113.82 74 THR B O 1
ATOM 4837 N N . ALA D 1 76 ? 26.318 14.208 2.624 1.00 129.84 75 ALA B N 1
ATOM 4838 C CA . ALA D 1 76 ? 26.226 12.829 3.130 1.00 133.77 75 ALA B CA 1
ATOM 4839 C C . ALA D 1 76 ? 26.036 11.757 2.034 1.00 126.55 75 ALA B C 1
ATOM 4840 O O . ALA D 1 76 ? 26.741 10.746 2.033 1.00 122.93 75 ALA B O 1
ATOM 4842 N N . ASP D 1 77 ? 25.103 11.980 1.108 1.00 113.55 76 ASP B N 1
ATOM 4843 C CA . ASP D 1 77 ? 24.932 11.074 -0.044 1.00 115.02 76 ASP B CA 1
ATOM 4844 C C . ASP D 1 77 ? 26.103 11.112 -1.060 1.00 113.00 76 ASP B C 1
ATOM 4845 O O . ASP D 1 77 ? 26.077 10.433 -2.099 1.00 90.93 76 ASP B O 1
ATOM 4850 N N . ASP D 1 78 ? 27.106 11.935 -0.746 1.00 115.25 77 ASP B N 1
ATOM 4851 C CA . ASP D 1 78 ? 28.426 11.902 -1.371 1.00 125.49 77 ASP B CA 1
ATOM 4852 C C . ASP D 1 78 ? 28.464 12.609 -2.734 1.00 127.71 77 ASP B C 1
ATOM 4853 O O . ASP D 1 78 ? 29.336 12.330 -3.558 1.00 117.44 77 ASP B O 1
ATOM 4858 N N . ARG D 1 79 ? 27.523 13.528 -2.964 1.00 123.02 78 ARG B N 1
ATOM 4859 C CA . ARG D 1 79 ? 27.598 14.432 -4.115 1.00 116.15 78 ARG B CA 1
ATOM 4860 C C . ARG D 1 79 ? 28.596 15.544 -3.832 1.00 120.00 78 ARG B C 1
ATOM 4861 O O . ARG D 1 79 ? 28.638 16.043 -2.706 1.00 125.16 78 ARG B O 1
ATOM 4869 N N . LYS D 1 80 ? 29.372 15.937 -4.849 1.00 123.18 79 LYS B N 1
ATOM 4870 C CA . LYS D 1 80 ? 30.300 17.087 -4.748 1.00 117.68 79 LYS B CA 1
ATOM 4871 C C . LYS D 1 80 ? 29.616 18.349 -5.252 1.00 110.33 79 LYS B C 1
ATOM 4872 O O . LYS D 1 80 ? 29.489 18.534 -6.460 1.00 125.38 79 LYS B O 1
ATOM 4878 N N . VAL D 1 81 ? 29.204 19.231 -4.345 1.00 95.81 80 VAL B N 1
ATOM 4879 C CA . VAL D 1 81 ? 28.378 20.364 -4.746 1.00 83.65 80 VAL B CA 1
ATOM 4880 C C . VAL D 1 81 ? 29.034 21.728 -4.526 1.00 77.35 80 VAL B C 1
ATOM 4881 O O . VAL D 1 81 ? 30.147 21.844 -3.995 1.00 63.42 80 VAL B O 1
ATOM 4885 N N . LYS D 1 82 ? 28.322 22.752 -4.996 1.00 80.43 81 LYS B N 1
ATOM 4886 C CA . LYS D 1 82 ? 28.621 24.146 -4.730 1.00 82.97 81 LYS B CA 1
ATOM 4887 C C . LYS D 1 82 ? 27.396 24.681 -3.995 1.00 77.80 81 LYS B C 1
ATOM 4888 O O . LYS D 1 82 ? 26.247 24.461 -4.407 1.00 70.85 81 LYS B O 1
ATOM 4894 N N . SER D 1 83 ? 27.625 25.354 -2.884 1.00 73.63 82 SER B N 1
ATOM 4895 C CA . SER D 1 83 ? 26.504 25.751 -2.047 1.00 72.58 82 SER B CA 1
ATOM 4896 C C . SER D 1 83 ? 26.824 27.045 -1.395 1.00 66.64 82 SER B C 1
ATOM 4897 O O . SER D 1 83 ? 27.993 27.436 -1.278 1.00 72.60 82 SER B O 1
ATOM 4900 N N . ILE D 1 84 ? 25.761 27.754 -1.061 1.00 63.45 83 ILE B N 1
ATOM 4901 C CA . ILE D 1 84 ? 25.861 29.083 -0.501 1.00 62.32 83 ILE B CA 1
ATOM 4902 C C . ILE D 1 84 ? 24.758 29.091 0.519 1.00 60.40 83 ILE B C 1
ATOM 4903 O O . ILE D 1 84 ? 23.727 28.425 0.330 1.00 57.56 83 ILE B O 1
ATOM 4908 N N . ILE D 1 85 ? 24.992 29.785 1.621 1.00 61.35 84 ILE B N 1
ATOM 4909 C CA . ILE D 1 85 ? 24.022 29.801 2.703 1.00 60.27 84 ILE B CA 1
ATOM 4910 C C . ILE D 1 85 ? 23.886 31.188 3.208 1.00 53.91 84 ILE B C 1
ATOM 4911 O O . ILE D 1 85 ? 24.882 31.802 3.563 1.00 53.62 84 ILE B O 1
ATOM 4916 N N . THR D 1 86 ? 22.653 31.661 3.267 1.00 53.40 85 THR B N 1
ATOM 4917 C CA . THR D 1 86 ? 22.371 33.053 3.590 1.00 56.07 85 THR B CA 1
ATOM 4918 C C . THR D 1 86 ? 21.236 33.123 4.608 1.00 53.11 85 THR B C 1
ATOM 4919 O O . THR D 1 86 ? 20.280 32.347 4.564 1.00 49.84 85 THR B O 1
ATOM 4923 N N . LEU D 1 87 ? 21.335 34.078 5.513 1.00 53.45 86 LEU B N 1
ATOM 4924 C CA . LEU D 1 87 ? 20.304 34.274 6.515 1.00 57.20 86 LEU B CA 1
ATOM 4925 C C . LEU D 1 87 ? 19.185 35.098 5.914 1.00 54.80 86 LEU B C 1
ATOM 4926 O O . LEU D 1 87 ? 19.276 36.322 5.855 1.00 50.60 86 LEU B O 1
ATOM 4931 N N . ASP D 1 88 ? 18.141 34.394 5.472 1.00 57.37 87 ASP B N 1
ATOM 4932 C CA . ASP D 1 88 ? 17.060 34.940 4.638 1.00 56.67 87 ASP B CA 1
ATOM 4933 C C . ASP D 1 88 ? 15.747 35.166 5.403 1.00 52.63 87 ASP B C 1
ATOM 4934 O O . ASP D 1 88 ? 14.929 34.252 5.550 1.00 48.74 87 ASP B O 1
ATOM 4939 N N . GLY D 1 89 ? 15.551 36.396 5.861 1.00 49.28 88 GLY B N 1
ATOM 4940 C CA . GLY D 1 89 ? 14.332 36.752 6.539 1.00 55.43 88 GLY B CA 1
ATOM 4941 C C . GLY D 1 89 ? 14.055 35.859 7.733 1.00 56.23 88 GLY B C 1
ATOM 4942 O O . GLY D 1 89 ? 12.964 35.312 7.859 1.00 55.29 88 GLY B O 1
ATOM 4943 N N . GLY D 1 90 ? 15.054 35.695 8.601 1.00 58.29 89 GLY B N 1
ATOM 4944 C CA . GLY D 1 90 ? 14.909 34.880 9.814 1.00 57.64 89 GLY B CA 1
ATOM 4945 C C . GLY D 1 90 ? 15.423 33.452 9.676 1.00 53.42 89 GLY B C 1
ATOM 4946 O O . GLY D 1 90 ? 15.912 32.871 10.642 1.00 51.48 89 GLY B O 1
ATOM 4947 N N . ALA D 1 91 ? 15.248 32.875 8.487 1.00 52.77 90 ALA B N 1
ATOM 4948 C CA . ALA D 1 91 ? 15.651 31.494 8.191 1.00 49.55 90 ALA B CA 1
ATOM 4949 C C . ALA D 1 91 ? 17.076 31.403 7.713 1.00 47.29 90 ALA B C 1
ATOM 4950 O O . ALA D 1 91 ? 17.684 32.394 7.340 1.00 48.64 90 ALA B O 1
ATOM 4952 N N . LEU D 1 92 ? 17.606 30.199 7.730 1.00 46.30 91 LEU B N 1
ATOM 4953 C CA . LEU D 1 92 ? 18.939 29.953 7.245 1.00 50.82 91 LEU B CA 1
ATOM 4954 C C . LEU D 1 92 ? 18.762 29.076 6.015 1.00 51.29 91 LEU B C 1
ATOM 4955 O O . LEU D 1 92 ? 18.594 27.852 6.098 1.00 47.23 91 LEU B O 1
ATOM 4960 N N . VAL D 1 93 ? 18.772 29.731 4.861 1.00 55.27 92 VAL B N 1
ATOM 4961 C CA . VAL D 1 93 ? 18.470 29.058 3.612 1.00 60.01 92 VAL B CA 1
ATOM 4962 C C . VAL D 1 93 ? 19.742 28.637 2.919 1.00 63.07 92 VAL B C 1
ATOM 4963 O O . VAL D 1 93 ? 20.719 29.397 2.882 1.00 64.54 92 VAL B O 1
ATOM 4967 N N . GLN D 1 94 ? 19.718 27.433 2.361 1.00 63.92 93 GLN B N 1
ATOM 4968 C CA . GLN D 1 94 ? 20.883 26.887 1.697 1.00 69.57 93 GLN B CA 1
ATOM 4969 C C . GLN D 1 94 ? 20.484 26.488 0.311 1.00 67.35 93 GLN B C 1
ATOM 4970 O O . GLN D 1 94 ? 19.556 25.714 0.146 1.00 61.47 93 GLN B O 1
ATOM 4976 N N . VAL D 1 95 ? 21.182 27.003 -0.691 1.00 69.15 94 VAL B N 1
ATOM 4977 C CA . VAL D 1 95 ? 21.018 26.451 -2.005 1.00 73.24 94 VAL B CA 1
ATOM 4978 C C . VAL D 1 95 ? 22.204 25.580 -2.297 1.00 76.24 94 VAL B C 1
ATOM 4979 O O . VAL D 1 95 ? 23.333 25.928 -1.981 1.00 77.23 94 VAL B O 1
ATOM 4983 N N . GLN D 1 96 ? 21.941 24.433 -2.894 1.00 82.01 95 GLN B N 1
ATOM 4984 C CA . GLN D 1 96 ? 23.006 23.585 -3.388 1.00 91.52 95 GLN B CA 1
ATOM 4985 C C . GLN D 1 96 ? 22.809 23.423 -4.868 1.00 102.38 95 GLN B C 1
ATOM 4986 O O . GLN D 1 96 ? 21.728 22.965 -5.303 1.00 99.19 95 GLN B O 1
ATOM 4992 N N . LYS D 1 97 ? 23.842 23.802 -5.630 1.00 96.90 96 LYS B N 1
ATOM 4993 C CA . LYS D 1 97 ? 23.871 23.588 -7.073 1.00 97.22 96 LYS B CA 1
ATOM 4994 C C . LYS D 1 97 ? 25.009 22.616 -7.383 1.00 95.81 96 LYS B C 1
ATOM 4995 O O . LYS D 1 97 ? 26.099 22.722 -6.823 1.00 81.70 96 LYS B O 1
ATOM 5001 N N . TRP D 1 98 ? 24.737 21.640 -8.244 1.00 98.48 97 TRP B N 1
ATOM 5002 C CA . TRP D 1 98 ? 25.764 20.682 -8.670 1.00 100.87 97 TRP B CA 1
ATOM 5003 C C . TRP D 1 98 ? 25.342 20.129 -10.030 1.00 104.44 97 TRP B C 1
ATOM 5004 O O . TRP D 1 98 ? 24.151 19.838 -10.216 1.00 114.95 97 TRP B O 1
ATOM 5015 N N . ASP D 1 99 ? 26.299 20.076 -10.973 1.00 103.27 98 ASP B N 1
ATOM 5016 C CA . ASP D 1 99 ? 26.130 19.551 -12.339 1.00 100.61 98 ASP B CA 1
ATOM 5017 C C . ASP D 1 99 ? 24.675 19.658 -12.825 1.00 97.92 98 ASP B C 1
ATOM 5018 O O . ASP D 1 99 ? 23.975 18.649 -12.971 1.00 92.93 98 ASP B O 1
ATOM 5023 N N . GLY D 1 100 ? 24.211 20.897 -13.018 1.00 94.59 99 GLY B N 1
ATOM 5024 C CA . GLY D 1 100 ? 22.891 21.150 -13.626 1.00 100.71 99 GLY B CA 1
ATOM 5025 C C . GLY D 1 100 ? 21.654 20.773 -12.806 1.00 101.73 99 GLY B C 1
ATOM 5026 O O . GLY D 1 100 ? 20.567 20.564 -13.359 1.00 90.74 99 GLY B O 1
ATOM 5027 N N . LYS D 1 101 ? 21.821 20.696 -11.487 1.00 105.44 100 LYS B N 1
ATOM 5028 C CA . LYS D 1 101 ? 20.721 20.440 -10.570 1.00 96.02 100 LYS B CA 1
ATOM 5029 C C . LYS D 1 101 ? 20.738 21.470 -9.409 1.00 93.98 100 LYS B C 1
ATOM 5030 O O . LYS D 1 101 ? 21.768 22.112 -9.140 1.00 78.90 100 LYS B O 1
ATOM 5036 N N . SER D 1 102 ? 19.590 21.632 -8.744 1.00 101.41 101 SER B N 1
ATOM 5037 C CA . SER D 1 102 ? 19.431 22.575 -7.627 1.00 103.66 101 SER B CA 1
ATOM 5038 C C . SER D 1 102 ? 18.458 22.072 -6.544 1.00 98.02 101 SER B C 1
ATOM 5039 O O . SER D 1 102 ? 17.599 21.221 -6.786 1.00 87.30 101 SER B O 1
ATOM 5042 N N . THR D 1 103 ? 18.596 22.633 -5.350 1.00 94.58 102 THR B N 1
ATOM 5043 C CA . THR D 1 103 ? 17.771 22.245 -4.206 1.00 90.83 102 THR B CA 1
ATOM 5044 C C . THR D 1 103 ? 17.960 23.220 -3.062 1.00 84.54 102 THR B C 1
ATOM 5045 O O . THR D 1 103 ? 19.021 23.832 -2.920 1.00 94.40 102 THR B O 1
ATOM 5049 N N . THR D 1 104 ? 16.940 23.334 -2.230 1.00 74.31 103 THR B N 1
ATOM 5050 C CA . THR D 1 104 ? 16.893 24.391 -1.253 1.00 73.15 103 THR B CA 1
ATOM 5051 C C . THR D 1 104 ? 16.534 23.814 0.103 1.00 69.38 103 THR B C 1
ATOM 5052 O O . THR D 1 104 ? 15.550 23.105 0.218 1.00 67.38 103 THR B O 1
ATOM 5056 N N . ILE D 1 105 ? 17.325 24.166 1.121 1.00 60.94 104 ILE B N 1
ATOM 5057 C CA . ILE D 1 105 ? 17.162 23.672 2.483 1.00 50.98 104 ILE B CA 1
ATOM 5058 C C . ILE D 1 105 ? 16.937 24.866 3.402 1.00 43.69 104 ILE B C 1
ATOM 5059 O O . ILE D 1 105 ? 17.883 25.528 3.853 1.00 43.23 104 ILE B O 1
ATOM 5064 N N . LYS D 1 106 ? 15.675 25.143 3.673 1.00 44.29 105 LYS B N 1
ATOM 5065 C CA . LYS D 1 106 ? 15.295 26.214 4.605 1.00 50.63 105 LYS B CA 1
ATOM 5066 C C . LYS D 1 106 ? 15.241 25.673 6.008 1.00 51.29 105 LYS B C 1
ATOM 5067 O O . LYS D 1 106 ? 14.734 24.585 6.229 1.00 53.52 105 LYS B O 1
ATOM 5073 N N . ARG D 1 107 ? 15.798 26.435 6.939 1.00 50.30 106 ARG B N 1
ATOM 5074 C CA . ARG D 1 107 ? 15.896 26.055 8.328 1.00 49.33 106 ARG B CA 1
ATOM 5075 C C . ARG D 1 107 ? 15.360 27.191 9.129 1.00 53.01 106 ARG B C 1
ATOM 5076 O O . ARG D 1 107 ? 16.101 28.143 9.402 1.00 51.82 106 ARG B O 1
ATOM 5084 N N . LYS D 1 108 ? 14.085 27.142 9.493 1.00 58.56 107 LYS B N 1
ATOM 5085 C CA . LYS D 1 108 ? 13.541 28.231 10.299 1.00 62.06 107 LYS B CA 1
ATOM 5086 C C . LYS D 1 108 ? 13.268 27.738 11.700 1.00 57.06 107 LYS B C 1
ATOM 5087 O O . LYS D 1 108 ? 13.035 26.565 11.908 1.00 53.87 107 LYS B O 1
ATOM 5093 N N . ARG D 1 109 ? 13.371 28.634 12.665 1.00 55.71 108 ARG B N 1
ATOM 5094 C CA . ARG D 1 109 ? 12.893 28.340 13.991 1.00 56.51 108 ARG B CA 1
ATOM 5095 C C . ARG D 1 109 ? 11.370 28.450 13.929 1.00 65.24 108 ARG B C 1
ATOM 5096 O O . ARG D 1 109 ? 10.841 29.322 13.239 1.00 66.07 108 ARG B O 1
ATOM 5104 N N . ASP D 1 110 ? 10.665 27.555 14.621 1.00 73.62 109 ASP B N 1
ATOM 5105 C CA . ASP D 1 110 ? 9.194 27.616 14.765 1.00 72.43 109 ASP B CA 1
ATOM 5106 C C . ASP D 1 110 ? 8.841 27.197 16.195 1.00 69.74 109 ASP B C 1
ATOM 5107 O O . ASP D 1 110 ? 8.880 26.018 16.523 1.00 77.11 109 ASP B O 1
ATOM 5112 N N . GLY D 1 111 ? 8.516 28.163 17.050 1.00 67.19 110 GLY B N 1
ATOM 5113 C CA . GLY D 1 111 ? 8.356 27.903 18.491 1.00 66.46 110 GLY B CA 1
ATOM 5114 C C . GLY D 1 111 ? 9.702 27.558 19.084 1.00 66.16 110 GLY B C 1
ATOM 5115 O O . GLY D 1 111 ? 10.715 28.106 18.660 1.00 73.58 110 GLY B O 1
ATOM 5116 N N . ASP D 1 112 ? 9.719 26.609 20.019 1.00 66.76 111 ASP B N 1
ATOM 5117 C CA . ASP D 1 112 ? 10.979 26.028 20.532 1.00 64.36 111 ASP B CA 1
ATOM 5118 C C . ASP D 1 112 ? 11.639 25.017 19.549 1.00 62.21 111 ASP B C 1
ATOM 5119 O O . ASP D 1 112 ? 12.701 24.452 19.853 1.00 66.81 111 ASP B O 1
ATOM 5124 N N . LYS D 1 113 ? 11.026 24.802 18.386 1.00 54.06 112 LYS B N 1
ATOM 5125 C CA . LYS D 1 113 ? 11.554 23.878 17.397 1.00 55.00 112 LYS B CA 1
ATOM 5126 C C . LYS D 1 113 ? 12.359 24.564 16.273 1.00 51.75 112 LYS B C 1
ATOM 5127 O O . LYS D 1 113 ? 12.376 25.789 16.130 1.00 42.20 112 LYS B O 1
ATOM 5133 N N . LEU D 1 114 ? 13.025 23.709 15.500 1.00 50.42 113 LEU B N 1
ATOM 5134 C CA . LEU D 1 114 ? 13.754 24.064 14.314 1.00 51.92 113 LEU B CA 1
ATOM 5135 C C . LEU D 1 114 ? 13.189 23.208 13.193 1.00 52.62 113 LEU B C 1
ATOM 5136 O O . LEU D 1 114 ? 13.468 22.019 13.129 1.00 58.43 113 LEU B O 1
ATOM 5141 N N . VAL D 1 115 ? 12.422 23.819 12.299 1.00 52.75 114 VAL B N 1
ATOM 5142 C CA . VAL D 1 115 ? 11.813 23.122 11.182 1.00 51.92 114 VAL B CA 1
ATOM 5143 C C . VAL D 1 115 ? 12.719 23.227 9.962 1.00 53.02 114 VAL B C 1
ATOM 5144 O O . VAL D 1 115 ? 13.321 24.275 9.702 1.00 51.51 114 VAL B O 1
ATOM 5148 N N . VAL D 1 116 ? 12.799 22.142 9.203 1.00 54.43 115 VAL B N 1
ATOM 5149 C CA . VAL D 1 116 ? 13.637 22.093 8.020 1.00 59.90 115 VAL B CA 1
ATOM 5150 C C . VAL D 1 116 ? 12.840 21.636 6.784 1.00 68.55 115 VAL B C 1
ATOM 5151 O O . VAL D 1 116 ? 12.489 20.461 6.657 1.00 69.89 115 VAL B O 1
ATOM 5155 N N . GLU D 1 117 ? 12.583 22.565 5.862 1.00 70.66 116 GLU B N 1
ATOM 5156 C CA . GLU D 1 117 ? 11.897 22.250 4.629 1.00 70.13 116 GLU B CA 1
ATOM 5157 C C . GLU D 1 117 ? 13.014 22.025 3.608 1.00 67.38 116 GLU B C 1
ATOM 5158 O O . GLU D 1 117 ? 13.916 22.841 3.492 1.00 66.69 116 GLU B O 1
ATOM 5164 N N . CYS D 1 118 ? 13.010 20.875 2.940 1.00 70.33 117 CYS B N 1
ATOM 5165 C CA . CYS D 1 118 ? 13.893 20.645 1.793 1.00 72.84 117 CYS B CA 1
ATOM 5166 C C . CYS D 1 118 ? 13.048 20.493 0.549 1.00 76.71 117 CYS B C 1
ATOM 5167 O O . CYS D 1 118 ? 12.051 19.793 0.582 1.00 66.98 117 CYS B O 1
ATOM 5170 N N . VAL D 1 119 ? 13.443 21.142 -0.552 1.00 86.56 118 VAL B N 1
ATOM 5171 C CA . VAL D 1 119 ? 12.707 21.034 -1.818 1.00 82.72 118 VAL B CA 1
ATOM 5172 C C . VAL D 1 119 ? 13.632 20.824 -3.026 1.00 81.75 118 VAL B C 1
ATOM 5173 O O . VAL D 1 119 ? 14.633 21.522 -3.224 1.00 77.01 118 VAL B O 1
ATOM 5177 N N . MET D 1 120 ? 13.297 19.818 -3.820 1.00 89.03 119 MET B N 1
ATOM 5178 C CA . MET D 1 120 ? 13.864 19.673 -5.145 1.00 95.31 119 MET B CA 1
ATOM 5179 C C . MET D 1 120 ? 12.717 19.414 -6.117 1.00 96.51 119 MET B C 1
ATOM 5180 O O . MET D 1 120 ? 12.238 18.283 -6.255 1.00 79.43 119 MET B O 1
ATOM 5185 N N . LYS D 1 121 ? 12.291 20.502 -6.763 1.00 101.39 120 LYS B N 1
ATOM 5186 C CA . LYS D 1 121 ? 11.292 20.490 -7.821 1.00 98.28 120 LYS B CA 1
ATOM 5187 C C . LYS D 1 121 ? 9.938 19.992 -7.323 1.00 91.75 120 LYS B C 1
ATOM 5188 O O . LYS D 1 121 ? 9.577 18.849 -7.588 1.00 99.48 120 LYS B O 1
ATOM 5194 N N . GLY D 1 122 ? 9.209 20.814 -6.567 1.00 89.27 121 GLY B N 1
ATOM 5195 C CA . GLY D 1 122 ? 7.881 20.411 -6.042 1.00 91.11 121 GLY B CA 1
ATOM 5196 C C . GLY D 1 122 ? 7.917 19.342 -4.940 1.00 96.87 121 GLY B C 1
ATOM 5197 O O . GLY D 1 122 ? 7.194 19.438 -3.950 1.00 96.35 121 GLY B O 1
ATOM 5198 N N . VAL D 1 123 ? 8.759 18.318 -5.107 1.00 109.32 122 VAL B N 1
ATOM 5199 C CA . VAL D 1 123 ? 9.036 17.331 -4.050 1.00 113.40 122 VAL B CA 1
ATOM 5200 C C . VAL D 1 123 ? 9.679 17.996 -2.844 1.00 116.21 122 VAL B C 1
ATOM 5201 O O . VAL D 1 123 ? 10.795 18.493 -2.956 1.00 121.50 122 VAL B O 1
ATOM 5205 N N . THR D 1 124 ? 8.991 17.967 -1.700 1.00 115.24 123 THR B N 1
ATOM 5206 C CA . THR D 1 124 ? 9.467 18.622 -0.475 1.00 113.33 123 THR B CA 1
ATOM 5207 C C . THR D 1 124 ? 9.315 17.755 0.800 1.00 115.15 123 THR B C 1
ATOM 5208 O O . THR D 1 124 ? 8.306 17.071 0.979 1.00 110.93 123 THR B O 1
ATOM 5212 N N . SER D 1 125 ? 10.325 17.795 1.676 1.00 112.00 124 SER B N 1
ATOM 5213 C CA . SER D 1 125 ? 10.384 16.945 2.883 1.00 102.45 124 SER B CA 1
ATOM 5214 C C . SER D 1 125 ? 10.504 17.831 4.113 1.00 99.80 124 SER B C 1
ATOM 5215 O O . SER D 1 125 ? 11.134 18.874 4.030 1.00 97.80 124 SER B O 1
ATOM 5218 N N . THR D 1 126 ? 9.964 17.394 5.259 1.00 96.86 125 THR B N 1
ATOM 5219 C CA . THR D 1 126 ? 10.002 18.219 6.498 1.00 84.95 125 THR B CA 1
ATOM 5220 C C . THR D 1 126 ? 10.483 17.430 7.709 1.00 73.81 125 THR B C 1
ATOM 5221 O O . THR D 1 126 ? 9.800 16.540 8.177 1.00 66.73 125 THR B O 1
ATOM 5225 N N . ARG D 1 127 ? 11.670 17.762 8.198 1.00 69.67 126 ARG B N 1
ATOM 5226 C CA . ARG D 1 127 ? 12.146 17.219 9.450 1.00 69.12 126 ARG B CA 1
ATOM 5227 C C . ARG D 1 127 ? 12.030 18.294 10.497 1.00 66.23 126 ARG B C 1
ATOM 5228 O O . ARG D 1 127 ? 12.002 19.484 10.189 1.00 62.88 126 ARG B O 1
ATOM 5236 N N . VAL D 1 128 ? 11.984 17.867 11.750 1.00 69.18 127 VAL B N 1
ATOM 5237 C CA . VAL D 1 128 ? 11.790 18.789 12.870 1.00 67.30 127 VAL B CA 1
ATOM 5238 C C . VAL D 1 128 ? 12.735 18.428 14.016 1.00 61.02 127 VAL B C 1
ATOM 5239 O O . VAL D 1 128 ? 13.089 17.271 14.188 1.00 68.08 127 VAL B O 1
ATOM 5243 N N . TYR D 1 129 ? 13.196 19.426 14.760 1.00 55.76 128 TYR B N 1
ATOM 5244 C CA . TYR D 1 129 ? 14.208 19.188 15.776 1.00 55.16 128 TYR B CA 1
ATOM 5245 C C . TYR D 1 129 ? 13.897 19.965 17.054 1.00 56.32 128 TYR B C 1
ATOM 5246 O O . TYR D 1 129 ? 13.310 21.043 17.009 1.00 55.86 128 TYR B O 1
ATOM 5255 N N . GLU D 1 130 ? 14.255 19.374 18.195 1.00 59.75 129 GLU B N 1
ATOM 5256 C CA . GLU D 1 130 ? 14.132 20.007 19.502 1.00 58.23 129 GLU B CA 1
ATOM 5257 C C . GLU D 1 130 ? 15.519 20.161 20.003 1.00 52.38 129 GLU B C 1
ATOM 5258 O O . GLU D 1 130 ? 16.400 19.383 19.622 1.00 45.92 129 GLU B O 1
ATOM 5264 N N . ARG D 1 131 ? 15.729 21.139 20.873 1.00 52.81 130 ARG B N 1
ATOM 5265 C CA . ARG D 1 131 ? 17.043 21.285 21.494 1.00 59.00 130 ARG B CA 1
ATOM 5266 C C . ARG D 1 131 ? 17.382 20.031 22.338 1.00 58.74 130 ARG B C 1
ATOM 5267 O O . ARG D 1 131 ? 16.666 19.682 23.275 1.00 49.14 130 ARG B O 1
ATOM 5275 N N . ALA D 1 132 ? 18.457 19.343 21.964 1.00 60.04 131 ALA B N 1
ATOM 5276 C CA . ALA D 1 132 ? 19.089 18.351 22.833 1.00 63.39 131 ALA B CA 1
ATOM 5277 C C . ALA D 1 132 ? 19.990 19.032 23.883 1.00 65.40 131 ALA B C 1
ATOM 5278 O O . ALA D 1 132 ? 19.699 20.124 24.382 1.00 59.72 131 ALA B O 1
ATOM 5281 N N . GLN E 2 1 ? 17.823 17.275 45.263 1.00 57.06 1 GLN C N 1
ATOM 5282 C CA . GLN E 2 1 ? 18.780 16.326 45.896 1.00 57.21 1 GLN C CA 1
ATOM 5283 C C . GLN E 2 1 ? 18.118 15.136 46.601 1.00 55.58 1 GLN C C 1
ATOM 5284 O O . GLN E 2 1 ? 18.782 14.449 47.346 1.00 54.03 1 GLN C O 1
ATOM 5290 N N . SER E 2 2 ? 16.831 14.878 46.355 1.00 55.35 2 SER C N 1
ATOM 5291 C CA . SER E 2 2 ? 16.124 13.765 46.980 1.00 57.78 2 SER C CA 1
ATOM 5292 C C . SER E 2 2 ? 14.662 13.579 46.497 1.00 57.91 2 SER C C 1
ATOM 5293 O O . SER E 2 2 ? 13.928 14.542 46.299 1.00 61.41 2 SER C O 1
ATOM 5296 N N . VAL E 2 3 ? 14.225 12.328 46.394 1.00 56.31 3 VAL C N 1
ATOM 5297 C CA . VAL E 2 3 ? 12.807 11.991 46.156 1.00 52.15 3 VAL C CA 1
ATOM 5298 C C . VAL E 2 3 ? 12.392 10.792 47.008 1.00 50.44 3 VAL C C 1
ATOM 5299 O O . VAL E 2 3 ? 13.232 9.992 47.379 1.00 50.62 3 VAL C O 1
ATOM 5303 N N . GLU E 2 4 ? 11.111 10.638 47.295 1.00 52.59 4 GLU C N 1
ATOM 5304 C CA . GLU E 2 4 ? 10.676 9.522 48.142 1.00 64.88 4 GLU C CA 1
ATOM 5305 C C . GLU E 2 4 ? 9.266 9.069 47.833 1.00 63.97 4 GLU C C 1
ATOM 5306 O O . GLU E 2 4 ? 8.353 9.893 47.763 1.00 69.76 4 GLU C O 1
ATOM 5312 N N . GLU E 2 5 ? 9.093 7.761 47.672 1.00 60.07 5 GLU C N 1
ATOM 5313 C CA . GLU E 2 5 ? 7.797 7.209 47.319 1.00 60.84 5 GLU C CA 1
ATOM 5314 C C . GLU E 2 5 ? 7.094 6.812 48.584 1.00 59.33 5 GLU C C 1
ATOM 5315 O O . GLU E 2 5 ? 7.729 6.528 49.587 1.00 65.65 5 GLU C O 1
ATOM 5321 N N . SER E 2 6 ? 5.775 6.761 48.503 1.00 55.42 6 SER C N 1
ATOM 5322 C CA . SER E 2 6 ? 4.920 6.470 49.634 1.00 52.31 6 SER C CA 1
ATOM 5323 C C . SER E 2 6 ? 3.568 6.087 49.099 1.00 51.85 6 SER C C 1
ATOM 5324 O O . SER E 2 6 ? 3.191 6.488 48.010 1.00 58.49 6 SER C O 1
ATOM 5327 N N . GLY E 2 7 ? 2.841 5.285 49.847 1.00 52.02 7 GLY C N 1
ATOM 5328 C CA . GLY E 2 7 ? 1.462 5.010 49.495 1.00 48.14 7 GLY C CA 1
ATOM 5329 C C . GLY E 2 7 ? 1.226 3.640 48.961 1.00 45.37 7 GLY C C 1
ATOM 5330 O O . GLY E 2 7 ? 0.084 3.303 48.653 1.00 51.10 7 GLY C O 1
ATOM 5331 N N . GLY E 2 8 ? 2.285 2.841 48.870 1.00 45.18 8 GLY C N 1
ATOM 5332 C CA . GLY E 2 8 ? 2.168 1.446 48.459 1.00 45.96 8 GLY C CA 1
ATOM 5333 C C . GLY E 2 8 ? 1.553 0.584 49.549 1.00 46.21 8 GLY C C 1
ATOM 5334 O O . GLY E 2 8 ? 1.896 0.681 50.711 1.00 48.38 8 GLY C O 1
ATOM 5335 N N . ARG E 2 9 ? 0.640 -0.285 49.162 1.00 48.02 9 ARG C N 1
ATOM 5336 C CA . ARG E 2 9 ? -0.105 -1.072 50.125 1.00 45.12 9 ARG C CA 1
ATOM 5337 C C . ARG E 2 9 ? -0.805 -2.207 49.412 1.00 44.13 9 ARG C C 1
ATOM 5338 O O . ARG E 2 9 ? -0.668 -2.371 48.202 1.00 43.88 9 ARG C O 1
ATOM 5346 N N . LEU E 2 10 ? -1.547 -2.999 50.166 1.00 42.70 10 LEU C N 1
ATOM 5347 C CA . LEU E 2 10 ? -2.330 -4.074 49.589 1.00 42.88 10 LEU C CA 1
ATOM 5348 C C . LEU E 2 10 ? -3.664 -3.512 49.123 1.00 42.55 10 LEU C C 1
ATOM 5349 O O . LEU E 2 10 ? -4.338 -2.822 49.890 1.00 47.49 10 LEU C O 1
ATOM 5354 N N . VAL E 2 11 ? -4.008 -3.767 47.861 1.00 40.16 11 VAL C N 1
ATOM 5355 C CA . VAL E 2 11 ? -5.362 -3.549 47.357 1.00 41.36 11 VAL C CA 1
ATOM 5356 C C . VAL E 2 11 ? -5.924 -4.835 46.755 1.00 43.75 11 VAL C C 1
ATOM 5357 O O . VAL E 2 11 ? -5.180 -5.751 46.377 1.00 40.81 11 VAL C O 1
ATOM 5361 N N . THR E 2 12 ? -7.249 -4.891 46.678 1.00 45.52 12 THR C N 1
ATOM 5362 C CA . THR E 2 12 ? -7.917 -5.950 45.954 1.00 46.79 12 THR C CA 1
ATOM 5363 C C . THR E 2 12 ? -7.960 -5.545 44.488 1.00 46.43 12 THR C C 1
ATOM 5364 O O . THR E 2 12 ? -7.946 -4.345 44.164 1.00 43.80 12 THR C O 1
ATOM 5368 N N . PRO E 2 13 ? -7.995 -6.542 43.596 1.00 46.73 13 PRO C N 1
ATOM 5369 C CA . PRO E 2 13 ? -8.070 -6.268 42.169 1.00 45.34 13 PRO C CA 1
ATOM 5370 C C . PRO E 2 13 ? -9.243 -5.367 41.932 1.00 44.94 13 PRO C C 1
ATOM 5371 O O . PRO E 2 13 ? -10.278 -5.578 42.549 1.00 40.09 13 PRO C O 1
ATOM 5375 N N . GLY E 2 14 ? -9.051 -4.332 41.123 1.00 50.10 14 GLY C N 1
ATOM 5376 C CA . GLY E 2 14 ? -10.125 -3.409 40.771 1.00 53.06 14 GLY C CA 1
ATOM 5377 C C . GLY E 2 14 ? -10.129 -2.051 41.451 1.00 57.00 14 GLY C C 1
ATOM 5378 O O . GLY E 2 14 ? -10.403 -1.041 40.796 1.00 65.46 14 GLY C O 1
ATOM 5379 N N . THR E 2 15 ? -9.838 -1.997 42.748 1.00 54.80 15 THR C N 1
ATOM 5380 C CA . THR E 2 15 ? -9.908 -0.723 43.460 1.00 57.22 15 THR C CA 1
ATOM 5381 C C . THR E 2 15 ? -8.711 0.192 43.166 1.00 56.58 15 THR C C 1
ATOM 5382 O O . THR E 2 15 ? -7.577 -0.236 43.205 1.00 52.13 15 THR C O 1
ATOM 5386 N N . PRO E 2 16 ? -8.966 1.462 42.846 1.00 57.37 16 PRO C N 1
ATOM 5387 C CA . PRO E 2 16 ? -7.845 2.317 42.432 1.00 55.62 16 PRO C CA 1
ATOM 5388 C C . PRO E 2 16 ? -6.872 2.598 43.571 1.00 52.33 16 PRO C C 1
ATOM 5389 O O . PRO E 2 16 ? -7.192 2.347 44.726 1.00 56.12 16 PRO C O 1
ATOM 5393 N N . LEU E 2 17 ? -5.705 3.137 43.219 1.00 51.01 17 LEU C N 1
ATOM 5394 C CA . LEU E 2 17 ? -4.546 3.257 44.109 1.00 47.01 17 LEU C CA 1
ATOM 5395 C C . LEU E 2 17 ? -3.739 4.489 43.702 1.00 46.95 17 LEU C C 1
ATOM 5396 O O . LEU E 2 17 ? -3.566 4.748 42.515 1.00 40.53 17 LEU C O 1
ATOM 5401 N N . THR E 2 18 ? -3.256 5.264 44.677 1.00 49.35 18 THR C N 1
ATOM 5402 C CA . THR E 2 18 ? -2.412 6.411 44.357 1.00 48.64 18 THR C CA 1
ATOM 5403 C C . THR E 2 18 ? -1.082 6.447 45.130 1.00 48.92 18 THR C C 1
ATOM 5404 O O . THR E 2 18 ? -1.070 6.537 46.364 1.00 45.26 18 THR C O 1
ATOM 5408 N N . LEU E 2 19 ? 0.015 6.359 44.358 1.00 42.52 19 LEU C N 1
ATOM 5409 C CA . LEU E 2 19 ? 1.357 6.491 44.875 1.00 42.96 19 LEU C CA 1
ATOM 5410 C C . LEU E 2 19 ? 1.751 7.937 44.740 1.00 46.86 19 LEU C C 1
ATOM 5411 O O . LEU E 2 19 ? 1.166 8.676 43.945 1.00 54.22 19 LEU C O 1
ATOM 5416 N N . THR E 2 20 ? 2.760 8.321 45.511 1.00 45.36 20 THR C N 1
ATOM 5417 C CA . THR E 2 20 ? 3.088 9.691 45.732 1.00 43.37 20 THR C CA 1
ATOM 5418 C C . THR E 2 20 ? 4.571 9.808 45.917 1.00 49.26 20 THR C C 1
ATOM 5419 O O . THR E 2 20 ? 5.148 9.188 46.819 1.00 52.62 20 THR C O 1
ATOM 5423 N N . CYS E 2 21 ? 5.191 10.601 45.048 1.00 53.38 21 CYS C N 1
ATOM 5424 C CA . CYS E 2 21 ? 6.594 10.917 45.161 1.00 56.47 21 CYS C CA 1
ATOM 5425 C C . CYS E 2 21 ? 6.676 12.273 45.818 1.00 55.13 21 CYS C C 1
ATOM 5426 O O . CYS E 2 21 ? 5.930 13.152 45.457 1.00 56.36 21 CYS C O 1
ATOM 5429 N N . THR E 2 22 ? 7.551 12.430 46.801 1.00 50.58 22 THR C N 1
ATOM 5430 C CA . THR E 2 22 ? 7.696 13.688 47.475 1.00 46.61 22 THR C CA 1
ATOM 5431 C C . THR E 2 22 ? 9.151 14.117 47.402 1.00 49.55 22 THR C C 1
ATOM 5432 O O . THR E 2 22 ? 10.080 13.351 47.633 1.00 51.08 22 THR C O 1
ATOM 5436 N N . VAL E 2 23 ? 9.326 15.385 47.113 1.00 54.06 23 VAL C N 1
ATOM 5437 C CA . VAL E 2 23 ? 10.556 15.907 46.597 1.00 55.33 23 VAL C CA 1
ATOM 5438 C C . VAL E 2 23 ? 11.088 16.937 47.575 1.00 59.45 23 VAL C C 1
ATOM 5439 O O . VAL E 2 23 ? 10.325 17.515 48.357 1.00 61.18 23 VAL C O 1
ATOM 5443 N N . SER E 2 24 ? 12.405 17.133 47.549 1.00 61.57 24 SER C N 1
ATOM 5444 C CA . SER E 2 24 ? 13.095 18.037 48.459 1.00 59.13 24 SER C CA 1
ATOM 5445 C C . SER E 2 24 ? 14.413 18.432 47.828 1.00 56.04 24 SER C C 1
ATOM 5446 O O . SER E 2 24 ? 15.232 17.557 47.555 1.00 65.28 24 SER C O 1
ATOM 5449 N N . GLY E 2 25 ? 14.635 19.720 47.593 1.00 48.33 25 GLY C N 1
ATOM 5450 C CA . GLY E 2 25 ? 15.911 20.169 47.092 1.00 45.70 25 GLY C CA 1
ATOM 5451 C C . GLY E 2 25 ? 15.873 20.643 45.660 1.00 51.14 25 GLY C C 1
ATOM 5452 O O . GLY E 2 25 ? 16.918 21.014 45.102 1.00 60.56 25 GLY C O 1
ATOM 5453 N N . PHE E 2 26 ? 14.705 20.664 45.035 1.00 49.16 26 PHE C N 1
ATOM 5454 C CA . PHE E 2 26 ? 14.626 21.205 43.661 1.00 52.42 26 PHE C CA 1
ATOM 5455 C C . PHE E 2 26 ? 13.190 21.552 43.309 1.00 55.44 26 PHE C C 1
ATOM 5456 O O . PHE E 2 26 ? 12.273 21.153 44.018 1.00 54.57 26 PHE C O 1
ATOM 5464 N N . SER E 2 27 ? 12.982 22.288 42.219 1.00 58.51 27 SER C N 1
ATOM 5465 C CA . SER E 2 27 ? 11.637 22.701 41.889 1.00 60.16 27 SER C CA 1
ATOM 5466 C C . SER E 2 27 ? 11.059 21.870 40.747 1.00 56.79 27 SER C C 1
ATOM 5467 O O . SER E 2 27 ? 11.744 21.534 39.800 1.00 49.07 27 SER C O 1
ATOM 5470 N N . LEU E 2 28 ? 9.777 21.549 40.869 1.00 57.63 28 LEU C N 1
ATOM 5471 C CA . LEU E 2 28 ? 9.041 20.827 39.844 1.00 58.29 28 LEU C CA 1
ATOM 5472 C C . LEU E 2 28 ? 8.652 21.703 38.670 1.00 60.53 28 LEU C C 1
ATOM 5473 O O . LEU E 2 28 ? 8.012 21.234 37.742 1.00 65.93 28 LEU C O 1
ATOM 5478 N N . SER E 2 29 ? 8.981 22.984 38.720 1.00 67.23 29 SER C N 1
ATOM 5479 C CA . SER E 2 29 ? 8.790 23.856 37.572 1.00 71.66 29 SER C CA 1
ATOM 5480 C C . SER E 2 29 ? 10.055 23.872 36.704 1.00 72.43 29 SER C C 1
ATOM 5481 O O . SER E 2 29 ? 10.076 24.450 35.623 1.00 73.15 29 SER C O 1
ATOM 5484 N N . THR E 2 30 ? 11.110 23.252 37.210 1.00 73.80 30 THR C N 1
ATOM 5485 C CA . THR E 2 30 ? 12.378 23.143 36.509 1.00 72.23 30 THR C CA 1
ATOM 5486 C C . THR E 2 30 ? 12.606 21.697 36.001 1.00 70.58 30 THR C C 1
ATOM 5487 O O . THR E 2 30 ? 13.073 21.497 34.873 1.00 68.89 30 THR C O 1
ATOM 5491 N N . TYR E 2 31 ? 12.264 20.699 36.824 1.00 64.13 31 TYR C N 1
ATOM 5492 C CA . TYR E 2 31 ? 12.644 19.307 36.568 1.00 59.03 31 TYR C CA 1
ATOM 5493 C C . TYR E 2 31 ? 11.533 18.385 36.106 1.00 55.04 31 TYR C C 1
ATOM 5494 O O . TYR E 2 31 ? 10.357 18.561 36.446 1.00 52.77 31 TYR C O 1
ATOM 5503 N N . TYR E 2 32 ? 11.953 17.375 35.346 1.00 53.22 32 TYR C N 1
ATOM 5504 C CA . TYR E 2 32 ? 11.065 16.327 34.866 1.00 50.04 32 TYR C CA 1
ATOM 5505 C C . TYR E 2 32 ? 10.976 15.302 35.988 1.00 44.64 32 TYR C C 1
ATOM 5506 O O . TYR E 2 32 ? 11.844 15.245 36.839 1.00 48.57 32 TYR C O 1
ATOM 5515 N N . MET E 2 33 ? 9.947 14.491 36.014 1.00 39.58 33 MET C N 1
ATOM 5516 C CA . MET E 2 33 ? 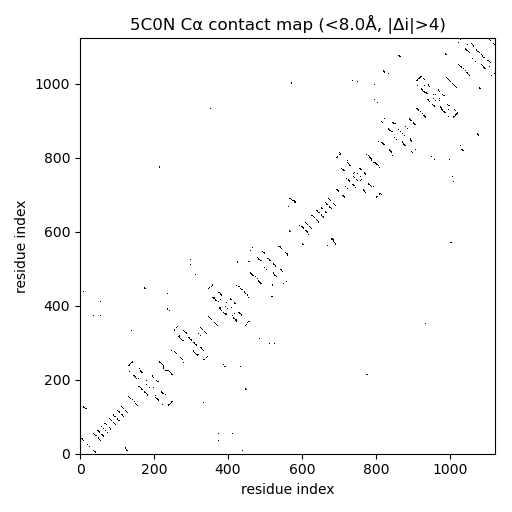9.952 13.385 36.921 1.00 42.37 33 MET C CA 1
ATOM 5517 C C . MET E 2 33 ? 9.368 12.204 36.205 1.00 41.80 33 MET C C 1
ATOM 5518 O O . MET E 2 33 ? 8.575 12.368 35.296 1.00 39.95 33 MET C O 1
ATOM 5523 N N . SER E 2 34 ? 9.726 11.006 36.648 1.00 40.65 34 SER C N 1
ATOM 5524 C CA . SER E 2 34 ? 9.208 9.823 36.025 1.00 39.64 34 SER C CA 1
ATOM 5525 C C . SER E 2 34 ? 8.946 8.742 37.049 1.00 37.59 34 SER C C 1
ATOM 5526 O O . SER E 2 34 ? 9.536 8.751 38.122 1.00 39.67 34 SER C O 1
ATOM 5529 N N . TRP E 2 35 ? 8.086 7.798 36.683 1.00 35.79 35 TRP C N 1
ATOM 5530 C CA . TRP E 2 35 ? 7.846 6.612 37.475 1.00 39.63 35 TRP C CA 1
ATOM 5531 C C . TRP E 2 35 ? 8.283 5.377 36.710 1.00 39.86 35 TRP C C 1
ATOM 5532 O O . TRP E 2 35 ? 8.006 5.223 35.520 1.00 39.27 35 TRP C O 1
ATOM 5543 N N . VAL E 2 36 ? 8.930 4.486 37.440 1.00 40.11 36 VAL C N 1
ATOM 5544 C CA . VAL E 2 36 ? 9.415 3.226 36.930 1.00 40.10 36 VAL C CA 1
ATOM 5545 C C . VAL E 2 36 ? 8.963 2.155 37.903 1.00 42.74 36 VAL C C 1
ATOM 5546 O O . VAL E 2 36 ? 8.961 2.379 39.120 1.00 38.43 36 VAL C O 1
ATOM 5550 N N . ARG E 2 37 ? 8.648 0.982 37.395 1.00 42.37 37 ARG C N 1
ATOM 5551 C CA . ARG E 2 37 ? 8.201 -0.060 38.282 1.00 41.31 37 ARG C CA 1
ATOM 5552 C C . ARG E 2 37 ? 9.037 -1.297 38.025 1.00 43.55 37 ARG C C 1
ATOM 5553 O O . ARG E 2 37 ? 9.631 -1.445 36.952 1.00 41.21 37 ARG C O 1
ATOM 5561 N N . GLN E 2 38 ? 9.080 -2.170 39.027 1.00 41.40 38 GLN C N 1
ATOM 5562 C CA . GLN E 2 38 ? 9.838 -3.404 38.952 1.00 38.24 38 GLN C CA 1
ATOM 5563 C C . GLN E 2 38 ? 9.170 -4.474 39.799 1.00 41.84 38 GLN C C 1
ATOM 5564 O O . GLN E 2 38 ? 9.220 -4.438 41.020 1.00 44.85 38 GLN C O 1
ATOM 5570 N N . ALA E 2 39 ? 8.556 -5.450 39.158 1.00 47.47 39 ALA C N 1
ATOM 5571 C CA . ALA E 2 39 ? 7.978 -6.566 39.894 1.00 50.04 39 ALA C CA 1
ATOM 5572 C C . ALA E 2 39 ? 9.121 -7.422 40.488 1.00 55.60 39 ALA C C 1
ATOM 5573 O O . ALA E 2 39 ? 10.267 -7.381 39.987 1.00 56.98 39 ALA C O 1
ATOM 5575 N N . PRO E 2 40 ? 8.830 -8.199 41.550 1.00 52.61 40 PRO C N 1
ATOM 5576 C CA . PRO E 2 40 ? 9.942 -8.893 42.195 1.00 52.02 40 PRO C CA 1
ATOM 5577 C C . PRO E 2 40 ? 10.721 -9.889 41.282 1.00 48.17 40 PRO C C 1
ATOM 5578 O O . PRO E 2 40 ? 10.124 -10.684 40.532 1.00 42.93 40 PRO C O 1
ATOM 5582 N N . GLY E 2 41 ? 12.045 -9.812 41.358 1.00 45.47 41 GLY C N 1
ATOM 5583 C CA . GLY E 2 41 ? 12.929 -10.665 40.561 1.00 50.43 41 GLY C CA 1
ATOM 5584 C C . GLY E 2 41 ? 12.871 -10.463 39.048 1.00 50.53 41 GLY C C 1
ATOM 5585 O O . GLY E 2 41 ? 13.115 -11.384 38.272 1.00 55.59 41 GLY C O 1
ATOM 5586 N N . LYS E 2 42 ? 12.568 -9.249 38.626 1.00 49.79 42 LYS C N 1
ATOM 5587 C CA . LYS E 2 42 ? 12.168 -9.009 37.254 1.00 46.44 42 LYS C CA 1
ATOM 5588 C C . LYS E 2 42 ? 12.779 -7.716 36.786 1.00 43.58 42 LYS C C 1
ATOM 5589 O O . LYS E 2 42 ? 13.488 -7.072 37.546 1.00 38.68 42 LYS C O 1
ATOM 5595 N N . GLY E 2 43 ? 12.501 -7.316 35.551 1.00 44.55 43 GLY C N 1
ATOM 5596 C CA . GLY E 2 43 ? 13.119 -6.103 35.005 1.00 44.72 43 GLY C CA 1
ATOM 5597 C C . GLY E 2 43 ? 12.488 -4.779 35.418 1.00 43.24 43 GLY C C 1
ATOM 5598 O O . GLY E 2 43 ? 11.359 -4.714 35.934 1.00 46.23 43 GLY C O 1
ATOM 5599 N N . LEU E 2 44 ? 13.249 -3.715 35.222 1.00 41.08 44 LEU C N 1
ATOM 5600 C CA . LEU E 2 44 ? 12.753 -2.363 35.360 1.00 38.32 44 LEU C CA 1
ATOM 5601 C C . LEU E 2 44 ? 11.847 -2.070 34.202 1.00 38.00 44 LEU C C 1
ATOM 5602 O O . LEU E 2 44 ? 12.280 -2.246 33.097 1.00 39.82 44 LEU C O 1
ATOM 5607 N N . GLU E 2 45 ? 10.598 -1.658 34.445 1.00 38.62 45 GLU C N 1
ATOM 5608 C CA . GLU E 2 45 ? 9.696 -1.184 33.393 1.00 39.79 45 GLU C CA 1
ATOM 5609 C C . GLU E 2 45 ? 9.490 0.306 33.616 1.00 40.55 45 GLU C C 1
ATOM 5610 O O . GLU E 2 45 ? 9.202 0.744 34.740 1.00 43.24 45 GLU C O 1
ATOM 5616 N N . TRP E 2 46 ? 9.646 1.093 32.555 1.00 40.12 46 TRP C N 1
ATOM 5617 C CA . TRP E 2 46 ? 9.349 2.516 32.608 1.00 38.23 46 TRP C CA 1
ATOM 5618 C C . TRP E 2 46 ? 7.865 2.717 32.408 1.00 38.73 46 TRP C C 1
ATOM 5619 O O . TRP E 2 46 ? 7.318 2.255 31.397 1.00 39.00 46 TRP C O 1
ATOM 5630 N N . ILE E 2 47 ? 7.229 3.457 33.327 1.00 38.10 47 ILE C N 1
ATOM 5631 C CA . ILE E 2 47 ? 5.795 3.772 33.233 1.00 37.13 47 ILE C CA 1
ATOM 5632 C C . ILE E 2 47 ? 5.488 5.012 32.400 1.00 37.64 47 ILE C C 1
ATOM 5633 O O . ILE E 2 47 ? 4.743 4.940 31.439 1.00 43.09 47 ILE C O 1
ATOM 5638 N N . GLY E 2 48 ? 6.066 6.147 32.755 1.00 38.07 48 GLY C N 1
ATOM 5639 C CA . GLY E 2 48 ? 5.772 7.404 32.076 1.00 36.06 48 GLY C CA 1
ATOM 5640 C C . GLY E 2 48 ? 6.558 8.545 32.690 1.00 36.71 48 GLY C C 1
ATOM 5641 O O . GLY E 2 48 ? 7.056 8.455 33.803 1.00 38.04 48 GLY C O 1
ATOM 5642 N N . ILE E 2 49 ? 6.646 9.645 31.980 1.00 38.22 49 ILE C N 1
ATOM 5643 C CA . ILE E 2 49 ? 7.358 10.817 32.483 1.00 39.01 49 ILE C CA 1
ATOM 5644 C C . ILE E 2 49 ? 6.378 11.969 32.533 1.00 38.97 49 ILE C C 1
ATOM 5645 O O . ILE E 2 49 ? 5.421 11.992 31.765 1.00 35.14 49 ILE C O 1
ATOM 5650 N N . ILE E 2 50 ? 6.627 12.918 33.429 1.00 41.08 50 ILE C N 1
ATOM 5651 C CA . ILE E 2 50 ? 5.893 14.183 33.453 1.00 42.00 50 ILE C CA 1
ATOM 5652 C C . ILE E 2 50 ? 6.841 15.395 33.363 1.00 46.66 50 ILE C C 1
ATOM 5653 O O . ILE E 2 50 ? 7.792 15.543 34.152 1.00 45.81 50 ILE C O 1
ATOM 5658 N N . TYR E 2 51 ? 6.542 16.269 32.393 1.00 51.37 51 TYR C N 1
ATOM 5659 C CA . TYR E 2 51 ? 7.343 17.450 32.081 1.00 52.07 51 TYR C CA 1
ATOM 5660 C C . TYR E 2 51 ? 7.137 18.514 33.164 1.00 47.92 51 TYR C C 1
ATOM 5661 O O . TYR E 2 51 ? 6.174 18.442 33.900 1.00 53.38 51 TYR C O 1
ATOM 5670 N N . PRO E 2 52 ? 8.031 19.505 33.252 1.00 48.03 52 PRO C N 1
ATOM 5671 C CA . PRO E 2 52 ? 7.827 20.645 34.139 1.00 49.83 52 PRO C CA 1
ATOM 5672 C C . PRO E 2 52 ? 6.629 21.534 33.758 1.00 54.55 52 PRO C C 1
ATOM 5673 O O . PRO E 2 52 ? 6.071 22.203 34.624 1.00 60.76 52 PRO C O 1
ATOM 5677 N N . SER E 2 53 ? 6.266 21.560 32.476 1.00 56.00 53 SER C N 1
ATOM 5678 C CA . SER E 2 53 ? 5.090 22.270 32.003 1.00 57.74 53 SER C CA 1
ATOM 5679 C C . SER E 2 53 ? 3.776 21.552 32.335 1.00 56.25 53 SER C C 1
ATOM 5680 O O . SER E 2 53 ? 2.721 22.148 32.229 1.00 65.08 53 SER C O 1
ATOM 5683 N N . GLY E 2 54 ? 3.831 20.290 32.747 1.00 56.99 54 GLY C N 1
ATOM 5684 C CA . GLY E 2 54 ? 2.638 19.568 33.207 1.00 54.79 54 GLY C CA 1
ATOM 5685 C C . GLY E 2 54 ? 2.204 18.527 32.210 1.00 55.43 54 GLY C C 1
ATOM 5686 O O . GLY E 2 54 ? 1.247 17.777 32.470 1.00 53.26 54 GLY C O 1
ATOM 5687 N N . SER E 2 55 ? 2.907 18.482 31.071 1.00 55.32 55 SER C N 1
ATOM 5688 C CA . SER E 2 55 ? 2.690 17.461 30.030 1.00 59.82 55 SER C CA 1
ATOM 5689 C C . SER E 2 55 ? 3.209 16.082 30.444 1.00 56.51 55 SER C C 1
ATOM 5690 O O . SER E 2 55 ? 4.114 15.972 31.251 1.00 56.07 55 SER C O 1
ATOM 5693 N N . THR E 2 56 ? 2.667 15.046 29.830 1.00 50.58 56 THR C N 1
ATOM 5694 C CA . THR E 2 56 ? 2.987 13.699 30.214 1.00 49.69 56 THR C CA 1
ATOM 5695 C C . THR E 2 56 ? 3.031 12.815 29.001 1.00 52.47 56 THR C C 1
ATOM 5696 O O . THR E 2 56 ? 2.206 12.944 28.104 1.00 54.41 56 THR C O 1
ATOM 5700 N N . TYR E 2 57 ? 3.972 11.885 29.014 1.00 53.34 57 TYR C N 1
ATOM 5701 C CA . TYR E 2 57 ? 3.910 10.718 28.155 1.00 57.68 57 TYR C CA 1
ATOM 5702 C C . TYR E 2 57 ? 3.881 9.439 29.037 1.00 53.21 57 TYR C C 1
ATOM 5703 O O . TYR E 2 57 ? 4.431 9.387 30.135 1.00 47.64 57 TYR C O 1
ATOM 5712 N N . CYS E 2 58 ? 3.245 8.401 28.535 1.00 53.74 58 CYS C N 1
ATOM 5713 C CA . CYS E 2 58 ? 3.269 7.115 29.204 1.00 58.02 58 CYS C CA 1
ATOM 5714 C C . CYS E 2 58 ? 3.747 6.125 28.172 1.00 58.22 58 CYS C C 1
ATOM 5715 O O . CYS E 2 58 ? 3.578 6.357 26.976 1.00 68.52 58 CYS C O 1
ATOM 5718 N N . ALA E 2 59 ? 4.391 5.055 28.626 1.00 53.91 59 ALA C N 1
ATOM 5719 C CA . ALA E 2 59 ? 4.705 3.916 27.785 1.00 49.73 59 ALA C CA 1
ATOM 5720 C C . ALA E 2 59 ? 3.465 3.444 27.024 1.00 51.45 59 ALA C C 1
ATOM 5721 O O . ALA E 2 59 ? 2.336 3.793 27.373 1.00 50.43 59 ALA C O 1
ATOM 5723 N N . SER E 2 60 ? 3.666 2.657 25.981 1.00 54.35 60 SER C N 1
ATOM 5724 C CA . SER E 2 60 ? 2.551 2.242 25.145 1.00 60.42 60 SER C CA 1
ATOM 5725 C C . SER E 2 60 ? 1.500 1.458 25.948 1.00 59.87 60 SER C C 1
ATOM 5726 O O . SER E 2 60 ? 0.320 1.833 25.972 1.00 51.70 60 SER C O 1
ATOM 5729 N N . TRP E 2 61 ? 1.940 0.367 26.584 1.00 63.68 61 TRP C N 1
ATOM 5730 C CA . TRP E 2 61 ? 1.086 -0.483 27.471 1.00 66.01 61 TRP C CA 1
ATOM 5731 C C . TRP E 2 61 ? 0.443 0.218 28.678 1.00 66.62 61 TRP C C 1
ATOM 5732 O O . TRP E 2 61 ? -0.519 -0.274 29.262 1.00 64.80 61 TRP C O 1
ATOM 5743 N N . ALA E 2 62 ? 1.010 1.346 29.077 1.00 65.11 62 ALA C N 1
ATOM 5744 C CA . ALA E 2 62 ? 0.567 2.014 30.270 1.00 62.22 62 ALA C CA 1
ATOM 5745 C C . ALA E 2 62 ? -0.676 2.793 29.973 1.00 63.42 62 ALA C C 1
ATOM 5746 O O . ALA E 2 62 ? -1.475 3.043 30.872 1.00 66.75 62 ALA C O 1
ATOM 5748 N N . LYS E 2 63 ? -0.826 3.228 28.727 1.00 67.81 63 LYS C N 1
ATOM 5749 C CA . LYS E 2 63 ? -1.943 4.103 28.393 1.00 68.32 63 LYS C CA 1
ATOM 5750 C C . LYS E 2 63 ? -3.220 3.350 28.789 1.00 65.11 63 LYS C C 1
ATOM 5751 O O . LYS E 2 63 ? -3.351 2.129 28.551 1.00 60.23 63 LYS C O 1
ATOM 5757 N N . GLY E 2 64 ? -4.100 4.058 29.492 1.00 58.15 64 GLY C N 1
ATOM 5758 C CA . GLY E 2 64 ? -5.358 3.490 29.916 1.00 60.15 64 GLY C CA 1
ATOM 5759 C C . GLY E 2 64 ? -5.280 3.033 31.353 1.00 64.56 64 GLY C C 1
ATOM 5760 O O . GLY E 2 64 ? -6.256 3.086 32.085 1.00 69.15 64 GLY C O 1
ATOM 5761 N N . ARG E 2 65 ? -4.099 2.593 31.750 1.00 63.87 65 ARG C N 1
ATOM 5762 C CA . ARG E 2 65 ? -3.860 1.996 33.039 1.00 60.13 65 ARG C CA 1
ATOM 5763 C C . ARG E 2 65 ? -3.351 2.970 34.097 1.00 57.06 65 ARG C C 1
ATOM 5764 O O . ARG E 2 65 ? -3.691 2.851 35.262 1.00 62.12 65 ARG C O 1
ATOM 5772 N N . PHE E 2 66 ? -2.503 3.904 33.699 1.00 52.46 66 PHE C N 1
ATOM 5773 C CA . PHE E 2 66 ? -1.869 4.805 34.642 1.00 50.46 66 PHE C CA 1
ATOM 5774 C C . PHE E 2 66 ? -2.238 6.247 34.379 1.00 55.14 66 PHE C C 1
ATOM 5775 O O . PHE E 2 66 ? -2.919 6.538 33.397 1.00 65.70 66 PHE C O 1
ATOM 5783 N N . THR E 2 67 ? -1.827 7.131 35.291 1.00 52.50 67 THR C N 1
ATOM 5784 C CA . THR E 2 67 ? -1.948 8.572 35.133 1.00 52.55 67 THR C CA 1
ATOM 5785 C C . THR E 2 67 ? -0.953 9.221 36.039 1.00 53.59 67 THR C C 1
ATOM 5786 O O . THR E 2 67 ? -0.767 8.741 37.129 1.00 62.12 67 THR C O 1
ATOM 5790 N N . ILE E 2 68 ? -0.333 10.320 35.618 1.00 51.69 68 ILE C N 1
ATOM 5791 C CA . ILE E 2 68 ? 0.645 11.021 36.451 1.00 41.89 68 ILE C CA 1
ATOM 5792 C C . ILE E 2 68 ? 0.273 12.499 36.598 1.00 45.88 68 ILE C C 1
ATOM 5793 O O . ILE E 2 68 ? 0.268 13.251 35.635 1.00 43.44 68 ILE C O 1
ATOM 5798 N N . SER E 2 69 ? -0.045 12.928 37.803 1.00 51.40 69 SER C N 1
ATOM 5799 C CA . SER E 2 69 ? -0.276 14.338 38.048 1.00 58.81 69 SER C CA 1
ATOM 5800 C C . SER E 2 69 ? 0.854 14.872 38.920 1.00 63.00 69 SER C C 1
ATOM 5801 O O . SER E 2 69 ? 1.606 14.109 39.503 1.00 67.01 69 SER C O 1
ATOM 5804 N N . LYS E 2 70 ? 0.980 16.182 39.025 1.00 64.39 70 LYS C N 1
ATOM 5805 C CA . LYS E 2 70 ? 1.991 16.741 39.903 1.00 64.15 70 LYS C CA 1
ATOM 5806 C C . LYS E 2 70 ? 1.354 17.850 40.707 1.00 62.71 70 LYS C C 1
ATOM 5807 O O . LYS E 2 70 ? 0.286 18.342 40.352 1.00 62.62 70 LYS C O 1
ATOM 5813 N N . ALA E 2 71 ? 2.018 18.227 41.792 1.00 60.74 71 ALA C N 1
ATOM 5814 C CA . ALA E 2 71 ? 1.577 19.320 42.633 1.00 60.40 71 ALA C CA 1
ATOM 5815 C C . ALA E 2 71 ? 2.748 20.270 42.888 1.00 60.34 71 ALA C C 1
ATOM 5816 O O . ALA E 2 71 ? 3.665 20.394 42.072 1.00 53.90 71 ALA C O 1
ATOM 5818 N N . SER E 2 72 ? 2.646 20.974 44.009 1.00 65.77 72 SER C N 1
ATOM 5819 C CA . SER E 2 72 ? 3.707 21.760 44.599 1.00 70.63 72 SER C CA 1
ATOM 5820 C C . SER E 2 72 ? 5.053 20.976 44.613 1.00 72.93 72 SER C C 1
ATOM 5821 O O . SER E 2 72 ? 6.029 21.325 43.920 1.00 61.46 72 SER C O 1
ATOM 5824 N N . THR E 2 73 ? 5.090 19.906 45.401 1.00 77.40 73 THR C N 1
ATOM 5825 C CA . THR E 2 73 ? 6.325 19.164 45.655 1.00 76.22 73 THR C CA 1
ATOM 5826 C C . THR E 2 73 ? 6.078 17.670 45.706 1.00 70.19 73 THR C C 1
ATOM 5827 O O . THR E 2 73 ? 6.812 16.922 46.355 1.00 75.81 73 THR C O 1
ATOM 5831 N N . THR E 2 74 ? 5.039 17.238 45.008 1.00 65.68 74 THR C N 1
ATOM 5832 C CA . THR E 2 74 ? 4.690 15.832 44.926 1.00 56.56 74 THR C CA 1
ATOM 5833 C C . THR E 2 74 ? 4.407 15.505 43.495 1.00 49.69 74 THR C C 1
ATOM 5834 O O . THR E 2 74 ? 4.077 16.376 42.702 1.00 48.86 74 THR C O 1
ATOM 5838 N N . VAL E 2 75 ? 4.519 14.233 43.179 1.00 47.06 75 VAL C N 1
ATOM 5839 C CA . VAL E 2 75 ? 4.151 13.731 41.889 1.00 46.56 75 VAL C CA 1
ATOM 5840 C C . VAL E 2 75 ? 3.326 12.535 42.239 1.00 47.92 75 VAL C C 1
ATOM 5841 O O . VAL E 2 75 ? 3.735 11.748 43.076 1.00 60.93 75 VAL C O 1
ATOM 5845 N N . ASP E 2 76 ? 2.164 12.380 41.634 1.00 47.19 76 ASP C N 1
ATOM 5846 C CA . ASP E 2 76 ? 1.338 11.255 41.968 1.00 51.05 76 ASP C CA 1
ATOM 5847 C C . ASP E 2 76 ? 1.219 10.348 40.766 1.00 52.06 76 ASP C C 1
ATOM 5848 O O . ASP E 2 76 ? 1.006 10.802 39.663 1.00 56.75 76 ASP C O 1
ATOM 5853 N N . LEU E 2 77 ? 1.342 9.052 40.988 1.00 53.05 77 LEU C N 1
ATOM 5854 C CA . LEU E 2 77 ? 0.961 8.052 40.002 1.00 49.38 77 LEU C CA 1
ATOM 5855 C C . LEU E 2 77 ? -0.345 7.399 40.445 1.00 49.48 77 LEU C C 1
ATOM 5856 O O . LEU E 2 77 ? -0.424 6.841 41.519 1.00 47.24 77 LEU C O 1
ATOM 5861 N N . LYS E 2 78 ? -1.384 7.536 39.644 1.00 55.67 78 LYS C N 1
ATOM 5862 C CA . LYS E 2 78 ? -2.650 6.886 39.920 1.00 58.32 78 LYS C CA 1
ATOM 5863 C C . LYS E 2 78 ? -2.712 5.631 39.046 1.00 52.61 78 LYS C C 1
ATOM 5864 O O . LYS E 2 78 ? -2.664 5.703 37.818 1.00 51.42 78 LYS C O 1
ATOM 5870 N N . ILE E 2 79 ? -2.840 4.486 39.687 1.00 50.22 79 ILE C N 1
ATOM 5871 C CA . ILE E 2 79 ? -3.081 3.231 38.986 1.00 48.94 79 ILE C CA 1
ATOM 5872 C C . ILE E 2 79 ? -4.595 3.028 38.935 1.00 51.33 79 ILE C C 1
ATOM 5873 O O . ILE E 2 79 ? -5.246 2.965 39.981 1.00 47.26 79 ILE C O 1
ATOM 5878 N N . THR E 2 80 ? -5.149 2.911 37.725 1.00 58.68 80 THR C N 1
ATOM 5879 C CA . THR E 2 80 ? -6.595 3.179 37.513 1.00 66.45 80 THR C CA 1
ATOM 5880 C C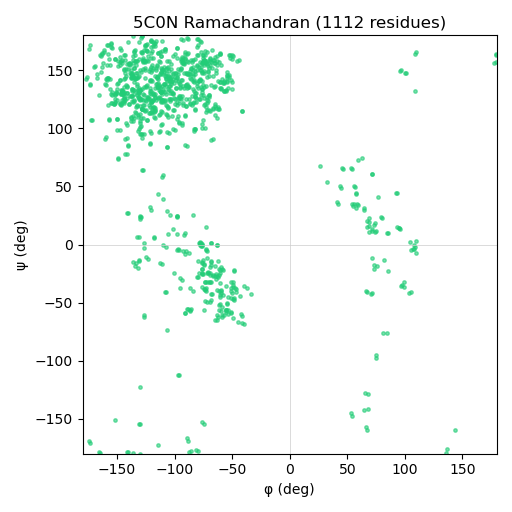 . THR E 2 80 ? -7.464 1.980 37.770 1.00 65.37 80 THR C C 1
ATOM 5881 O O . THR E 2 80 ? -8.561 2.141 38.311 1.00 66.42 80 THR C O 1
ATOM 5885 N N . SER E 2 81 ? -6.975 0.794 37.399 1.00 58.00 81 SER C N 1
ATOM 5886 C CA . SER E 2 81 ? -7.706 -0.438 37.653 1.00 55.30 81 SER C CA 1
ATOM 5887 C C . SER E 2 81 ? -6.760 -1.641 37.873 1.00 53.23 81 SER C C 1
ATOM 5888 O O . SER E 2 81 ? -6.646 -2.520 37.014 1.00 54.72 81 SER C O 1
ATOM 5891 N N . PRO E 2 82 ? -6.093 -1.694 39.047 1.00 48.65 82 PRO C N 1
ATOM 5892 C CA . PRO E 2 82 ? -5.061 -2.701 39.287 1.00 45.22 82 PRO C CA 1
ATOM 5893 C C . PRO E 2 82 ? -5.448 -4.158 38.986 1.00 44.56 82 PRO C C 1
ATOM 5894 O O . PRO E 2 82 ? -6.577 -4.596 39.239 1.00 38.02 82 PRO C O 1
ATOM 5898 N N . THR E 2 83 ? -4.488 -4.873 38.406 1.00 46.19 83 THR C N 1
ATOM 5899 C CA . THR E 2 83 ? -4.561 -6.319 38.245 1.00 48.11 83 THR C CA 1
ATOM 5900 C C . THR E 2 83 ? -3.367 -6.915 38.967 1.00 48.14 83 THR C C 1
ATOM 5901 O O . THR E 2 83 ? -2.508 -6.195 39.474 1.00 43.58 83 THR C O 1
ATOM 5905 N N . THR E 2 84 ? -3.296 -8.232 39.026 1.00 49.34 84 THR C N 1
ATOM 5906 C CA . THR E 2 84 ? -2.270 -8.858 39.830 1.00 50.52 84 THR C CA 1
ATOM 5907 C C . THR E 2 84 ? -0.938 -8.729 39.102 1.00 48.73 84 THR C C 1
ATOM 5908 O O . THR E 2 84 ? 0.115 -8.845 39.715 1.00 48.41 84 THR C O 1
ATOM 5912 N N . GLU E 2 85 ? -1.003 -8.447 37.799 1.00 52.09 85 GLU C N 1
ATOM 5913 C CA . GLU E 2 85 ? 0.184 -8.086 37.004 1.00 52.09 85 GLU C CA 1
ATOM 5914 C C . GLU E 2 85 ? 0.819 -6.811 37.563 1.00 46.31 85 GLU C C 1
ATOM 5915 O O . GLU E 2 85 ? 2.004 -6.650 37.497 1.00 47.51 85 GLU C O 1
ATOM 5921 N N . ASP E 2 86 ? 0.018 -5.893 38.103 1.00 49.34 86 ASP C N 1
ATOM 5922 C CA . ASP E 2 86 ? 0.506 -4.585 38.602 1.00 45.94 86 ASP C CA 1
ATOM 5923 C C . ASP E 2 86 ? 1.235 -4.661 39.958 1.00 43.26 86 ASP C C 1
ATOM 5924 O O . ASP E 2 86 ? 1.700 -3.647 40.451 1.00 44.71 86 ASP C O 1
ATOM 5929 N N . THR E 2 87 ? 1.337 -5.855 40.550 1.00 38.75 87 THR C N 1
ATOM 5930 C CA . THR E 2 87 ? 2.117 -6.052 41.771 1.00 34.69 87 THR C CA 1
ATOM 5931 C C . THR E 2 87 ? 3.581 -5.857 41.517 1.00 30.81 87 THR C C 1
ATOM 5932 O O . THR E 2 87 ? 4.191 -6.610 40.789 1.00 35.18 87 THR C O 1
ATOM 5936 N N . ALA E 2 88 ? 4.138 -4.852 42.153 1.00 30.50 88 ALA C N 1
ATOM 5937 C CA . ALA E 2 88 ? 5.504 -4.451 41.922 1.00 32.72 88 ALA C CA 1
ATOM 5938 C C . ALA E 2 88 ? 5.977 -3.344 42.881 1.00 29.34 88 ALA C C 1
ATOM 5939 O O . ALA E 2 88 ? 5.193 -2.731 43.584 1.00 28.96 88 ALA C O 1
ATOM 5941 N N . THR E 2 89 ? 7.274 -3.111 42.875 1.00 25.34 89 THR C N 1
ATOM 5942 C CA . THR E 2 89 ? 7.822 -2.007 43.554 1.00 25.42 89 THR C CA 1
ATOM 5943 C C . THR E 2 89 ? 7.954 -0.837 42.605 1.00 26.94 89 THR C C 1
ATOM 5944 O O . THR E 2 89 ? 8.585 -0.948 41.529 1.00 30.11 89 THR C O 1
ATOM 5948 N N . TYR E 2 90 ? 7.413 0.300 43.023 1.00 24.54 90 TYR C N 1
ATOM 5949 C CA . TYR E 2 90 ? 7.311 1.449 42.166 1.00 23.77 90 TYR C CA 1
ATOM 5950 C C . TYR E 2 90 ? 8.327 2.435 42.633 1.00 26.99 90 TYR C C 1
ATOM 5951 O O . TYR E 2 90 ? 8.205 2.977 43.705 1.00 28.31 90 TYR C O 1
ATOM 5960 N N . PHE E 2 91 ? 9.336 2.641 41.807 1.00 32.07 91 PHE C N 1
ATOM 5961 C CA . PHE E 2 91 ? 10.322 3.666 42.035 1.00 36.05 91 PHE C CA 1
ATOM 5962 C C . PHE E 2 91 ? 9.794 4.949 41.479 1.00 39.35 91 PHE C C 1
ATOM 5963 O O . PHE E 2 91 ? 8.941 4.919 40.612 1.00 42.60 91 PHE C O 1
ATOM 5971 N N . CYS E 2 92 ? 10.321 6.052 42.000 1.00 42.21 92 CYS C N 1
ATOM 5972 C CA . CYS E 2 92 ? 10.093 7.378 41.509 1.00 46.42 92 CYS C CA 1
ATOM 5973 C C . CYS E 2 92 ? 11.488 7.879 41.165 1.00 46.74 92 CYS C C 1
ATOM 5974 O O . CYS E 2 92 ? 12.437 7.591 41.895 1.00 47.76 92 CYS C O 1
ATOM 5977 N N . ALA E 2 93 ? 11.642 8.610 40.065 1.00 42.70 93 ALA C N 1
ATOM 5978 C CA . ALA E 2 93 ? 12.986 9.020 39.659 1.00 39.85 93 ALA C CA 1
ATOM 5979 C C . ALA E 2 93 ? 13.027 10.300 38.893 1.00 36.93 93 ALA C C 1
ATOM 5980 O O . ALA E 2 93 ? 12.040 10.707 38.279 1.00 32.03 93 ALA C O 1
ATOM 5982 N N . ARG E 2 94 ? 14.214 10.895 38.887 1.00 36.73 94 ARG C N 1
ATOM 5983 C CA . ARG E 2 94 ? 14.417 12.199 38.281 1.00 40.16 94 ARG C CA 1
ATOM 5984 C C . ARG E 2 94 ? 15.397 12.207 37.073 1.00 39.74 94 ARG C C 1
ATOM 5985 O O . ARG E 2 94 ? 16.608 12.058 37.258 1.00 46.72 94 ARG C O 1
ATOM 5993 N N . PRO E 2 95 ? 14.867 12.399 35.852 1.00 35.87 95 PRO C N 1
ATOM 5994 C CA . PRO E 2 95 ? 15.696 12.547 34.684 1.00 38.14 95 PRO C CA 1
ATOM 5995 C C . PRO E 2 95 ? 16.412 13.863 34.723 1.00 44.46 95 PRO C C 1
ATOM 5996 O O . PRO E 2 95 ? 15.824 14.868 35.165 1.00 57.21 95 PRO C O 1
ATOM 6000 N N . ASP E 2 96 ? 17.643 13.878 34.226 1.00 45.69 96 ASP C N 1
ATOM 6001 C CA . ASP E 2 96 ? 18.366 15.118 34.009 1.00 49.66 96 ASP C CA 1
ATOM 6002 C C . ASP E 2 96 ? 19.067 15.078 32.661 1.00 56.48 96 ASP C C 1
ATOM 6003 O O . ASP E 2 96 ? 18.923 14.117 31.917 1.00 59.97 96 ASP C O 1
ATOM 6008 N N . ASN E 2 97 ? 19.774 16.154 32.336 1.00 66.96 97 ASN C N 1
ATOM 6009 C CA . ASN E 2 97 ? 20.636 16.221 31.159 1.00 75.74 97 ASN C CA 1
ATOM 6010 C C . ASN E 2 97 ? 22.094 16.279 31.602 1.00 88.37 97 ASN C C 1
ATOM 6011 O O . ASN E 2 97 ? 22.363 16.330 32.802 1.00 96.20 97 ASN C O 1
ATOM 6016 N N . ASP E 2 98 ? 23.066 16.248 30.695 1.00 101.12 98 ASP C N 1
ATOM 6017 C CA . ASP E 2 98 ? 24.424 16.460 31.188 1.00 104.28 98 ASP C CA 1
ATOM 6018 C C . ASP E 2 98 ? 24.373 17.708 32.083 1.00 108.53 98 ASP C C 1
ATOM 6019 O O . ASP E 2 98 ? 24.860 17.668 33.201 1.00 101.00 98 ASP C O 1
ATOM 6024 N N . GLY E 2 99 ? 23.719 18.777 31.617 1.00 115.83 99 GLY C N 1
ATOM 6025 C CA . GLY E 2 99 ? 23.342 19.897 32.500 1.00 118.40 99 GLY C CA 1
ATOM 6026 C C . GLY E 2 99 ? 22.192 19.382 33.360 1.00 124.17 99 GLY C C 1
ATOM 6027 O O . GLY E 2 99 ? 21.496 18.436 32.974 1.00 133.79 99 GLY C O 1
ATOM 6028 N N . THR E 2 100 ? 21.971 19.970 34.529 1.00 114.06 100 THR C N 1
ATOM 6029 C CA . THR E 2 100 ? 21.193 19.254 35.546 1.00 104.65 100 THR C CA 1
ATOM 6030 C C . THR E 2 100 ? 19.672 19.144 35.239 1.00 96.62 100 THR C C 1
ATOM 6031 O O . THR E 2 100 ? 19.011 18.342 35.866 1.00 111.30 100 THR C O 1
ATOM 6035 N N . SER E 2 101 ? 19.122 19.863 34.257 1.00 88.54 101 SER C N 1
ATOM 6036 C CA . SER E 2 101 ? 17.655 19.755 33.971 1.00 85.26 101 SER C CA 1
ATOM 6037 C C . SER E 2 101 ? 17.390 19.303 32.568 1.00 80.68 101 SER C C 1
ATOM 6038 O O . SER E 2 101 ? 17.913 19.902 31.639 1.00 99.24 101 SER C O 1
ATOM 6041 N N . GLY E 2 102 ? 16.514 18.319 32.409 1.00 66.73 102 GLY C N 1
ATOM 6042 C CA . GLY E 2 102 ? 16.258 17.705 31.103 1.00 62.98 102 GLY C CA 1
ATOM 6043 C C . GLY E 2 102 ? 16.003 16.218 31.252 1.00 63.66 102 GLY C C 1
ATOM 6044 O O . GLY E 2 102 ? 15.619 15.771 32.346 1.00 64.31 102 GLY C O 1
ATOM 6045 N N . TYR E 2 103 ? 16.164 15.451 30.163 1.00 59.62 103 TYR C N 1
ATOM 6046 C CA . TYR E 2 103 ? 16.009 13.988 30.252 1.00 54.65 103 TYR C CA 1
ATOM 6047 C C . TYR E 2 103 ? 17.012 13.103 29.561 1.00 50.39 103 TYR C C 1
ATOM 6048 O O . TYR E 2 103 ? 17.067 11.937 29.879 1.00 60.01 103 TYR C O 1
ATOM 6057 N N . LEU E 2 104 ? 17.825 13.621 28.662 1.00 48.11 104 LEU C N 1
ATOM 6058 C CA . LEU E 2 104 ? 18.630 12.752 27.797 1.00 47.71 104 LEU C CA 1
ATOM 6059 C C . LEU E 2 104 ? 19.773 11.971 28.502 1.00 49.36 104 LEU C C 1
ATOM 6060 O O . LEU E 2 104 ? 20.264 10.949 27.981 1.00 53.54 104 LEU C O 1
ATOM 6065 N N . SER E 2 105 ? 20.186 12.409 29.687 1.00 49.35 105 SER C N 1
ATOM 6066 C CA . SER E 2 105 ? 21.165 11.627 30.449 1.00 50.25 105 SER C CA 1
ATOM 6067 C C . SER E 2 105 ? 20.532 10.614 31.423 1.00 50.23 105 SER C C 1
ATOM 6068 O O . SER E 2 105 ? 21.244 10.038 32.263 1.00 51.56 105 SER C O 1
ATOM 6071 N N . GLY E 2 106 ? 19.217 10.407 31.326 1.00 46.12 106 GLY C N 1
ATOM 6072 C CA . GLY E 2 106 ? 18.510 9.492 32.199 1.00 47.17 106 GLY C CA 1
ATOM 6073 C C . GLY E 2 106 ? 18.452 9.893 33.672 1.00 49.77 106 GLY C C 1
ATOM 6074 O O . GLY E 2 106 ? 18.625 11.050 34.051 1.00 49.91 106 GLY C O 1
ATOM 6075 N N . PHE E 2 107 ? 18.245 8.897 34.519 1.00 48.09 107 PHE C N 1
ATOM 6076 C CA . PHE E 2 107 ? 17.863 9.132 35.889 1.00 42.58 107 PHE C CA 1
ATOM 6077 C C . PHE E 2 107 ? 19.082 9.259 36.769 1.00 45.64 107 PHE C C 1
ATOM 6078 O O . PHE E 2 107 ? 19.940 8.365 36.801 1.00 50.50 107 PHE C O 1
ATOM 6086 N N . GLY E 2 108 ? 19.173 10.364 37.499 1.00 47.58 108 GLY C N 1
ATOM 6087 C CA . GLY E 2 108 ? 20.282 10.567 38.440 1.00 45.31 108 GLY C CA 1
ATOM 6088 C C . GLY E 2 108 ? 19.899 10.516 39.893 1.00 45.48 108 GLY C C 1
ATOM 6089 O O . GLY E 2 108 ? 20.746 10.653 40.764 1.00 48.76 108 GLY C O 1
ATOM 6090 N N . LEU E 2 109 ? 18.615 10.313 40.149 1.00 44.29 109 LEU C N 1
ATOM 6091 C CA . LEU E 2 109 ? 18.076 10.426 41.459 1.00 41.22 109 LEU C CA 1
ATOM 6092 C C . LEU E 2 109 ? 16.935 9.478 41.519 1.00 40.81 109 LEU C C 1
ATOM 6093 O O . LEU E 2 109 ? 16.007 9.550 40.703 1.00 38.52 109 LEU C O 1
ATOM 6098 N N . TRP E 2 110 ? 16.990 8.577 42.490 1.00 42.26 110 TRP C N 1
ATOM 6099 C CA . TRP E 2 110 ? 15.873 7.682 42.730 1.00 41.76 110 TRP C CA 1
ATOM 6100 C C . TRP E 2 110 ? 15.425 7.704 44.174 1.00 45.39 110 TRP C C 1
ATOM 6101 O O . TRP E 2 110 ? 16.196 7.988 45.076 1.00 52.18 110 TRP C O 1
ATOM 6112 N N . GLY E 2 111 ? 14.182 7.315 44.396 1.00 52.03 111 GLY C N 1
ATOM 6113 C CA . GLY E 2 111 ? 13.747 6.930 45.729 1.00 54.46 111 GLY C CA 1
ATOM 6114 C C . GLY E 2 111 ? 14.070 5.474 45.963 1.00 50.75 111 GLY C C 1
ATOM 6115 O O . GLY E 2 111 ? 14.651 4.818 45.110 1.00 52.71 111 GLY C O 1
ATOM 6116 N N . GLN E 2 112 ? 13.683 4.968 47.121 1.00 49.43 112 GLN C N 1
ATOM 6117 C CA . GLN E 2 112 ? 14.013 3.615 47.489 1.00 47.31 112 GLN C CA 1
ATOM 6118 C C . GLN E 2 112 ? 12.994 2.625 46.994 1.00 44.82 112 GLN C C 1
ATOM 6119 O O . GLN E 2 112 ? 13.195 1.446 47.134 1.00 47.27 112 GLN C O 1
ATOM 6125 N N . GLY E 2 113 ? 11.887 3.107 46.447 1.00 47.43 113 GLY C N 1
ATOM 6126 C CA . GLY E 2 113 ? 10.792 2.255 45.975 1.00 46.49 113 GLY C CA 1
ATOM 6127 C C . GLY E 2 113 ? 9.702 2.105 47.025 1.00 45.15 113 GLY C C 1
ATOM 6128 O O . GLY E 2 113 ? 9.988 2.167 48.201 1.00 49.52 113 GLY C O 1
ATOM 6129 N N . THR E 2 114 ? 8.457 1.933 46.586 1.00 45.31 114 THR C N 1
ATOM 6130 C CA . THR E 2 114 ? 7.299 1.628 47.447 1.00 46.18 114 THR C CA 1
ATOM 6131 C C . THR E 2 114 ? 6.592 0.443 46.819 1.00 43.72 114 THR C C 1
ATOM 6132 O O . THR E 2 114 ? 6.232 0.486 45.651 1.00 40.50 114 THR C O 1
ATOM 6136 N N . LEU E 2 115 ? 6.414 -0.618 47.594 1.00 45.23 115 LEU C N 1
ATOM 6137 C CA . LEU E 2 115 ? 5.841 -1.873 47.087 1.00 45.45 115 LEU C CA 1
ATOM 6138 C C . LEU E 2 115 ? 4.301 -1.851 47.049 1.00 45.64 115 LEU C C 1
ATOM 6139 O O . LEU E 2 115 ? 3.643 -1.600 48.074 1.00 54.55 115 LEU C O 1
ATOM 6144 N N . VAL E 2 116 ? 3.739 -2.083 45.868 1.00 39.61 116 VAL C N 1
ATOM 6145 C CA . VAL E 2 116 ? 2.304 -2.247 45.724 1.00 38.24 116 VAL C CA 1
ATOM 6146 C C . VAL E 2 116 ? 1.971 -3.702 45.598 1.00 36.13 116 VAL C C 1
ATOM 6147 O O . VAL E 2 116 ? 2.555 -4.358 44.788 1.00 32.67 116 VAL C O 1
ATOM 6151 N N . THR E 2 117 ? 1.008 -4.205 46.369 1.00 38.21 117 THR C N 1
ATOM 6152 C CA . THR E 2 117 ? 0.597 -5.596 46.239 1.00 37.37 117 THR C CA 1
ATOM 6153 C C . THR E 2 117 ? -0.882 -5.667 45.863 1.00 39.30 117 THR C C 1
ATOM 6154 O O . THR E 2 117 ? -1.713 -5.076 46.531 1.00 47.92 117 THR C O 1
ATOM 6158 N N . VAL E 2 118 ? -1.211 -6.322 44.750 1.00 38.59 118 VAL C N 1
ATOM 6159 C CA . VAL E 2 118 ? -2.606 -6.459 44.330 1.00 38.57 118 VAL C CA 1
ATOM 6160 C C . VAL E 2 118 ? -3.005 -7.909 44.460 1.00 40.73 118 VAL C C 1
ATOM 6161 O O . VAL E 2 118 ? -2.341 -8.775 43.891 1.00 42.90 118 VAL C O 1
ATOM 6165 N N . SER E 2 119 ? -4.070 -8.151 45.226 1.00 40.65 119 SER C N 1
ATOM 6166 C CA . SER E 2 119 ? -4.501 -9.484 45.588 1.00 40.68 119 SER C CA 1
ATOM 6167 C C . SER E 2 119 ? -5.700 -9.457 46.525 1.00 46.15 119 SER C C 1
ATOM 6168 O O . SER E 2 119 ? -5.963 -8.487 47.262 1.00 48.82 119 SER C O 1
ATOM 6171 N N . SER E 2 120 ? -6.432 -10.556 46.498 1.00 47.87 120 SER C N 1
ATOM 6172 C CA . SER E 2 120 ? -7.575 -10.688 47.338 1.00 47.51 120 SER C CA 1
ATOM 6173 C C . SER E 2 120 ? -7.272 -11.571 48.484 1.00 48.42 120 SER C C 1
ATOM 6174 O O . SER E 2 120 ? -8.171 -12.168 49.058 1.00 47.03 120 SER C O 1
ATOM 6177 N N . ALA E 2 121 ? -6.002 -11.647 48.834 1.00 51.02 121 ALA C N 1
ATOM 6178 C CA . ALA E 2 121 ? -5.617 -12.344 50.023 1.00 54.09 121 ALA C CA 1
ATOM 6179 C C . ALA E 2 121 ? -5.626 -11.327 51.152 1.00 60.48 121 ALA C C 1
ATOM 6180 O O . ALA E 2 121 ? -5.380 -10.133 50.939 1.00 54.78 121 ALA C O 1
ATOM 6182 N N . LYS E 2 122 ? -5.972 -11.836 52.330 1.00 70.07 122 LYS C N 1
ATOM 6183 C CA . LYS E 2 122 ? -6.044 -11.108 53.596 1.00 75.08 122 LYS C CA 1
ATOM 6184 C C . LYS E 2 122 ? -4.682 -10.562 54.072 1.00 67.19 122 LYS C C 1
ATOM 6185 O O . LYS E 2 122 ? -3.649 -11.195 53.856 1.00 71.04 122 LYS C O 1
ATOM 6191 N N . THR E 2 123 ? -4.677 -9.420 54.756 1.00 60.69 123 THR C N 1
ATOM 6192 C CA . THR E 2 123 ? -3.484 -8.974 55.489 1.00 54.80 123 THR C CA 1
ATOM 6193 C C . THR E 2 123 ? -3.304 -9.837 56.703 1.00 51.63 123 THR C C 1
ATOM 6194 O O . THR E 2 123 ? -4.200 -9.877 57.523 1.00 51.94 123 THR C O 1
ATOM 6198 N N . THR E 2 124 ? -2.155 -10.504 56.818 1.00 51.42 124 THR C N 1
ATOM 6199 C CA . THR E 2 124 ? -1.806 -11.307 58.010 1.00 51.45 124 THR C CA 1
ATOM 6200 C C . THR E 2 124 ? -0.502 -10.821 58.664 1.00 50.11 124 THR C C 1
ATOM 6201 O O . THR E 2 124 ? 0.515 -10.651 57.985 1.00 48.93 124 THR C O 1
ATOM 6205 N N . PRO E 2 125 ? -0.507 -10.638 59.996 1.00 50.34 125 PRO C N 1
ATOM 6206 C CA . PRO E 2 125 ? 0.754 -10.234 60.625 1.00 51.04 125 PRO C CA 1
ATOM 6207 C C . PRO E 2 125 ? 1.662 -11.457 60.837 1.00 45.55 125 PRO C C 1
ATOM 6208 O O . PRO E 2 125 ? 1.138 -12.558 60.946 1.00 44.06 125 PRO C O 1
ATOM 6212 N N . PRO E 2 126 ? 3.003 -11.257 60.880 1.00 43.94 126 PRO C N 1
ATOM 6213 C CA . PRO E 2 126 ? 3.981 -12.337 61.019 1.00 45.09 126 PRO C CA 1
ATOM 6214 C C . PRO E 2 126 ? 4.155 -12.801 62.433 1.00 45.49 126 PRO C C 1
ATOM 6215 O O . PRO E 2 126 ? 4.025 -12.009 63.362 1.00 42.99 126 PRO C O 1
ATOM 6219 N N . SER E 2 127 ? 4.483 -14.070 62.588 1.00 45.78 127 SER C N 1
ATOM 6220 C CA . SER E 2 127 ? 4.914 -14.575 63.873 1.00 49.55 127 SER C CA 1
ATOM 6221 C C . SER E 2 127 ? 6.422 -14.681 63.803 1.00 53.90 127 SER C C 1
ATOM 6222 O O . SER E 2 127 ? 6.980 -14.921 62.719 1.00 55.20 127 SER C O 1
ATOM 6225 N N . VAL E 2 128 ? 7.069 -14.469 64.955 1.00 52.49 128 VAL C N 1
ATOM 6226 C CA . VAL E 2 128 ? 8.480 -14.118 65.004 1.00 51.13 128 VAL C CA 1
ATOM 6227 C C . VAL E 2 128 ? 9.230 -14.878 66.063 1.00 49.04 128 VAL C C 1
ATOM 6228 O O . VAL E 2 128 ? 9.114 -14.568 67.236 1.00 57.31 128 VAL C O 1
ATOM 6232 N N . TYR E 2 129 ? 10.041 -15.838 65.658 1.00 50.37 129 TYR C N 1
ATOM 6233 C CA . TYR E 2 129 ? 10.673 -16.759 66.606 1.00 49.12 129 TYR C CA 1
ATOM 6234 C C . TYR E 2 129 ? 12.176 -16.597 66.646 1.00 44.45 129 TYR C C 1
ATOM 6235 O O . TYR E 2 129 ? 12.781 -16.439 65.615 1.00 43.22 129 TYR C O 1
ATOM 6244 N N . PRO E 2 130 ? 12.791 -16.642 67.841 1.00 47.86 130 PRO C N 1
ATOM 6245 C CA . PRO E 2 130 ? 14.239 -16.568 67.922 1.00 50.69 130 PRO C CA 1
ATOM 6246 C C . PRO E 2 130 ? 14.856 -17.853 67.413 1.00 46.17 130 PRO C C 1
ATOM 6247 O O . PRO E 2 130 ? 14.191 -18.880 67.420 1.00 43.85 130 PRO C O 1
ATOM 6251 N N . LEU E 2 131 ? 16.096 -17.773 66.948 1.00 43.69 131 LEU C N 1
ATOM 6252 C CA . LEU E 2 131 ? 16.851 -18.944 66.527 1.00 46.17 131 LEU C CA 1
ATOM 6253 C C . LEU E 2 131 ? 18.195 -18.861 67.227 1.00 47.90 131 LEU C C 1
ATOM 6254 O O . LEU E 2 131 ? 19.076 -18.133 66.797 1.00 51.00 131 LEU C O 1
ATOM 6259 N N . ALA E 2 132 ? 18.341 -19.630 68.303 1.00 47.39 132 ALA C N 1
ATOM 6260 C CA . ALA E 2 132 ? 19.475 -19.541 69.204 1.00 47.15 132 ALA C CA 1
ATOM 6261 C C . ALA E 2 132 ? 20.285 -20.821 69.183 1.00 47.31 132 ALA C C 1
ATOM 6262 O O . ALA E 2 132 ? 19.735 -21.874 68.906 1.00 49.98 132 ALA C O 1
ATOM 6264 N N . PRO E 2 133 ? 21.596 -20.746 69.453 1.00 50.60 133 PRO C N 1
ATOM 6265 C CA . PRO E 2 133 ? 22.218 -21.990 69.931 1.00 59.22 133 PRO C CA 1
ATOM 6266 C C . PRO E 2 133 ? 21.787 -22.249 71.395 1.00 75.24 133 PRO C C 1
ATOM 6267 O O . PRO E 2 133 ? 22.303 -21.622 72.321 1.00 90.78 133 PRO C O 1
ATOM 6271 N N . GLY E 2 134 ? 20.812 -23.140 71.594 1.00 93.30 134 GLY C N 1
ATOM 6272 C CA . GLY E 2 134 ? 19.990 -23.120 72.823 1.00 95.64 134 GLY C CA 1
ATOM 6273 C C . GLY E 2 134 ? 20.698 -23.603 74.076 1.00 95.96 134 GLY C C 1
ATOM 6274 O O . GLY E 2 134 ? 20.072 -23.762 75.116 1.00 86.96 134 GLY C O 1
ATOM 6275 N N . ALA E 2 137 ? 28.558 -23.965 73.330 1.00 124.29 137 ALA C N 1
ATOM 6276 C CA . ALA E 2 137 ? 29.221 -22.845 73.992 1.00 122.42 137 ALA C CA 1
ATOM 6277 C C . ALA E 2 137 ? 30.250 -22.157 73.037 1.00 129.38 137 ALA C C 1
ATOM 6278 O O . ALA E 2 137 ? 29.872 -21.721 71.933 1.00 107.62 137 ALA C O 1
ATOM 6280 N N . GLN E 2 138 ? 31.526 -22.083 73.450 1.00 140.35 138 GLN C N 1
ATOM 6281 C CA . GLN E 2 138 ? 32.595 -21.338 72.735 1.00 134.48 138 GLN C CA 1
ATOM 6282 C C . GLN E 2 138 ? 33.480 -22.228 71.820 1.00 136.42 138 GLN C C 1
ATOM 6283 O O . GLN E 2 138 ? 34.624 -21.855 71.513 1.00 118.27 138 GLN C O 1
ATOM 6289 N N . THR E 2 139 ? 32.945 -23.371 71.361 1.00 136.09 139 THR C N 1
ATOM 6290 C CA . THR E 2 139 ? 33.770 -24.422 70.717 1.00 124.91 139 THR C CA 1
ATOM 6291 C C . THR E 2 139 ? 34.243 -24.036 69.297 1.00 122.56 139 THR C C 1
ATOM 6292 O O . THR E 2 139 ? 35.006 -24.781 68.669 1.00 132.11 139 THR C O 1
ATOM 6296 N N . ASN E 2 140 ? 33.782 -22.888 68.795 1.00 111.97 140 ASN C N 1
ATOM 6297 C CA . ASN E 2 140 ? 34.452 -22.193 67.689 1.00 109.10 140 ASN C CA 1
ATOM 6298 C C . ASN E 2 140 ? 34.473 -20.646 67.839 1.00 101.71 140 ASN C C 1
ATOM 6299 O O . ASN E 2 140 ? 33.929 -20.064 68.802 1.00 89.49 140 ASN C O 1
ATOM 6304 N N . SER E 2 141 ? 35.180 -20.020 66.895 1.00 105.32 141 SER C N 1
ATOM 6305 C CA . SER E 2 141 ? 35.384 -18.560 66.821 1.00 92.65 141 SER C CA 1
ATOM 6306 C C . SER E 2 141 ? 34.072 -17.789 66.856 1.00 83.46 141 SER C C 1
ATOM 6307 O O . SER E 2 141 ? 33.845 -16.974 67.754 1.00 73.22 141 SER C O 1
ATOM 6310 N N . MET E 2 142 ? 33.216 -18.073 65.870 1.00 74.67 142 MET C N 1
ATOM 6311 C CA . MET E 2 142 ? 32.011 -17.301 65.626 1.00 67.53 142 MET C CA 1
ATOM 6312 C C . MET E 2 142 ? 30.761 -18.075 66.016 1.00 64.04 142 MET C C 1
ATOM 6313 O O . MET E 2 142 ? 30.808 -19.274 66.247 1.00 66.57 142 MET C O 1
ATOM 6318 N N . VAL E 2 143 ? 29.638 -17.371 66.089 1.00 59.27 143 VAL C N 1
ATOM 6319 C CA . VAL E 2 143 ? 28.361 -17.982 66.423 1.00 53.52 143 VAL C CA 1
ATOM 6320 C C . VAL E 2 143 ? 27.295 -17.296 65.620 1.00 49.76 143 VAL C C 1
ATOM 6321 O O . VAL E 2 143 ? 27.174 -16.090 65.682 1.00 52.10 143 VAL C O 1
ATOM 6325 N N . THR E 2 144 ? 26.522 -18.095 64.894 1.00 51.25 144 THR C N 1
ATOM 6326 C CA . THR E 2 144 ? 25.414 -17.645 64.077 1.00 49.66 144 THR C CA 1
ATOM 6327 C C . THR E 2 144 ? 24.132 -17.623 64.914 1.00 48.11 144 THR C C 1
ATOM 6328 O O . THR E 2 144 ? 23.885 -18.552 65.675 1.00 54.38 144 THR C O 1
ATOM 6332 N N . LEU E 2 145 ? 23.314 -16.579 64.763 1.00 44.84 145 LEU C N 1
ATOM 6333 C CA . LEU E 2 145 ? 22.010 -16.492 65.435 1.00 45.55 145 LEU C CA 1
ATOM 6334 C C . LEU E 2 145 ? 20.963 -16.178 64.396 1.00 42.92 145 LEU C C 1
ATOM 6335 O O . LEU E 2 145 ? 21.307 -15.766 63.291 1.00 45.74 145 LEU C O 1
ATOM 6340 N N . GLY E 2 146 ? 19.687 -16.343 64.741 1.00 41.07 146 GLY C N 1
ATOM 6341 C CA . GLY E 2 146 ? 18.609 -16.167 63.758 1.00 43.31 146 GLY C CA 1
ATOM 6342 C C . GLY E 2 146 ? 17.250 -15.620 64.186 1.00 46.55 146 GLY C C 1
ATOM 6343 O O . GLY E 2 146 ? 16.928 -15.502 65.361 1.00 50.19 146 GLY C O 1
ATOM 6344 N N . CYS E 2 147 ? 16.451 -15.291 63.178 1.00 54.05 147 CYS C N 1
ATOM 6345 C CA . CYS E 2 147 ? 15.048 -14.916 63.320 1.00 55.35 147 CYS C CA 1
ATOM 6346 C C . CYS E 2 147 ? 14.257 -15.595 62.235 1.00 52.66 147 CYS C C 1
ATOM 6347 O O . CYS E 2 147 ? 14.576 -15.471 61.069 1.00 54.44 147 CYS C O 1
ATOM 6350 N N . LEU E 2 148 ? 13.249 -16.354 62.643 1.00 52.22 148 LEU C N 1
ATOM 6351 C CA . LEU E 2 148 ? 12.298 -16.948 61.730 1.00 46.54 148 LEU C CA 1
ATOM 6352 C C . LEU E 2 148 ? 11.069 -16.060 61.690 1.00 44.53 148 LEU C C 1
ATOM 6353 O O . LEU E 2 148 ? 10.350 -15.969 62.684 1.00 48.20 148 LEU C O 1
ATOM 6358 N N . VAL E 2 149 ? 10.856 -15.346 60.591 1.00 42.11 149 VAL C N 1
ATOM 6359 C CA . VAL E 2 149 ? 9.669 -14.490 60.466 1.00 42.65 149 VAL C CA 1
ATOM 6360 C C . VAL E 2 149 ? 8.646 -15.194 59.613 1.00 41.65 149 VAL C C 1
ATOM 6361 O O . VAL E 2 149 ? 8.737 -15.169 58.387 1.00 42.90 149 VAL C O 1
ATOM 6365 N N . LYS E 2 150 ? 7.675 -15.812 60.268 1.00 42.59 150 LYS C N 1
ATOM 6366 C CA . LYS E 2 150 ? 6.822 -16.818 59.629 1.00 45.63 150 LYS C CA 1
ATOM 6367 C C . LYS E 2 150 ? 5.389 -16.348 59.348 1.00 41.75 150 LYS C C 1
ATOM 6368 O O . LYS E 2 150 ? 4.824 -15.584 60.127 1.00 38.85 150 LYS C O 1
ATOM 6374 N N . GLY E 2 151 ? 4.849 -16.790 58.214 1.00 37.07 151 GLY C N 1
ATOM 6375 C CA . GLY E 2 151 ? 3.457 -16.606 57.875 1.00 37.08 151 GLY C CA 1
ATOM 6376 C C . GLY E 2 151 ? 2.901 -15.203 57.917 1.00 37.41 151 GLY C C 1
ATOM 6377 O O . GLY E 2 151 ? 1.985 -14.927 58.684 1.00 43.83 151 GLY C O 1
ATOM 6378 N N . TYR E 2 152 ? 3.366 -14.327 57.045 1.00 37.83 152 TYR C N 1
ATOM 6379 C CA . TYR E 2 152 ? 2.771 -12.987 56.944 1.00 38.21 152 TYR C CA 1
ATOM 6380 C C . TYR E 2 152 ? 2.341 -12.679 55.516 1.00 36.92 152 TYR C C 1
ATOM 6381 O O . TYR E 2 152 ? 2.629 -13.427 54.581 1.00 33.99 152 TYR C O 1
ATOM 6390 N N . PHE E 2 153 ? 1.636 -11.573 55.372 1.00 38.20 153 PHE C N 1
ATOM 6391 C CA . PHE E 2 153 ? 1.229 -11.087 54.063 1.00 40.66 153 PHE C CA 1
ATOM 6392 C C . PHE E 2 153 ? 0.575 -9.744 54.197 1.00 38.06 153 PHE C C 1
ATOM 6393 O O . PHE E 2 153 ? -0.251 -9.547 55.091 1.00 41.25 153 PHE C O 1
ATOM 6401 N N . PRO E 2 154 ? 0.901 -8.837 53.302 1.00 34.71 154 PRO C N 1
ATOM 6402 C CA . PRO E 2 154 ? 1.814 -8.975 52.203 1.00 39.58 154 PRO C CA 1
ATOM 6403 C C . PRO E 2 154 ? 3.256 -8.611 52.591 1.00 43.99 154 PRO C C 1
ATOM 6404 O O . PRO E 2 154 ? 3.517 -8.200 53.741 1.00 45.53 154 PRO C O 1
ATOM 6408 N N . GLU E 2 155 ? 4.177 -8.768 51.633 1.00 41.76 155 GLU C N 1
ATOM 6409 C CA . GLU E 2 155 ? 5.496 -8.138 51.705 1.00 40.43 155 GLU C CA 1
ATOM 6410 C C . GLU E 2 155 ? 5.277 -6.622 51.695 1.00 36.89 155 GLU C C 1
ATOM 6411 O O . GLU E 2 155 ? 4.231 -6.161 51.248 1.00 34.57 155 GLU C O 1
ATOM 6417 N N . PRO E 2 156 ? 6.234 -5.830 52.197 1.00 35.73 156 PRO C N 1
ATOM 6418 C CA . PRO E 2 156 ? 7.519 -6.154 52.805 1.00 37.44 156 PRO C CA 1
ATOM 6419 C C . PRO E 2 156 ? 7.499 -6.290 54.322 1.00 39.18 156 PRO C C 1
ATOM 6420 O O . PRO E 2 156 ? 6.491 -6.026 54.986 1.00 41.18 156 PRO C O 1
ATOM 6424 N N . VAL E 2 157 ? 8.657 -6.663 54.848 1.00 40.48 157 VAL C N 1
ATOM 6425 C CA . VAL E 2 157 ? 8.851 -6.819 56.267 1.00 40.48 157 VAL C CA 1
ATOM 6426 C C . VAL E 2 157 ? 10.297 -6.421 56.551 1.00 40.21 157 VAL C C 1
ATOM 6427 O O . VAL E 2 157 ? 11.197 -6.984 55.964 1.00 44.11 157 VAL C O 1
ATOM 6431 N N . THR E 2 158 ? 10.519 -5.407 57.387 1.00 42.67 158 THR C N 1
ATOM 6432 C CA . THR E 2 158 ? 11.881 -4.940 57.740 1.00 43.32 158 THR C CA 1
ATOM 6433 C C . THR E 2 158 ? 12.416 -5.876 58.807 1.00 39.64 158 THR C C 1
ATOM 6434 O O . THR E 2 158 ? 11.682 -6.257 59.714 1.00 40.24 158 THR C O 1
ATOM 6438 N N . VAL E 2 159 ? 13.680 -6.239 58.711 1.00 34.88 159 VAL C N 1
ATOM 6439 C CA . VAL E 2 159 ? 14.360 -6.906 59.796 1.00 36.78 159 VAL C CA 1
ATOM 6440 C C . VAL E 2 159 ? 15.673 -6.170 60.141 1.00 40.82 159 VAL C C 1
ATOM 6441 O O . VAL E 2 159 ? 16.534 -6.044 59.298 1.00 48.53 159 VAL C O 1
ATOM 6445 N N . THR E 2 160 ? 15.831 -5.679 61.365 1.00 42.43 160 THR C N 1
ATOM 6446 C CA . THR E 2 160 ? 17.113 -5.126 61.814 1.00 44.78 160 THR C CA 1
ATOM 6447 C C . THR E 2 160 ? 17.590 -5.936 62.989 1.00 42.29 160 THR C C 1
ATOM 6448 O O . THR E 2 160 ? 16.890 -6.815 63.435 1.00 47.11 160 THR C O 1
ATOM 6452 N N . TRP E 2 161 ? 18.792 -5.654 63.464 1.00 43.72 161 TRP C N 1
ATOM 6453 C CA . TRP E 2 161 ? 19.339 -6.244 64.680 1.00 41.49 161 TRP C CA 1
ATOM 6454 C C . TRP E 2 161 ? 19.937 -5.139 65.593 1.00 40.83 161 TRP C C 1
ATOM 6455 O O . TRP E 2 161 ? 20.768 -4.316 65.186 1.00 39.58 161 TRP C O 1
ATOM 6466 N N . ASN E 2 162 ? 19.498 -5.120 66.833 1.00 44.25 162 ASN C N 1
ATOM 6467 C CA . ASN E 2 162 ? 19.777 -3.986 67.725 1.00 49.44 162 ASN C CA 1
ATOM 6468 C C . ASN E 2 162 ? 19.591 -2.621 67.045 1.00 46.97 162 ASN C C 1
ATOM 6469 O O . ASN E 2 162 ? 20.441 -1.759 67.084 1.00 42.75 162 ASN C O 1
ATOM 6474 N N . SER E 2 163 ? 18.441 -2.473 66.412 1.00 46.60 163 SER C N 1
ATOM 6475 C CA . SER E 2 163 ? 17.959 -1.200 65.927 1.00 46.61 163 SER C CA 1
ATOM 6476 C C . SER E 2 163 ? 18.799 -0.705 64.778 1.00 45.49 163 SER C C 1
ATOM 6477 O O . SER E 2 163 ? 18.697 0.460 64.379 1.00 44.41 163 SER C O 1
ATOM 6480 N N . GLY E 2 164 ? 19.574 -1.632 64.209 1.00 48.58 164 GLY C N 1
ATOM 6481 C CA . GLY E 2 164 ? 20.487 -1.362 63.092 1.00 45.65 164 GLY C CA 1
ATOM 6482 C C . GLY E 2 164 ? 21.910 -1.021 63.502 1.00 40.24 164 GLY C C 1
ATOM 6483 O O . GLY E 2 164 ? 22.661 -0.492 62.725 1.00 42.05 164 GLY C O 1
ATOM 6484 N N . SER E 2 165 ? 22.255 -1.300 64.746 1.00 40.68 165 SER C N 1
ATOM 6485 C CA . SER E 2 165 ? 23.577 -1.026 65.280 1.00 38.28 165 SER C CA 1
ATOM 6486 C C . SER E 2 165 ? 24.407 -2.271 65.213 1.00 40.50 165 SER C C 1
ATOM 6487 O O . SER E 2 165 ? 25.556 -2.270 65.606 1.00 40.84 165 SER C O 1
ATOM 6490 N N . LEU E 2 166 ? 23.797 -3.362 64.773 1.00 42.89 166 LEU C N 1
ATOM 6491 C CA . LEU E 2 166 ? 24.517 -4.562 64.472 1.00 42.08 166 LEU C CA 1
ATOM 6492 C C . LEU E 2 166 ? 24.072 -4.910 63.071 1.00 46.68 166 LEU C C 1
ATOM 6493 O O . LEU E 2 166 ? 23.038 -5.564 62.893 1.00 48.80 166 LEU C O 1
ATOM 6498 N N . SER E 2 167 ? 24.828 -4.406 62.090 1.00 49.40 167 SER C N 1
ATOM 6499 C CA . SER E 2 167 ? 24.468 -4.470 60.676 1.00 50.44 167 SER C CA 1
ATOM 6500 C C . SER E 2 167 ? 25.373 -5.358 59.869 1.00 50.14 167 SER C C 1
ATOM 6501 O O . SER E 2 167 ? 25.014 -5.743 58.747 1.00 55.24 167 SER C O 1
ATOM 6504 N N . SER E 2 168 ? 26.533 -5.693 60.416 1.00 46.90 168 SER C N 1
ATOM 6505 C CA . SER E 2 168 ? 27.465 -6.526 59.694 1.00 45.94 168 SER C CA 1
ATOM 6506 C C . SER E 2 168 ? 27.365 -7.954 60.166 1.00 47.24 168 SER C C 1
ATOM 6507 O O . SER E 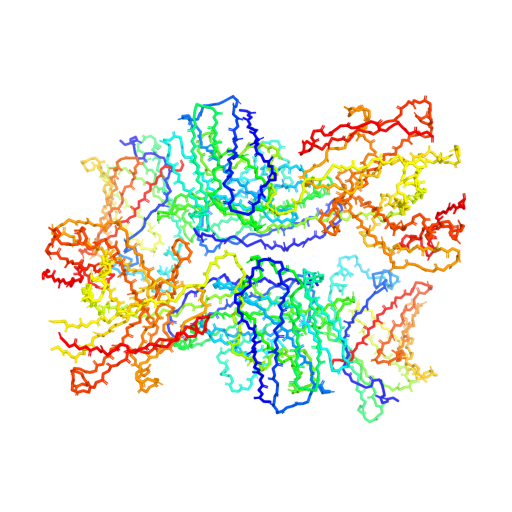2 168 ? 27.079 -8.253 61.345 1.00 46.00 168 SER C O 1
ATOM 6510 N N . GLY E 2 169 ? 27.604 -8.847 59.217 1.00 48.87 169 GLY C N 1
ATOM 6511 C CA . GLY E 2 169 ? 27.496 -10.273 59.464 1.00 46.96 169 GLY C CA 1
ATOM 6512 C C . GLY E 2 169 ? 26.073 -10.718 59.307 1.00 44.60 169 GLY C C 1
ATOM 6513 O O . GLY E 2 169 ? 25.764 -11.865 59.635 1.00 53.05 169 GLY C O 1
ATOM 6514 N N . VAL E 2 170 ? 25.215 -9.835 58.782 1.00 40.09 170 VAL C N 1
ATOM 6515 C CA . VAL E 2 170 ? 23.793 -10.145 58.612 1.00 38.57 170 VAL C CA 1
ATOM 6516 C C . VAL E 2 170 ? 23.519 -10.710 57.232 1.00 41.38 170 VAL C C 1
ATOM 6517 O O . VAL E 2 170 ? 24.031 -10.196 56.253 1.00 43.88 170 VAL C O 1
ATOM 6521 N N . HIS E 2 171 ? 22.705 -11.768 57.187 1.00 44.99 171 HIS C N 1
ATOM 6522 C CA . HIS E 2 171 ? 22.038 -12.240 55.983 1.00 48.71 171 HIS C CA 1
ATOM 6523 C C . HIS E 2 171 ? 20.547 -12.274 56.218 1.00 48.13 171 HIS C C 1
ATOM 6524 O O . HIS E 2 171 ? 20.103 -12.860 57.195 1.00 54.15 171 HIS C O 1
ATOM 6531 N N . THR E 2 172 ? 19.774 -11.621 55.357 1.00 49.15 172 THR C N 1
ATOM 6532 C CA . THR E 2 172 ? 18.312 -11.667 55.443 1.00 49.43 172 THR C CA 1
ATOM 6533 C C . THR E 2 172 ? 17.811 -12.268 54.144 1.00 48.62 172 THR C C 1
ATOM 6534 O O . THR E 2 172 ? 17.971 -11.669 53.081 1.00 47.57 172 THR C O 1
ATOM 6538 N N . PHE E 2 173 ? 17.237 -13.470 54.235 1.00 47.53 173 PHE C N 1
ATOM 6539 C CA . PHE E 2 173 ? 16.971 -14.286 53.066 1.00 44.65 173 PHE C CA 1
ATOM 6540 C C . PHE E 2 173 ? 15.669 -13.902 52.400 1.00 47.93 173 PHE C C 1
ATOM 6541 O O . PHE E 2 173 ? 14.737 -13.487 53.090 1.00 45.08 173 PHE C O 1
ATOM 6549 N N . PRO E 2 174 ? 15.611 -14.021 51.050 1.00 50.90 174 PRO C N 1
ATOM 6550 C CA . PRO E 2 174 ? 14.423 -13.687 50.288 1.00 48.08 174 PRO C CA 1
ATOM 6551 C C . PRO E 2 174 ? 13.251 -14.441 50.819 1.00 47.92 174 PRO C C 1
ATOM 6552 O O . PRO E 2 174 ? 13.390 -15.590 51.257 1.00 53.45 174 PRO C O 1
ATOM 6556 N N . ALA E 2 175 ? 12.103 -13.790 50.827 1.00 47.81 175 ALA C N 1
ATOM 6557 C CA . ALA E 2 175 ? 10.912 -14.406 51.369 1.00 48.98 175 ALA C CA 1
ATOM 6558 C C . ALA E 2 175 ? 10.420 -15.443 50.374 1.00 47.54 175 ALA C C 1
ATOM 6559 O O . ALA E 2 175 ? 10.750 -15.389 49.195 1.00 44.47 175 ALA C O 1
ATOM 6561 N N . VAL E 2 176 ? 9.629 -16.387 50.859 1.00 49.96 176 VAL C N 1
ATOM 6562 C CA . VAL E 2 176 ? 9.012 -17.366 50.000 1.00 52.06 176 VAL C CA 1
ATOM 6563 C C . VAL E 2 176 ? 7.534 -17.504 50.312 1.00 59.78 176 VAL C C 1
ATOM 6564 O O . VAL E 2 176 ? 7.115 -17.444 51.472 1.00 59.97 176 VAL C O 1
ATOM 6568 N N . LEU E 2 177 ? 6.771 -17.716 49.239 1.00 65.87 177 LEU C N 1
ATOM 6569 C CA . LEU E 2 177 ? 5.332 -17.771 49.274 1.00 61.60 177 LEU C CA 1
ATOM 6570 C C . LEU E 2 177 ? 4.860 -19.203 49.340 1.00 62.75 177 LEU C C 1
ATOM 6571 O O . LEU E 2 177 ? 5.244 -20.014 48.507 1.00 59.25 177 LEU C O 1
ATOM 6576 N N . GLN E 2 178 ? 4.024 -19.510 50.332 1.00 70.92 178 GLN C N 1
ATOM 6577 C CA . GLN E 2 178 ? 3.322 -20.783 50.399 1.00 74.40 178 GLN C CA 1
ATOM 6578 C C . GLN E 2 178 ? 1.910 -20.579 50.918 1.00 75.83 178 GLN C C 1
ATOM 6579 O O . GLN E 2 178 ? 1.715 -20.019 51.998 1.00 77.93 178 GLN C O 1
ATOM 6585 N N . SER E 2 179 ? 0.926 -21.066 50.157 1.00 80.89 179 SER C N 1
ATOM 6586 C CA . SER E 2 179 ? -0.482 -20.646 50.296 1.00 82.02 179 SER C CA 1
ATOM 6587 C C . SER E 2 179 ? -0.518 -19.211 49.835 1.00 83.56 179 SER C C 1
ATOM 6588 O O . SER E 2 179 ? -0.018 -18.895 48.747 1.00 71.40 179 SER C O 1
ATOM 6591 N N . ASP E 2 180 ? -1.097 -18.343 50.658 1.00 87.50 180 ASP C N 1
ATOM 6592 C CA . ASP E 2 180 ? -0.946 -16.920 50.463 1.00 89.25 180 ASP C CA 1
ATOM 6593 C C . ASP E 2 180 ? -0.071 -16.348 51.576 1.00 80.95 180 ASP C C 1
ATOM 6594 O O . ASP E 2 180 ? -0.366 -15.278 52.083 1.00 89.76 180 ASP C O 1
ATOM 6599 N N . LEU E 2 181 ? 0.979 -17.055 51.986 1.00 69.08 181 LEU C N 1
ATOM 6600 C CA . LEU E 2 181 ? 1.738 -16.625 53.158 1.00 59.95 181 LEU C CA 1
ATOM 6601 C C . LEU E 2 181 ? 3.236 -16.610 52.967 1.00 57.65 181 LEU C C 1
ATOM 6602 O O . LEU E 2 181 ? 3.825 -17.552 52.427 1.00 59.65 181 LEU C O 1
ATOM 6607 N N . TYR E 2 182 ? 3.844 -15.536 53.458 1.00 51.38 182 TYR C N 1
ATOM 6608 C CA . TYR E 2 182 ? 5.268 -15.346 53.331 1.00 50.98 182 TYR C CA 1
ATOM 6609 C C . TYR E 2 182 ? 6.031 -15.838 54.560 1.00 50.11 182 TYR C C 1
ATOM 6610 O O . TYR E 2 182 ? 5.538 -15.817 55.690 1.00 37.48 182 TYR C O 1
ATOM 6619 N N . THR E 2 183 ? 7.268 -16.253 54.294 1.00 56.12 183 THR C N 1
ATOM 6620 C CA . THR E 2 183 ? 8.176 -16.726 55.318 1.00 57.89 183 THR C CA 1
ATOM 6621 C C . THR E 2 183 ? 9.608 -16.318 54.989 1.00 51.28 183 THR C C 1
ATOM 6622 O O . THR E 2 183 ? 10.084 -16.508 53.879 1.00 46.10 183 THR C O 1
ATOM 6626 N N . LEU E 2 184 ? 10.277 -15.714 55.959 1.00 46.82 184 LEU C N 1
ATOM 6627 C CA . LEU E 2 184 ? 11.665 -15.419 55.787 1.00 48.64 184 LEU C CA 1
ATOM 6628 C C . LEU E 2 184 ? 12.465 -15.573 57.077 1.00 48.97 184 LEU C C 1
ATOM 6629 O O . LEU E 2 184 ? 11.948 -15.409 58.168 1.00 49.86 184 LEU C O 1
ATOM 6634 N N . SER E 2 185 ? 13.740 -15.909 56.896 1.00 53.36 185 SER C N 1
ATOM 6635 C CA . SER E 2 185 ? 14.732 -16.019 57.948 1.00 54.48 185 SER C CA 1
ATOM 6636 C C . SER E 2 185 ? 15.779 -14.886 57.807 1.00 51.85 185 SER C C 1
ATOM 6637 O O . SER E 2 185 ? 16.030 -14.416 56.695 1.00 49.19 185 SER C O 1
ATOM 6640 N N . SER E 2 186 ? 16.359 -14.450 58.938 1.00 48.71 186 SER C N 1
ATOM 6641 C CA . SER E 2 186 ? 17.559 -13.583 58.961 1.00 44.71 186 SER C CA 1
ATOM 6642 C C . SER E 2 186 ? 18.593 -14.171 59.909 1.00 43.86 186 SER C C 1
ATOM 6643 O O . SER E 2 186 ? 18.254 -14.570 61.000 1.00 39.64 186 SER C O 1
ATOM 6646 N N . SER E 2 187 ? 19.847 -14.256 59.472 1.00 46.14 187 SER C N 1
ATOM 6647 C CA . SER E 2 187 ? 20.930 -14.693 60.333 1.00 48.03 187 SER C CA 1
ATOM 6648 C C . SER E 2 187 ? 21.848 -13.506 60.589 1.00 51.09 187 SER C C 1
ATOM 6649 O O . SER E 2 187 ? 21.817 -12.513 59.869 1.00 50.35 187 SER C O 1
ATOM 6652 N N . VAL E 2 188 ? 22.664 -13.626 61.625 1.00 51.76 188 VAL C N 1
ATOM 6653 C CA . VAL E 2 188 ? 23.652 -12.611 61.976 1.00 49.20 188 VAL C CA 1
ATOM 6654 C C . VAL E 2 188 ? 24.770 -13.320 62.735 1.00 51.98 188 VAL C C 1
ATOM 6655 O O . VAL E 2 188 ? 24.518 -13.988 63.730 1.00 46.29 188 VAL C O 1
ATOM 6659 N N . THR E 2 189 ? 25.987 -13.231 62.222 1.00 57.36 189 THR C N 1
ATOM 6660 C CA . THR E 2 189 ? 27.085 -13.974 62.807 1.00 61.54 189 THR C CA 1
ATOM 6661 C C . THR E 2 189 ? 28.013 -13.004 63.514 1.00 60.23 189 THR C C 1
ATOM 6662 O O . THR E 2 189 ? 28.554 -12.064 62.916 1.00 66.30 189 THR C O 1
ATOM 6666 N N . VAL E 2 190 ? 28.222 -13.279 64.788 1.00 53.95 190 VAL C N 1
ATOM 6667 C CA . VAL E 2 190 ? 29.033 -12.448 65.636 1.00 49.23 190 VAL C CA 1
ATOM 6668 C C . VAL E 2 190 ? 30.214 -13.253 66.221 1.00 49.46 190 VAL C C 1
ATOM 6669 O O . VAL E 2 190 ? 30.194 -14.472 66.234 1.00 43.08 190 VAL C O 1
ATOM 6673 N N . PRO E 2 191 ? 31.258 -12.560 66.688 1.00 52.74 191 PRO C N 1
ATOM 6674 C CA . PRO E 2 191 ? 32.303 -13.206 67.462 1.00 51.04 191 PRO C CA 1
ATOM 6675 C C . PRO E 2 191 ? 31.733 -13.896 68.681 1.00 51.36 191 PRO C C 1
ATOM 6676 O O . PRO E 2 191 ? 30.854 -13.331 69.355 1.00 46.04 191 PRO C O 1
ATOM 6680 N N . SER E 2 192 ? 32.241 -15.093 68.971 1.00 55.28 192 SER C N 1
ATOM 6681 C CA . SER E 2 192 ? 31.869 -15.828 70.190 1.00 53.28 192 SER C CA 1
ATOM 6682 C C . SER E 2 192 ? 31.897 -14.943 71.460 1.00 49.51 192 SER C C 1
ATOM 6683 O O . SER E 2 192 ? 30.993 -15.015 72.292 1.00 48.47 192 SER C O 1
ATOM 6686 N N . SER E 2 193 ? 32.912 -14.087 71.563 1.00 46.87 193 SER C N 1
ATOM 6687 C CA . SER E 2 193 ? 33.025 -13.096 72.641 1.00 48.63 193 SER C CA 1
ATOM 6688 C C . SER E 2 193 ? 31.907 -11.994 72.706 1.00 54.03 193 SER C C 1
ATOM 6689 O O . SER E 2 193 ? 31.608 -11.448 73.772 1.00 56.26 193 SER C O 1
ATOM 6692 N N . THR E 2 194 ? 31.306 -11.673 71.562 1.00 54.37 194 THR C N 1
ATOM 6693 C CA . THR E 2 194 ? 30.316 -10.594 71.441 1.00 50.14 194 THR C CA 1
ATOM 6694 C C . THR E 2 194 ? 28.927 -11.007 72.006 1.00 51.36 194 THR C C 1
ATOM 6695 O O . THR E 2 194 ? 28.112 -10.163 72.389 1.00 43.60 194 THR C O 1
ATOM 6699 N N . TRP E 2 195 ? 28.663 -12.313 72.018 1.00 56.44 195 TRP C N 1
ATOM 6700 C CA . TRP E 2 195 ? 27.396 -12.881 72.494 1.00 60.13 195 TRP C CA 1
ATOM 6701 C C . TRP E 2 195 ? 27.765 -14.218 73.101 1.00 62.85 195 TRP C C 1
ATOM 6702 O O . TRP E 2 195 ? 28.623 -14.915 72.557 1.00 64.74 195 TRP C O 1
ATOM 6713 N N . PRO E 2 196 ? 27.124 -14.597 74.217 1.00 62.30 196 PRO C N 1
ATOM 6714 C CA . PRO E 2 196 ? 26.003 -13.938 74.881 1.00 59.69 196 PRO C CA 1
ATOM 6715 C C . PRO E 2 196 ? 26.351 -12.683 75.694 1.00 60.74 196 PRO C C 1
ATOM 6716 O O . PRO E 2 196 ? 25.443 -12.076 76.279 1.00 54.96 196 PRO C O 1
ATOM 6720 N N . SER E 2 197 ? 27.641 -12.312 75.718 1.00 60.86 197 SER C N 1
ATOM 6721 C CA . SER E 2 197 ? 28.175 -11.156 76.475 1.00 57.49 197 SER C CA 1
ATOM 6722 C C . SER E 2 197 ? 27.263 -9.940 76.374 1.00 56.37 197 SER C C 1
ATOM 6723 O O . SER E 2 197 ? 26.714 -9.452 77.374 1.00 46.62 197 SER C O 1
ATOM 6726 N N . GLU E 2 198 ? 27.093 -9.479 75.141 1.00 58.66 198 GLU C N 1
ATOM 6727 C CA . GLU E 2 198 ? 26.219 -8.374 74.852 1.00 58.38 198 GLU C CA 1
ATOM 6728 C C . GLU E 2 198 ? 24.890 -8.955 74.554 1.00 52.18 198 GLU C C 1
ATOM 6729 O O . GLU E 2 198 ? 24.780 -10.143 74.268 1.00 52.61 198 GLU C O 1
ATOM 6735 N N . THR E 2 199 ? 23.885 -8.100 74.556 1.00 48.56 199 THR C N 1
ATOM 6736 C CA . THR E 2 199 ? 22.550 -8.502 74.193 1.00 47.59 199 THR C CA 1
ATOM 6737 C C . THR E 2 199 ? 22.365 -8.293 72.658 1.00 45.94 199 THR C C 1
ATOM 6738 O O . THR E 2 199 ? 22.835 -7.286 72.078 1.00 42.96 199 THR C O 1
ATOM 6742 N N . VAL E 2 200 ? 21.736 -9.288 72.016 1.00 40.64 200 VAL C N 1
ATOM 6743 C CA . VAL E 2 200 ? 21.339 -9.207 70.639 1.00 35.14 200 VAL C CA 1
ATOM 6744 C C . VAL E 2 200 ? 19.871 -9.511 70.548 1.00 38.90 200 VAL C C 1
ATOM 6745 O O . VAL E 2 200 ? 19.370 -10.382 71.237 1.00 38.73 200 VAL C O 1
ATOM 6749 N N . THR E 2 201 ? 19.198 -8.801 69.640 1.00 44.16 201 THR C N 1
ATOM 6750 C CA . THR E 2 201 ? 17.744 -8.723 69.518 1.00 38.25 201 THR C CA 1
ATOM 6751 C C . THR E 2 201 ? 17.455 -8.451 68.075 1.00 38.85 201 THR C C 1
ATOM 6752 O O . THR E 2 201 ? 18.003 -7.515 67.513 1.00 37.64 201 THR C O 1
ATOM 6756 N N . CYS E 2 202 ? 16.580 -9.241 67.482 1.00 43.28 202 CYS C N 1
ATOM 6757 C CA . CYS E 2 202 ? 16.140 -8.975 66.140 1.00 44.87 202 CYS C CA 1
ATOM 6758 C C . CYS E 2 202 ? 14.832 -8.188 66.175 1.00 38.68 202 CYS C C 1
ATOM 6759 O O . CYS E 2 202 ? 13.953 -8.536 66.929 1.00 34.96 202 CYS C O 1
ATOM 6762 N N . ASN E 2 203 ? 14.725 -7.142 65.341 1.00 38.42 203 ASN C N 1
ATOM 6763 C CA . ASN E 2 203 ? 13.554 -6.247 65.298 1.00 39.25 203 ASN C CA 1
ATOM 6764 C C . ASN E 2 203 ? 12.868 -6.323 63.971 1.00 40.29 203 ASN C C 1
ATOM 6765 O O . ASN E 2 203 ? 13.440 -5.944 62.981 1.00 41.40 203 ASN C O 1
ATOM 6770 N N . VAL E 2 204 ? 11.624 -6.792 63.969 1.00 45.47 204 VAL C N 1
ATOM 6771 C CA . VAL E 2 204 ? 10.855 -7.042 62.753 1.00 43.14 204 VAL C CA 1
ATOM 6772 C C . VAL E 2 204 ? 9.672 -6.110 62.668 1.00 41.49 204 VAL C C 1
ATOM 6773 O O . VAL E 2 204 ? 8.851 -6.027 63.591 1.00 38.09 204 VAL C O 1
ATOM 6777 N N . ALA E 2 205 ? 9.590 -5.408 61.547 1.00 41.40 205 ALA C N 1
ATOM 6778 C CA . ALA E 2 205 ? 8.498 -4.499 61.301 1.00 42.92 205 ALA C CA 1
ATOM 6779 C C . ALA E 2 205 ? 7.732 -5.059 60.134 1.00 46.86 205 ALA C C 1
ATOM 6780 O O . ALA E 2 205 ? 8.332 -5.615 59.218 1.00 46.97 205 ALA C O 1
ATOM 6782 N N . HIS E 2 206 ? 6.414 -4.874 60.170 1.00 48.00 206 HIS C N 1
ATOM 6783 C CA . HIS E 2 206 ? 5.515 -5.248 59.096 1.00 47.04 206 HIS C CA 1
ATOM 6784 C C . HIS E 2 206 ? 4.526 -4.124 59.044 1.00 48.49 206 HIS C C 1
ATOM 6785 O O . HIS E 2 206 ? 3.440 -4.223 59.631 1.00 47.52 206 HIS C O 1
ATOM 6792 N N . PRO E 2 207 ? 4.881 -3.047 58.323 1.00 53.21 207 PRO C N 1
ATOM 6793 C CA . PRO E 2 207 ? 4.002 -1.894 58.300 1.00 52.31 207 PRO C CA 1
ATOM 6794 C C . PRO E 2 207 ? 2.531 -2.243 57.955 1.00 50.34 207 PRO C C 1
ATOM 6795 O O . PRO E 2 207 ? 1.616 -1.660 58.561 1.00 60.24 207 PRO C O 1
ATOM 6799 N N . ALA E 2 208 ? 2.312 -3.196 57.043 1.00 42.99 208 ALA C N 1
ATOM 6800 C CA . ALA E 2 208 ? 0.978 -3.566 56.557 1.00 44.49 208 ALA C CA 1
ATOM 6801 C C . ALA E 2 208 ? -0.069 -3.813 57.655 1.00 46.44 208 ALA C C 1
ATOM 6802 O O . ALA E 2 208 ? -1.240 -3.459 57.468 1.00 50.89 208 ALA C O 1
ATOM 6804 N N . SER E 2 209 ? 0.345 -4.397 58.780 1.00 45.37 209 SER C N 1
ATOM 6805 C CA . SER E 2 209 ? -0.521 -4.578 59.938 1.00 45.95 209 SER C CA 1
ATOM 6806 C C . SER E 2 209 ? 0.053 -3.885 61.170 1.00 52.67 209 SER C C 1
ATOM 6807 O O . SER E 2 209 ? -0.174 -4.334 62.277 1.00 59.49 209 SER C O 1
ATOM 6810 N N . SER E 2 210 ? 0.760 -2.765 61.005 1.00 61.44 210 SER C N 1
ATOM 6811 C CA . SER E 2 210 ? 1.323 -2.016 62.151 1.00 62.54 210 SER C CA 1
ATOM 6812 C C . SER E 2 210 ? 1.953 -2.910 63.238 1.00 60.92 210 SER C C 1
ATOM 6813 O O . SER E 2 210 ? 1.884 -2.604 64.420 1.00 58.08 210 SER C O 1
ATOM 6816 N N . THR E 2 211 ? 2.573 -4.006 62.824 1.00 58.61 211 THR C N 1
ATOM 6817 C CA . THR E 2 211 ? 3.298 -4.862 63.733 1.00 58.48 211 THR C CA 1
ATOM 6818 C C . THR E 2 211 ? 4.747 -4.349 63.891 1.00 58.65 211 THR C C 1
ATOM 6819 O O . THR E 2 211 ? 5.377 -3.817 62.953 1.00 49.41 211 THR C O 1
ATOM 6823 N N . LYS E 2 212 ? 5.247 -4.476 65.115 1.00 60.74 212 LYS C N 1
ATOM 6824 C CA . LYS E 2 212 ? 6.659 -4.311 65.424 1.00 60.97 212 LYS C CA 1
ATOM 6825 C C . LYS E 2 212 ? 6.915 -5.286 66.522 1.00 51.87 212 LYS C C 1
ATOM 6826 O O . LYS E 2 212 ? 6.166 -5.304 67.481 1.00 52.24 212 LYS C O 1
ATOM 6832 N N . VAL E 2 213 ? 7.965 -6.087 66.427 1.00 47.75 213 VAL C N 1
ATOM 6833 C CA . VAL E 2 213 ? 8.318 -6.950 67.563 1.00 51.53 213 VAL C CA 1
ATOM 6834 C C . VAL E 2 213 ? 9.823 -6.908 67.864 1.00 53.40 213 VAL C C 1
ATOM 6835 O O . VAL E 2 213 ? 10.591 -6.395 67.079 1.00 60.69 213 VAL C O 1
ATOM 6839 N N . ASP E 2 214 ? 10.222 -7.432 69.012 1.00 56.67 214 ASP C N 1
ATOM 6840 C CA . ASP E 2 214 ? 11.618 -7.477 69.379 1.00 56.86 214 ASP C CA 1
ATOM 6841 C C . ASP E 2 214 ? 11.889 -8.784 70.081 1.00 54.99 214 ASP C C 1
ATOM 6842 O O . ASP E 2 214 ? 11.733 -8.867 71.279 1.00 64.48 214 ASP C O 1
ATOM 6847 N N . LYS E 2 215 ? 12.283 -9.817 69.361 1.00 53.35 215 LYS C N 1
ATOM 6848 C CA . LYS E 2 215 ? 12.774 -11.022 70.031 1.00 57.15 215 LYS C CA 1
ATOM 6849 C C . LYS E 2 215 ? 14.223 -10.824 70.516 1.00 51.53 215 LYS C C 1
ATOM 6850 O O . LYS E 2 215 ? 15.071 -10.490 69.731 1.00 44.09 215 LYS C O 1
ATOM 6856 N N . LYS E 2 216 ? 14.502 -11.041 71.805 1.00 52.98 216 LYS C N 1
ATOM 6857 C CA . LYS E 2 216 ? 15.895 -11.189 72.265 1.00 53.89 216 LYS C CA 1
ATOM 6858 C C . LYS E 2 216 ? 16.303 -12.656 72.128 1.00 53.31 216 LYS C C 1
ATOM 6859 O O . LYS E 2 216 ? 15.478 -13.540 72.291 1.00 64.02 216 LYS C O 1
ATOM 6865 N N . ILE E 2 217 ? 17.567 -12.896 71.825 1.00 50.81 217 ILE C N 1
ATOM 6866 C CA . ILE E 2 217 ? 18.101 -14.231 71.579 1.00 50.40 217 ILE C CA 1
ATOM 6867 C C . ILE E 2 217 ? 19.000 -14.687 72.746 1.00 54.36 217 ILE C C 1
ATOM 6868 O O . ILE E 2 217 ? 19.909 -13.916 73.136 1.00 48.59 217 ILE C O 1
ATOM 6873 N N . VAL E 2 218 ? 18.781 -15.930 73.254 1.00 60.11 218 VAL C N 1
ATOM 6874 C CA . VAL E 2 218 ? 19.458 -16.467 74.502 1.00 57.63 218 VAL C CA 1
ATOM 6875 C C . VAL E 2 218 ? 20.035 -17.946 74.536 1.00 56.24 218 VAL C C 1
ATOM 6876 O O . VAL E 2 218 ? 19.701 -18.851 73.766 1.00 63.45 218 VAL C O 1
ATOM 6880 N N . ASP F 3 1 ? 7.487 3.508 21.673 1.00 71.74 1 ASP D N 1
ATOM 6881 C CA . ASP F 3 1 ? 7.402 2.044 21.398 1.00 71.36 1 ASP D CA 1
ATOM 6882 C C . ASP F 3 1 ? 8.745 1.343 21.020 1.00 67.47 1 ASP D C 1
ATOM 6883 O O . ASP F 3 1 ? 8.718 0.198 20.559 1.00 63.71 1 ASP D O 1
ATOM 6888 N N . VAL F 3 2 ? 9.902 1.985 21.234 1.00 59.07 2 VAL D N 1
ATOM 6889 C CA . VAL F 3 2 ? 11.186 1.298 20.975 1.00 54.18 2 VAL D CA 1
ATOM 6890 C C . VAL F 3 2 ? 11.431 0.155 21.962 1.00 57.88 2 VAL D C 1
ATOM 6891 O O . VAL F 3 2 ? 10.939 0.218 23.087 1.00 66.63 2 VAL D O 1
ATOM 6895 N N . VAL F 3 3 ? 12.183 -0.878 21.552 1.00 58.91 3 VAL D N 1
ATOM 6896 C CA . VAL F 3 3 ? 12.544 -1.986 22.457 1.00 58.47 3 VAL D CA 1
ATOM 6897 C C . VAL F 3 3 ? 14.022 -2.350 22.466 1.00 59.92 3 VAL D C 1
ATOM 6898 O O . VAL F 3 3 ? 14.670 -2.526 21.439 1.00 62.54 3 VAL D O 1
ATOM 6902 N N . MET F 3 4 ? 14.541 -2.438 23.679 1.00 64.29 4 MET D N 1
ATOM 6903 C CA . MET F 3 4 ? 15.946 -2.706 23.935 1.00 63.77 4 MET D CA 1
ATOM 6904 C C . MET F 3 4 ? 16.157 -4.194 24.247 1.00 58.10 4 MET D C 1
ATOM 6905 O O . MET F 3 4 ? 15.343 -4.826 24.924 1.00 54.06 4 MET D O 1
ATOM 6910 N N . THR F 3 5 ? 17.284 -4.733 23.799 1.00 53.10 5 THR D N 1
ATOM 6911 C CA . THR F 3 5 ? 17.543 -6.154 23.922 1.00 46.74 5 THR D CA 1
ATOM 6912 C C . THR F 3 5 ? 18.958 -6.321 24.397 1.00 46.39 5 THR D C 1
ATOM 6913 O O . THR F 3 5 ? 19.892 -6.046 23.657 1.00 46.46 5 THR D O 1
ATOM 6917 N N . GLN F 3 6 ? 19.088 -6.737 25.656 1.00 46.75 6 GLN D N 1
ATOM 6918 C CA . GLN F 3 6 ? 20.372 -6.987 26.251 1.00 48.47 6 GLN D CA 1
ATOM 6919 C C . GLN F 3 6 ? 20.807 -8.402 25.946 1.00 52.54 6 GLN D C 1
ATOM 6920 O O . GLN F 3 6 ? 19.972 -9.309 25.809 1.00 54.33 6 GLN D O 1
ATOM 6926 N N . THR F 3 7 ? 22.121 -8.562 25.805 1.00 52.27 7 THR D N 1
ATOM 6927 C CA . THR F 3 7 ? 22.767 -9.856 25.755 1.00 51.39 7 THR D CA 1
ATOM 6928 C C . THR F 3 7 ? 24.093 -9.723 26.522 1.00 50.69 7 THR D C 1
ATOM 6929 O O . THR F 3 7 ? 24.646 -8.625 26.653 1.00 48.16 7 THR D O 1
ATOM 6933 N N . PRO F 3 8 ? 24.555 -10.819 27.121 1.00 49.50 8 PRO D N 1
ATOM 6934 C CA . PRO F 3 8 ? 23.806 -12.058 27.349 1.00 51.67 8 PRO D CA 1
ATOM 6935 C C . PRO F 3 8 ? 22.866 -11.850 28.539 1.00 54.72 8 PRO D C 1
ATOM 6936 O O . PRO F 3 8 ? 22.932 -10.783 29.152 1.00 55.89 8 PRO D O 1
ATOM 6940 N N . ALA F 3 9 ? 22.004 -12.815 28.875 1.00 52.98 9 ALA D N 1
ATOM 6941 C CA . ALA F 3 9 ? 21.181 -12.673 30.109 1.00 50.38 9 ALA D CA 1
ATOM 6942 C C . ALA F 3 9 ? 22.017 -12.761 31.370 1.00 53.62 9 ALA D C 1
ATOM 6943 O O . ALA F 3 9 ? 21.816 -11.984 32.301 1.00 59.65 9 ALA D O 1
ATOM 6945 N N . SER F 3 10 ? 22.956 -13.700 31.401 1.00 57.60 10 SER D N 1
ATOM 6946 C CA . SER F 3 10 ? 23.842 -13.875 32.551 1.00 62.52 10 SER D CA 1
ATOM 6947 C C . SER F 3 10 ? 25.270 -13.991 32.062 1.00 60.56 10 SER D C 1
ATOM 6948 O O . SER F 3 10 ? 25.486 -14.356 30.906 1.00 63.87 10 SER D O 1
ATOM 6951 N N . VAL F 3 11 ? 26.241 -13.713 32.927 1.00 54.73 11 VAL D N 1
ATOM 6952 C CA . VAL F 3 11 ? 27.632 -14.000 32.588 1.00 57.67 11 VAL D CA 1
ATOM 6953 C C . VAL F 3 11 ? 28.483 -14.081 33.842 1.00 60.59 11 VAL D C 1
ATOM 6954 O O . VAL F 3 11 ? 28.325 -13.266 34.747 1.00 67.44 11 VAL D O 1
ATOM 6958 N N . SER F 3 12 ? 29.371 -15.072 33.896 1.00 63.51 12 SER D N 1
ATOM 6959 C CA . SER F 3 12 ? 30.284 -15.233 35.032 1.00 67.17 12 SER D CA 1
ATOM 6960 C C . SER F 3 12 ? 31.661 -14.892 34.586 1.00 67.62 12 SER D C 1
ATOM 6961 O O . SER F 3 12 ? 31.987 -15.144 33.435 1.00 74.35 12 SER D O 1
ATOM 6964 N N . GLU F 3 13 ? 32.464 -14.353 35.503 1.00 66.17 13 GLU D N 1
ATOM 6965 C CA . GLU F 3 13 ? 33.875 -14.039 35.257 1.00 69.90 13 GLU D CA 1
ATOM 6966 C C . GLU F 3 13 ? 34.664 -13.993 36.562 1.00 65.94 13 GLU D C 1
ATOM 6967 O O . GLU F 3 13 ? 34.185 -13.461 37.543 1.00 60.84 13 GLU D O 1
ATOM 6973 N N . PRO F 3 14 ? 35.910 -14.480 36.551 1.00 67.12 14 PRO D N 1
ATOM 6974 C CA . PRO F 3 14 ? 36.725 -14.440 37.758 1.00 66.38 14 PRO D CA 1
ATOM 6975 C C . PRO F 3 14 ? 37.133 -13.036 38.166 1.00 61.98 14 PRO D C 1
ATOM 6976 O O . PRO F 3 14 ? 37.183 -12.151 37.314 1.00 62.25 14 PRO D O 1
ATOM 6980 N N . VAL F 3 15 ? 37.458 -12.861 39.450 1.00 58.05 15 VAL D N 1
ATOM 6981 C CA . VAL F 3 15 ? 37.930 -11.580 39.979 1.00 59.82 15 VAL D CA 1
ATOM 6982 C C . VAL F 3 15 ? 39.091 -11.072 39.148 1.00 59.55 15 VAL D C 1
ATOM 6983 O O . VAL F 3 15 ? 39.871 -11.868 38.642 1.00 65.79 15 VAL D O 1
ATOM 6987 N N . GLY F 3 16 ? 39.196 -9.756 38.984 1.00 57.47 16 GLY D N 1
ATOM 6988 C CA . GLY F 3 16 ? 40.231 -9.182 38.134 1.00 62.52 16 GLY D CA 1
ATOM 6989 C C . GLY F 3 16 ? 40.004 -9.295 36.628 1.00 62.34 16 GLY D C 1
ATOM 6990 O O . GLY F 3 16 ? 40.641 -8.579 35.866 1.00 70.16 16 GLY D O 1
ATOM 6991 N N . GLY F 3 17 ? 39.134 -10.188 36.178 1.00 61.60 17 GLY D N 1
ATOM 6992 C CA . GLY F 3 17 ? 38.912 -10.368 34.745 1.00 69.06 17 GLY D CA 1
ATOM 6993 C C . GLY F 3 17 ? 38.069 -9.258 34.125 1.00 74.13 17 GLY D C 1
ATOM 6994 O O . GLY F 3 17 ? 38.015 -8.134 34.641 1.00 73.23 17 GLY D O 1
ATOM 6995 N N . THR F 3 18 ? 37.363 -9.604 33.046 1.00 74.70 18 THR D N 1
ATOM 6996 C CA . THR F 3 18 ? 36.650 -8.631 32.219 1.00 67.70 18 THR D CA 1
ATOM 6997 C C . THR F 3 18 ? 35.325 -9.181 31.589 1.00 72.37 18 THR D C 1
ATOM 6998 O O . THR F 3 18 ? 35.282 -10.294 31.025 1.00 68.33 18 THR D O 1
ATOM 7002 N N . VAL F 3 19 ? 34.246 -8.396 31.698 1.00 68.26 19 VAL D N 1
ATOM 7003 C CA . VAL F 3 19 ? 32.967 -8.741 31.055 1.00 61.11 19 VAL D CA 1
ATOM 7004 C C . VAL F 3 19 ? 32.636 -7.754 29.945 1.00 55.96 19 VAL D C 1
ATOM 7005 O O . VAL F 3 19 ? 33.127 -6.630 29.970 1.00 57.44 19 VAL D O 1
ATOM 7009 N N . THR F 3 20 ? 31.801 -8.184 28.993 1.00 54.21 20 THR D N 1
ATOM 7010 C CA . THR F 3 20 ? 31.131 -7.274 28.016 1.00 59.68 20 THR D CA 1
ATOM 7011 C C . THR F 3 20 ? 29.637 -7.598 27.861 1.00 58.27 20 THR D C 1
ATOM 7012 O O . THR F 3 20 ? 29.275 -8.652 27.337 1.00 52.69 20 THR D O 1
ATOM 7016 N N . ILE F 3 21 ? 28.787 -6.666 28.279 1.00 57.83 21 ILE D N 1
ATOM 7017 C CA . ILE F 3 21 ? 27.360 -6.755 28.045 1.00 52.42 21 ILE D CA 1
ATOM 7018 C C . ILE F 3 21 ? 27.086 -5.982 26.778 1.00 48.16 21 ILE D C 1
ATOM 7019 O O . ILE F 3 21 ? 27.859 -5.097 26.439 1.00 38.14 21 ILE D O 1
ATOM 7024 N N . LYS F 3 22 ? 25.965 -6.292 26.120 1.00 53.46 22 LYS D N 1
ATOM 7025 C CA . LYS F 3 22 ? 25.553 -5.597 24.903 1.00 60.58 22 LYS D CA 1
ATOM 7026 C C . LYS F 3 22 ? 24.038 -5.239 24.854 1.00 60.31 22 LYS D C 1
ATOM 7027 O O . LYS F 3 22 ? 23.188 -5.968 25.361 1.00 53.58 22 LYS D O 1
ATOM 7033 N N . CYS F 3 23 ? 23.748 -4.086 24.248 1.00 65.04 23 CYS D N 1
ATOM 7034 C CA . CYS F 3 23 ? 22.389 -3.608 24.010 1.00 63.65 23 CYS D CA 1
ATOM 7035 C C . CYS F 3 23 ? 22.143 -3.413 22.540 1.00 63.15 23 CYS D C 1
ATOM 7036 O O . CYS F 3 23 ? 23.015 -2.968 21.810 1.00 62.99 23 CYS D O 1
ATOM 7039 N N . GLN F 3 24 ? 20.944 -3.762 22.104 1.00 68.75 24 GLN D N 1
ATOM 7040 C CA . GLN F 3 24 ? 20.523 -3.496 20.744 1.00 70.02 24 GLN D CA 1
ATOM 7041 C C . GLN F 3 24 ? 19.172 -2.785 20.754 1.00 62.02 24 GLN D C 1
ATOM 7042 O O . GLN F 3 24 ? 18.175 -3.329 21.207 1.00 64.95 24 GLN D O 1
ATOM 7048 N N . ALA F 3 25 ? 19.148 -1.557 20.262 1.00 49.19 25 ALA D N 1
ATOM 7049 C CA . ALA F 3 25 ? 17.899 -0.866 20.044 1.00 48.52 25 ALA D CA 1
ATOM 7050 C C . ALA F 3 25 ? 17.179 -1.393 18.789 1.00 44.82 25 ALA D C 1
ATOM 7051 O O . ALA F 3 25 ? 17.819 -1.782 17.837 1.00 41.99 25 ALA D O 1
ATOM 7053 N N . SER F 3 26 ? 15.846 -1.388 18.788 1.00 47.06 26 SER D N 1
ATOM 7054 C CA . SER F 3 26 ? 15.091 -1.820 17.610 1.00 47.89 26 SER D CA 1
ATOM 7055 C C . SER F 3 26 ? 15.109 -0.761 16.475 1.00 53.76 26 SER D C 1
ATOM 7056 O O . SER F 3 26 ? 14.878 -1.095 15.301 1.00 53.37 26 SER D O 1
ATOM 7059 N N . GLU F 3 27 ? 15.307 0.506 16.860 1.00 55.53 27 GLU D N 1
ATOM 7060 C CA . GLU F 3 27 ? 15.328 1.660 15.973 1.00 60.60 27 GLU D CA 1
ATOM 7061 C C . GLU F 3 27 ? 16.665 2.315 16.247 1.00 66.08 27 GLU D C 1
ATOM 7062 O O . GLU F 3 27 ? 17.348 1.927 17.184 1.00 67.37 27 GLU D O 1
ATOM 7068 N N . ASP F 3 28 ? 17.038 3.315 15.449 1.00 75.53 28 ASP D N 1
ATOM 7069 C CA . ASP F 3 28 ? 18.234 4.139 15.736 1.00 74.16 28 ASP D CA 1
ATOM 7070 C C . ASP F 3 28 ? 17.850 5.098 16.865 1.00 60.37 28 ASP D C 1
ATOM 7071 O O . ASP F 3 28 ? 16.774 5.696 16.808 1.00 58.60 28 ASP D O 1
ATOM 7076 N N . ILE F 3 29 ? 18.705 5.220 17.878 1.00 50.30 29 ILE D N 1
ATOM 7077 C CA . ILE F 3 29 ? 18.467 6.138 19.002 1.00 48.84 29 ILE D CA 1
ATOM 7078 C C . ILE F 3 29 ? 19.669 7.019 19.275 1.00 45.57 29 ILE D C 1
ATOM 7079 O O . ILE F 3 29 ? 19.842 7.524 20.389 1.00 37.88 29 ILE D O 1
ATOM 7084 N N . SER F 3 30 ? 20.493 7.211 18.251 1.00 47.01 30 SER D N 1
ATOM 7085 C CA . SER F 3 30 ? 21.675 8.037 18.368 1.00 46.27 30 SER D CA 1
ATOM 7086 C C . SER F 3 30 ? 22.516 7.533 19.554 1.00 47.55 30 SER D C 1
ATOM 7087 O O . SER F 3 30 ? 22.526 6.322 19.803 1.00 54.98 30 SER D O 1
ATOM 7090 N N . ARG F 3 31 ? 23.228 8.407 20.263 1.00 48.10 31 ARG D N 1
ATOM 7091 C CA . ARG F 3 31 ? 24.041 7.986 21.413 1.00 54.17 31 ARG D CA 1
ATOM 7092 C C . ARG F 3 31 ? 23.321 8.207 22.747 1.00 54.49 31 ARG D C 1
ATOM 7093 O O . ARG F 3 31 ? 24.000 8.357 23.791 1.00 49.66 31 ARG D O 1
ATOM 7101 N N . TYR F 3 32 ? 21.977 8.249 22.713 1.00 51.44 32 TYR D N 1
ATOM 7102 C CA . TYR F 3 32 ? 21.172 8.501 23.906 1.00 54.69 32 TYR D CA 1
ATOM 7103 C C . TYR F 3 32 ? 20.846 7.175 24.597 1.00 57.35 32 TYR D C 1
ATOM 7104 O O . TYR F 3 32 ? 19.786 6.549 24.394 1.00 62.96 32 TYR D O 1
ATOM 7113 N N . LEU F 3 33 ? 21.779 6.737 25.425 1.00 54.78 33 LEU D N 1
ATOM 7114 C CA . LEU F 3 33 ? 21.641 5.463 26.089 1.00 49.93 33 LEU D CA 1
ATOM 7115 C C . LEU F 3 33 ? 22.450 5.455 27.371 1.00 45.12 33 LEU D C 1
ATOM 7116 O O . LEU F 3 33 ? 23.636 5.790 27.369 1.00 43.37 33 LEU D O 1
ATOM 7121 N N . VAL F 3 34 ? 21.795 5.060 28.457 1.00 42.41 34 VAL D N 1
ATOM 7122 C CA . VAL F 3 34 ? 22.383 5.077 29.791 1.00 41.57 34 VAL D CA 1
ATOM 7123 C C . VAL F 3 34 ? 22.579 3.646 30.303 1.00 41.83 34 VAL D C 1
ATOM 7124 O O . VAL F 3 34 ? 21.777 2.789 29.956 1.00 49.55 34 VAL D O 1
ATOM 7128 N N . TRP F 3 35 ? 23.617 3.367 31.092 1.00 40.29 35 TRP D N 1
ATOM 7129 C CA . TRP F 3 35 ? 23.751 2.044 31.743 1.00 43.15 35 TRP D CA 1
ATOM 7130 C C . TRP F 3 35 ? 23.584 2.184 33.250 1.00 44.63 35 TRP D C 1
ATOM 7131 O O . TRP F 3 35 ? 24.229 3.023 33.892 1.00 53.03 35 TRP D O 1
ATOM 7142 N N . TYR F 3 36 ? 22.748 1.349 33.841 1.00 40.96 36 TYR D N 1
ATOM 7143 C CA . TYR F 3 36 ? 22.644 1.345 35.276 1.00 40.52 36 TYR D CA 1
ATOM 7144 C C . TYR F 3 36 ? 23.180 0.064 35.844 1.00 40.79 36 TYR D C 1
ATOM 7145 O O . TYR F 3 36 ? 23.127 -0.982 35.210 1.00 41.89 36 TYR D O 1
ATOM 7154 N N . GLN F 3 37 ? 23.668 0.156 37.064 1.00 42.62 37 GLN D N 1
ATOM 7155 C CA . GLN F 3 37 ? 23.912 -1.010 37.906 1.00 44.59 37 GLN D CA 1
ATOM 7156 C C . GLN F 3 37 ? 22.824 -1.133 38.984 1.00 44.91 37 GLN D C 1
ATOM 7157 O O . GLN F 3 37 ? 22.567 -0.180 39.696 1.00 45.64 37 GLN D O 1
ATOM 7163 N N . GLN F 3 38 ? 22.219 -2.306 39.150 1.00 45.30 38 GLN D N 1
ATOM 7164 C CA . GLN F 3 38 ? 21.325 -2.515 40.305 1.00 44.49 38 GLN D CA 1
ATOM 7165 C C . GLN F 3 38 ? 21.784 -3.666 41.183 1.00 49.87 38 GLN D C 1
ATOM 7166 O O . GLN F 3 38 ? 21.802 -4.810 40.739 1.00 53.15 38 GLN D O 1
ATOM 7172 N N . LYS F 3 39 ? 22.111 -3.366 42.436 1.00 61.20 39 LYS D N 1
ATOM 7173 C CA . LYS F 3 39 ? 22.308 -4.402 43.470 1.00 62.83 39 LYS D CA 1
ATOM 7174 C C . LYS F 3 39 ? 20.935 -4.725 44.076 1.00 61.82 39 LYS D C 1
ATOM 7175 O O . LYS F 3 39 ? 20.071 -3.843 44.115 1.00 55.65 39 LYS D O 1
ATOM 7181 N N . PRO F 3 40 ? 20.727 -5.967 44.586 1.00 63.44 40 PRO D N 1
ATOM 7182 C CA . PRO F 3 40 ? 19.348 -6.380 45.031 1.00 58.39 40 PRO D CA 1
ATOM 7183 C C . PRO F 3 40 ? 18.841 -5.623 46.284 1.00 52.63 40 PRO D C 1
ATOM 7184 O O . PRO F 3 40 ? 19.625 -5.383 47.206 1.00 44.75 40 PRO D O 1
ATOM 7188 N N . GLY F 3 41 ? 17.576 -5.197 46.282 1.00 49.69 41 GLY D N 1
ATOM 7189 C CA . GLY F 3 41 ? 17.032 -4.378 47.377 1.00 54.45 41 GLY D CA 1
ATOM 7190 C C . GLY F 3 41 ? 17.315 -2.862 47.369 1.00 56.40 41 GLY D C 1
ATOM 7191 O O . GLY F 3 41 ? 16.699 -2.103 48.133 1.00 48.65 41 GLY D O 1
ATOM 7192 N N . GLN F 3 42 ? 18.258 -2.438 46.527 1.00 59.11 42 GLN D N 1
ATOM 7193 C CA . GLN F 3 42 ? 18.650 -1.049 46.338 1.00 59.43 42 GLN D CA 1
ATOM 7194 C C . GLN F 3 42 ? 18.018 -0.553 44.998 1.00 56.50 42 GLN D C 1
ATOM 7195 O O . GLN F 3 42 ? 17.647 -1.359 44.153 1.00 59.51 42 GLN D O 1
ATOM 7201 N N . PRO F 3 43 ? 17.788 0.763 44.821 1.00 49.18 43 PRO D N 1
ATOM 7202 C CA . PRO F 3 43 ? 17.384 1.156 43.469 1.00 43.98 43 PRO D CA 1
ATOM 7203 C C . PRO F 3 43 ? 18.634 1.227 42.609 1.00 41.35 43 PRO D C 1
ATOM 7204 O O . PRO F 3 43 ? 19.738 1.153 43.159 1.00 40.70 43 PRO D O 1
ATOM 7208 N N . PRO F 3 44 ? 18.483 1.402 41.283 1.00 39.76 44 PRO D N 1
ATOM 7209 C CA . PRO F 3 44 ? 19.674 1.414 40.445 1.00 41.66 44 PRO D CA 1
ATOM 7210 C C . PRO F 3 44 ? 20.519 2.693 40.541 1.00 42.08 44 PRO D C 1
ATOM 7211 O O . PRO F 3 44 ? 20.014 3.752 40.929 1.00 43.21 44 PRO D O 1
ATOM 7215 N N . LYS F 3 45 ? 21.802 2.551 40.206 1.00 43.27 45 LYS D N 1
ATOM 7216 C CA . LYS F 3 45 ? 22.795 3.616 40.150 1.00 44.62 45 LYS D CA 1
ATOM 7217 C C . LYS F 3 45 ? 23.127 3.853 38.709 1.00 45.06 45 LYS D C 1
ATOM 7218 O O . LYS F 3 45 ? 23.414 2.910 37.960 1.00 47.03 45 LYS D O 1
ATOM 7224 N N . ARG F 3 46 ? 23.135 5.107 38.305 1.00 46.53 46 ARG D N 1
ATOM 7225 C CA . ARG F 3 46 ? 23.544 5.449 36.945 1.00 47.32 46 ARG D CA 1
ATOM 7226 C C . ARG F 3 46 ? 25.061 5.343 36.781 1.00 45.55 46 ARG D C 1
ATOM 7227 O O . ARG F 3 46 ? 25.796 6.031 37.487 1.00 38.17 46 ARG D O 1
ATOM 7235 N N . LEU F 3 47 ? 25.514 4.478 35.864 1.00 49.43 47 LEU D N 1
ATOM 7236 C CA . LEU F 3 47 ? 26.963 4.295 35.570 1.00 55.10 47 LEU D CA 1
ATOM 7237 C C . LEU F 3 47 ? 27.489 5.193 34.470 1.00 52.08 47 LEU D C 1
ATOM 7238 O O . LEU F 3 47 ? 28.466 5.928 34.653 1.00 45.06 47 LEU D O 1
ATOM 7243 N N . ILE F 3 48 ? 26.871 5.032 33.306 1.00 49.86 48 ILE D N 1
ATOM 7244 C CA . ILE F 3 48 ? 27.318 5.655 32.084 1.00 50.77 48 ILE D CA 1
ATOM 7245 C C . ILE F 3 48 ? 26.094 6.195 31.357 1.00 51.79 48 ILE D C 1
ATOM 7246 O O . ILE F 3 48 ? 25.090 5.486 31.212 1.00 49.00 48 ILE D O 1
ATOM 7251 N N . TYR F 3 49 ? 26.187 7.453 30.919 1.00 52.81 49 TYR D N 1
ATOM 7252 C CA . TYR F 3 49 ? 25.140 8.071 30.118 1.00 52.20 49 TYR D CA 1
ATOM 7253 C C . TYR F 3 49 ? 25.722 8.594 28.814 1.00 52.46 49 TYR D C 1
ATOM 7254 O O . TYR F 3 49 ? 26.948 8.661 28.649 1.00 44.08 49 TYR D O 1
ATOM 7263 N N . LYS F 3 50 ? 24.827 8.919 27.877 1.00 60.15 50 LYS D N 1
ATOM 7264 C CA . LYS F 3 50 ? 25.208 9.406 26.547 1.00 71.21 50 LYS D CA 1
ATOM 7265 C C . LYS F 3 50 ? 26.067 8.369 25.834 1.00 73.27 50 LYS D C 1
ATOM 7266 O O . LYS F 3 50 ? 26.980 8.708 25.104 1.00 76.31 50 LYS D O 1
ATOM 7272 N N . ALA F 3 51 ? 25.768 7.099 26.085 1.00 73.98 51 ALA D N 1
ATOM 7273 C CA . ALA F 3 51 ? 26.537 5.962 25.572 1.00 64.62 51 ALA D CA 1
ATOM 7274 C C . ALA F 3 51 ? 27.957 5.796 26.114 1.00 58.66 51 ALA D C 1
ATOM 7275 O O . ALA F 3 51 ? 28.360 4.657 26.353 1.00 61.23 51 ALA D O 1
ATOM 7277 N N . SER F 3 52 ? 28.710 6.883 26.284 1.00 53.06 52 SER D N 1
ATOM 7278 C CA . SER F 3 52 ? 30.113 6.778 26.731 1.00 59.06 52 SER D CA 1
ATOM 7279 C C . SER F 3 52 ? 30.546 7.679 27.889 1.00 57.13 52 SER D C 1
ATOM 7280 O O . SER F 3 52 ? 31.616 7.472 28.441 1.00 50.72 52 SER D O 1
ATOM 7283 N N . THR F 3 53 ? 29.762 8.689 28.235 1.00 56.28 53 THR D N 1
ATOM 7284 C CA . THR F 3 53 ? 30.170 9.633 29.269 1.00 60.91 53 THR D CA 1
ATOM 7285 C C . THR F 3 53 ? 30.036 8.979 30.642 1.00 59.72 53 THR D C 1
ATOM 7286 O O . THR F 3 53 ? 29.028 8.353 30.928 1.00 62.78 53 THR D O 1
ATOM 7290 N N . LEU F 3 54 ? 31.039 9.145 31.491 1.00 62.69 54 LEU D N 1
ATOM 7291 C CA . LEU F 3 54 ? 31.053 8.559 32.836 1.00 62.86 54 LEU D CA 1
ATOM 7292 C C . LEU F 3 54 ? 30.361 9.459 33.882 1.00 63.59 54 LEU D C 1
ATOM 7293 O O . LEU F 3 54 ? 30.760 10.591 34.073 1.00 66.22 54 LEU D O 1
ATOM 7298 N N . ALA F 3 55 ? 29.322 8.948 34.552 1.00 69.01 55 ALA D N 1
ATOM 7299 C CA . ALA F 3 55 ? 28.635 9.676 35.643 1.00 62.83 55 ALA D CA 1
ATOM 7300 C C . ALA F 3 55 ? 29.575 9.869 36.804 1.00 62.24 55 ALA D C 1
ATOM 7301 O O . ALA F 3 55 ? 30.580 9.172 36.910 1.00 54.58 55 ALA D O 1
ATOM 7303 N N . SER F 3 56 ? 29.249 10.808 37.683 1.00 68.64 56 SER D N 1
ATOM 7304 C CA . SER F 3 56 ? 30.188 11.210 38.745 1.00 73.62 56 SER D CA 1
ATOM 7305 C C . SER F 3 56 ? 30.595 10.061 39.667 1.00 70.86 56 SER D C 1
ATOM 7306 O O . SER F 3 56 ? 29.789 9.194 39.984 1.00 68.77 56 SER D O 1
ATOM 7309 N N . GLY F 3 57 ? 31.856 10.063 40.077 1.00 73.56 57 GLY D N 1
ATOM 7310 C CA . GLY F 3 57 ? 32.374 9.070 41.007 1.00 76.41 57 GLY D CA 1
ATOM 7311 C C . GLY F 3 57 ? 32.241 7.621 40.575 1.00 81.95 57 GLY D C 1
ATOM 7312 O O . GLY F 3 57 ? 32.084 6.732 41.412 1.00 93.87 57 GLY D O 1
ATOM 7313 N N . VAL F 3 58 ? 32.291 7.363 39.271 1.00 80.71 58 VAL D N 1
ATOM 7314 C CA . VAL F 3 58 ? 32.238 5.987 38.762 1.00 69.10 58 VAL D CA 1
ATOM 7315 C C . VAL F 3 58 ? 33.636 5.679 38.186 1.00 76.91 58 VAL D C 1
ATOM 7316 O O . VAL F 3 58 ? 34.144 6.422 37.344 1.00 80.23 58 VAL D O 1
ATOM 7320 N N . PRO F 3 59 ? 34.281 4.607 38.662 1.00 77.81 59 PRO D N 1
ATOM 7321 C CA . PRO F 3 59 ? 35.590 4.208 38.131 1.00 77.08 59 PRO D CA 1
ATOM 7322 C C . PRO F 3 59 ? 35.628 4.004 36.595 1.00 72.47 59 PRO D C 1
ATOM 7323 O O . PRO F 3 59 ? 34.665 3.517 36.011 1.00 69.95 59 PRO D O 1
ATOM 7327 N N . SER F 3 60 ? 36.750 4.322 35.959 1.00 71.34 60 SER D N 1
ATOM 7328 C CA . SER F 3 60 ? 36.896 4.134 34.500 1.00 76.70 60 SER D CA 1
ATOM 7329 C C . SER F 3 60 ? 37.025 2.670 34.048 1.00 72.00 60 SER D C 1
ATOM 7330 O O . SER F 3 60 ? 37.058 2.385 32.853 1.00 82.68 60 SER D O 1
ATOM 7333 N N . ARG F 3 61 ? 37.100 1.747 34.994 1.00 66.14 61 ARG D N 1
ATOM 7334 C CA . ARG F 3 61 ? 37.003 0.316 34.687 1.00 68.21 61 ARG D CA 1
ATOM 7335 C C . ARG F 3 61 ? 35.773 0.100 33.798 1.00 64.73 61 ARG D C 1
ATOM 7336 O O . ARG F 3 61 ? 35.736 -0.778 32.926 1.00 61.02 61 ARG D O 1
ATOM 7344 N N . PHE F 3 62 ? 34.765 0.924 34.032 1.00 64.48 62 PHE D N 1
ATOM 7345 C CA . PHE F 3 62 ? 33.548 0.894 33.248 1.00 65.19 62 PHE D CA 1
ATOM 7346 C C . PHE F 3 62 ? 33.772 1.684 31.969 1.00 63.20 62 PHE D C 1
ATOM 7347 O O . PHE F 3 62 ? 34.011 2.892 32.010 1.00 66.43 62 PHE D O 1
ATOM 7355 N N . LYS F 3 63 ? 33.700 0.991 30.840 1.00 61.14 63 LYS D N 1
ATOM 7356 C CA . LYS F 3 63 ? 33.820 1.623 29.541 1.00 63.53 63 LYS D CA 1
ATOM 7357 C C . LYS F 3 63 ? 32.535 1.430 28.789 1.00 52.99 63 LYS D C 1
ATOM 7358 O O . LYS F 3 63 ? 32.168 0.321 28.461 1.00 55.63 63 LYS D O 1
ATOM 7364 N N . GLY F 3 64 ? 31.841 2.518 28.525 1.00 55.44 64 GLY D N 1
ATOM 7365 C CA . GLY F 3 64 ? 30.675 2.501 27.637 1.00 59.58 64 GLY D CA 1
ATOM 7366 C C . GLY F 3 64 ? 31.004 2.897 26.198 1.00 61.83 64 GLY D C 1
ATOM 7367 O O . GLY F 3 64 ? 31.582 3.952 25.937 1.00 53.72 64 GLY D O 1
ATOM 7368 N N . SER F 3 65 ? 30.603 2.045 25.263 1.00 66.41 65 SER D N 1
ATOM 7369 C CA . SER F 3 65 ? 30.862 2.251 23.850 1.00 68.25 65 SER D CA 1
ATOM 7370 C C . SER F 3 65 ? 29.543 2.086 23.094 1.00 67.42 65 SER D C 1
ATOM 7371 O O . SER F 3 65 ? 28.504 1.796 23.713 1.00 82.37 65 SER D O 1
ATOM 7374 N N . GLY F 3 66 ? 29.577 2.294 21.776 1.00 66.30 66 GLY D N 1
ATOM 7375 C CA . GLY F 3 66 ? 28.410 2.090 20.903 1.00 69.43 66 GLY D CA 1
ATOM 7376 C C . GLY F 3 66 ? 27.811 3.360 20.348 1.00 68.28 66 GLY D C 1
ATOM 7377 O O . GLY F 3 66 ? 28.101 4.449 20.822 1.00 68.54 66 GLY D O 1
ATOM 7378 N N . SER F 3 67 ? 26.961 3.210 19.339 1.00 69.67 67 SER D N 1
ATOM 7379 C CA . SER F 3 67 ? 26.238 4.332 18.745 1.00 72.04 67 SER D CA 1
ATOM 7380 C C . SER F 3 67 ? 25.141 3.827 17.840 1.00 64.19 67 SER D C 1
ATOM 7381 O O . SER F 3 67 ? 25.293 2.827 17.186 1.00 65.11 67 SER D O 1
ATOM 7384 N N . GLY F 3 68 ? 24.041 4.542 17.775 1.00 65.39 68 GLY D N 1
ATOM 7385 C CA . GLY F 3 68 ? 23.007 4.222 16.803 1.00 72.02 68 GLY D CA 1
ATOM 7386 C C . GLY F 3 68 ? 22.097 3.083 17.220 1.00 74.72 68 GLY D C 1
ATOM 7387 O O . GLY F 3 68 ? 20.946 3.307 17.596 1.00 85.98 68 GLY D O 1
ATOM 7388 N N . THR F 3 69 ? 22.578 1.855 17.119 1.00 66.58 69 THR D N 1
ATOM 7389 C CA . THR F 3 69 ? 21.718 0.730 17.433 1.00 61.38 69 THR D CA 1
ATOM 7390 C C . THR F 3 69 ? 22.369 -0.342 18.310 1.00 61.28 69 THR D C 1
ATOM 7391 O O . THR F 3 69 ? 21.661 -1.107 18.947 1.00 64.74 69 THR D O 1
ATOM 7395 N N . ASP F 3 70 ? 23.690 -0.374 18.393 1.00 62.34 70 ASP D N 1
ATOM 7396 C CA . ASP F 3 70 ? 24.375 -1.448 19.087 1.00 69.68 70 ASP D CA 1
ATOM 7397 C C . ASP F 3 70 ? 25.382 -0.864 20.060 1.00 73.65 70 ASP D C 1
ATOM 7398 O O . ASP F 3 70 ? 26.388 -0.288 19.635 1.00 81.76 70 ASP D O 1
ATOM 7403 N N . PHE F 3 71 ? 25.137 -1.037 21.361 1.00 68.77 71 PHE D N 1
ATOM 7404 C CA . PHE F 3 71 ? 26.075 -0.558 22.388 1.00 60.87 71 PHE D CA 1
ATOM 7405 C C . PHE F 3 71 ? 26.604 -1.692 23.244 1.00 59.06 71 PHE D C 1
ATOM 7406 O O . PHE F 3 71 ? 26.045 -2.810 23.232 1.00 49.11 71 PHE D O 1
ATOM 7414 N N . THR F 3 72 ? 27.672 -1.371 23.996 1.00 56.16 72 THR D N 1
ATOM 7415 C CA . THR F 3 72 ? 28.357 -2.336 24.839 1.00 56.46 72 THR D CA 1
ATOM 7416 C C . THR F 3 72 ? 28.889 -1.663 26.084 1.00 54.02 72 THR D C 1
ATOM 7417 O O . THR F 3 72 ? 29.566 -0.660 26.002 1.00 51.20 72 THR D O 1
ATOM 7421 N N . LEU F 3 73 ? 28.586 -2.235 27.241 1.00 58.79 73 LEU D N 1
ATOM 7422 C CA . LEU F 3 73 ? 29.228 -1.837 28.491 1.00 58.77 73 LEU D CA 1
ATOM 7423 C C . LEU F 3 73 ? 30.328 -2.856 28.667 1.00 59.53 73 LEU D C 1
ATOM 7424 O O . LEU F 3 73 ? 30.174 -4.008 28.242 1.00 56.54 73 LEU D O 1
ATOM 7429 N N . THR F 3 74 ? 31.443 -2.434 29.256 1.00 60.49 74 THR D N 1
ATOM 7430 C CA . THR F 3 74 ? 32.573 -3.356 29.495 1.00 60.39 74 THR D CA 1
ATOM 7431 C C . THR F 3 74 ? 33.251 -3.035 30.815 1.00 56.33 74 THR D C 1
ATOM 7432 O O . THR F 3 74 ? 33.659 -1.886 31.074 1.00 53.78 74 THR D O 1
ATOM 7436 N N . ILE F 3 75 ? 33.343 -4.059 31.655 1.00 55.15 75 ILE D N 1
ATOM 7437 C CA . ILE F 3 75 ? 33.829 -3.883 33.011 1.00 59.52 75 ILE D CA 1
ATOM 7438 C C . ILE F 3 75 ? 35.104 -4.680 33.152 1.00 63.22 75 ILE D C 1
ATOM 7439 O O . ILE F 3 75 ? 35.137 -5.873 32.875 1.00 62.47 75 ILE D O 1
ATOM 7444 N N . SER F 3 76 ? 36.137 -3.987 33.615 1.00 70.35 76 SER D N 1
ATOM 7445 C CA . SER F 3 76 ? 37.473 -4.524 33.714 1.00 76.33 76 SER D CA 1
ATOM 7446 C C . SER F 3 76 ? 37.830 -4.605 35.182 1.00 70.96 76 SER D C 1
ATOM 7447 O O . SER F 3 76 ? 37.175 -3.995 36.000 1.00 66.60 76 SER D O 1
ATOM 7450 N N . ASP F 3 77 ? 38.881 -5.349 35.503 1.00 71.18 77 ASP D N 1
ATOM 7451 C CA . ASP F 3 77 ? 39.373 -5.454 36.883 1.00 76.78 77 ASP D CA 1
ATOM 7452 C C . ASP F 3 77 ? 38.272 -5.880 37.845 1.00 71.75 77 ASP D C 1
ATOM 7453 O O . ASP F 3 77 ? 38.241 -5.466 39.001 1.00 59.37 77 ASP D O 1
ATOM 7458 N N . LEU F 3 78 ? 37.389 -6.735 37.339 1.00 70.61 78 LEU D N 1
ATOM 7459 C CA . LEU F 3 78 ? 36.166 -7.076 38.034 1.00 66.58 78 LEU D CA 1
ATOM 7460 C C . LEU F 3 78 ? 36.417 -7.256 39.527 1.00 74.18 78 LEU D C 1
ATOM 7461 O O . LEU F 3 78 ? 37.165 -8.145 39.940 1.00 89.88 78 LEU D O 1
ATOM 7466 N N . GLU F 3 79 ? 35.814 -6.373 40.317 1.00 76.57 79 GLU D N 1
ATOM 7467 C CA . GLU F 3 79 ? 35.944 -6.335 41.782 1.00 75.21 79 GLU D CA 1
ATOM 7468 C C . GLU F 3 79 ? 34.771 -7.155 42.344 1.00 65.30 79 GLU D C 1
ATOM 7469 O O . GLU F 3 79 ? 33.801 -7.363 41.635 1.00 56.93 79 GLU D O 1
ATOM 7475 N N . CYS F 3 80 ? 34.835 -7.612 43.595 1.00 66.39 80 CYS D N 1
ATOM 7476 C CA . CYS F 3 80 ? 33.696 -8.365 44.159 1.00 67.89 80 CYS D CA 1
ATOM 7477 C C . CYS F 3 80 ? 32.473 -7.500 44.161 1.00 61.86 80 CYS D C 1
ATOM 7478 O O . CYS F 3 80 ? 31.397 -7.908 43.779 1.00 56.97 80 CYS D O 1
ATOM 7481 N N . ASP F 3 81 ? 32.661 -6.278 44.593 1.00 63.87 81 ASP D N 1
ATOM 7482 C CA . ASP F 3 81 ? 31.598 -5.317 44.551 1.00 65.06 81 ASP D CA 1
ATOM 7483 C C . ASP F 3 81 ? 30.836 -5.199 43.224 1.00 61.46 81 ASP D C 1
ATOM 7484 O O . ASP F 3 81 ? 29.719 -4.716 43.243 1.00 73.06 81 ASP D O 1
ATOM 7489 N N . ASP F 3 82 ? 31.390 -5.609 42.082 1.00 61.07 82 ASP D N 1
ATOM 7490 C CA . ASP F 3 82 ? 30.698 -5.396 40.777 1.00 57.35 82 ASP D CA 1
ATOM 7491 C C . ASP F 3 82 ? 29.584 -6.358 40.508 1.00 50.11 82 ASP D C 1
ATOM 7492 O O . ASP F 3 82 ? 28.969 -6.294 39.430 1.00 46.06 82 ASP D O 1
ATOM 7497 N N . ALA F 3 83 ? 29.312 -7.242 41.473 1.00 46.40 83 ALA D N 1
ATOM 7498 C CA . ALA F 3 83 ? 28.217 -8.225 41.345 1.00 45.08 83 ALA D CA 1
ATOM 7499 C C . ALA F 3 83 ? 26.856 -7.542 41.482 1.00 40.05 83 ALA D C 1
ATOM 7500 O O . ALA F 3 83 ? 26.514 -6.982 42.525 1.00 36.06 83 ALA D O 1
ATOM 7502 N N . ALA F 3 84 ? 26.115 -7.561 40.384 1.00 38.46 84 ALA D N 1
ATOM 7503 C CA . ALA F 3 84 ? 24.899 -6.808 40.273 1.00 38.32 84 ALA D CA 1
ATOM 7504 C C . ALA F 3 84 ? 24.253 -7.186 38.993 1.00 35.48 84 ALA D C 1
ATOM 7505 O O . ALA F 3 84 ? 24.653 -8.123 38.354 1.00 39.53 84 ALA D O 1
ATOM 7507 N N . THR F 3 85 ? 23.221 -6.465 38.633 1.00 38.63 85 THR D N 1
ATOM 7508 C CA . THR F 3 85 ? 22.464 -6.747 37.427 1.00 43.55 85 THR D CA 1
ATOM 7509 C C . THR F 3 85 ? 22.423 -5.418 36.665 1.00 43.04 85 THR D C 1
ATOM 7510 O O . THR F 3 85 ? 22.150 -4.376 37.267 1.00 44.86 85 THR D O 1
ATOM 7514 N N . TYR F 3 86 ? 22.778 -5.438 35.384 1.00 38.00 86 TYR D N 1
ATOM 7515 C CA . TYR F 3 86 ? 23.057 -4.195 34.692 1.00 35.81 86 TYR D CA 1
ATOM 7516 C C . TYR F 3 86 ? 21.978 -3.967 33.684 1.00 38.44 86 TYR D C 1
ATOM 7517 O O . TYR F 3 86 ? 21.637 -4.862 32.895 1.00 41.74 86 TYR D O 1
ATOM 7526 N N . TYR F 3 87 ? 21.418 -2.758 33.737 1.00 37.60 87 TYR D N 1
ATOM 7527 C CA . TYR F 3 87 ? 20.333 -2.388 32.862 1.00 35.98 87 TYR D CA 1
ATOM 7528 C C . TYR F 3 87 ? 20.817 -1.291 31.969 1.00 37.49 87 TYR D C 1
ATOM 7529 O O . TYR F 3 87 ? 21.599 -0.427 32.362 1.00 36.41 87 TYR D O 1
ATOM 7538 N N . CYS F 3 88 ? 20.341 -1.349 30.747 1.00 42.93 88 CYS D N 1
ATOM 7539 C CA . CYS F 3 88 ? 20.641 -0.367 29.738 1.00 45.40 88 CYS D CA 1
ATOM 7540 C C . CYS F 3 88 ? 19.283 0.311 29.414 1.00 43.80 88 CYS D C 1
ATOM 7541 O O . CYS F 3 88 ? 18.218 -0.336 29.425 1.00 44.31 88 CYS D O 1
ATOM 7544 N N . GLN F 3 89 ? 19.302 1.612 29.159 1.00 40.52 89 GLN D N 1
ATOM 7545 C CA . GLN F 3 89 ? 18.059 2.342 28.904 1.00 40.83 89 GLN D CA 1
ATOM 7546 C C . GLN F 3 89 ? 18.195 3.303 27.711 1.00 39.23 89 GLN D C 1
ATOM 7547 O O . GLN F 3 89 ? 19.154 4.044 27.621 1.00 35.13 89 GLN D O 1
ATOM 7553 N N . CYS F 3 90 ? 17.221 3.268 26.809 1.00 39.36 90 CYS D N 1
ATOM 7554 C CA . CYS F 3 90 ? 17.093 4.280 25.803 1.00 44.78 90 CYS D CA 1
ATOM 7555 C C . CYS F 3 90 ? 16.643 5.588 26.476 1.00 48.58 90 CYS D C 1
ATOM 7556 O O . CYS F 3 90 ? 15.627 5.600 27.190 1.00 44.77 90 CYS D O 1
ATOM 7559 N N . THR F 3 91 ? 17.372 6.682 26.234 1.00 48.85 91 THR D N 1
ATOM 7560 C CA . THR F 3 91 ? 16.974 8.000 26.757 1.00 47.50 91 THR D CA 1
ATOM 7561 C C . THR F 3 91 ? 16.682 9.054 25.710 1.00 54.23 91 THR D C 1
ATOM 7562 O O . THR F 3 91 ? 16.457 10.216 26.048 1.00 59.02 91 THR D O 1
ATOM 7566 N N . TYR F 3 92 ? 16.691 8.671 24.442 1.00 60.92 92 TYR D N 1
ATOM 7567 C CA . TYR F 3 92 ? 16.149 9.529 23.391 1.00 65.12 92 TYR D CA 1
ATOM 7568 C C . TYR F 3 92 ? 14.753 9.804 23.871 1.00 66.68 92 TYR D C 1
ATOM 7569 O O . TYR F 3 92 ? 14.136 8.906 24.410 1.00 77.74 92 TYR D O 1
ATOM 7578 N N . GLY F 3 93 ? 14.242 11.011 23.741 1.00 59.57 93 GLY D N 1
ATOM 7579 C CA . GLY F 3 93 ? 12.909 11.255 24.277 1.00 59.80 93 GLY D CA 1
ATOM 7580 C C . GLY F 3 93 ? 11.811 11.159 23.242 1.00 62.21 93 GLY D C 1
ATOM 7581 O O . GLY F 3 93 ? 11.507 10.070 22.731 1.00 62.33 93 GLY D O 1
ATOM 7582 N N . THR F 3 94 ? 11.195 12.313 22.964 1.00 58.81 94 THR D N 1
ATOM 7583 C CA . THR F 3 94 ? 10.138 12.431 21.963 1.00 55.77 94 THR D CA 1
ATOM 7584 C C . THR F 3 94 ? 10.614 11.975 20.623 1.00 56.28 94 THR D C 1
ATOM 7585 O O . THR F 3 94 ? 11.712 12.346 20.217 1.00 58.70 94 THR D O 1
ATOM 7589 N N . TYR F 3 95 ? 9.822 11.137 19.967 1.00 51.81 95 TYR D N 1
ATOM 7590 C CA . TYR F 3 95 ? 9.954 10.957 18.557 1.00 54.54 95 TYR D CA 1
ATOM 7591 C C . TYR F 3 95 ? 8.605 10.564 18.013 1.00 55.87 95 TYR D C 1
ATOM 7592 O O . TYR F 3 95 ? 8.052 9.575 18.431 1.00 62.67 95 TYR D O 1
ATOM 7601 N N . ALA F 3 96 ? 8.085 11.355 17.077 1.00 59.54 96 ALA D N 1
ATOM 7602 C CA . ALA F 3 96 ? 6.844 11.058 16.377 1.00 58.35 96 ALA D CA 1
ATOM 7603 C C . ALA F 3 96 ? 5.632 10.883 17.313 1.00 60.11 96 ALA D C 1
ATOM 7604 O O . ALA F 3 96 ? 4.824 9.971 17.161 1.00 71.31 96 ALA D O 1
ATOM 7606 N N . GLY F 3 97 ? 5.489 11.770 18.281 1.00 63.62 97 GLY D N 1
ATOM 7607 C CA . GLY F 3 97 ? 4.350 11.704 19.211 1.00 63.41 97 GLY D CA 1
ATOM 7608 C C . GLY F 3 97 ? 4.454 10.576 20.227 1.00 59.90 97 GLY D C 1
ATOM 7609 O O . GLY F 3 97 ? 3.472 10.183 20.822 1.00 59.09 97 GLY D O 1
ATOM 7610 N N . SER F 3 98 ? 5.649 10.037 20.395 1.00 55.41 98 SER D N 1
ATOM 7611 C CA . SER F 3 98 ? 5.888 8.965 21.320 1.00 56.28 98 SER D CA 1
ATOM 7612 C C . SER F 3 98 ? 7.057 9.408 22.186 1.00 58.09 98 SER D C 1
ATOM 7613 O O . SER F 3 98 ? 7.581 10.505 22.028 1.00 55.88 98 SER D O 1
ATOM 7616 N N . PHE F 3 99 ? 7.433 8.553 23.125 1.00 57.68 99 PHE D N 1
ATOM 7617 C CA . PHE F 3 99 ? 8.497 8.853 24.049 1.00 50.20 99 PHE D CA 1
ATOM 7618 C C . PHE F 3 99 ? 9.241 7.545 24.299 1.00 50.50 99 PHE D C 1
ATOM 7619 O O . PHE F 3 99 ? 8.627 6.482 24.504 1.00 46.87 99 PHE D O 1
ATOM 7627 N N . PHE F 3 100 ? 10.567 7.642 24.272 1.00 50.30 100 PHE D N 1
ATOM 7628 C CA . PHE F 3 100 ? 11.439 6.499 24.081 1.00 51.08 100 PHE D CA 1
ATOM 7629 C C . PHE F 3 100 ? 12.335 6.444 25.301 1.00 51.62 100 PHE D C 1
ATOM 7630 O O . PHE F 3 100 ? 13.443 6.975 25.300 1.00 56.54 100 PHE D O 1
ATOM 7638 N N . TYR F 3 101 ? 11.871 5.789 26.350 1.00 53.25 101 TYR D N 1
ATOM 7639 C CA . TYR F 3 101 ? 12.625 5.743 27.597 1.00 49.02 101 TYR D CA 1
ATOM 7640 C C . TYR F 3 101 ? 12.768 4.315 28.118 1.00 51.75 101 TYR D C 1
ATOM 7641 O O . TYR F 3 101 ? 13.039 4.133 29.289 1.00 50.84 101 TYR D O 1
ATOM 7650 N N . SER F 3 102 ? 12.677 3.323 27.222 1.00 51.31 102 SER D N 1
ATOM 7651 C CA . SER F 3 102 ? 12.536 1.905 27.584 1.00 46.62 102 SER D CA 1
ATOM 7652 C C . SER F 3 102 ? 13.798 1.289 28.105 1.00 43.35 102 SER D C 1
ATOM 7653 O O . SER F 3 102 ? 14.867 1.665 27.679 1.00 45.55 102 SER D O 1
ATOM 7656 N N . PHE F 3 103 ? 13.665 0.335 29.029 1.00 43.91 103 PHE D N 1
ATOM 7657 C CA . PHE F 3 103 ? 14.822 -0.377 29.594 1.00 40.90 103 PHE D CA 1
ATOM 7658 C C . PHE F 3 103 ? 15.139 -1.671 28.867 1.00 42.06 103 PHE D C 1
ATOM 7659 O O . PHE F 3 103 ? 14.294 -2.248 28.173 1.00 34.74 103 PHE D O 1
ATOM 7667 N N . GLY F 3 104 ? 16.384 -2.107 29.039 1.00 46.05 104 GLY D N 1
ATOM 7668 C CA . GLY F 3 104 ? 16.805 -3.434 28.641 1.00 48.15 104 GLY D CA 1
ATOM 7669 C C . GLY F 3 104 ? 16.253 -4.453 29.624 1.00 51.20 104 GLY D C 1
ATOM 7670 O O . GLY F 3 104 ? 15.911 -4.130 30.760 1.00 55.95 104 GLY D O 1
ATOM 7671 N N . GLY F 3 105 ? 16.176 -5.702 29.187 1.00 52.62 105 GLY D N 1
ATOM 7672 C CA . GLY F 3 105 ? 15.635 -6.766 30.024 1.00 47.79 105 GLY D CA 1
ATOM 7673 C C . GLY F 3 105 ? 16.531 -7.083 31.202 1.00 43.58 105 GLY D C 1
ATOM 7674 O O . GLY F 3 105 ? 16.114 -7.793 32.097 1.00 45.96 105 GLY D O 1
ATOM 7675 N N . GLY F 3 106 ? 17.777 -6.596 31.180 1.00 41.35 106 GLY D N 1
ATOM 7676 C CA . GLY F 3 106 ? 18.724 -6.766 32.300 1.00 40.03 106 GLY D CA 1
ATOM 7677 C C . GLY F 3 106 ? 19.737 -7.872 32.062 1.00 38.37 106 GLY D C 1
ATOM 7678 O O . GLY F 3 106 ? 19.436 -8.836 31.386 1.00 44.39 106 GLY D O 1
ATOM 7679 N N . THR F 3 107 ? 20.943 -7.718 32.590 1.00 39.06 107 THR D N 1
ATOM 7680 C CA . THR F 3 107 ? 21.994 -8.742 32.506 1.00 41.66 107 THR D CA 1
ATOM 7681 C C . THR F 3 107 ? 22.657 -8.888 33.852 1.00 46.45 107 THR D C 1
ATOM 7682 O O . THR F 3 107 ? 23.202 -7.913 34.380 1.00 42.88 107 THR D O 1
ATOM 7686 N N . GLU F 3 108 ? 22.651 -10.113 34.377 1.00 53.46 108 GLU D N 1
ATOM 7687 C CA . GLU F 3 108 ? 23.257 -10.396 35.671 1.00 58.63 108 GLU D CA 1
ATOM 7688 C C . GLU F 3 108 ? 24.705 -10.765 35.503 1.00 53.80 108 GLU D C 1
ATOM 7689 O O . GLU F 3 108 ? 25.061 -11.552 34.628 1.00 53.23 108 GLU D O 1
ATOM 7695 N N . VAL F 3 109 ? 25.543 -10.179 36.341 1.00 53.65 109 VAL D N 1
ATOM 7696 C CA . VAL F 3 109 ? 26.965 -10.471 36.324 1.00 59.42 109 VAL D CA 1
ATOM 7697 C C . VAL F 3 109 ? 27.370 -11.216 37.595 1.00 61.37 109 VAL D C 1
ATOM 7698 O O . VAL F 3 109 ? 27.168 -10.726 38.706 1.00 62.30 109 VAL D O 1
ATOM 7702 N N . VAL F 3 110 ? 27.950 -12.400 37.413 1.00 62.47 110 VAL D N 1
ATOM 7703 C CA . VAL F 3 110 ? 28.486 -13.187 38.516 1.00 61.36 110 VAL D CA 1
ATOM 7704 C C . VAL F 3 110 ? 30.005 -13.099 38.560 1.00 61.43 110 VAL D C 1
ATOM 7705 O O . VAL F 3 110 ? 30.665 -13.413 37.574 1.00 58.44 110 VAL D O 1
ATOM 7709 N N . VAL F 3 111 ? 30.550 -12.708 39.709 1.00 58.22 111 VAL D N 1
ATOM 7710 C CA . VAL F 3 111 ? 31.992 -12.622 39.897 1.00 56.62 111 VAL D CA 1
ATOM 7711 C C . VAL F 3 111 ? 32.550 -13.878 40.548 1.00 56.05 111 VAL D C 1
ATOM 7712 O O . VAL F 3 111 ? 32.392 -14.067 41.760 1.00 60.63 111 VAL D O 1
ATOM 7716 N N . GLU F 3 112 ? 33.227 -14.716 39.756 1.00 57.06 112 GLU D N 1
ATOM 7717 C CA . GLU F 3 112 ? 33.834 -15.966 40.248 1.00 54.75 112 GLU D CA 1
ATOM 7718 C C . GLU F 3 112 ? 34.949 -15.684 41.252 1.00 56.86 112 GLU D C 1
ATOM 7719 O O . GLU F 3 112 ? 35.546 -14.611 41.252 1.00 56.63 112 GLU D O 1
ATOM 7725 N N . ARG F 3 113 ? 35.215 -16.666 42.106 1.00 56.84 113 ARG D N 1
ATOM 7726 C CA . ARG F 3 113 ? 36.224 -16.563 43.154 1.00 56.55 113 ARG D CA 1
ATOM 7727 C C . ARG F 3 113 ? 36.539 -17.969 43.650 1.00 59.19 113 ARG D C 1
ATOM 7728 O O . ARG F 3 113 ? 35.778 -18.901 43.370 1.00 64.60 113 ARG D O 1
ATOM 7736 N N . THR F 3 114 ? 37.647 -18.139 44.368 1.00 60.16 114 THR D N 1
ATOM 7737 C CA . THR F 3 114 ? 38.060 -19.482 44.781 1.00 63.96 114 THR D CA 1
ATOM 7738 C C . THR F 3 114 ? 36.990 -20.063 45.675 1.00 70.78 114 THR D C 1
ATOM 7739 O O . THR F 3 114 ? 36.402 -19.346 46.490 1.00 78.14 114 THR D O 1
ATOM 7743 N N . ASP F 3 115 ? 36.727 -21.358 45.514 1.00 70.91 115 ASP D N 1
ATOM 7744 C CA . ASP F 3 115 ? 35.645 -22.028 46.239 1.00 67.89 115 ASP D CA 1
ATOM 7745 C C . ASP F 3 115 ? 35.716 -21.792 47.745 1.00 58.98 115 ASP D C 1
ATOM 7746 O O . ASP F 3 115 ? 36.738 -21.370 48.278 1.00 44.99 115 ASP D O 1
ATOM 7751 N N . ALA F 3 116 ? 34.586 -22.013 48.400 1.00 55.42 116 ALA D N 1
ATOM 7752 C CA . ALA F 3 116 ? 34.469 -21.774 49.816 1.00 54.87 116 ALA D CA 1
ATOM 7753 C C . ALA F 3 116 ? 33.439 -22.726 50.350 1.00 50.56 116 ALA D C 1
ATOM 7754 O O . ALA F 3 116 ? 32.366 -22.828 49.782 1.00 48.09 116 ALA D O 1
ATOM 7756 N N . ALA F 3 117 ? 33.778 -23.420 51.427 1.00 48.58 117 ALA D N 1
ATOM 7757 C CA . ALA F 3 117 ? 32.831 -24.256 52.121 1.00 48.78 117 ALA D CA 1
ATOM 7758 C C . ALA F 3 117 ? 31.909 -23.407 52.980 1.00 47.69 117 ALA D C 1
ATOM 7759 O O . ALA F 3 117 ? 32.301 -22.342 53.467 1.00 44.84 117 ALA D O 1
ATOM 7761 N N . PRO F 3 118 ? 30.672 -23.884 53.173 1.00 45.86 118 PRO D N 1
ATOM 7762 C CA . PRO F 3 118 ? 29.691 -23.184 53.970 1.00 47.12 118 PRO D CA 1
ATOM 7763 C C . PRO F 3 118 ? 29.821 -23.469 55.436 1.00 48.77 118 PRO D C 1
ATOM 7764 O O . PRO F 3 118 ? 30.114 -24.596 55.813 1.00 50.28 118 PRO D O 1
ATOM 7768 N N . THR F 3 119 ? 29.628 -22.440 56.250 1.00 53.10 119 THR D N 1
ATOM 7769 C CA . THR F 3 119 ? 29.469 -22.615 57.689 1.00 58.04 119 THR D CA 1
ATOM 7770 C C . THR F 3 119 ? 28.017 -22.989 57.971 1.00 52.62 119 THR D C 1
ATOM 7771 O O . THR F 3 119 ? 27.127 -22.128 58.063 1.00 56.64 119 THR D O 1
ATOM 7775 N N . VAL F 3 120 ? 27.805 -24.282 58.160 1.00 44.49 120 VAL D N 1
ATOM 7776 C CA . VAL F 3 120 ? 26.486 -24.825 58.468 1.00 41.91 120 VAL D CA 1
ATOM 7777 C C . VAL F 3 120 ? 26.111 -24.661 59.953 1.00 40.08 120 VAL D C 1
ATOM 7778 O O . VAL F 3 120 ? 26.920 -24.918 60.840 1.00 43.63 120 VAL D O 1
ATOM 7782 N N . SER F 3 121 ? 24.896 -24.219 60.214 1.00 39.03 121 SER D N 1
ATOM 7783 C CA . SER F 3 121 ? 24.420 -23.990 61.581 1.00 45.44 121 SER D CA 1
ATOM 7784 C C . SER F 3 121 ? 22.929 -24.391 61.675 1.00 50.50 121 SER D C 1
ATOM 7785 O O . SER F 3 121 ? 22.104 -23.875 60.904 1.00 49.78 121 SER D O 1
ATOM 7788 N N . ILE F 3 122 ? 22.591 -25.299 62.604 1.00 51.46 122 ILE D N 1
ATOM 7789 C CA . ILE F 3 122 ? 21.211 -25.848 62.709 1.00 49.97 122 ILE D CA 1
ATOM 7790 C C . ILE F 3 122 ? 20.456 -25.363 63.955 1.00 50.15 122 ILE D C 1
ATOM 7791 O O . ILE F 3 122 ? 21.018 -25.280 65.038 1.00 54.46 122 ILE D O 1
ATOM 7796 N N . PHE F 3 123 ? 19.177 -25.039 63.779 1.00 50.28 123 PHE D N 1
ATOM 7797 C CA . PHE F 3 123 ? 18.364 -24.434 64.826 1.00 49.60 123 PHE D CA 1
ATOM 7798 C C . PHE F 3 123 ? 17.050 -25.140 64.983 1.00 48.46 123 PHE D C 1
ATOM 7799 O O . PHE F 3 123 ? 16.365 -25.410 63.982 1.00 41.15 123 PHE D O 1
ATOM 7807 N N . PRO F 3 124 ? 16.662 -25.408 66.245 1.00 55.10 124 PRO D N 1
ATOM 7808 C CA . PRO F 3 124 ? 15.417 -26.135 66.494 1.00 54.69 124 PRO D CA 1
ATOM 7809 C C . PRO F 3 124 ? 14.204 -25.233 66.426 1.00 56.77 124 PRO D C 1
ATOM 7810 O O . PRO F 3 124 ? 14.323 -24.062 66.075 1.00 65.71 124 PRO D O 1
ATOM 7814 N N . PRO F 3 125 ? 13.027 -25.786 66.700 1.00 56.89 125 PRO D N 1
ATOM 7815 C CA . PRO F 3 125 ? 11.854 -24.946 66.820 1.00 60.79 125 PRO D CA 1
ATOM 7816 C C . PRO F 3 125 ? 11.869 -24.248 68.153 1.00 55.03 125 PRO D C 1
ATOM 7817 O O . PRO F 3 125 ? 12.035 -24.882 69.161 1.00 49.44 125 PRO D O 1
ATOM 7821 N N . SER F 3 126 ? 11.710 -22.942 68.146 1.00 55.27 126 SER D N 1
ATOM 7822 C CA . SER F 3 126 ? 11.630 -22.232 69.375 1.00 56.76 126 SER D CA 1
ATOM 7823 C C . SER F 3 126 ? 10.445 -22.777 70.099 1.00 58.94 126 SER D C 1
ATOM 7824 O O . SER F 3 126 ? 9.583 -23.406 69.500 1.00 61.02 126 SER D O 1
ATOM 7827 N N . SER F 3 127 ? 10.385 -22.499 71.388 1.00 63.50 127 SER D N 1
ATOM 7828 C CA . SER F 3 127 ? 9.219 -22.806 72.182 1.00 66.54 127 SER D CA 1
ATOM 7829 C C . SER F 3 127 ? 7.940 -22.181 71.615 1.00 71.94 127 SER D C 1
ATOM 7830 O O . SER F 3 127 ? 7.000 -22.898 71.307 1.00 89.99 127 SER D O 1
ATOM 7833 N N . GLU F 3 128 ? 7.925 -20.862 71.430 1.00 70.39 128 GLU D N 1
ATOM 7834 C CA . GLU F 3 128 ? 6.714 -20.123 71.031 1.00 69.70 128 GLU D CA 1
ATOM 7835 C C . GLU F 3 128 ? 5.996 -20.782 69.870 1.00 63.51 128 GLU D C 1
ATOM 7836 O O . GLU F 3 128 ? 4.762 -20.805 69.815 1.00 60.90 128 GLU D O 1
ATOM 7842 N N . GLN F 3 129 ? 6.774 -21.318 68.938 1.00 57.20 129 GLN D N 1
ATOM 7843 C CA . GLN F 3 129 ? 6.200 -21.951 67.757 1.00 55.41 129 GLN D CA 1
ATOM 7844 C C . GLN F 3 129 ? 5.590 -23.284 68.121 1.00 58.73 129 GLN D C 1
ATOM 7845 O O . GLN F 3 129 ? 4.539 -23.652 67.602 1.00 69.02 129 GLN D O 1
ATOM 7851 N N . LEU F 3 130 ? 6.252 -24.009 69.015 1.00 60.20 130 LEU D N 1
ATOM 7852 C CA . LEU F 3 130 ? 5.703 -25.244 69.543 1.00 60.16 130 LEU D CA 1
ATOM 7853 C C . LEU F 3 130 ? 4.340 -24.974 70.210 1.00 67.60 130 LEU D C 1
ATOM 7854 O O . LEU F 3 130 ? 3.380 -25.722 69.988 1.00 73.34 130 LEU D O 1
ATOM 7859 N N . THR F 3 131 ? 4.237 -23.894 70.981 1.00 60.64 131 THR D N 1
ATOM 7860 C CA . THR F 3 131 ? 2.967 -23.504 71.557 1.00 63.66 131 THR D CA 1
ATOM 7861 C C . THR F 3 131 ? 1.900 -23.151 70.515 1.00 70.43 131 THR D C 1
ATOM 7862 O O . THR F 3 131 ? 0.737 -23.042 70.857 1.00 72.94 131 THR D O 1
ATOM 7866 N N . SER F 3 132 ? 2.288 -22.960 69.259 1.00 72.20 132 SER D N 1
ATOM 7867 C CA . SER F 3 132 ? 1.344 -22.739 68.169 1.00 72.53 132 SER D CA 1
ATOM 7868 C C . SER F 3 132 ? 1.105 -23.991 67.320 1.00 70.99 132 SER D C 1
ATOM 7869 O O . SER F 3 132 ? 0.556 -23.894 66.210 1.00 68.87 132 SER D O 1
ATOM 7872 N N . GLY F 3 133 ? 1.534 -25.156 67.807 1.00 67.46 133 GLY D N 1
ATOM 7873 C CA . GLY F 3 133 ? 1.330 -26.413 67.078 1.00 69.99 133 GLY D CA 1
ATOM 7874 C C . GLY F 3 133 ? 2.162 -26.492 65.808 1.00 74.98 133 GLY D C 1
ATOM 7875 O O . GLY F 3 133 ? 1.957 -27.399 64.962 1.00 73.08 133 GLY D O 1
ATOM 7876 N N . GLY F 3 134 ? 3.097 -25.536 65.683 1.00 70.39 134 GLY D N 1
ATOM 7877 C CA . GLY F 3 134 ? 4.051 -25.471 64.586 1.00 61.69 134 GLY D CA 1
ATOM 7878 C C . GLY F 3 134 ? 5.456 -25.890 65.001 1.00 58.99 134 GLY D C 1
ATOM 7879 O O . GLY F 3 134 ? 5.857 -25.752 66.164 1.00 53.60 134 GLY D O 1
ATOM 7880 N N . ALA F 3 135 ? 6.215 -26.397 64.033 1.00 59.75 135 ALA D N 1
ATOM 7881 C CA . ALA F 3 135 ? 7.600 -26.789 64.276 1.00 62.34 135 ALA D CA 1
ATOM 7882 C C . ALA F 3 135 ? 8.421 -26.619 63.024 1.00 60.30 135 ALA D C 1
ATOM 7883 O O . ALA F 3 135 ? 8.409 -27.487 62.154 1.00 62.54 135 ALA D O 1
ATOM 7885 N N . SER F 3 136 ? 9.141 -25.504 62.947 1.00 56.09 136 SER D N 1
ATOM 7886 C CA . SER F 3 136 ? 10.000 -25.223 61.809 1.00 50.98 136 SER D CA 1
ATOM 7887 C C . SER F 3 136 ? 11.445 -25.380 62.237 1.00 49.64 136 SER D C 1
ATOM 7888 O O . SER F 3 136 ? 11.935 -24.702 63.166 1.00 50.19 136 SER D O 1
ATOM 7891 N N . VAL F 3 137 ? 12.119 -26.305 61.563 1.00 47.79 137 VAL D N 1
ATOM 7892 C CA . VAL F 3 137 ? 13.525 -26.548 61.787 1.00 47.93 137 VAL D CA 1
ATOM 7893 C C . VAL F 3 137 ? 14.328 -25.816 60.742 1.00 47.10 137 VAL D C 1
ATOM 7894 O O . VAL F 3 137 ? 14.158 -26.045 59.557 1.00 48.08 137 VAL D O 1
ATOM 7898 N N . VAL F 3 138 ? 15.225 -24.948 61.190 1.00 48.21 138 VAL D N 1
ATOM 7899 C CA . VAL F 3 138 ? 15.947 -24.041 60.288 1.00 46.44 138 VAL D CA 1
ATOM 7900 C C . VAL F 3 138 ? 17.402 -24.500 60.097 1.00 44.16 138 VAL D C 1
ATOM 7901 O O . VAL F 3 138 ? 18.033 -24.977 61.010 1.00 43.84 138 VAL D O 1
ATOM 7905 N N . CYS F 3 139 ? 17.952 -24.312 58.910 1.00 46.72 139 CYS D N 1
ATOM 7906 C CA . CYS F 3 139 ? 19.364 -24.587 58.697 1.00 51.06 139 CYS D CA 1
ATOM 7907 C C . CYS F 3 139 ? 20.086 -23.518 57.839 1.00 51.53 139 CYS D C 1
ATOM 7908 O O . CYS F 3 139 ? 19.877 -23.438 56.639 1.00 61.00 139 CYS D O 1
ATOM 7911 N N . PHE F 3 140 ? 20.959 -22.726 58.453 1.00 44.35 140 PHE D N 1
ATOM 7912 C CA . PHE F 3 140 ? 21.728 -21.750 57.723 1.00 41.61 140 PHE D CA 1
ATOM 7913 C C . PHE F 3 140 ? 23.013 -22.317 57.133 1.00 37.74 140 PHE D C 1
ATOM 7914 O O . PHE F 3 140 ? 23.884 -22.743 57.860 1.00 34.21 140 PHE D O 1
ATOM 7922 N N . LEU F 3 141 ? 23.143 -22.241 55.814 1.00 40.14 141 LEU D N 1
ATOM 7923 C CA . LEU F 3 141 ? 24.409 -22.525 55.119 1.00 45.16 141 LEU D CA 1
ATOM 7924 C C . LEU F 3 141 ? 25.058 -21.241 54.603 1.00 49.27 141 LEU D C 1
ATOM 7925 O O . LEU F 3 141 ? 24.942 -20.890 53.432 1.00 44.67 141 LEU D O 1
ATOM 7930 N N . ASN F 3 142 ? 25.789 -20.583 55.503 1.00 55.42 142 ASN D N 1
ATOM 7931 C CA . ASN F 3 142 ? 26.391 -19.276 55.247 1.00 55.40 142 ASN D CA 1
ATOM 7932 C C . ASN F 3 142 ? 27.753 -19.285 54.527 1.00 53.20 142 ASN D C 1
ATOM 7933 O O . ASN F 3 142 ? 28.660 -20.050 54.866 1.00 52.84 142 ASN D O 1
ATOM 7938 N N . ASN F 3 143 ? 27.853 -18.419 53.524 1.00 50.67 143 ASN D N 1
ATOM 7939 C CA . ASN F 3 143 ? 29.121 -17.948 52.943 1.00 46.91 143 ASN D CA 1
ATOM 7940 C C . ASN F 3 143 ? 29.862 -18.970 52.137 1.00 42.56 143 ASN D C 1
ATOM 7941 O O . ASN F 3 143 ? 30.988 -19.278 52.440 1.00 51.41 143 ASN D O 1
ATOM 7946 N N . PHE F 3 144 ? 29.261 -19.469 51.087 1.00 41.62 144 PHE D N 1
ATOM 7947 C CA . PHE F 3 144 ? 29.958 -20.426 50.232 1.00 42.03 144 PHE D CA 1
ATOM 7948 C C . PHE F 3 144 ? 29.959 -19.959 48.771 1.00 45.07 144 PHE D C 1
ATOM 7949 O O . PHE F 3 144 ? 29.119 -19.162 48.370 1.00 46.68 144 PHE D O 1
ATOM 7957 N N . TYR F 3 145 ? 30.922 -20.458 48.004 1.00 49.83 145 TYR D N 1
ATOM 7958 C CA . TYR F 3 145 ? 30.973 -20.325 46.548 1.00 51.46 145 TYR D CA 1
ATOM 7959 C C . TYR F 3 145 ? 31.396 -21.708 46.025 1.00 53.62 145 TYR D C 1
ATOM 7960 O O . TYR F 3 145 ? 32.197 -22.390 46.677 1.00 59.50 145 TYR D O 1
ATOM 7969 N N . PRO F 3 146 ? 30.887 -22.153 44.865 1.00 54.70 146 PRO D N 1
ATOM 7970 C CA . PRO F 3 146 ? 29.977 -21.601 43.888 1.00 57.13 146 PRO D CA 1
ATOM 7971 C C . PRO F 3 146 ? 28.569 -21.737 44.344 1.00 62.06 146 PRO D C 1
ATOM 7972 O O . PRO F 3 146 ? 28.322 -22.344 45.386 1.00 61.89 146 PRO D O 1
ATOM 7976 N N . LYS F 3 147 ? 27.653 -21.202 43.541 1.00 66.64 147 LYS D N 1
ATOM 7977 C CA . LYS F 3 147 ? 26.259 -21.171 43.915 1.00 69.66 147 LYS D CA 1
ATOM 7978 C C . LYS F 3 147 ? 25.795 -22.565 44.277 1.00 67.77 147 LYS D C 1
ATOM 7979 O O . LYS F 3 147 ? 25.316 -22.780 45.382 1.00 67.51 147 LYS D O 1
ATOM 7985 N N . ASP F 3 148 ? 25.946 -23.521 43.369 1.00 68.08 148 ASP D N 1
ATOM 7986 C CA . ASP F 3 148 ? 25.286 -24.816 43.561 1.00 74.77 148 ASP D CA 1
ATOM 7987 C C . ASP F 3 148 ? 25.773 -25.629 44.766 1.00 65.21 148 ASP D C 1
ATOM 7988 O O . ASP F 3 148 ? 26.941 -25.978 44.866 1.00 65.44 148 ASP D O 1
ATOM 7993 N N . ILE F 3 149 ? 24.823 -25.919 45.653 1.00 58.37 149 ILE D N 1
ATOM 7994 C CA . ILE F 3 149 ? 25.032 -26.645 46.888 1.00 55.66 149 ILE D CA 1
ATOM 7995 C C . ILE F 3 149 ? 23.818 -27.550 47.025 1.00 59.13 149 ILE D C 1
ATOM 7996 O O . ILE F 3 149 ? 22.756 -27.213 46.536 1.00 63.07 149 ILE D O 1
ATOM 8001 N N . ASN F 3 150 ? 23.955 -28.698 47.673 1.00 67.63 150 ASN D N 1
ATOM 8002 C CA . ASN F 3 150 ? 22.796 -29.560 47.925 1.00 70.46 150 ASN D CA 1
ATOM 8003 C C . ASN F 3 150 ? 22.591 -29.798 49.420 1.00 63.93 150 ASN D C 1
ATOM 8004 O O . ASN F 3 150 ? 23.514 -30.237 50.108 1.00 62.17 150 ASN D O 1
ATOM 8009 N N . VAL F 3 151 ? 21.391 -29.490 49.913 1.00 57.81 151 VAL D N 1
ATOM 8010 C CA . VAL F 3 151 ? 21.005 -29.782 51.297 1.00 57.04 151 VAL D CA 1
ATOM 8011 C C . VAL F 3 151 ? 20.190 -31.071 51.360 1.00 62.60 151 VAL D C 1
ATOM 8012 O O . VAL F 3 151 ? 19.395 -31.353 50.467 1.00 66.56 151 VAL D O 1
ATOM 8016 N N . LYS F 3 152 ? 20.383 -31.848 52.419 1.00 70.07 152 LYS D N 1
ATOM 8017 C CA . LYS F 3 152 ? 19.503 -32.974 52.733 1.00 75.36 152 LYS D CA 1
ATOM 8018 C C . LYS F 3 152 ? 19.220 -32.991 54.228 1.00 69.00 152 LYS D C 1
ATOM 8019 O O . LYS F 3 152 ? 20.131 -32.847 55.039 1.00 68.12 152 LYS D O 1
ATOM 8025 N N . TRP F 3 153 ? 17.959 -33.161 54.590 1.00 65.96 153 TRP D N 1
ATOM 8026 C CA . TRP F 3 153 ? 17.589 -33.410 55.974 1.00 67.27 153 TRP D CA 1
ATOM 8027 C C . TRP F 3 153 ? 17.516 -34.912 56.284 1.00 75.22 153 TRP D C 1
ATOM 8028 O O . TRP F 3 153 ? 17.339 -35.742 55.395 1.00 89.87 153 TRP D O 1
ATOM 8039 N N . LYS F 3 154 ? 17.690 -35.244 57.560 1.00 76.86 154 LYS D N 1
ATOM 8040 C CA . LYS F 3 154 ? 17.558 -36.603 58.064 1.00 71.50 154 LYS D CA 1
ATOM 8041 C C . LYS F 3 154 ? 16.851 -36.569 59.408 1.00 64.83 154 LYS D C 1
ATOM 8042 O O . LYS F 3 154 ? 17.300 -35.933 60.351 1.00 53.06 154 LYS D O 1
ATOM 8048 N N . ILE F 3 155 ? 15.721 -37.254 59.466 1.00 74.07 155 ILE D N 1
ATOM 8049 C CA . ILE F 3 155 ? 15.034 -37.529 60.716 1.00 77.87 155 ILE D CA 1
ATOM 8050 C C . ILE F 3 155 ? 15.339 -38.979 61.126 1.00 74.24 155 ILE D C 1
ATOM 8051 O O . ILE F 3 155 ? 15.007 -39.930 60.403 1.00 60.19 155 ILE D O 1
ATOM 8056 N N . ASP F 3 156 ? 16.020 -39.122 62.263 1.00 75.54 156 ASP D N 1
ATOM 8057 C CA . ASP F 3 156 ? 16.438 -40.421 62.788 1.00 77.16 156 ASP D CA 1
ATOM 8058 C C . ASP F 3 156 ? 17.044 -41.313 61.689 1.00 81.55 156 ASP D C 1
ATOM 8059 O O . ASP F 3 156 ? 16.460 -42.331 61.327 1.00 97.25 156 ASP D O 1
ATOM 8064 N N . GLY F 3 157 ? 18.192 -40.908 61.140 1.00 81.30 157 GLY D N 1
ATOM 8065 C CA . GLY F 3 157 ? 18.835 -41.622 60.020 1.00 89.09 157 GLY D CA 1
ATOM 8066 C C . GLY F 3 157 ? 18.202 -41.514 58.611 1.00 98.18 157 GLY D C 1
ATOM 8067 O O . GLY F 3 157 ? 18.892 -41.745 57.608 1.00 93.26 157 GLY D O 1
ATOM 8068 N N . SER F 3 158 ? 16.915 -41.157 58.519 1.00 95.83 158 SER D N 1
ATOM 8069 C CA . SER F 3 158 ? 16.131 -41.307 57.278 1.00 95.86 158 SER D CA 1
ATOM 8070 C C . SER F 3 158 ? 15.913 -39.996 56.544 1.00 87.47 158 SER D C 1
ATOM 8071 O O . SER F 3 158 ? 15.329 -39.077 57.108 1.00 94.75 158 SER D O 1
ATOM 8074 N N . GLU F 3 159 ? 16.317 -39.941 55.273 1.00 84.08 159 GLU D N 1
ATOM 8075 C CA . GLU F 3 159 ? 16.114 -38.764 54.406 1.00 74.53 159 GLU D CA 1
ATOM 8076 C C . GLU F 3 159 ? 14.686 -38.198 54.509 1.00 72.84 159 GLU D C 1
ATOM 8077 O O . GLU F 3 159 ? 13.747 -38.891 54.937 1.00 72.16 159 GLU D O 1
ATOM 8083 N N . ARG F 3 160 ? 14.536 -36.927 54.146 1.00 69.66 160 ARG D N 1
ATOM 8084 C CA . ARG F 3 160 ? 13.248 -36.251 54.248 1.00 66.17 160 ARG D CA 1
ATOM 8085 C C . ARG F 3 160 ? 13.118 -35.127 53.214 1.00 67.66 160 ARG D C 1
ATOM 8086 O O . ARG F 3 160 ? 13.934 -34.191 53.201 1.00 63.72 160 ARG D O 1
ATOM 8094 N N . GLN F 3 161 ? 12.102 -35.231 52.346 1.00 70.41 161 GLN D N 1
ATOM 8095 C CA . GLN F 3 161 ? 11.871 -34.248 51.267 1.00 71.43 161 GLN D CA 1
ATOM 8096 C C . GLN F 3 161 ? 10.439 -33.762 51.295 1.00 69.52 161 GLN D C 1
ATOM 8097 O O . GLN F 3 161 ? 9.699 -34.013 50.354 1.00 83.79 161 GLN D O 1
ATOM 8103 N N . ASN F 3 162 ? 10.019 -33.082 52.348 1.00 70.07 162 ASN D N 1
ATOM 8104 C CA . ASN F 3 162 ? 8.581 -32.783 52.520 1.00 76.70 162 ASN D CA 1
ATOM 8105 C C . ASN F 3 162 ? 8.393 -31.632 53.468 1.00 73.87 162 ASN D C 1
ATOM 8106 O O . ASN F 3 162 ? 8.285 -31.837 54.687 1.00 80.70 162 ASN D O 1
ATOM 8111 N N . GLY F 3 163 ? 8.323 -30.425 52.922 1.00 70.81 163 GLY D N 1
ATOM 8112 C CA . GLY F 3 163 ? 8.248 -29.195 53.735 1.00 69.29 163 GLY D CA 1
ATOM 8113 C C . GLY F 3 163 ? 9.550 -28.408 53.708 1.00 65.29 163 GLY D C 1
ATOM 8114 O O . GLY F 3 163 ? 9.634 -27.305 54.262 1.00 73.90 163 GLY D O 1
ATOM 8115 N N . VAL F 3 164 ? 10.547 -28.984 53.033 1.00 56.91 164 VAL D N 1
ATOM 8116 C CA . VAL F 3 164 ? 11.824 -28.350 52.793 1.00 48.35 164 VAL D CA 1
ATOM 8117 C C . VAL F 3 164 ? 11.591 -27.230 51.800 1.00 46.13 164 VAL D C 1
ATOM 8118 O O . VAL F 3 164 ? 11.187 -27.462 50.665 1.00 43.92 164 VAL D O 1
ATOM 8122 N N . LEU F 3 165 ? 11.830 -26.005 52.251 1.00 47.71 165 LEU D N 1
ATOM 8123 C CA . LEU F 3 165 ? 11.720 -24.824 51.416 1.00 48.39 165 LEU D CA 1
ATOM 8124 C C . LEU F 3 165 ? 13.000 -23.962 51.551 1.00 47.36 165 LEU D C 1
ATOM 8125 O O . LEU F 3 165 ? 13.219 -23.302 52.562 1.00 46.36 165 LEU D O 1
ATOM 8130 N N . ASN F 3 166 ? 13.854 -24.003 50.526 1.00 47.37 166 ASN D N 1
ATOM 8131 C CA . ASN F 3 166 ? 15.128 -23.289 50.564 1.00 48.01 166 ASN D CA 1
ATOM 8132 C C . ASN F 3 166 ? 15.033 -21.874 50.043 1.00 45.26 166 ASN D C 1
ATOM 8133 O O . ASN F 3 166 ? 14.102 -21.537 49.323 1.00 43.43 166 ASN D O 1
ATOM 8138 N N . SER F 3 167 ? 15.984 -21.041 50.462 1.00 42.82 167 SER D N 1
ATOM 8139 C CA . SER F 3 167 ? 16.030 -19.663 50.041 1.00 42.46 167 SER D CA 1
ATOM 8140 C C . SER F 3 167 ? 17.468 -19.227 49.911 1.00 43.59 167 SER D C 1
ATOM 8141 O O . SER F 3 167 ? 18.208 -19.325 50.861 1.00 44.51 167 SER D O 1
ATOM 8144 N N . TRP F 3 168 ? 17.869 -18.719 48.753 1.00 47.69 168 TRP D N 1
ATOM 8145 C CA . TRP F 3 168 ? 19.274 -18.359 48.561 1.00 54.60 168 TRP D CA 1
ATOM 8146 C C . TRP F 3 168 ? 19.432 -16.873 48.420 1.00 51.48 168 TRP D C 1
ATOM 8147 O O . TRP F 3 168 ? 18.687 -16.209 47.682 1.00 47.75 168 TRP D O 1
ATOM 8158 N N . THR F 3 169 ? 20.436 -16.345 49.102 1.00 52.36 169 THR D N 1
ATOM 8159 C CA . THR F 3 169 ? 20.729 -14.948 48.986 1.00 53.98 169 THR D CA 1
ATOM 8160 C C . THR F 3 169 ? 21.426 -14.658 47.668 1.00 53.50 169 THR D C 1
ATOM 8161 O O . THR F 3 169 ? 21.950 -15.542 47.015 1.00 52.84 169 THR D O 1
ATOM 8165 N N . ASP F 3 170 ? 21.335 -13.415 47.247 1.00 60.32 170 ASP D N 1
ATOM 8166 C CA . ASP F 3 170 ? 22.112 -12.937 46.130 1.00 70.96 170 ASP D CA 1
ATOM 8167 C C . ASP F 3 170 ? 23.576 -12.942 46.550 1.00 71.47 170 ASP D C 1
ATOM 8168 O O . ASP F 3 170 ? 23.884 -12.944 47.757 1.00 77.18 170 ASP D O 1
ATOM 8173 N N . GLN F 3 171 ? 24.464 -12.959 45.553 1.00 58.35 171 GLN D N 1
ATOM 8174 C CA . GLN F 3 171 ? 25.894 -13.006 45.786 1.00 50.74 171 GLN D CA 1
ATOM 8175 C C . GLN F 3 171 ? 26.349 -11.805 46.580 1.00 44.56 171 GLN D C 1
ATOM 8176 O O . GLN F 3 171 ? 25.963 -10.718 46.282 1.00 44.92 171 GLN D O 1
ATOM 8182 N N . ASP F 3 172 ? 27.167 -11.972 47.604 1.00 51.53 172 ASP D N 1
ATOM 8183 C CA . ASP F 3 172 ? 27.590 -10.812 48.428 1.00 58.97 172 ASP D CA 1
ATOM 8184 C C . ASP F 3 172 ? 28.542 -9.916 47.652 1.00 61.58 172 ASP D C 1
ATOM 8185 O O . ASP F 3 172 ? 29.291 -10.392 46.816 1.00 55.71 172 ASP D O 1
ATOM 8190 N N . SER F 3 173 ? 28.526 -8.612 47.930 1.00 73.71 173 SER D N 1
ATOM 8191 C CA . SER F 3 173 ? 29.490 -7.684 47.271 1.00 71.11 173 SER D CA 1
ATOM 8192 C C . SER F 3 173 ? 30.709 -7.361 48.129 1.00 70.03 173 SER D C 1
ATOM 8193 O O . SER F 3 173 ? 31.620 -6.685 47.668 1.00 69.21 173 SER D O 1
ATOM 8196 N N . LYS F 3 174 ? 30.711 -7.859 49.364 1.00 70.71 174 LYS D N 1
ATOM 8197 C CA . LYS F 3 174 ? 31.885 -7.840 50.203 1.00 72.39 174 LYS D CA 1
ATOM 8198 C C . LYS F 3 174 ? 32.813 -8.933 49.653 1.00 80.89 174 LYS D C 1
ATOM 8199 O O . LYS F 3 174 ? 33.953 -8.638 49.274 1.00 81.39 174 LYS D O 1
ATOM 8205 N N . ASP F 3 175 ? 32.312 -10.182 49.573 1.00 73.16 175 ASP D N 1
ATOM 8206 C CA . ASP F 3 175 ? 33.181 -11.361 49.347 1.00 58.59 175 ASP D CA 1
ATOM 8207 C C . ASP F 3 175 ? 32.770 -12.383 48.271 1.00 50.64 175 ASP D C 1
ATOM 8208 O O . ASP F 3 175 ? 33.400 -13.417 48.130 1.00 47.70 175 ASP D O 1
ATOM 8213 N N . CYS F 3 176 ? 31.729 -12.108 47.498 1.00 53.74 176 CYS D N 1
ATOM 8214 C CA . CYS F 3 176 ? 31.362 -12.943 46.327 1.00 52.03 176 CYS D CA 1
ATOM 8215 C C . CYS F 3 176 ? 30.846 -14.298 46.719 1.00 47.09 176 CYS D C 1
ATOM 8216 O O . CYS F 3 176 ? 30.875 -15.214 45.920 1.00 53.55 176 CYS D O 1
ATOM 8219 N N . THR F 3 177 ? 30.404 -14.454 47.953 1.00 44.98 177 THR D N 1
ATOM 8220 C CA . THR F 3 177 ? 29.847 -15.712 48.376 1.00 45.14 177 THR D CA 1
ATOM 8221 C C . THR F 3 177 ? 28.348 -15.614 48.386 1.00 46.90 177 THR D C 1
ATOM 8222 O O . THR F 3 177 ? 27.785 -14.533 48.370 1.00 49.52 177 THR D O 1
ATOM 8226 N N . TYR F 3 178 ? 27.715 -16.773 48.401 1.00 49.85 178 TYR D N 1
ATOM 8227 C CA . TYR F 3 178 ? 26.288 -16.890 48.571 1.00 48.41 178 TYR D CA 1
ATOM 8228 C C . TYR F 3 178 ? 26.077 -17.460 49.951 1.00 48.24 178 TYR D C 1
ATOM 8229 O O . TYR F 3 178 ? 27.020 -17.923 50.601 1.00 43.64 178 TYR D O 1
ATOM 8238 N N . SER F 3 179 ? 24.817 -17.406 50.376 1.00 48.46 179 SER D N 1
ATOM 8239 C CA . SER F 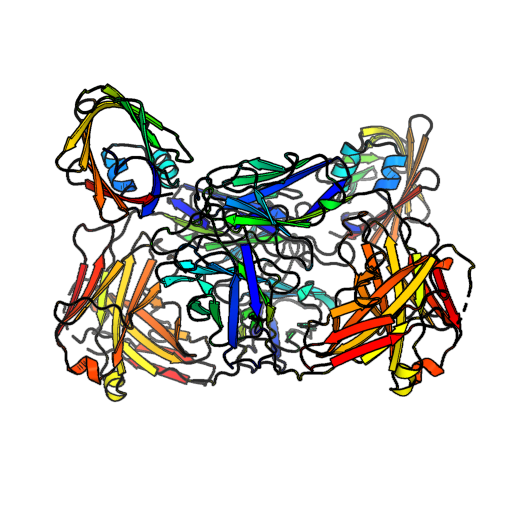3 179 ? 24.319 -18.012 51.615 1.00 42.82 179 SER D CA 1
ATOM 8240 C C . SER F 3 179 ? 22.957 -18.661 51.330 1.00 45.17 179 SER D C 1
ATOM 8241 O O . SER F 3 179 ? 22.249 -18.266 50.399 1.00 45.19 179 SER D O 1
ATOM 8244 N N . MET F 3 180 ? 22.593 -19.669 52.115 1.00 46.38 180 MET D N 1
ATOM 8245 C CA . MET F 3 180 ? 21.321 -20.336 51.917 1.00 45.81 180 MET D CA 1
ATOM 8246 C C . MET F 3 180 ? 20.687 -20.695 53.218 1.00 48.17 180 MET D C 1
ATOM 8247 O O . MET F 3 180 ? 21.387 -21.180 54.094 1.00 56.30 180 MET D O 1
ATOM 8252 N N . SER F 3 181 ? 19.377 -20.457 53.343 1.00 47.30 181 SER D N 1
ATOM 8253 C CA . SER F 3 181 ? 18.572 -20.991 54.449 1.00 43.98 181 SER D CA 1
ATOM 8254 C C . SER F 3 181 ? 17.736 -22.146 53.910 1.00 41.04 181 SER D C 1
ATOM 8255 O O . SER F 3 181 ? 17.166 -22.073 52.844 1.00 40.14 181 SER D O 1
ATOM 8258 N N . SER F 3 182 ? 17.674 -23.218 54.669 1.00 42.41 182 SER D N 1
ATOM 8259 C CA . SER F 3 182 ? 16.821 -24.342 54.350 1.00 42.23 182 SER D CA 1
ATOM 8260 C C . SER F 3 182 ? 15.889 -24.530 55.502 1.00 42.10 182 SER D C 1
ATOM 8261 O O . SER F 3 182 ? 16.318 -24.561 56.641 1.00 40.71 182 SER D O 1
ATOM 8264 N N . THR F 3 183 ? 14.610 -24.644 55.236 1.00 47.61 183 THR D N 1
ATOM 8265 C CA . THR F 3 183 ? 13.678 -24.783 56.333 1.00 52.29 183 THR D CA 1
ATOM 8266 C C . THR F 3 183 ? 12.804 -26.001 56.148 1.00 55.11 183 THR D C 1
ATOM 8267 O O . THR F 3 183 ? 12.289 -26.246 55.064 1.00 57.53 183 THR D O 1
ATOM 8271 N N . LEU F 3 184 ? 12.631 -26.747 57.237 1.00 58.75 184 LEU D N 1
ATOM 8272 C CA . LEU F 3 184 ? 11.775 -27.932 57.273 1.00 58.81 184 LEU D CA 1
ATOM 8273 C C . LEU F 3 184 ? 10.547 -27.688 58.133 1.00 55.50 184 LEU D C 1
ATOM 8274 O O . LEU F 3 184 ? 10.634 -27.706 59.373 1.00 58.56 184 LEU D O 1
ATOM 8279 N N . THR F 3 185 ? 9.412 -27.462 57.484 1.00 51.17 185 THR D N 1
ATOM 8280 C CA . THR F 3 185 ? 8.191 -27.143 58.201 1.00 54.70 185 THR D CA 1
ATOM 8281 C C . THR F 3 185 ? 7.420 -28.412 58.530 1.00 56.06 185 THR D C 1
ATOM 8282 O O . THR F 3 185 ? 7.054 -29.179 57.630 1.00 59.22 185 THR D O 1
ATOM 8286 N N . LEU F 3 186 ? 7.224 -28.637 59.834 1.00 56.84 186 LEU D N 1
ATOM 8287 C CA . LEU F 3 186 ? 6.505 -29.789 60.386 1.00 56.58 186 LEU D CA 1
ATOM 8288 C C . LEU F 3 186 ? 5.441 -29.278 61.322 1.00 63.66 186 LEU D C 1
ATOM 8289 O O . LEU F 3 186 ? 5.545 -28.155 61.829 1.00 72.99 186 LEU D O 1
ATOM 8294 N N . THR F 3 187 ? 4.430 -30.105 61.576 1.00 62.02 187 THR D N 1
ATOM 8295 C CA . THR F 3 187 ? 3.526 -29.853 62.683 1.00 57.73 187 THR D CA 1
ATOM 8296 C C . THR F 3 187 ? 4.252 -30.244 63.966 1.00 54.55 187 THR D C 1
ATOM 8297 O O . THR F 3 187 ? 5.188 -31.049 63.933 1.00 44.31 187 THR D O 1
ATOM 8301 N N . LYS F 3 188 ? 3.821 -29.658 65.087 1.00 55.26 188 LYS D N 1
ATOM 8302 C CA . LYS F 3 188 ? 4.277 -30.065 66.424 1.00 56.39 188 LYS D CA 1
ATOM 8303 C C . LYS F 3 188 ? 4.117 -31.568 66.555 1.00 56.33 188 LYS D C 1
ATOM 8304 O O . LYS F 3 188 ? 4.983 -32.260 67.063 1.00 49.90 188 LYS D O 1
ATOM 8310 N N . ASP F 3 189 ? 2.949 -32.029 66.123 1.00 62.03 189 ASP D N 1
ATOM 8311 C CA . ASP F 3 189 ? 2.590 -33.430 66.082 1.00 67.93 189 ASP D CA 1
ATOM 8312 C C . ASP F 3 189 ? 3.750 -34.315 65.588 1.00 64.76 189 ASP D C 1
ATOM 8313 O O . ASP F 3 189 ? 4.307 -35.087 66.366 1.00 63.27 189 ASP D O 1
ATOM 8318 N N . GLU F 3 190 ? 4.128 -34.176 64.316 1.00 68.37 190 GLU D N 1
ATOM 8319 C CA . GLU F 3 190 ? 5.191 -35.004 63.720 1.00 69.71 190 GLU D CA 1
ATOM 8320 C C . GLU F 3 190 ? 6.520 -34.690 64.360 1.00 66.55 190 GLU D C 1
ATOM 8321 O O . GLU F 3 190 ? 7.407 -35.526 64.387 1.00 64.86 190 GLU D O 1
ATOM 8327 N N . TYR F 3 191 ? 6.667 -33.485 64.881 1.00 66.24 191 TYR D N 1
ATOM 8328 C CA . TYR F 3 191 ? 7.898 -33.141 65.553 1.00 64.16 191 TYR D CA 1
ATOM 8329 C C . TYR F 3 191 ? 8.180 -34.037 66.785 1.00 62.94 191 TYR D C 1
ATOM 8330 O O . TYR F 3 191 ? 9.256 -34.622 66.853 1.00 56.13 191 TYR D O 1
ATOM 8339 N N . GLU F 3 192 ? 7.214 -34.166 67.713 1.00 65.32 192 GLU D N 1
ATOM 8340 C CA . GLU F 3 192 ? 7.378 -34.980 68.959 1.00 67.96 192 GLU D CA 1
ATOM 8341 C C . GLU F 3 192 ? 7.657 -36.449 68.691 1.00 71.01 192 GLU D C 1
ATOM 8342 O O . GLU F 3 192 ? 8.216 -37.146 69.528 1.00 65.55 192 GLU D O 1
ATOM 8348 N N . ARG F 3 193 ? 7.241 -36.925 67.533 1.00 75.16 193 ARG D N 1
ATOM 8349 C CA . ARG F 3 193 ? 7.465 -38.313 67.147 1.00 86.69 193 ARG D CA 1
ATOM 8350 C C . ARG F 3 193 ? 8.938 -38.740 66.953 1.00 83.97 193 ARG D C 1
ATOM 8351 O O . ARG F 3 193 ? 9.219 -39.930 66.930 1.00 89.06 193 ARG D O 1
ATOM 8359 N N . HIS F 3 194 ? 9.864 -37.802 66.775 1.00 84.90 194 HIS D N 1
ATOM 8360 C CA . HIS F 3 194 ? 11.262 -38.149 66.484 1.00 78.92 194 HIS D CA 1
ATOM 8361 C C . HIS F 3 194 ? 12.222 -37.403 67.385 1.00 75.73 194 HIS D C 1
ATOM 8362 O O . HIS F 3 194 ? 11.809 -36.514 68.139 1.00 68.13 194 HIS D O 1
ATOM 8369 N N . ASN F 3 195 ? 13.504 -37.763 67.257 1.00 82.47 195 ASN D N 1
ATOM 8370 C CA . ASN F 3 195 ? 14.590 -37.268 68.106 1.00 83.31 195 ASN D CA 1
ATOM 8371 C C . ASN F 3 195 ? 15.782 -36.655 67.325 1.00 75.15 195 ASN D C 1
ATOM 8372 O O . ASN F 3 195 ? 16.107 -35.474 67.497 1.00 67.97 195 ASN D O 1
ATOM 8377 N N . SER F 3 196 ? 16.442 -37.478 66.511 1.00 73.92 196 SER D N 1
ATOM 8378 C CA . SER F 3 196 ? 17.615 -37.061 65.710 1.00 69.30 196 SER D CA 1
ATOM 8379 C C . SER F 3 196 ? 17.214 -36.237 64.501 1.00 66.39 196 SER D C 1
ATOM 8380 O O . SER F 3 196 ? 16.773 -36.780 63.494 1.00 73.04 196 SER D O 1
ATOM 8383 N N . TYR F 3 197 ? 17.411 -34.936 64.577 1.00 62.90 197 TYR D N 1
ATOM 8384 C CA . TYR F 3 197 ? 17.267 -34.081 63.411 1.00 60.02 197 TYR D CA 1
ATOM 8385 C C . TYR F 3 197 ? 18.636 -33.594 62.960 1.00 60.72 197 TYR D C 1
ATOM 8386 O O . TYR F 3 197 ? 19.483 -33.244 63.787 1.00 61.16 197 TYR D O 1
ATOM 8395 N N . THR F 3 198 ? 18.863 -33.588 61.654 1.00 61.42 198 THR D N 1
ATOM 8396 C CA . THR F 3 198 ? 20.193 -33.261 61.114 1.00 68.92 198 THR D CA 1
ATOM 8397 C C . THR F 3 198 ? 20.120 -32.576 59.737 1.00 69.35 198 THR D C 1
ATOM 8398 O O . THR F 3 198 ? 19.155 -32.721 58.988 1.00 68.48 198 THR D O 1
ATOM 8402 N N . CYS F 3 199 ? 21.184 -31.864 59.407 1.00 69.74 199 CYS D N 1
ATOM 8403 C CA . CYS F 3 199 ? 21.225 -31.035 58.220 1.00 69.55 199 CYS D CA 1
ATOM 8404 C C . CYS F 3 199 ? 22.523 -31.250 57.423 1.00 66.92 199 CYS D C 1
ATOM 8405 O O . CYS F 3 199 ? 23.611 -31.048 57.965 1.00 67.20 199 CYS D O 1
ATOM 8408 N N . GLU F 3 200 ? 22.408 -31.682 56.165 1.00 67.56 200 GLU D N 1
ATOM 8409 C CA . GLU F 3 200 ? 23.580 -32.151 55.386 1.00 78.18 200 GLU D CA 1
ATOM 8410 C C . GLU F 3 200 ? 23.924 -31.321 54.158 1.00 73.29 200 GLU D C 1
ATOM 8411 O O . GLU F 3 200 ? 23.112 -31.155 53.254 1.00 81.83 200 GLU D O 1
ATOM 8417 N N . ALA F 3 201 ? 25.155 -30.852 54.107 1.00 65.05 201 ALA D N 1
ATOM 8418 C CA . ALA F 3 201 ? 25.539 -29.923 53.092 1.00 66.61 201 ALA D CA 1
ATOM 8419 C C . ALA F 3 201 ? 26.535 -30.564 52.162 1.00 66.97 201 ALA D C 1
ATOM 8420 O O . ALA F 3 201 ? 27.658 -30.847 52.560 1.00 69.06 201 ALA D O 1
ATOM 8422 N N . THR F 3 202 ? 26.130 -30.794 50.921 1.00 69.70 202 THR D N 1
ATOM 8423 C CA . THR F 3 202 ? 27.015 -31.465 49.962 1.00 73.06 202 THR D CA 1
ATOM 8424 C C . THR F 3 202 ? 27.509 -30.436 48.941 1.00 63.54 202 THR D C 1
ATOM 8425 O O . THR F 3 202 ? 26.745 -29.887 48.146 1.00 56.29 202 THR D O 1
ATOM 8429 N N . HIS F 3 203 ? 28.797 -30.166 49.004 1.00 59.49 203 HIS D N 1
ATOM 8430 C CA . HIS F 3 203 ? 29.379 -29.062 48.265 1.00 68.44 203 HIS D CA 1
ATOM 8431 C C . HIS F 3 203 ? 30.684 -29.495 47.603 1.00 72.23 203 HIS D C 1
ATOM 8432 O O . HIS F 3 203 ? 31.455 -30.263 48.183 1.00 85.12 203 HIS D O 1
ATOM 8439 N N . LYS F 3 204 ? 30.962 -28.961 46.421 1.00 66.22 204 LYS D N 1
ATOM 8440 C CA . LYS F 3 204 ? 32.250 -29.171 45.790 1.00 69.56 204 LYS D CA 1
ATOM 8441 C C . LYS F 3 204 ? 33.464 -29.200 46.729 1.00 79.72 204 LYS D C 1
ATOM 8442 O O . LYS F 3 204 ? 34.406 -29.944 46.467 1.00 91.70 204 LYS D O 1
ATOM 8448 N N . THR F 3 205 ? 33.476 -28.366 47.776 1.00 84.22 205 THR D N 1
ATOM 8449 C CA . THR F 3 205 ? 34.680 -28.183 48.608 1.00 91.20 205 THR D CA 1
ATOM 8450 C C . THR F 3 205 ? 35.151 -29.492 49.232 1.00 93.27 205 THR D C 1
ATOM 8451 O O . THR F 3 205 ? 36.266 -29.921 48.963 1.00 102.10 205 THR D O 1
ATOM 8455 N N . SER F 3 206 ? 34.304 -30.118 50.052 1.00 96.33 206 SER D N 1
ATOM 8456 C CA . SER F 3 206 ? 34.632 -31.394 50.714 1.00 90.49 206 SER D CA 1
ATOM 8457 C C . SER F 3 206 ? 34.056 -32.604 49.959 1.00 92.38 206 SER D C 1
ATOM 8458 O O . SER F 3 206 ? 32.940 -32.571 49.436 1.00 76.31 206 SER D O 1
ATOM 8461 N N . THR F 3 207 ? 34.848 -33.670 49.911 1.00 102.39 207 THR D N 1
ATOM 8462 C CA . THR F 3 207 ? 34.426 -34.948 49.334 1.00 101.39 207 THR D CA 1
ATOM 8463 C C . THR F 3 207 ? 33.257 -35.511 50.143 1.00 92.89 207 THR D C 1
ATOM 8464 O O . THR F 3 207 ? 32.301 -36.059 49.585 1.00 79.11 207 THR D O 1
ATOM 8468 N N . SER F 3 208 ? 33.355 -35.329 51.462 1.00 88.28 208 SER D N 1
ATOM 8469 C CA . SER F 3 208 ? 32.349 -35.768 52.422 1.00 88.80 208 SER D CA 1
ATOM 8470 C C . SER F 3 208 ? 31.555 -34.554 52.975 1.00 80.90 208 SER D C 1
ATOM 8471 O O . SER F 3 208 ? 32.118 -33.483 53.246 1.00 67.24 208 SER D O 1
ATOM 8474 N N . PRO F 3 209 ? 30.236 -34.729 53.157 1.00 75.97 209 PRO D N 1
ATOM 8475 C CA . PRO F 3 209 ? 29.385 -33.594 53.410 1.00 67.30 209 PRO D CA 1
ATOM 8476 C C . PRO F 3 209 ? 29.563 -33.074 54.823 1.00 63.33 209 PRO D C 1
ATOM 8477 O O . PRO F 3 209 ? 29.959 -33.821 55.719 1.00 57.24 209 PRO D O 1
ATOM 8481 N N . ILE F 3 210 ? 29.271 -31.788 54.994 1.00 60.56 210 ILE D N 1
ATOM 8482 C CA . ILE F 3 210 ? 29.182 -31.161 56.304 1.00 58.44 210 ILE D CA 1
ATOM 8483 C C . ILE F 3 210 ? 27.846 -31.493 56.961 1.00 58.57 210 ILE D C 1
ATOM 8484 O O . ILE F 3 210 ? 26.806 -31.498 56.301 1.00 61.45 210 ILE D O 1
ATOM 8489 N N . VAL F 3 211 ? 27.883 -31.743 58.263 1.00 55.99 211 VAL D N 1
ATOM 8490 C CA . VAL F 3 211 ? 26.710 -32.183 58.996 1.00 62.02 211 VAL D CA 1
ATOM 8491 C C . VAL F 3 211 ? 26.557 -31.511 60.360 1.00 58.78 211 VAL D C 1
ATOM 8492 O O . VAL F 3 211 ? 27.469 -31.522 61.201 1.00 54.78 211 VAL D O 1
ATOM 8496 N N . LYS F 3 212 ? 25.373 -30.958 60.583 1.00 52.76 212 LYS D N 1
ATOM 8497 C CA . LYS F 3 212 ? 25.026 -30.450 61.886 1.00 52.44 212 LYS D CA 1
ATOM 8498 C C . LYS F 3 212 ? 23.671 -31.010 62.298 1.00 47.88 212 LYS D C 1
ATOM 8499 O O . LYS F 3 212 ? 22.827 -31.272 61.445 1.00 43.36 212 LYS D O 1
ATOM 8505 N N . SER F 3 213 ? 23.487 -31.164 63.608 1.00 46.83 213 SER D N 1
ATOM 8506 C CA . SER F 3 213 ? 22.366 -31.915 64.153 1.00 52.90 213 SER D CA 1
ATOM 8507 C C . SER F 3 213 ? 22.034 -31.569 65.594 1.00 46.72 213 SER D C 1
ATOM 8508 O O . SER F 3 213 ? 22.737 -30.843 66.250 1.00 55.71 213 SER D O 1
ATOM 8511 N N . PHE F 3 214 ? 20.939 -32.099 66.070 1.00 45.89 214 PHE D N 1
ATOM 8512 C CA . PHE F 3 214 ? 20.566 -31.956 67.468 1.00 53.57 214 PHE D CA 1
ATOM 8513 C C . PHE F 3 214 ? 19.468 -32.998 67.745 1.00 60.95 214 PHE D C 1
ATOM 8514 O O . PHE F 3 214 ? 18.806 -33.530 66.815 1.00 59.64 214 PHE D O 1
ATOM 8522 N N . ASN F 3 215 ? 19.259 -33.247 69.036 1.00 62.40 215 ASN D N 1
ATOM 8523 C CA . ASN F 3 215 ? 18.320 -34.247 69.502 1.00 59.82 215 ASN D CA 1
ATOM 8524 C C . ASN F 3 215 ? 17.262 -33.567 70.381 1.00 52.70 215 ASN D C 1
ATOM 8525 O O . ASN F 3 215 ? 17.580 -32.922 71.372 1.00 45.56 215 ASN D O 1
ATOM 8530 N N . ARG F 3 216 ? 16.001 -33.731 70.002 1.00 51.61 216 ARG D N 1
ATOM 8531 C CA . ARG F 3 216 ? 14.879 -33.055 70.666 1.00 53.82 216 ARG D CA 1
ATOM 8532 C C . ARG F 3 216 ? 14.789 -33.212 72.219 1.00 50.08 216 ARG D C 1
ATOM 8533 O O . ARG F 3 216 ? 14.810 -32.233 72.975 1.00 41.69 216 ARG D O 1
#

Secondary structure (DSSP, 8-state):
--TT-EEEEEEE-SSHHHHHHHHT--HHHHHHHHHS---EEEEEETTEEEEEEE-SS-EEEEEE-TT--EEEE-TT--EEEEEEEEETTEEEEEEEETTEEEEEEEEEETTEEEEEEEETTEEEEEEEEE-/--TT-EEEEEEE-SSHHHHHHHHT--HHHHHHHHHS---EEEEEETTEEEEEEE-SS-EEEEEE-TT--EEEE-TT--EEEEEEEEETTEEEEEEEETTEEEEEEEEEETTEEEEEEEETTEEEEEEEEE-/--EEEE---EE-TTS-EEEEEEE-SS-TTT--EEEEEE-TTS-EEEEEEE-TTS-EEE-TTTTTTEEEEE-SSEEEEEESS--GGG-EEEEEEEE--SSSSSSTT-EEEE---EEEEE-SSPPBPPEEEEE-----SSSEEEEEEEEEEEBSS--EEEEGGGT--TTEEEPPPEEETTEEEEEEEEEEEGGGTTTS--EEEEEEGGGTEEEEEE--/---EEEE-SEEEEETT--EEEEEEESS--TT-EEEEEE-TTSPPEEEEETTTEEPTT--TTEEEEEETTEEEEEE-S--GGG-EEEEEEE---EETTEE--PBP--EEEEEE-S-B--EEEEE---HHHHTTTEEEEEEEEEEEBSS--EEEEEETTEEE-SSEEEEEPPPPTTTS-EEEEEEEEEEHHHHHT--EEEEEEE-SS-SS-EEEEEE-/--EEEE---EE-TTS-EEEEEEE-SS-TTT--EEEEEE-TTS-EEEEEEE-TTS-EEE-TTTTTTEEEEE-SSEEEEEESS--GGG-EEEEEEEE--SSSSSSTT-EEEE---EEEEE-SSPPBPPEEEEE-----EEEEEEEEEEEBSS--EEEEGGGT--TTEEEPPPEEETTEEEEEEEEEEEGGGTTTS--EEEEEEGGGTEEEEEE---/---EEEE-SEEEEETT--EEEEEEESS--TT-EEEEEE-TTSPPEEEEETTTEEPTT--TTEEEEEETTEEEEEE-S--GGG-EEEEEEE---EETTEE--PBP--EEEEEE-S-B--EEEEE---HHHHTTTEEEEEEEEEEEBSS--EEEEEETTEEE-SSEEEEEPPPPTTTS-EEEEEEEEEEHHHHHT--EEEEEEE-TT-SSPEEEEEE-

Radius of gyration: 33.61 Å; Cα contacts (8 Å, |Δi|>4): 2931; chains: 6; bounding box: 87×94×90 Å

Foldseek 3Di:
DVLVAAKKWWDDKFLQLVVVVLVPADDVVSVVQVVWTWIWHWDQDPQWIKIWIDIDVDTAMDIGHAADWDWGQDPSGATWIKHWHCDPQWIKMWTDDPNFIKIWTWHADVQKIWIWIDGPPRIMIIMIHGD/DAKAKDFAAEDEFFDKGKIKIFDDDDWLLQFKKFKWWAAPPGDIHTAWIAASVGDIDGPPVNPPQWDWGQDGGMIMIMGHGDDQVPFTWMKMFTAAPPVGRDHPVHTDYIYPTGTHGYHPDDFAAWDKDWAEDCPWKGKTKIKTWWGDDDDKDKDKPVPPQPPQKDKDDWDADPNTIITMMMHMGTPCCPPVDKMWMWMADVNVRDIDIDIHDD/DKAKAKPDQEDEDAAQAKDKIKIFIPFFQFQAKWKWWAAPPDDIDTADGSQAHGDPPHDPLWGGDDTTTMIMTMHGNHALLRFTKMKMWGQRADDPNGGGTDIYPIHGYAYDDPWDFWDKDKDWADVVQLVVQKTKIKIKGDWTDDPDKDKWKDFPNHTDDAQWDKDKDRQDSVRRTIMMMIMRIDTNVVVVVTFKIKMWIGDPPDPGIDMDIGTD/DVLVAAKKFWDDKFQQLVVVVLVPFDPVVSVVQVVWTWIWHWDQDPQKIKIWIDTDVDTAMDIGHAQDWDWGQDPSGATWIKHWHCDPQWIKMWTDDDHFIKIWTWHADVQKIWIWIDGPPRIMIIMIHGD/DAKAKDFAAEDEFFDKGKIKIFADDDWLLFFKKFKWWAAPPGDIGTAKIAHSVFDIDGPPVNVVQWDWGADGGMIMIMGHGDDQVPFTWMKMFTAQDVHGHDHPVHTDYIHPTGTHGYHPDDFAAWDKDWAAPCAPPDFKDKIKIKTWWGDDDDKDKDKPVPPQPPQKDKDDWDADPNTTITMMMHMDTRCCPPVDKIWMWMADVNVRDIDIHTYD/DKAKAKPDQEDEDAAQAKDKIKIFIPFFQFQAKWKWWADPPDDIDTADGSQAHGDPPHDPLWGGDDTTTMIMTMHGNHALLSFTKMKMWRQRADDPNGGGTDIYPIHTYAYDDPWDFWDKDKDWADVVQLVVQKTKIKIKGDWTDDPDKDKWKDFPNHTDDAQWDKDKDGQDSVHRTIMMMIMRIDGNVVVVVTFKIKMWIGDPPDPGIDMDIGTD

Solvent-accessible surface area: 49015 Å² total; per-residue (Å²): 62,122,53,10,52,20,55,0,7,3,16,36,44,111,72,50,66,61,16,14,138,61,9,57,20,39,119,71,82,11,80,88,12,40,124,4,10,20,28,17,44,4,44,64,121,80,94,68,4,17,9,65,24,73,12,65,89,92,76,37,99,24,55,5,96,71,36,80,95,31,94,18,98,17,43,44,103,37,160,4,99,4,64,0,66,75,84,82,55,11,0,18,4,37,6,122,32,122,94,82,44,5,26,23,77,13,101,71,74,66,101,78,0,22,7,46,11,45,10,168,72,44,63,1,42,19,22,7,45,114,45,166,48,10,119,15,52,41,27,138,37,8,70,62,43,67,81,3,63,0,34,0,59,8,67,62,30,55,6,92,66,28,35,2,1,0,0,15,25,20,107,87,143,23,7,65,12,0,0,0,3,33,36,98,38,56,66,58,19,12,74,96,0,142,71,64,11,55,14,60,54,56,98,69,32,0,36,0,83,0,51,51,2,46,44,68,0,31,0,35,0,8,1,0,24,0,6,22,102,52,81,47,8,19,7,0,0,0,31,39,29,3,109,22,16,44,0,13,4,23,96,21,174,62,36,74,11,45,12,22,15,2,19,56,100,182,99,104,34,12,0,0,0,1,0,41,16,0,12,4,46,65,16,75,21,44,2,40,99,38,95,34,87,72,32,43,31,61,1,63,27,53,94,74,103,81,61,40,8,12,5,0,0,0,32,3,61,54,89,28,12,84,84,102,84,2,24,0,31,2,31,0,85,47,38,104,27,174,42,98,50,95,3,85,101,105,2,68,14,38,14,22,36,48,63,38,54,50,44,82,53,20,68,3,70,0,96,3,51,2,66,60,14,0,19,100,31,0,0,0,0,15,17,34,81,81,87,11,4,81,41,9,0,32,49,0,53,60,66,11,114,86,29,65,86,47,9,135,5,48,19,48,0,45,85,1,39,0,30,0,33,90,2,94,25,58,3,7,10,39,0,10,0,0,0,0,3,0,12,36,63,73,32,12,2,0,30,20,3,63,13,0,86,3,21,0,20,67,118,78,20,45,5,88,6,19,29,4,49,9,16,79,66,6,42,112,84,35,20,0,1,0,0,0,0,0,4,60,0,22,25,98,86,8,106,21,75,2,43,9,65,64,67,103,48,139,102,35,50,31,51,10,84,19,83,22,34,39,151,49,0,7,12,0,2,2,0,4,0,48,11,80,80,92,37,7,88,163,58,73,42,0,17,0,28,1,65,17,100,72,54,156,66,55,46,68,92,62,37,104,126,63,123,55,9,60,20,51,0,3,2,15,39,47,114,63,48,59,40,13,13,106,67,10,58,18,38,115,74,88,25,88,68,44,38,112,4,4,19,12,16,47,4,43,58,121,74,92,70,3,20,9,73,23,61,16,44,86,108,68,32,103,21,52,5,100,69,35,81,109,32,109,17,113,17,57,46,99,36,167,3,115,2,63,0,66,74,82,84,53,12,0,16,6,44,8,127,31,136,91,98,45,5,31,20,75,13,98,75,78,64,100,59,0,22,6,59,8,40,12,169,69,39,63,0,49,16,26,7,42,117,40,164,49,10,111,13,45,40,27,137,39,6,63,62,40,66,83,3,54,0,35,0,56,8,68,61,30,59,9,95,69,26,39,1,0,1,0,5,24,20,107,86,140,21,7,62,10,0,0,0,3,32,34,97,40,55,59,55,23,12,71,97,0,142,72,58,12,68,12,63,55,58,102,68,33,1,43,0,110,1,50,68,2,43,48,85,0,32,0,34,0,10,0,0,20,0,12,26,94,43,82,54,10,19,7,0,0,0,32,38,33,2,130,22,17,44,0,11,3,22,89,14,118,62,29,71,10,50,12,20,25,3,19,68,111,130,150,130,91,92,96,20,17,0,0,0,1,0,46,14,0,10,4,48,65,15,77,22,47,2,38,101,39,96,34,85,74,22,43,21,62,1,62,25,50,93,101,102,69,50,38,35,12,5,0,0,0,25,3,62,27,88,29,17,104,89,102,84,1,21,0,30,2,28,0,84,49,37,106,26,171,47,98,57,118,4,130,108,3,71,15,38,16,22,35,52,66,36,52,49,45,81,50,20,74,2,88,0,82,0,33,3,61,71,18,0,16,89,19,0,0,0,0,16,16,36,82,85,65,12,4,108,36,6,0,33,40,0,54,62,73,10,115,86,20,66,91,56,10,138,5,49,22,50,0,43,63,0,50,0,32,0,32,90,0,97,24,55,2,6,9,29,0,10,0,0,0,0,1,0,15,44,71,73,39,11,6,0,32,20,2,63,14,0,85,2,21,0,32,70,118,67,20,47,5,88,8,19,29,3,49,11,17,74,77,6,40,120,84,38,18,0,0,0,0,0,0,0,1,49,0,23,26,98,109,8,84,19,89,1,60,9,66,55,72,96,49,136,101,29,47,56,52,10,75,26,70,23,34,30,152,49,0,6,14,0,2,2,0,12,0,50,12,82,85,87,61,8,73,163,55,73,35,0,18,0,33,2,59,13,137,69,54,151,76,49,48,70,92,60,38,102,135

Sequence (1124 aa):
CDAFVGTWKLVSSENFDDYMKEVGVGFATRKVAGMAKPNMIISVNGDLVTIRSESTFKNTEISFKLGVEFDEITADDRKVKSIITLDGGALVQVQKWDGKSTTIKRKRDGDKLVVECVMKGVTSTRVYERAQSVEESGGRLVTPGTPLTLTCTVSGFSLSTYYMSWVRQAPGKGLEWIGIIYPSGSTYCASWAKGRFTISKASTTVDLKITSPTTEDTATYFCARPDNDGTSGYLSGFGLWGQGTLVTVSSAKTTPPSVYPLAPGNSMVTLGCLVKGYFPEPVTVTWNSGSLSSGVHTFPAVLQSDLYTLSSSVTVPSSTWPSETVTCNVAHPASSTKVDKKIVPDVVMTQTPASVSEPVGGTVTIKCQASEDISRYLVWYQQKPGQPPKRLIYKASTLASGVPSRFKGSGSGTDFTLTISDLECDDAATYYCQCTYGTYAGSFFYSFGGGTEVVVERTDAAPTVSIFPPSSEQLTSGGASVVCFLNNFYPKDINVKWKIDGSERQNGVLNSWTDQDSKDCTYSMSSTLTLTKDEYERHNSYTCEATHKTSTSPIVKSFNRCDAFVGTWKLVSSENFDDYMKEVGVGFATRKVAGMAKPNMIISVNGDLVTIRSESTFKNTEISFKLGVEFDEITADDRKVKSIITLDGGALVQVQKWDGKSTTIKRKRDGDKLVVECVMKGVTSTRVYERAQSVEESGGRLVTPGTPLTLTCTVSGFSLSTYYMSWVRQAPGKGLEWIGIIYPSGSTYCASWAKGRFTISKASTTVDLKITSPTTEDTATYFCARPDNDGTSGYLSGFGLWGQGTLVTVSSAKTTPPSVYPLAPGAQTNSMVTLGCLVKGYFPEPVTVTWNSGSLSSGVHTFPAVLQSDLYTLSSSVTVPSSTWPSETVTCNVAHPASSTKVDKKIVDVVMTQTPASVSEPVGGTVTIKCQASEDISRYLVWYQQKPGQPPKRLIYKASTLASGVPSRFKGSGSGTDFTLTISDLECDDAATYYCQCTYGTYAGSFFYSFGGGTEVVVERTDAAPTVSIFPPSSEQLTSGGASVVCFLNNFYPKDINVKWKIDGSERQNGVLNSWTDQDSKDCTYSMSSTLTLTKDEYERHNSYTCEATHKTSTSPIVKSFNR

B-factor: mean 61.69, std 19.88, range [15.26, 181.84]

Organism: Mus musculus (NCBI:txid10090)

Nearest PDB structures (foldseek):
  5c0n-assembly2_D  TM=1.005E+00  e=7.111E-44  Oryctolagus cuniculus
  8t0o-assembly1_L  TM=9.020E-01  e=3.259E-32  Oryctolagus cuniculus
  4ma3-assembly2_A  TM=9.659E-01  e=2.470E-31  unclassified
  4o4y-assembly1_L  TM=9.634E-01  e=2.226E-31  unclassified
  5fhx-assembly1_L  TM=4.884E-01  e=3.372E-28  Homo sapiens